Protein AF-A0A081DF32-F1 (afdb_monomer_lite)

Structure (mmCIF, N/CA/C/O backbone):
data_AF-A0A081DF32-F1
#
_entry.id   AF-A0A081DF32-F1
#
loop_
_atom_site.group_PDB
_atom_site.id
_atom_site.type_symbol
_atom_site.label_atom_id
_atom_site.label_alt_id
_atom_site.label_comp_id
_atom_site.label_asym_id
_atom_site.label_entity_id
_atom_site.label_seq_id
_atom_site.pdbx_PDB_ins_code
_atom_site.Cartn_x
_atom_site.Cartn_y
_atom_site.Cartn_z
_atom_site.occupancy
_atom_site.B_iso_or_equiv
_atom_site.auth_seq_id
_atom_site.auth_comp_id
_atom_site.auth_asym_id
_atom_site.auth_atom_id
_atom_site.pdbx_PDB_model_num
ATOM 1 N N . MET A 1 1 ? 14.724 8.567 7.187 1.00 88.12 1 MET A N 1
ATOM 2 C CA . MET A 1 1 ? 15.306 9.077 5.921 1.00 88.12 1 MET A CA 1
ATOM 3 C C . MET A 1 1 ? 16.278 10.196 6.246 1.00 88.12 1 MET A C 1
ATOM 5 O O . MET A 1 1 ? 15.955 11.034 7.079 1.00 88.12 1 MET A O 1
ATOM 9 N N . THR A 1 2 ? 17.441 10.206 5.599 1.00 90.50 2 THR A N 1
ATOM 10 C CA . THR A 1 2 ? 18.495 11.202 5.825 1.00 90.50 2 THR A CA 1
ATOM 11 C C . THR A 1 2 ? 19.099 11.619 4.492 1.00 90.50 2 THR A C 1
ATOM 13 O O . THR A 1 2 ? 19.339 10.791 3.618 1.00 90.50 2 THR A O 1
ATOM 16 N N . LYS A 1 3 ? 19.380 12.907 4.322 1.00 90.81 3 LYS A N 1
ATOM 17 C CA . LYS A 1 3 ? 20.109 13.410 3.157 1.00 90.81 3 LYS A CA 1
ATOM 18 C C . LYS A 1 3 ? 21.615 13.217 3.360 1.00 90.81 3 LYS A C 1
ATOM 20 O O . LYS A 1 3 ? 22.128 13.566 4.418 1.00 90.81 3 LYS A O 1
ATOM 25 N N . LEU A 1 4 ? 22.327 12.685 2.362 1.00 88.81 4 LEU A N 1
ATOM 26 C CA . LEU A 1 4 ? 23.750 12.331 2.506 1.00 88.81 4 LEU A CA 1
ATOM 27 C C . LEU A 1 4 ? 24.691 13.531 2.660 1.00 88.81 4 LEU A C 1
ATOM 29 O O . LEU A 1 4 ? 25.753 13.402 3.261 1.00 88.81 4 LEU A O 1
ATOM 33 N N . ALA A 1 5 ? 24.316 14.690 2.122 1.00 81.88 5 ALA A N 1
ATOM 34 C CA . ALA A 1 5 ? 25.069 15.927 2.266 1.00 81.88 5 ALA A CA 1
ATOM 35 C C . ALA A 1 5 ? 24.151 17.060 2.729 1.00 81.88 5 ALA A C 1
ATOM 37 O O . ALA A 1 5 ? 22.994 17.164 2.315 1.00 81.88 5 ALA A O 1
ATOM 38 N N . ASN A 1 6 ? 24.695 17.955 3.554 1.00 66.56 6 ASN A N 1
ATOM 39 C CA . ASN A 1 6 ? 23.966 19.128 4.042 1.00 66.56 6 ASN A CA 1
ATOM 40 C C . ASN A 1 6 ? 23.677 20.152 2.926 1.00 66.56 6 ASN A C 1
ATOM 42 O O . ASN A 1 6 ? 22.837 21.031 3.111 1.00 66.56 6 ASN A O 1
ATOM 46 N N . THR A 1 7 ? 24.330 20.046 1.762 1.00 62.56 7 THR A N 1
ATOM 47 C CA . THR A 1 7 ? 24.103 20.924 0.606 1.00 62.56 7 THR A CA 1
ATOM 48 C C . THR A 1 7 ? 23.015 20.364 -0.307 1.00 62.56 7 THR A C 1
ATOM 50 O O . THR A 1 7 ? 22.907 19.161 -0.546 1.00 62.56 7 THR A O 1
ATOM 53 N N . ASN A 1 8 ? 22.099 21.225 -0.762 1.00 67.38 8 ASN A N 1
ATOM 54 C CA . ASN A 1 8 ? 21.317 20.941 -1.971 1.00 67.38 8 ASN A CA 1
ATOM 55 C C . ASN A 1 8 ? 22.288 20.932 -3.159 1.00 67.38 8 ASN A C 1
ATOM 57 O O . ASN A 1 8 ? 23.280 21.649 -3.109 1.00 67.38 8 ASN A O 1
ATOM 61 N N . GLN A 1 9 ? 21.977 20.171 -4.210 1.00 80.56 9 GLN A N 1
ATOM 62 C CA . GLN A 1 9 ? 22.798 20.044 -5.416 1.00 80.56 9 GLN A CA 1
ATOM 63 C C . GLN A 1 9 ? 24.104 19.253 -5.215 1.00 80.56 9 GLN A C 1
ATOM 65 O O . GLN A 1 9 ? 25.149 19.613 -5.739 1.00 80.56 9 GLN A O 1
ATOM 70 N N . LEU A 1 10 ? 24.045 18.120 -4.509 1.00 86.88 10 LEU A N 1
ATOM 71 C CA . LEU A 1 10 ? 25.198 17.217 -4.422 1.00 86.88 10 LEU A CA 1
ATOM 72 C C . LEU A 1 10 ? 25.590 16.671 -5.810 1.00 86.88 10 LEU A C 1
ATOM 74 O O . LEU A 1 10 ? 26.771 16.580 -6.135 1.00 86.88 10 LEU A O 1
ATOM 78 N N . VAL A 1 11 ? 24.598 16.334 -6.641 1.00 89.94 11 VAL A N 1
ATOM 79 C CA . VAL A 1 11 ? 24.780 15.847 -8.020 1.00 89.94 11 VAL A CA 1
ATOM 80 C C . VAL A 1 11 ? 24.005 16.693 -9.038 1.00 89.94 11 VAL A C 1
ATOM 82 O O . VAL A 1 11 ? 22.967 17.288 -8.725 1.00 89.94 11 VAL A O 1
ATOM 85 N N . SER A 1 12 ? 24.521 16.752 -10.266 1.00 88.00 12 SER A N 1
ATOM 86 C CA . SER A 1 12 ? 23.987 17.552 -11.379 1.00 88.00 12 SER A CA 1
ATOM 87 C C . SER A 1 12 ? 23.223 16.688 -12.380 1.00 88.00 12 SER A C 1
ATOM 89 O O . SER A 1 12 ? 23.805 15.838 -13.040 1.00 88.00 12 SER A O 1
ATOM 91 N N . TYR A 1 13 ? 21.916 16.922 -12.523 1.00 89.69 13 TYR A N 1
ATOM 92 C CA . TYR A 1 13 ? 20.996 16.203 -13.412 1.00 89.69 13 TYR A CA 1
ATOM 93 C C . TYR A 1 13 ? 21.259 14.689 -13.430 1.00 89.69 13 TYR A C 1
ATOM 95 O O . TYR A 1 13 ? 21.595 14.153 -14.492 1.00 89.69 13 TYR A O 1
ATOM 103 N N . PRO A 1 14 ? 21.158 14.004 -12.272 1.00 93.12 14 PRO A N 1
ATOM 104 C CA . PRO A 1 14 ? 21.433 12.576 -12.212 1.00 93.12 14 PRO A CA 1
ATOM 105 C C . PRO A 1 14 ? 20.517 11.816 -13.181 1.00 93.12 14 PRO A C 1
ATOM 107 O O . PRO A 1 14 ? 19.393 12.249 -13.439 1.00 93.12 14 PRO A O 1
ATOM 110 N N . ASN A 1 15 ? 20.987 10.698 -13.729 1.00 93.50 15 ASN A N 1
ATOM 111 C CA . ASN A 1 15 ? 20.172 9.815 -14.568 1.00 93.50 15 ASN A CA 1
ATOM 112 C C . ASN A 1 15 ? 20.135 8.388 -14.031 1.00 93.50 15 ASN A C 1
ATOM 114 O O . ASN A 1 15 ? 19.050 7.826 -13.878 1.00 93.50 15 ASN A O 1
ATOM 118 N N . GLU A 1 16 ? 21.303 7.827 -13.729 1.00 95.38 16 GLU A N 1
ATOM 119 C CA . GLU A 1 16 ? 21.449 6.507 -13.125 1.00 95.38 16 GLU A CA 1
ATOM 120 C C . GLU A 1 16 ? 22.224 6.574 -11.812 1.00 95.38 16 GLU A C 1
ATOM 122 O O . GLU A 1 16 ? 23.199 7.318 -11.720 1.00 95.38 16 GLU A O 1
ATOM 127 N N . ILE A 1 17 ? 21.797 5.794 -10.818 1.00 97.56 17 ILE A N 1
ATOM 128 C CA . ILE A 1 17 ? 22.552 5.475 -9.604 1.00 97.56 17 ILE A CA 1
ATOM 129 C C . ILE A 1 17 ? 22.759 3.961 -9.522 1.00 97.56 17 ILE A C 1
ATOM 131 O O . ILE A 1 17 ? 21.898 3.162 -9.875 1.00 97.56 17 ILE A O 1
ATOM 135 N N . SER A 1 18 ? 23.931 3.535 -9.068 1.00 96.44 18 SER A N 1
ATOM 136 C CA . SER A 1 18 ? 24.211 2.137 -8.746 1.00 96.44 18 SER 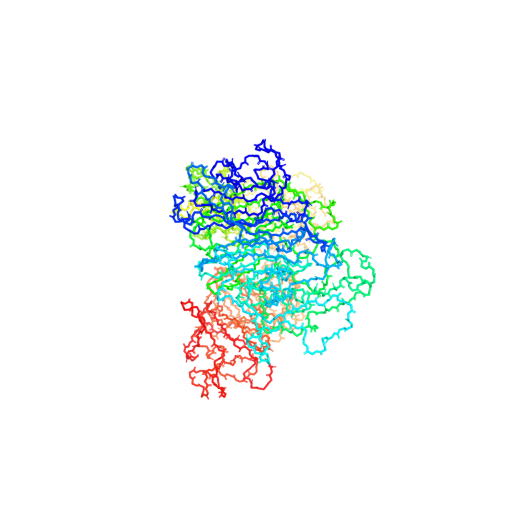A CA 1
ATOM 137 C C . SER A 1 18 ? 25.042 2.061 -7.479 1.00 96.44 18 SER A C 1
ATOM 139 O O . SER A 1 18 ? 25.965 2.855 -7.287 1.00 96.44 18 SER A O 1
ATOM 141 N N . TYR A 1 19 ? 24.741 1.092 -6.616 1.00 96.44 19 TYR A N 1
ATOM 142 C CA . TYR A 1 19 ? 25.640 0.755 -5.521 1.00 96.44 19 TYR A CA 1
ATOM 143 C C . TYR A 1 19 ? 26.876 0.082 -6.121 1.00 96.44 19 TYR A C 1
ATOM 145 O O . TYR A 1 19 ? 26.778 -0.997 -6.696 1.00 96.44 19 TYR A O 1
ATOM 153 N N . GLY A 1 20 ? 28.017 0.761 -6.078 1.00 96.38 20 GLY A N 1
ATOM 154 C CA . GLY A 1 20 ? 29.241 0.359 -6.755 1.00 96.38 20 GLY A CA 1
ATOM 155 C C . GLY A 1 20 ? 30.025 -0.734 -6.017 1.00 96.38 20 GLY A C 1
ATOM 156 O O . GLY A 1 20 ? 29.841 -0.949 -4.816 1.00 96.38 20 GLY A O 1
ATOM 157 N N . PRO A 1 21 ? 30.956 -1.404 -6.718 1.00 95.44 21 PRO A N 1
ATOM 158 C CA . PRO A 1 21 ? 31.789 -2.481 -6.171 1.00 95.44 21 PRO A CA 1
ATOM 159 C C . PRO A 1 21 ? 32.771 -2.024 -5.078 1.00 95.44 21 PRO A C 1
ATOM 161 O O . PRO A 1 21 ? 33.294 -2.842 -4.329 1.00 95.44 21 PRO A O 1
ATOM 164 N N . ASP A 1 22 ? 33.027 -0.719 -4.970 1.00 95.06 22 ASP A N 1
ATOM 165 C CA . ASP A 1 22 ? 33.870 -0.095 -3.945 1.00 95.06 22 ASP A CA 1
ATOM 166 C C . ASP A 1 22 ? 33.072 0.398 -2.722 1.00 95.06 22 ASP A C 1
ATOM 168 O O . ASP A 1 22 ? 33.619 1.123 -1.890 1.00 95.06 22 ASP A O 1
ATOM 172 N N . ALA A 1 23 ? 31.793 0.014 -2.609 1.00 94.94 23 ALA A N 1
ATOM 173 C CA . ALA A 1 23 ? 30.836 0.484 -1.603 1.00 94.94 23 ALA A CA 1
ATOM 174 C C . ALA A 1 23 ? 30.518 1.992 -1.674 1.00 94.94 23 ALA A C 1
ATOM 176 O O . ALA A 1 23 ? 30.106 2.599 -0.682 1.00 94.94 23 ALA A O 1
ATOM 177 N N . TRP A 1 24 ? 30.712 2.619 -2.840 1.00 97.12 24 TRP A N 1
ATOM 178 C CA . TRP A 1 24 ? 30.269 3.987 -3.122 1.00 97.12 24 TRP A CA 1
ATOM 179 C C . TRP A 1 24 ? 29.090 3.987 -4.090 1.00 97.12 24 TRP A C 1
ATOM 181 O O . TRP A 1 24 ? 28.914 3.063 -4.873 1.00 97.12 24 TRP A O 1
ATOM 191 N N . LEU A 1 25 ? 28.291 5.050 -4.083 1.00 98.19 25 LEU A N 1
ATOM 192 C CA . LEU A 1 25 ? 27.197 5.224 -5.038 1.00 98.19 25 LEU A CA 1
ATOM 193 C C . LEU A 1 25 ? 27.757 5.816 -6.325 1.00 98.19 25 LEU A C 1
ATOM 195 O O . LEU A 1 25 ? 28.242 6.944 -6.298 1.00 98.19 25 LEU A O 1
ATOM 199 N N . TRP A 1 26 ? 27.720 5.081 -7.431 1.00 98.19 26 TRP A N 1
ATOM 200 C CA . TRP A 1 26 ? 28.175 5.560 -8.736 1.00 98.19 26 TRP A CA 1
ATOM 201 C C . TRP A 1 26 ? 26.984 6.158 -9.476 1.00 98.19 26 TRP A C 1
ATOM 203 O O . TRP A 1 26 ? 25.931 5.529 -9.553 1.00 98.19 26 TRP A O 1
ATOM 213 N N . ILE A 1 27 ? 27.132 7.381 -9.981 1.00 97.69 27 ILE A N 1
ATOM 214 C CA . ILE A 1 27 ? 26.035 8.186 -10.519 1.00 97.69 27 ILE A CA 1
ATOM 215 C C . ILE A 1 27 ? 26.441 8.783 -11.867 1.00 97.69 27 ILE A C 1
ATOM 217 O O . ILE A 1 27 ? 27.538 9.329 -12.001 1.00 97.69 27 ILE A O 1
ATOM 221 N N . THR A 1 28 ? 25.551 8.718 -12.858 1.00 97.19 28 THR A N 1
ATOM 222 C CA . THR A 1 28 ? 25.702 9.458 -14.119 1.00 97.19 28 THR A CA 1
ATOM 223 C C . THR A 1 28 ? 25.018 10.817 -14.034 1.00 97.19 28 THR A C 1
ATOM 225 O O . THR A 1 28 ? 23.855 10.921 -13.653 1.00 97.19 28 THR A O 1
ATOM 228 N N . GLU A 1 29 ? 25.739 11.869 -14.407 1.00 94.06 29 GLU A N 1
ATOM 229 C CA . GLU A 1 29 ? 25.242 13.241 -14.507 1.00 94.06 29 GLU A CA 1
ATOM 230 C C . GLU A 1 29 ? 24.985 13.569 -15.977 1.00 94.06 29 GLU A C 1
ATOM 232 O O . GLU A 1 29 ? 25.919 13.634 -16.776 1.00 94.06 29 GLU A O 1
ATOM 237 N N . ARG A 1 30 ? 23.717 13.735 -16.357 1.00 91.69 30 ARG A N 1
ATOM 238 C CA . ARG A 1 30 ? 23.289 13.669 -17.760 1.00 91.69 30 ARG A CA 1
ATOM 239 C C . ARG A 1 30 ? 23.641 14.888 -18.596 1.00 91.69 30 ARG A C 1
ATOM 241 O O . ARG A 1 30 ? 23.972 14.724 -19.765 1.00 91.69 30 ARG A O 1
ATOM 248 N N . ALA A 1 31 ? 23.477 16.085 -18.043 1.00 86.44 31 ALA A N 1
ATOM 249 C CA . ALA A 1 31 ? 23.405 17.322 -18.818 1.00 86.44 31 ALA A CA 1
ATOM 250 C C . ALA A 1 31 ? 24.648 18.202 -18.649 1.00 86.44 31 ALA A C 1
ATOM 252 O O . ALA A 1 31 ? 25.260 18.206 -17.583 1.00 86.44 31 ALA A O 1
ATOM 253 N N . THR A 1 32 ? 24.961 19.007 -19.670 1.00 81.88 32 THR A N 1
ATOM 254 C CA . THR A 1 32 ? 26.087 19.956 -19.662 1.00 81.88 32 THR A CA 1
ATOM 255 C C . THR A 1 32 ? 26.019 20.951 -18.501 1.00 81.88 32 THR A C 1
ATOM 257 O O . THR A 1 32 ? 27.052 21.357 -17.978 1.00 81.88 32 THR A O 1
ATOM 260 N N . ASN A 1 33 ? 24.816 21.366 -18.092 1.00 76.44 33 ASN A N 1
ATOM 261 C CA . ASN A 1 33 ? 24.644 22.328 -17.006 1.00 76.44 33 ASN A CA 1
ATOM 262 C C . ASN A 1 33 ? 25.093 21.722 -15.670 1.00 76.44 33 ASN A C 1
ATOM 264 O O . ASN A 1 33 ? 24.433 20.824 -15.148 1.00 76.44 33 ASN A O 1
ATOM 268 N N . ASP A 1 34 ? 26.165 22.268 -15.099 1.00 69.69 34 ASP A N 1
ATOM 269 C CA . ASP A 1 34 ? 26.601 21.937 -13.746 1.00 69.69 34 ASP A CA 1
ATOM 270 C C . ASP A 1 34 ? 25.929 22.839 -12.704 1.00 69.69 34 ASP A C 1
ATOM 272 O O . ASP A 1 34 ? 25.577 23.993 -12.965 1.00 69.69 34 ASP A O 1
ATOM 276 N N . ASN A 1 35 ? 25.771 22.317 -11.495 1.00 66.81 35 ASN A N 1
ATOM 277 C CA . ASN A 1 35 ? 25.323 23.074 -10.335 1.00 66.81 35 ASN A CA 1
ATOM 278 C C . ASN A 1 35 ? 26.461 23.888 -9.672 1.00 66.81 35 ASN A C 1
ATOM 280 O O . ASN A 1 35 ? 26.181 24.729 -8.819 1.00 66.81 35 ASN A O 1
ATOM 284 N N . ASN A 1 36 ? 27.710 23.704 -10.127 1.00 59.75 36 ASN A N 1
ATOM 285 C CA . ASN A 1 36 ? 28.947 24.353 -9.673 1.00 59.75 36 ASN A CA 1
ATOM 286 C C . ASN A 1 36 ? 29.358 24.061 -8.207 1.00 59.75 36 ASN A C 1
ATOM 288 O O . ASN A 1 36 ? 30.208 24.783 -7.680 1.00 59.75 36 ASN A O 1
ATOM 292 N N . ASP A 1 37 ? 28.814 23.030 -7.541 1.00 61.44 37 ASP A N 1
ATOM 293 C CA . ASP A 1 37 ? 29.162 22.703 -6.136 1.00 61.44 37 ASP A CA 1
ATOM 294 C C . ASP A 1 37 ? 30.562 22.056 -6.004 1.00 61.44 37 ASP A C 1
ATOM 296 O O . ASP A 1 37 ? 31.182 22.079 -4.942 1.00 61.44 37 ASP A O 1
ATOM 300 N N . ASP A 1 38 ? 31.122 21.531 -7.102 1.00 61.84 38 ASP A N 1
ATOM 301 C CA . ASP A 1 38 ? 32.449 20.893 -7.146 1.00 61.84 38 ASP A CA 1
ATOM 302 C C . ASP A 1 38 ? 33.538 21.724 -7.856 1.00 61.84 38 ASP A C 1
ATOM 304 O O . ASP A 1 38 ? 34.668 21.263 -8.041 1.00 61.84 38 ASP A O 1
ATOM 308 N N . GLY A 1 39 ? 33.234 22.979 -8.205 1.00 58.69 39 GLY A N 1
ATOM 309 C CA . GLY A 1 39 ? 34.185 23.913 -8.813 1.00 58.69 39 GLY A CA 1
ATOM 310 C C . GLY A 1 39 ? 34.496 23.656 -10.292 1.00 58.69 39 GLY A C 1
ATOM 311 O O . GLY A 1 39 ? 35.388 24.317 -10.835 1.00 58.69 39 GLY A O 1
ATOM 312 N N . THR A 1 40 ? 33.788 22.735 -10.952 1.00 62.62 40 THR A N 1
ATOM 313 C CA . THR A 1 40 ? 33.834 22.598 -12.413 1.00 62.62 40 THR A CA 1
ATOM 314 C C . THR A 1 40 ? 32.750 23.440 -13.095 1.00 62.62 40 THR A C 1
ATOM 316 O O . THR A 1 40 ? 31.900 24.023 -12.431 1.00 62.62 40 THR A O 1
ATOM 319 N N . LEU A 1 41 ? 32.834 23.573 -14.423 1.00 62.00 41 LEU A N 1
ATOM 320 C CA . LEU A 1 41 ? 31.895 24.375 -15.217 1.00 62.00 41 LEU A CA 1
ATOM 321 C C . LEU A 1 41 ? 30.782 23.537 -15.867 1.00 62.00 41 LEU A C 1
ATOM 323 O O . LEU A 1 41 ? 29.816 24.124 -16.355 1.00 62.00 41 LEU A O 1
ATOM 327 N N . TYR A 1 42 ? 30.931 22.206 -15.928 1.00 74.44 42 TYR A N 1
ATOM 328 C CA . TYR A 1 42 ? 30.102 21.337 -16.771 1.00 74.44 42 TYR A CA 1
ATOM 329 C C . TYR A 1 42 ? 29.798 19.975 -16.120 1.00 74.44 42 TYR A C 1
ATOM 331 O O . TYR A 1 42 ? 30.635 19.418 -15.410 1.00 74.44 42 TYR A O 1
ATOM 339 N N . GLY A 1 43 ? 28.588 19.459 -16.374 1.00 85.00 43 GLY A N 1
ATOM 340 C CA . GLY A 1 43 ? 28.167 18.089 -16.052 1.00 85.00 43 GLY A CA 1
ATOM 341 C C . GLY A 1 43 ? 28.661 17.071 -17.091 1.00 85.00 43 GLY A C 1
ATOM 342 O O . GLY A 1 43 ? 29.786 17.188 -17.562 1.00 85.00 43 GLY A O 1
ATOM 343 N N . GLU A 1 44 ? 27.840 16.075 -17.459 1.00 92.38 44 GLU A N 1
ATOM 344 C CA . GLU A 1 44 ? 28.199 14.998 -18.418 1.00 92.38 44 GLU A CA 1
ATOM 345 C C . GLU A 1 44 ? 29.327 14.084 -17.908 1.00 92.38 44 GLU A C 1
ATOM 347 O O . GLU A 1 44 ? 30.304 13.776 -18.598 1.00 92.38 44 GLU A O 1
ATOM 352 N N . ARG A 1 45 ? 29.179 13.647 -16.652 1.00 94.00 45 ARG A N 1
ATOM 353 C CA . ARG A 1 45 ? 30.209 12.947 -15.875 1.00 94.00 45 ARG A CA 1
ATOM 354 C C . ARG A 1 45 ? 29.685 11.656 -15.267 1.00 94.00 45 ARG A C 1
ATOM 356 O O . ARG A 1 45 ? 28.506 11.535 -14.941 1.00 94.00 45 ARG A O 1
ATOM 363 N N . VAL A 1 46 ? 30.597 10.722 -15.023 1.00 97.44 46 VAL A N 1
ATOM 364 C CA . VAL A 1 46 ? 30.388 9.666 -14.026 1.00 97.44 46 VAL A CA 1
ATOM 365 C C . VAL A 1 46 ? 31.038 10.134 -12.736 1.00 97.44 46 VAL A C 1
ATOM 367 O O . VAL A 1 46 ? 32.222 10.481 -12.718 1.00 97.44 46 VAL A O 1
ATOM 370 N N . VAL A 1 47 ? 30.273 10.151 -11.654 1.00 95.56 47 VAL A N 1
ATOM 371 C CA . VAL A 1 47 ? 30.735 10.544 -10.322 1.00 95.56 47 VAL A CA 1
ATOM 372 C C . VAL A 1 47 ? 30.477 9.409 -9.347 1.00 95.56 47 VAL A C 1
ATOM 374 O O . VAL A 1 47 ? 29.649 8.539 -9.598 1.00 95.56 47 VAL A O 1
ATOM 377 N N . ARG A 1 48 ? 31.166 9.422 -8.211 1.00 96.31 48 ARG A N 1
ATOM 378 C CA . ARG A 1 48 ? 30.825 8.560 -7.081 1.00 96.31 48 ARG A CA 1
ATOM 379 C C . ARG A 1 48 ? 30.649 9.364 -5.807 1.00 96.31 48 ARG A C 1
ATOM 381 O O . ARG A 1 48 ? 31.361 10.346 -5.596 1.00 96.31 48 ARG A O 1
ATOM 388 N N . VAL A 1 49 ? 29.723 8.928 -4.963 1.00 96.06 49 VAL A N 1
ATOM 389 C CA . VAL A 1 49 ? 29.372 9.555 -3.688 1.00 96.06 49 VAL A CA 1
ATOM 390 C C . VAL A 1 49 ? 29.561 8.549 -2.561 1.00 96.06 49 VAL A C 1
ATOM 392 O O . VAL A 1 49 ? 29.062 7.427 -2.624 1.00 96.06 49 VAL A O 1
ATOM 395 N N . ASN A 1 50 ? 30.279 8.951 -1.516 1.00 95.00 50 ASN A N 1
ATOM 396 C CA . ASN A 1 50 ? 30.460 8.131 -0.331 1.00 95.00 50 ASN A CA 1
ATOM 397 C C . ASN A 1 50 ? 29.149 8.088 0.480 1.00 95.00 50 ASN A C 1
ATOM 399 O O . ASN A 1 50 ? 28.700 9.142 0.940 1.00 95.00 50 ASN A O 1
ATOM 403 N N . PRO A 1 51 ? 28.553 6.907 0.714 1.00 93.81 51 PRO A N 1
ATOM 404 C CA . PRO A 1 51 ? 27.260 6.799 1.388 1.00 93.81 51 PRO A CA 1
ATOM 405 C C . PRO A 1 51 ? 27.290 7.164 2.879 1.00 93.81 51 PRO A C 1
ATOM 407 O O . PRO A 1 51 ? 26.233 7.380 3.464 1.00 93.81 51 PRO A O 1
ATOM 410 N N . SER A 1 52 ? 28.468 7.228 3.505 1.00 90.69 52 SER A N 1
ATOM 411 C CA . SER A 1 52 ? 28.617 7.554 4.929 1.00 90.69 52 SER A CA 1
ATOM 412 C C . SER A 1 52 ? 28.949 9.024 5.170 1.00 90.69 52 SER A C 1
ATOM 414 O O . SER A 1 52 ? 28.585 9.571 6.206 1.00 90.69 52 SER A O 1
ATOM 416 N N . THR A 1 53 ? 29.671 9.665 4.246 1.00 90.50 53 THR A N 1
ATOM 417 C CA . THR A 1 53 ? 30.167 11.043 4.425 1.00 90.50 53 THR A CA 1
ATOM 418 C C . THR A 1 53 ? 29.555 12.058 3.465 1.00 90.50 53 THR A C 1
ATOM 420 O O . THR A 1 53 ? 29.760 13.254 3.655 1.00 90.50 53 THR A O 1
ATOM 423 N N . GLY A 1 54 ? 28.869 11.607 2.411 1.00 90.75 54 GLY A N 1
ATOM 424 C CA . GLY A 1 54 ? 28.353 12.471 1.348 1.00 90.75 54 GLY A CA 1
ATOM 425 C C . GLY A 1 54 ? 29.431 13.054 0.428 1.00 90.75 54 GLY A C 1
ATOM 426 O O . GLY A 1 54 ? 29.118 13.882 -0.420 1.00 90.75 54 GLY A O 1
ATOM 427 N N . VAL A 1 55 ? 30.700 12.648 0.565 1.00 91.50 55 VAL A N 1
ATOM 428 C CA . VAL A 1 55 ? 31.798 13.144 -0.282 1.00 91.50 55 VAL A CA 1
ATOM 429 C C . VAL A 1 55 ? 31.621 12.660 -1.722 1.00 91.50 55 VAL A C 1
ATOM 431 O O . VAL A 1 55 ? 31.544 11.457 -1.960 1.00 91.50 55 VAL A O 1
ATOM 434 N N . LYS A 1 56 ? 31.626 13.594 -2.679 1.00 91.81 56 LYS A N 1
ATOM 435 C CA . LYS A 1 56 ? 31.572 13.339 -4.127 1.00 91.81 56 LYS A CA 1
ATOM 436 C C . LYS A 1 56 ? 32.967 13.400 -4.763 1.00 91.81 56 LYS A C 1
ATOM 438 O O . LYS A 1 56 ? 33.761 14.278 -4.436 1.00 91.81 56 LYS A O 1
ATOM 443 N N . THR A 1 57 ? 33.250 12.506 -5.714 1.00 93.19 57 THR A N 1
ATOM 444 C CA . THR A 1 57 ? 34.449 12.551 -6.577 1.00 93.19 57 THR A CA 1
ATOM 445 C C . THR A 1 57 ? 34.099 12.226 -8.028 1.00 93.19 57 THR A C 1
ATOM 447 O O . THR A 1 57 ? 33.247 11.373 -8.270 1.00 93.19 57 THR A O 1
ATOM 450 N N . ILE A 1 58 ? 34.790 12.841 -8.988 1.00 94.12 58 ILE A N 1
ATOM 451 C CA . ILE A 1 58 ? 34.615 12.563 -10.422 1.00 94.12 58 ILE A CA 1
ATOM 452 C C . ILE A 1 58 ? 35.385 11.293 -10.802 1.00 94.12 58 ILE A C 1
ATOM 454 O O . ILE A 1 58 ? 36.574 11.176 -10.509 1.00 94.12 58 ILE A O 1
ATOM 458 N N . MET A 1 59 ? 34.711 10.359 -11.472 1.00 97.12 59 MET A N 1
ATOM 459 C CA . MET A 1 59 ? 35.308 9.136 -12.018 1.00 97.12 59 MET A CA 1
ATOM 460 C C . MET A 1 59 ? 35.661 9.272 -13.498 1.00 97.12 59 MET A C 1
ATOM 462 O O . MET A 1 59 ? 36.654 8.697 -13.939 1.00 97.12 59 MET A O 1
ATOM 466 N N . LEU A 1 60 ? 34.839 9.993 -14.263 1.00 96.94 60 LEU A N 1
ATOM 467 C CA . LEU A 1 60 ? 35.017 10.215 -15.694 1.00 96.94 60 LEU A CA 1
ATOM 468 C C . LEU A 1 60 ? 34.335 11.519 -16.110 1.00 96.94 60 LEU A C 1
ATOM 470 O O . LEU A 1 60 ? 33.196 11.759 -15.722 1.00 96.94 60 LEU A O 1
ATOM 474 N N . ASP A 1 61 ? 35.011 12.314 -16.933 1.00 94.06 61 ASP A N 1
ATOM 475 C CA . ASP A 1 61 ? 34.463 13.518 -17.563 1.00 94.06 61 ASP A CA 1
ATOM 476 C C . ASP A 1 61 ? 34.337 13.285 -19.075 1.00 94.06 61 ASP A C 1
ATOM 478 O O . ASP A 1 61 ? 35.329 12.974 -19.743 1.00 94.06 61 ASP A O 1
ATOM 482 N N . LEU A 1 62 ? 33.109 13.393 -19.596 1.00 94.44 62 LEU A N 1
ATOM 483 C CA . LEU A 1 62 ? 32.776 13.224 -21.009 1.00 94.44 62 LEU A CA 1
ATOM 484 C C . LEU A 1 62 ? 32.149 14.483 -21.622 1.00 94.44 62 LEU A C 1
ATOM 486 O O . LEU A 1 62 ? 31.562 14.391 -22.699 1.00 94.44 62 LEU A O 1
ATOM 490 N N . HIS A 1 63 ? 32.303 15.660 -21.011 1.00 90.56 63 HIS A N 1
ATOM 491 C CA . HIS A 1 63 ? 31.672 16.899 -21.483 1.00 90.56 63 HIS A CA 1
ATOM 492 C C . HIS A 1 63 ? 31.961 17.231 -22.964 1.00 90.56 63 HIS A C 1
ATOM 494 O O . HIS A 1 63 ? 31.122 17.769 -23.677 1.00 90.56 63 HIS A O 1
ATOM 500 N N . ASN A 1 64 ? 33.141 16.866 -23.478 1.00 89.69 64 ASN A N 1
ATOM 501 C CA . ASN A 1 64 ? 33.493 17.094 -24.888 1.00 89.69 64 ASN A CA 1
ATOM 502 C C . ASN A 1 64 ? 33.030 15.977 -25.846 1.00 89.69 64 ASN A C 1
ATOM 504 O O . ASN A 1 64 ? 33.265 16.068 -27.052 1.00 89.69 64 ASN A O 1
ATOM 508 N N . GLU A 1 65 ? 32.441 14.899 -25.327 1.00 91.25 65 GLU A N 1
ATOM 509 C CA . GLU A 1 65 ? 31.957 13.757 -26.111 1.00 91.25 65 GLU A CA 1
ATOM 510 C C . GLU A 1 65 ? 30.436 13.633 -26.113 1.00 91.25 65 GLU A C 1
ATOM 512 O O . GLU A 1 65 ? 29.854 13.183 -27.104 1.00 91.25 65 GLU A O 1
ATOM 517 N N . VAL A 1 66 ? 29.815 13.985 -24.991 1.00 94.25 66 VAL A N 1
ATOM 518 C CA . VAL A 1 66 ? 28.373 13.946 -24.807 1.00 94.25 66 VAL A CA 1
ATOM 519 C C . VAL A 1 66 ? 27.769 15.196 -25.425 1.00 94.25 66 VAL A C 1
ATOM 521 O O . VAL A 1 66 ? 28.327 16.287 -25.367 1.00 94.25 66 VAL A O 1
ATOM 524 N N . TYR A 1 67 ? 26.621 15.019 -26.059 1.00 91.69 67 TYR A N 1
ATOM 525 C CA . TYR A 1 67 ? 25.795 16.118 -26.516 1.00 91.69 67 TYR A CA 1
ATOM 526 C C . TYR A 1 67 ? 24.501 16.134 -25.711 1.00 91.69 67 TYR A C 1
ATOM 528 O O . TYR A 1 67 ? 23.773 15.140 -25.719 1.00 91.69 67 TYR A O 1
ATOM 536 N N . SER A 1 68 ? 24.186 17.269 -25.094 1.00 88.31 68 SER A N 1
ATOM 537 C CA . SER A 1 68 ? 22.881 17.546 -24.500 1.00 88.31 68 SER A CA 1
ATOM 538 C C . SER A 1 68 ? 22.423 18.971 -24.838 1.00 88.31 68 SER A C 1
ATOM 540 O O . SER A 1 68 ? 23.219 19.907 -24.840 1.00 88.31 68 SER A O 1
ATOM 542 N N . ASP A 1 69 ? 21.138 19.153 -25.158 1.00 81.25 69 ASP A N 1
ATOM 543 C CA . ASP A 1 69 ? 20.555 20.461 -25.517 1.00 81.25 69 ASP A CA 1
ATOM 544 C C . ASP A 1 69 ? 19.254 20.711 -24.740 1.00 81.25 69 ASP A C 1
ATOM 546 O O . ASP A 1 69 ? 18.162 20.837 -25.297 1.00 81.25 69 ASP A O 1
ATOM 550 N N . ALA A 1 70 ? 19.389 20.704 -23.407 1.00 64.81 70 ALA A N 1
ATOM 551 C CA . ALA A 1 70 ? 18.337 20.960 -22.415 1.00 64.81 70 ALA A CA 1
ATOM 552 C C . ALA A 1 70 ? 17.060 20.088 -22.537 1.00 64.81 70 ALA A C 1
ATOM 554 O O . ALA A 1 70 ? 16.007 20.462 -22.013 1.00 64.81 70 ALA A O 1
ATOM 555 N N . GLY A 1 71 ? 17.150 18.917 -23.184 1.00 79.94 71 GLY A N 1
ATOM 556 C CA . GLY A 1 71 ? 16.083 17.921 -23.299 1.00 79.94 71 GLY A CA 1
ATOM 557 C C . GLY A 1 71 ? 16.252 16.748 -22.329 1.00 79.94 71 GLY A C 1
ATOM 558 O O . GLY A 1 71 ? 16.706 16.914 -21.193 1.00 79.94 71 GLY A O 1
ATOM 559 N N . GLN A 1 72 ? 15.882 15.550 -22.785 1.00 89.38 72 GLN A N 1
ATOM 560 C CA . GLN A 1 72 ? 16.122 14.256 -22.127 1.00 89.38 72 GLN A CA 1
ATOM 561 C C . GLN A 1 72 ? 17.371 13.526 -22.674 1.00 89.38 72 GLN A C 1
ATOM 563 O O . GLN A 1 72 ? 17.562 12.343 -22.419 1.00 89.38 72 GLN A O 1
ATOM 568 N N . ASP A 1 73 ? 18.193 14.199 -23.477 1.00 91.12 73 ASP A N 1
ATOM 569 C CA . ASP A 1 73 ? 19.455 13.720 -24.052 1.00 91.12 73 ASP A CA 1
ATOM 570 C C . ASP A 1 73 ? 20.646 13.916 -23.098 1.00 91.12 73 ASP A C 1
ATOM 572 O O . ASP A 1 73 ? 20.571 14.678 -22.140 1.00 91.12 73 ASP A O 1
ATOM 576 N N . GLY A 1 74 ? 21.756 13.227 -23.332 1.00 94.50 74 GLY A N 1
ATOM 577 C CA . GLY A 1 74 ? 23.004 13.390 -22.589 1.00 94.50 74 GLY A CA 1
ATOM 578 C C . GLY A 1 74 ? 23.643 12.058 -22.204 1.00 94.50 74 GLY A C 1
ATOM 579 O O . GLY A 1 74 ? 23.516 11.066 -22.927 1.00 94.50 74 GLY A O 1
ATOM 580 N N . LEU A 1 75 ? 24.333 12.036 -21.061 1.00 96.62 75 LEU A N 1
ATOM 581 C CA . LEU A 1 75 ? 24.869 10.813 -20.460 1.00 96.62 75 LEU A CA 1
ATOM 582 C C . LEU A 1 75 ? 23.753 10.050 -19.736 1.00 96.62 75 LEU A C 1
ATOM 584 O O . LEU A 1 75 ? 23.085 10.598 -18.863 1.00 96.62 75 LEU A O 1
ATOM 588 N N . MET A 1 76 ? 23.535 8.793 -20.112 1.00 94.88 76 MET A N 1
ATOM 589 C CA . MET A 1 76 ? 22.369 8.022 -19.686 1.00 94.88 76 MET A CA 1
ATOM 590 C C . MET A 1 76 ? 22.776 6.806 -18.850 1.00 94.88 76 MET A C 1
ATOM 592 O O . MET A 1 76 ? 23.139 6.957 -17.680 1.00 94.88 76 MET A O 1
ATOM 596 N N . GLY A 1 77 ? 22.671 5.615 -19.440 1.00 95.25 77 GLY A N 1
ATOM 597 C CA . GLY A 1 77 ? 22.780 4.350 -18.737 1.00 95.25 77 GLY A CA 1
ATOM 598 C C . GLY A 1 77 ? 24.217 3.960 -18.434 1.00 95.25 77 GLY A C 1
ATOM 599 O O . GLY A 1 77 ? 25.117 4.210 -19.241 1.00 95.25 77 GLY A O 1
ATOM 600 N N . MET A 1 78 ? 24.405 3.304 -17.296 1.00 98.38 78 MET A N 1
ATOM 601 C CA . MET A 1 78 ? 25.670 2.762 -16.828 1.00 98.38 78 MET A CA 1
ATOM 602 C C . MET A 1 78 ? 25.485 1.318 -16.368 1.00 98.38 78 MET A C 1
ATOM 604 O O . MET A 1 78 ? 24.638 1.032 -15.535 1.00 98.38 78 MET A O 1
ATOM 608 N N . ALA A 1 79 ? 26.335 0.410 -16.841 1.00 97.94 79 ALA A N 1
ATOM 609 C CA . ALA A 1 79 ? 26.410 -0.942 -16.298 1.00 97.94 79 ALA A CA 1
ATOM 610 C C . ALA A 1 79 ? 27.843 -1.292 -15.895 1.00 97.94 79 ALA A C 1
ATOM 612 O O . ALA A 1 79 ? 28.801 -0.989 -16.606 1.00 97.94 79 ALA A O 1
ATOM 613 N N . ILE A 1 80 ? 27.991 -1.948 -14.749 1.00 98.19 80 ILE A N 1
ATOM 614 C CA . ILE A 1 80 ? 29.282 -2.329 -14.171 1.00 98.19 80 ILE A CA 1
ATOM 615 C C . ILE A 1 80 ? 29.460 -3.832 -14.378 1.00 98.19 80 ILE A C 1
ATOM 617 O O . ILE A 1 80 ? 28.547 -4.608 -14.093 1.00 98.19 80 ILE A O 1
ATOM 621 N N . HIS A 1 81 ? 30.612 -4.258 -14.899 1.00 98.00 81 HIS A N 1
ATOM 622 C CA . HIS A 1 81 ? 30.860 -5.678 -15.132 1.00 98.00 81 HIS A CA 1
ATOM 623 C C . HIS A 1 81 ? 30.819 -6.487 -13.812 1.00 98.00 81 HIS A C 1
ATOM 625 O O . HIS A 1 81 ? 31.455 -6.065 -12.844 1.00 98.00 81 HIS A O 1
ATOM 631 N N . PRO A 1 82 ? 30.154 -7.662 -13.759 1.00 96.56 82 PRO A N 1
ATOM 632 C CA . PRO A 1 82 ? 30.022 -8.472 -12.538 1.00 96.56 82 PRO A CA 1
ATOM 633 C C . PRO A 1 82 ? 31.342 -8.830 -11.837 1.00 96.56 82 PRO A C 1
ATOM 635 O O . PRO A 1 82 ? 31.400 -8.869 -10.609 1.00 96.56 82 PRO A O 1
ATOM 638 N N . ASP A 1 83 ? 32.422 -9.037 -12.598 1.00 96.88 83 ASP A N 1
ATOM 639 C CA . ASP A 1 83 ? 33.750 -9.334 -12.033 1.00 96.88 83 ASP A CA 1
ATOM 640 C C . ASP A 1 83 ? 34.263 -8.220 -11.102 1.00 96.88 83 ASP A C 1
ATOM 642 O O . ASP A 1 83 ? 34.956 -8.525 -10.135 1.00 96.88 83 ASP A O 1
ATOM 646 N N . LEU A 1 84 ? 33.879 -6.953 -11.322 1.00 97.00 84 LEU A N 1
ATOM 647 C CA . LEU A 1 84 ? 34.238 -5.854 -10.417 1.00 97.00 84 LEU A CA 1
ATOM 648 C C . LEU A 1 84 ? 33.532 -5.963 -9.061 1.00 97.00 84 LEU A C 1
ATOM 650 O O . LEU A 1 84 ? 34.125 -5.614 -8.048 1.00 97.00 84 LEU A O 1
ATOM 654 N N . PHE A 1 85 ? 32.295 -6.467 -9.015 1.00 94.81 85 PHE A N 1
ATOM 655 C CA . PHE A 1 85 ? 31.588 -6.715 -7.750 1.00 94.81 85 PHE A CA 1
ATOM 656 C C . PHE A 1 85 ? 32.180 -7.889 -6.972 1.00 94.81 85 PHE A C 1
ATOM 658 O O . PHE A 1 85 ? 32.104 -7.918 -5.747 1.00 94.81 85 PHE A O 1
ATOM 665 N N . SER A 1 86 ? 32.777 -8.850 -7.679 1.00 94.06 86 SER A N 1
ATOM 666 C CA . SER A 1 86 ? 33.466 -9.984 -7.057 1.00 94.06 86 SER A CA 1
ATOM 667 C C . SER A 1 86 ? 34.835 -9.580 -6.502 1.00 94.06 86 SER A C 1
ATOM 669 O O . SER A 1 86 ? 35.219 -10.019 -5.420 1.00 94.06 86 SER A O 1
ATOM 671 N N . ASP A 1 87 ? 35.570 -8.748 -7.243 1.00 95.31 87 ASP A N 1
ATOM 672 C CA . ASP A 1 87 ? 36.862 -8.195 -6.846 1.00 95.31 87 ASP A CA 1
ATOM 673 C C . ASP A 1 87 ? 37.097 -6.852 -7.548 1.00 95.31 87 ASP A C 1
ATOM 675 O O . ASP A 1 87 ? 37.486 -6.798 -8.716 1.00 95.31 87 ASP A O 1
ATOM 679 N N . VAL A 1 88 ? 36.926 -5.749 -6.816 1.00 95.12 88 VAL A N 1
ATOM 680 C CA . VAL A 1 88 ? 37.124 -4.387 -7.342 1.00 95.12 88 VAL A CA 1
ATOM 681 C C . VAL A 1 88 ? 38.563 -4.123 -7.809 1.00 95.12 88 VAL A C 1
ATOM 683 O O . VAL A 1 88 ? 38.817 -3.187 -8.566 1.00 95.12 88 VAL A O 1
ATOM 686 N N . THR A 1 89 ? 39.521 -4.958 -7.392 1.00 95.00 89 THR A N 1
ATOM 687 C CA . THR A 1 89 ? 40.933 -4.863 -7.783 1.00 95.00 89 THR A CA 1
ATOM 688 C C . THR A 1 89 ? 41.276 -5.666 -9.039 1.00 95.00 89 THR A C 1
ATOM 690 O O . THR A 1 89 ? 42.425 -5.616 -9.495 1.00 95.00 89 THR A O 1
ATOM 693 N N . THR A 1 90 ? 40.303 -6.381 -9.622 1.00 95.62 90 THR A N 1
ATOM 694 C CA . THR A 1 90 ? 40.509 -7.168 -10.840 1.00 95.62 90 THR A CA 1
ATOM 695 C C . THR A 1 90 ? 41.034 -6.303 -11.985 1.00 95.62 90 THR A C 1
ATOM 697 O O . THR A 1 90 ? 40.634 -5.157 -12.178 1.00 95.62 90 THR A O 1
ATOM 700 N N . THR A 1 91 ? 41.935 -6.874 -12.781 1.00 92.94 91 THR A N 1
ATOM 701 C CA . THR A 1 91 ? 42.387 -6.316 -14.069 1.00 92.94 91 THR A CA 1
ATOM 702 C C . THR A 1 91 ? 41.830 -7.101 -15.256 1.00 92.94 91 THR A C 1
ATOM 704 O O . THR A 1 91 ? 42.135 -6.805 -16.409 1.00 92.94 91 THR A O 1
ATOM 707 N N . VAL A 1 92 ? 41.019 -8.124 -14.978 1.00 92.88 92 VAL A N 1
ATOM 708 C CA . VAL A 1 92 ? 40.316 -8.942 -15.963 1.00 92.88 92 VAL A CA 1
ATOM 709 C C . VAL A 1 92 ? 38.849 -8.544 -15.923 1.00 92.88 92 VAL A C 1
ATOM 711 O O . VAL A 1 92 ? 38.236 -8.555 -14.859 1.00 92.88 92 VAL A O 1
ATOM 714 N N . ASN A 1 93 ? 38.301 -8.173 -17.081 1.00 94.38 93 ASN A N 1
ATOM 715 C CA . ASN A 1 93 ? 36.933 -7.672 -17.224 1.00 94.38 93 ASN A CA 1
ATOM 716 C C . ASN A 1 93 ? 36.581 -6.514 -16.269 1.00 94.38 93 ASN A C 1
ATOM 718 O O . ASN A 1 93 ? 35.440 -6.382 -15.829 1.00 94.38 93 ASN A O 1
ATOM 722 N N . ASN A 1 94 ? 37.550 -5.648 -15.970 1.00 96.81 94 ASN A N 1
ATOM 723 C CA . ASN A 1 94 ? 37.396 -4.446 -15.151 1.00 96.81 94 ASN A CA 1
ATOM 724 C C . ASN A 1 94 ? 36.687 -3.325 -15.924 1.00 96.81 94 ASN A C 1
ATOM 726 O O . ASN A 1 94 ? 37.198 -2.216 -16.054 1.00 96.81 94 ASN A O 1
ATOM 730 N N . TYR A 1 95 ? 35.529 -3.632 -16.499 1.00 98.19 95 TYR A N 1
ATOM 731 C CA . TYR A 1 95 ? 34.865 -2.777 -17.468 1.00 98.19 95 TYR A CA 1
ATOM 732 C C . TYR A 1 95 ? 33.608 -2.108 -16.915 1.00 98.19 95 TYR A C 1
ATOM 734 O O . TYR A 1 95 ? 32.811 -2.722 -16.207 1.00 98.19 95 TYR A O 1
ATOM 742 N N . VAL A 1 96 ? 33.400 -0.862 -17.332 1.00 98.56 96 VAL A N 1
ATOM 743 C CA . VAL A 1 96 ? 32.163 -0.102 -17.131 1.00 98.56 96 VAL A CA 1
ATOM 744 C C . VAL A 1 96 ? 31.627 0.310 -18.491 1.00 98.56 96 VAL A C 1
ATOM 746 O O . VAL A 1 96 ? 32.373 0.787 -19.347 1.00 98.56 96 VAL A O 1
ATOM 749 N N . TYR A 1 97 ? 30.338 0.098 -18.699 1.00 98.75 97 TYR A N 1
ATOM 750 C CA . TYR A 1 97 ? 29.631 0.363 -19.943 1.00 98.75 97 TYR A CA 1
ATOM 751 C C . TYR A 1 97 ? 28.792 1.617 -19.774 1.00 98.75 97 TYR A C 1
ATOM 753 O O . TYR A 1 97 ? 28.126 1.760 -18.753 1.00 98.75 97 TYR A O 1
ATOM 761 N N . LEU A 1 98 ? 28.830 2.515 -20.755 1.00 98.62 98 LEU A N 1
ATOM 762 C CA . LEU A 1 98 ? 28.110 3.784 -20.729 1.00 98.62 98 LEU A CA 1
ATOM 763 C C . LEU A 1 98 ? 27.346 3.984 -22.034 1.00 98.62 98 LEU A C 1
ATOM 765 O O . LEU A 1 98 ? 27.831 3.626 -23.108 1.00 98.62 98 LEU A O 1
ATOM 769 N N . ALA A 1 99 ? 26.171 4.597 -21.950 1.00 98.31 99 ALA A N 1
ATOM 770 C CA . ALA A 1 99 ? 25.419 5.058 -23.108 1.00 98.31 99 ALA A CA 1
ATOM 771 C C . ALA A 1 99 ? 25.216 6.567 -23.055 1.00 98.31 99 ALA A C 1
ATOM 773 O O . ALA A 1 99 ? 24.852 7.115 -22.016 1.00 98.31 99 ALA A O 1
ATOM 774 N N . TYR A 1 100 ? 25.427 7.238 -24.183 1.00 97.50 100 TYR A N 1
ATOM 775 C CA . TYR A 1 100 ? 25.247 8.681 -24.270 1.00 97.50 100 TYR A CA 1
ATOM 776 C C . TYR A 1 100 ? 24.933 9.156 -25.681 1.00 97.50 100 TYR A C 1
ATOM 778 O O . TYR A 1 100 ? 25.293 8.524 -26.683 1.00 97.50 100 TYR A O 1
ATOM 786 N N . THR A 1 101 ? 24.257 10.296 -25.753 1.00 96.69 101 THR A N 1
ATOM 787 C CA . THR A 1 101 ? 23.984 10.977 -27.014 1.00 96.69 101 THR A CA 1
ATOM 788 C C . THR A 1 101 ? 25.194 11.767 -27.499 1.00 96.69 101 THR A C 1
ATOM 790 O O . THR A 1 101 ? 25.961 12.317 -26.712 1.00 96.69 101 THR A O 1
ATOM 793 N N . TYR A 1 102 ? 25.355 11.840 -28.816 1.00 95.06 102 TYR A N 1
ATOM 794 C CA . TYR A 1 102 ? 26.349 12.646 -29.514 1.00 95.06 102 TYR A CA 1
ATOM 795 C C . TYR A 1 102 ? 25.715 13.293 -30.750 1.00 95.06 102 TYR A C 1
ATOM 797 O O . TYR A 1 102 ? 24.649 12.879 -31.213 1.00 95.06 102 TYR A O 1
ATOM 805 N N . TYR A 1 103 ? 26.382 14.306 -31.296 1.00 92.12 103 TYR A N 1
ATOM 806 C CA . TYR A 1 103 ? 25.924 15.006 -32.491 1.00 92.12 103 TYR A CA 1
ATOM 807 C C . TYR A 1 103 ? 26.751 14.595 -33.714 1.00 92.12 103 TYR A C 1
ATOM 809 O O . TYR A 1 103 ? 27.950 14.873 -33.794 1.00 92.12 103 TYR A O 1
ATOM 817 N N . ASP A 1 104 ? 26.116 13.933 -34.676 1.00 91.81 104 ASP A N 1
ATOM 818 C CA . ASP A 1 104 ? 26.713 13.579 -35.957 1.00 91.81 104 ASP A CA 1
ATOM 819 C C . ASP A 1 104 ? 26.600 14.746 -36.945 1.00 91.81 104 ASP A C 1
ATOM 821 O O . ASP A 1 104 ? 25.595 14.943 -37.627 1.00 91.81 104 ASP A O 1
ATOM 825 N N . ASN A 1 105 ? 27.680 15.521 -37.046 1.00 88.44 105 ASN A N 1
ATOM 826 C CA . ASN A 1 105 ? 27.783 16.649 -37.976 1.00 88.44 105 ASN A CA 1
ATOM 827 C C . ASN A 1 105 ? 27.799 16.234 -39.459 1.00 88.44 105 ASN A C 1
ATOM 829 O O . ASN A 1 105 ? 27.765 17.104 -40.330 1.00 88.44 105 ASN A O 1
ATOM 833 N N . THR A 1 106 ? 27.906 14.937 -39.761 1.00 88.06 106 THR A N 1
ATOM 834 C CA . THR A 1 106 ? 27.898 14.417 -41.135 1.00 88.06 106 THR A CA 1
ATOM 835 C C . THR A 1 106 ? 26.514 13.964 -41.590 1.00 88.06 106 THR A C 1
ATOM 837 O O . THR A 1 106 ? 26.308 13.738 -42.785 1.00 88.06 106 THR A O 1
ATOM 840 N N . ASP A 1 107 ? 25.552 13.886 -40.667 1.00 82.06 107 ASP A N 1
ATOM 841 C CA . ASP A 1 107 ? 24.197 13.464 -40.970 1.00 82.06 107 ASP A CA 1
ATOM 842 C C . ASP A 1 107 ? 23.447 14.519 -41.801 1.00 82.06 107 ASP A C 1
ATOM 844 O O . ASP A 1 107 ? 23.235 15.662 -41.394 1.00 82.06 107 ASP A O 1
ATOM 848 N N . THR A 1 108 ? 23.007 14.105 -42.989 1.00 76.31 108 THR A N 1
ATOM 849 C CA . THR A 1 108 ? 22.227 14.923 -43.931 1.00 76.31 108 THR A CA 1
ATOM 850 C C . THR A 1 108 ? 20.735 14.576 -43.935 1.00 76.31 108 THR A C 1
ATOM 852 O O . THR A 1 108 ? 19.957 15.218 -44.637 1.00 76.31 108 THR A O 1
ATOM 855 N N . THR A 1 109 ? 20.317 13.590 -43.135 1.00 70.62 109 THR A N 1
ATOM 856 C CA . THR A 1 109 ? 18.939 13.078 -43.037 1.00 70.62 109 THR A CA 1
ATOM 857 C C . THR A 1 109 ? 18.045 13.907 -42.110 1.00 70.62 109 THR A C 1
ATOM 859 O O . THR A 1 109 ? 16.838 13.681 -42.050 1.00 70.62 109 THR A O 1
ATOM 862 N N . GLY A 1 110 ? 18.612 14.896 -41.407 1.00 72.25 110 GLY A N 1
ATOM 863 C CA . GLY A 1 110 ? 17.874 15.780 -40.501 1.00 72.25 110 GLY A CA 1
ATOM 864 C C . GLY A 1 110 ? 17.648 15.215 -39.094 1.00 72.25 110 GLY A C 1
ATOM 865 O O . GLY A 1 110 ? 16.850 15.782 -38.350 1.00 72.25 110 GLY A O 1
ATOM 866 N N . GLN A 1 111 ? 18.347 14.137 -38.713 1.00 78.50 111 GLN A N 1
ATOM 867 C CA . GLN A 1 111 ? 18.331 13.540 -37.366 1.00 78.50 111 GLN A CA 1
ATOM 868 C C . GLN A 1 111 ? 19.760 13.397 -36.791 1.00 78.50 111 GLN A C 1
ATOM 870 O O . GLN A 1 111 ? 20.184 12.299 -36.431 1.00 78.50 111 GLN A O 1
ATOM 875 N N . PRO A 1 112 ? 20.522 14.503 -36.679 1.00 88.38 112 PRO A N 1
ATOM 876 C CA . PRO A 1 112 ? 21.944 14.461 -36.330 1.00 88.38 112 PRO A CA 1
ATOM 877 C C . PRO A 1 112 ? 22.218 14.022 -34.887 1.00 88.38 112 PRO A C 1
ATOM 879 O O . PRO A 1 112 ? 23.356 13.713 -34.549 1.00 88.38 112 PRO A O 1
ATOM 882 N N . ARG A 1 113 ? 21.206 13.988 -34.014 1.00 91.44 113 ARG A N 1
ATOM 883 C CA . ARG A 1 113 ? 21.353 13.460 -32.654 1.00 91.44 113 ARG A CA 1
ATOM 884 C C . ARG A 1 113 ? 21.343 11.938 -32.706 1.00 91.44 113 ARG A C 1
ATOM 886 O O . ARG A 1 113 ? 20.399 11.319 -33.194 1.00 91.44 113 ARG A O 1
ATOM 893 N N . ARG A 1 114 ? 22.410 11.336 -32.196 1.00 94.88 114 ARG A N 1
ATOM 894 C CA . ARG A 1 114 ? 22.647 9.894 -32.234 1.00 94.88 114 ARG A CA 1
ATOM 895 C C . ARG A 1 114 ? 23.019 9.386 -30.853 1.00 94.88 114 ARG A C 1
ATOM 897 O O . ARG A 1 114 ? 23.500 10.143 -30.021 1.00 94.88 114 ARG A O 1
ATOM 904 N N . LEU A 1 115 ? 22.827 8.099 -30.624 1.00 96.12 115 LEU A N 1
ATOM 905 C CA . LEU A 1 115 ? 23.209 7.391 -29.414 1.00 96.12 115 LEU A CA 1
ATOM 906 C C . LEU A 1 115 ? 24.377 6.448 -29.715 1.00 96.12 115 LEU A C 1
ATOM 908 O O . LEU A 1 115 ? 24.425 5.801 -30.767 1.00 96.12 115 LEU A O 1
ATOM 912 N N . ARG A 1 116 ? 25.306 6.347 -28.763 1.00 96.00 116 ARG A N 1
ATOM 913 C CA . ARG A 1 116 ? 26.347 5.317 -28.740 1.00 96.00 116 ARG A CA 1
ATOM 914 C C . ARG A 1 116 ? 26.417 4.621 -27.387 1.00 96.00 116 ARG A C 1
ATOM 916 O O . ARG A 1 116 ? 26.158 5.235 -26.356 1.00 96.00 116 ARG A O 1
ATOM 923 N N . ILE A 1 117 ? 26.810 3.354 -27.420 1.00 98.50 117 ILE A N 1
ATOM 924 C CA . ILE A 1 117 ? 27.122 2.517 -26.264 1.00 98.50 117 ILE A CA 1
ATOM 925 C C . ILE A 1 117 ? 28.617 2.222 -26.317 1.00 98.50 117 ILE A C 1
ATOM 927 O O . ILE A 1 117 ? 29.135 1.740 -27.329 1.00 98.50 117 ILE A O 1
ATOM 931 N N . THR A 1 118 ? 29.320 2.520 -25.235 1.00 98.50 118 THR A N 1
ATOM 932 C CA . THR A 1 118 ? 30.767 2.366 -25.132 1.00 98.50 118 THR A CA 1
ATOM 933 C C . THR A 1 118 ? 31.153 1.640 -23.851 1.00 98.50 118 THR A C 1
ATOM 935 O O . THR A 1 118 ? 30.338 1.435 -22.953 1.00 98.50 118 THR A O 1
ATOM 938 N N . ARG A 1 119 ? 32.414 1.222 -23.781 1.00 98.25 119 ARG A N 1
ATOM 939 C CA . ARG A 1 119 ? 33.023 0.575 -22.623 1.00 98.25 119 ARG A CA 1
ATOM 940 C C . ARG A 1 119 ? 34.327 1.273 -22.255 1.00 98.25 119 ARG A C 1
ATOM 942 O O . ARG A 1 119 ? 35.085 1.650 -23.147 1.00 98.25 119 ARG A O 1
ATOM 949 N N . PHE A 1 120 ? 34.601 1.374 -20.961 1.00 98.56 120 PHE A N 1
ATOM 950 C CA . PHE A 1 120 ? 35.823 1.921 -20.375 1.00 98.56 120 PHE A CA 1
ATOM 951 C C . PHE A 1 120 ? 36.414 0.936 -19.361 1.00 98.56 120 PHE A C 1
ATOM 953 O O . PHE A 1 120 ? 35.687 0.152 -18.756 1.00 98.56 120 PHE A O 1
ATOM 960 N N . GLU A 1 121 ? 37.728 0.980 -19.171 1.00 98.38 121 GL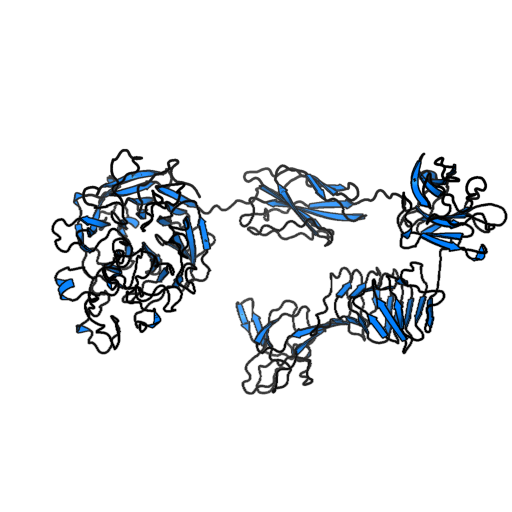U A N 1
ATOM 961 C CA . GLU A 1 121 ? 38.446 0.279 -18.104 1.00 98.38 121 GLU A CA 1
ATOM 962 C C . GLU A 1 121 ? 38.399 1.080 -16.795 1.00 98.38 121 GLU A C 1
ATOM 964 O O . GLU A 1 121 ? 38.595 2.299 -16.793 1.00 98.38 121 GLU A O 1
ATOM 969 N N . TYR A 1 122 ? 38.156 0.379 -15.688 1.00 98.19 122 TYR A N 1
ATOM 970 C CA . TYR A 1 122 ? 38.220 0.891 -14.322 1.00 98.19 122 TYR A CA 1
ATOM 971 C C . TYR A 1 122 ? 39.647 0.778 -13.769 1.00 98.19 122 TYR A C 1
ATOM 973 O O . TYR A 1 122 ? 40.245 -0.301 -13.783 1.00 98.19 122 TYR A O 1
ATOM 981 N N . ASP A 1 123 ? 40.180 1.891 -13.264 1.00 96.31 123 ASP A N 1
ATOM 982 C CA . ASP A 1 123 ? 41.498 1.992 -12.634 1.00 96.31 123 ASP A CA 1
ATOM 983 C C . ASP A 1 123 ? 41.348 2.023 -11.109 1.00 96.31 123 ASP A C 1
ATOM 985 O O . ASP A 1 123 ? 41.051 3.060 -10.518 1.00 96.31 123 ASP A O 1
ATOM 989 N N . ASN A 1 124 ? 41.538 0.877 -10.453 1.00 92.00 124 ASN A N 1
ATOM 990 C CA . ASN A 1 124 ? 41.357 0.743 -9.005 1.00 92.00 124 ASN A CA 1
ATOM 991 C C . ASN A 1 124 ? 42.257 1.688 -8.160 1.00 92.00 124 ASN A C 1
ATOM 993 O O . ASN A 1 124 ? 41.726 2.338 -7.257 1.00 92.00 124 ASN A O 1
ATOM 997 N N . PRO A 1 125 ? 43.575 1.839 -8.434 1.00 93.75 125 PRO A N 1
ATOM 998 C CA . PRO A 1 125 ? 44.454 2.773 -7.718 1.00 93.75 125 PRO A CA 1
ATOM 999 C C . PRO A 1 125 ? 43.956 4.219 -7.605 1.00 93.75 125 PRO A C 1
ATOM 1001 O O . PRO A 1 125 ? 44.180 4.857 -6.577 1.00 93.75 125 PRO A O 1
ATOM 1004 N N . THR A 1 126 ? 43.316 4.750 -8.646 1.00 95.00 126 THR A N 1
ATOM 1005 C CA . THR A 1 126 ? 42.752 6.111 -8.661 1.00 95.00 126 THR A CA 1
ATOM 1006 C C . THR A 1 126 ? 41.243 6.120 -8.429 1.00 95.00 126 THR A C 1
ATOM 1008 O O . THR A 1 126 ? 40.673 7.170 -8.134 1.00 95.00 126 THR A O 1
ATOM 1011 N N . SER A 1 127 ? 40.605 4.955 -8.554 1.00 96.25 127 SER A N 1
ATOM 1012 C CA . SER A 1 127 ? 39.161 4.748 -8.589 1.00 96.25 127 SER A CA 1
ATOM 1013 C C . SER A 1 127 ? 38.439 5.585 -9.652 1.00 96.25 127 SER A C 1
ATOM 1015 O O . SER A 1 127 ? 37.371 6.152 -9.408 1.00 96.25 127 SER A O 1
ATOM 1017 N N . THR A 1 128 ? 39.040 5.683 -10.836 1.00 97.25 128 THR A N 1
ATOM 1018 C CA . THR A 1 128 ? 38.509 6.429 -11.988 1.00 97.25 128 THR A CA 1
ATOM 1019 C C . THR A 1 128 ? 38.301 5.507 -13.185 1.00 97.25 128 THR A C 1
ATOM 1021 O O . THR A 1 128 ? 38.827 4.397 -13.216 1.00 97.25 128 THR A O 1
ATOM 1024 N N . LEU A 1 129 ? 37.583 5.969 -14.208 1.00 98.00 129 LEU A N 1
ATOM 1025 C CA . LEU A 1 129 ? 37.551 5.302 -15.513 1.00 98.00 129 LEU A CA 1
ATOM 1026 C C . LEU A 1 129 ? 38.607 5.923 -16.426 1.00 98.00 129 LEU A C 1
ATOM 1028 O O . LEU A 1 129 ? 38.792 7.138 -16.420 1.00 98.00 129 LEU A O 1
ATOM 1032 N N . ILE A 1 130 ? 39.299 5.107 -17.220 1.00 97.12 130 ILE A N 1
ATOM 1033 C CA . ILE A 1 130 ? 40.386 5.567 -18.094 1.00 97.12 130 ILE A CA 1
ATOM 1034 C C . ILE A 1 130 ? 39.788 6.082 -19.415 1.00 97.12 130 ILE A C 1
ATOM 1036 O O . ILE A 1 130 ? 39.402 5.255 -20.245 1.00 97.12 130 ILE A O 1
ATOM 1040 N N . PRO A 1 131 ? 39.768 7.399 -19.715 1.00 94.81 131 PRO A N 1
ATOM 1041 C CA . PRO A 1 131 ? 39.112 7.908 -20.928 1.00 94.81 131 PRO A CA 1
ATOM 1042 C C . PRO A 1 131 ? 39.724 7.341 -22.218 1.00 94.81 131 PRO A C 1
ATOM 1044 O O . PRO A 1 131 ? 39.022 7.012 -23.171 1.00 94.81 131 PRO A O 1
ATOM 1047 N N . ALA A 1 132 ? 41.048 7.149 -22.231 1.00 95.06 132 ALA A N 1
ATOM 1048 C CA . ALA A 1 132 ? 41.781 6.604 -23.374 1.00 95.06 132 ALA A CA 1
ATOM 1049 C C . ALA A 1 132 ? 41.466 5.124 -23.678 1.00 95.06 132 ALA A C 1
ATOM 1051 O O . ALA A 1 132 ? 41.799 4.653 -24.763 1.00 95.06 132 ALA A O 1
ATOM 1052 N N . SER A 1 133 ? 40.832 4.397 -22.749 1.00 96.81 133 SER A N 1
ATOM 1053 C CA . SER A 1 133 ? 40.430 2.993 -22.931 1.00 96.81 133 SER A CA 1
ATOM 1054 C C . SER A 1 133 ? 39.094 2.827 -23.667 1.00 96.81 133 SER A C 1
ATOM 1056 O O . SER A 1 133 ? 38.665 1.698 -23.907 1.00 96.81 133 SER A O 1
ATOM 1058 N N . ARG A 1 134 ? 38.431 3.938 -24.025 1.00 97.06 134 ARG A N 1
ATOM 1059 C CA . ARG A 1 134 ? 37.107 3.942 -24.654 1.00 97.06 134 ARG A CA 1
ATOM 1060 C C . ARG A 1 134 ? 37.046 3.004 -25.858 1.00 97.06 134 ARG A C 1
ATOM 1062 O O . ARG A 1 134 ? 37.734 3.209 -26.859 1.00 97.06 134 ARG A O 1
ATOM 1069 N N . PHE A 1 135 ? 36.119 2.058 -25.800 1.00 97.94 135 PHE A N 1
ATOM 1070 C CA . PHE A 1 135 ? 35.767 1.172 -26.901 1.00 97.94 135 PHE A CA 1
ATOM 1071 C C . PHE A 1 135 ? 34.299 1.374 -27.286 1.00 97.94 135 PHE A C 1
ATOM 1073 O O . PHE A 1 135 ? 33.424 1.291 -26.428 1.00 97.94 135 PHE A O 1
ATOM 1080 N N . VAL A 1 136 ? 34.018 1.656 -28.561 1.00 98.00 136 VAL A N 1
ATOM 1081 C CA . VAL A 1 136 ? 32.642 1.808 -29.065 1.00 98.00 136 VAL A CA 1
ATOM 1082 C C . VAL A 1 136 ? 32.079 0.427 -29.383 1.00 98.00 136 VAL A C 1
ATOM 1084 O O . VAL A 1 136 ? 32.641 -0.285 -30.210 1.00 98.00 136 VAL A O 1
ATOM 1087 N N . LEU A 1 137 ? 30.982 0.058 -28.721 1.00 98.19 137 LEU A N 1
ATOM 1088 C CA . LEU A 1 137 ? 30.293 -1.217 -28.930 1.00 98.19 137 LEU A CA 1
ATOM 1089 C C . LEU A 1 137 ? 29.257 -1.097 -30.046 1.00 98.19 137 LEU A C 1
ATOM 1091 O O . LEU A 1 137 ? 29.229 -1.912 -30.961 1.00 98.19 137 LEU A O 1
ATOM 1095 N N . ILE A 1 138 ? 28.417 -0.065 -29.965 1.00 97.19 138 ILE A N 1
ATOM 1096 C CA . ILE A 1 138 ? 27.402 0.273 -30.966 1.00 97.19 138 ILE A CA 1
ATOM 1097 C C . ILE A 1 138 ? 27.328 1.800 -31.060 1.00 97.19 138 ILE A C 1
ATOM 1099 O O . ILE A 1 138 ? 27.343 2.482 -30.037 1.00 97.19 138 ILE A O 1
ATOM 1103 N N . GLU A 1 139 ? 27.213 2.352 -32.265 1.00 95.50 139 GLU A N 1
ATOM 1104 C CA . GLU A 1 139 ? 26.917 3.772 -32.494 1.00 95.50 139 GLU A CA 1
ATOM 1105 C C . GLU A 1 139 ? 25.950 3.954 -33.672 1.00 95.50 139 GLU A C 1
ATOM 1107 O O . GLU A 1 139 ? 25.644 2.997 -34.382 1.00 95.50 139 GLU A O 1
ATOM 1112 N N . GLY A 1 140 ? 25.443 5.175 -33.865 1.00 94.06 140 GLY A N 1
ATOM 1113 C CA . GLY A 1 140 ? 24.538 5.518 -34.968 1.00 94.06 140 GLY A CA 1
ATOM 1114 C C . GLY A 1 140 ? 23.050 5.267 -34.701 1.00 94.06 140 GLY A C 1
ATOM 1115 O O . GLY A 1 140 ? 22.227 5.552 -35.573 1.00 94.06 140 GLY A O 1
ATOM 1116 N N . ILE A 1 141 ? 22.677 4.794 -33.506 1.00 95.50 141 ILE A N 1
ATOM 1117 C CA . ILE A 1 141 ? 21.267 4.653 -33.105 1.00 95.50 141 ILE A CA 1
ATOM 1118 C C . ILE A 1 141 ? 20.620 6.048 -33.087 1.00 95.50 141 ILE A C 1
ATOM 1120 O O . ILE A 1 141 ? 21.239 7.004 -32.623 1.00 95.50 141 ILE A O 1
ATOM 1124 N N . ASN A 1 142 ? 19.399 6.190 -33.610 1.00 92.88 142 ASN A N 1
ATOM 1125 C CA . ASN A 1 142 ? 18.669 7.463 -33.569 1.00 92.88 142 ASN A CA 1
ATOM 1126 C C . ASN A 1 142 ? 18.451 7.907 -32.112 1.00 92.88 142 ASN A C 1
ATOM 1128 O O . ASN A 1 142 ? 17.955 7.117 -31.310 1.00 92.88 142 ASN A O 1
ATOM 1132 N N . ALA A 1 143 ? 18.783 9.161 -31.799 1.00 93.38 143 ALA A N 1
ATOM 1133 C CA . ALA A 1 143 ? 18.472 9.805 -30.523 1.00 93.38 143 ALA A CA 1
ATOM 1134 C C . ALA A 1 143 ? 17.655 11.088 -30.748 1.00 93.38 143 ALA A C 1
ATOM 1136 O O . ALA A 1 143 ? 17.573 11.606 -31.866 1.00 93.38 143 ALA A O 1
ATOM 1137 N N . SER A 1 144 ? 17.066 11.636 -29.689 1.00 91.75 144 SER A N 1
ATOM 1138 C CA . SER A 1 144 ? 16.187 12.807 -29.767 1.00 91.75 144 SER A CA 1
ATOM 1139 C C . SER A 1 144 ? 16.316 13.704 -28.536 1.00 91.75 144 SER A C 1
ATOM 1141 O O . SER A 1 144 ? 17.050 13.406 -27.603 1.00 91.75 144 SER A O 1
ATOM 1143 N N . ASN A 1 145 ? 15.620 14.841 -28.524 1.00 89.12 145 ASN A N 1
ATOM 1144 C CA . ASN A 1 145 ? 15.462 15.656 -27.312 1.00 89.12 145 ASN A CA 1
ATOM 1145 C C . ASN A 1 145 ? 14.486 15.047 -26.296 1.00 89.12 145 ASN A C 1
ATOM 1147 O O . ASN A 1 145 ? 14.352 15.586 -25.200 1.00 89.12 145 ASN A O 1
ATOM 1151 N N . ASP A 1 146 ? 13.758 13.999 -26.670 1.00 90.56 146 ASP A N 1
ATOM 1152 C CA . ASP A 1 146 ? 12.649 13.456 -25.898 1.00 90.56 146 ASP A CA 1
ATOM 1153 C C . ASP A 1 146 ? 12.597 11.935 -26.038 1.00 90.56 146 ASP A C 1
ATOM 1155 O O . ASP A 1 146 ? 12.953 11.401 -27.087 1.00 90.56 146 ASP A O 1
ATOM 1159 N N . HIS A 1 147 ? 12.172 11.257 -24.977 1.00 94.44 147 HIS A N 1
ATOM 1160 C CA . HIS A 1 147 ? 12.056 9.802 -24.863 1.00 94.44 147 HIS A CA 1
ATOM 1161 C C . HIS A 1 147 ? 13.277 9.031 -25.377 1.00 94.44 147 HIS A C 1
ATOM 1163 O O . HIS A 1 147 ? 13.168 8.162 -26.244 1.00 94.44 147 HIS A O 1
ATOM 1169 N N . ASN A 1 148 ? 14.453 9.328 -24.825 1.00 94.31 148 ASN A N 1
ATOM 1170 C CA . ASN A 1 148 ? 15.633 8.496 -25.070 1.00 94.31 148 ASN A CA 1
ATOM 1171 C C . ASN A 1 148 ? 15.640 7.223 -24.206 1.00 94.31 148 ASN A C 1
ATOM 1173 O O . ASN A 1 148 ? 16.303 6.257 -24.576 1.00 94.31 148 ASN A O 1
ATOM 1177 N N . SER A 1 149 ? 14.875 7.196 -23.105 1.00 96.25 149 SER A N 1
ATOM 1178 C CA . SER A 1 149 ? 14.885 6.132 -22.091 1.00 96.25 149 SER A CA 1
ATOM 1179 C C . SER A 1 149 ? 16.263 5.963 -21.451 1.00 96.25 149 SER A C 1
ATOM 1181 O O . SER A 1 149 ? 16.625 6.743 -20.574 1.00 96.25 149 SER A O 1
ATOM 1183 N N . GLY A 1 150 ? 17.050 4.998 -21.923 1.00 95.75 150 GLY A N 1
ATOM 1184 C CA . GLY A 1 150 ? 18.480 4.951 -21.689 1.00 95.75 150 GLY A CA 1
ATOM 1185 C C . GLY A 1 150 ? 18.932 4.250 -20.417 1.00 95.75 150 GLY A C 1
ATOM 1186 O O . GLY A 1 150 ? 19.986 4.610 -19.902 1.00 95.75 150 GLY A O 1
ATOM 1187 N N . ARG A 1 151 ? 18.199 3.247 -19.922 1.00 97.75 151 ARG A N 1
ATOM 1188 C CA . ARG A 1 151 ? 18.641 2.416 -18.790 1.00 97.75 151 ARG A CA 1
ATOM 1189 C C . ARG A 1 151 ? 19.499 1.251 -19.275 1.00 97.75 151 ARG A C 1
ATOM 1191 O O . ARG A 1 151 ? 19.202 0.673 -20.321 1.00 97.75 151 ARG A O 1
ATOM 1198 N N . MET A 1 152 ? 20.545 0.895 -18.527 1.00 98.00 152 MET A N 1
ATOM 1199 C CA . MET A 1 152 ? 21.456 -0.196 -18.882 1.00 98.00 152 MET A CA 1
ATOM 1200 C C . MET A 1 152 ? 21.692 -1.140 -17.706 1.00 98.00 152 MET A C 1
ATOM 1202 O O . MET A 1 152 ? 22.031 -0.685 -16.625 1.00 98.00 152 MET A O 1
ATOM 1206 N N . LYS A 1 153 ? 21.591 -2.455 -17.917 1.00 98.00 153 LYS A N 1
ATOM 1207 C CA . LYS A 1 153 ? 22.005 -3.473 -16.933 1.00 98.00 153 LYS A CA 1
ATOM 1208 C C . LYS A 1 153 ? 22.747 -4.616 -17.621 1.00 98.00 153 LYS A C 1
ATOM 1210 O O . LYS A 1 153 ? 22.547 -4.861 -18.811 1.00 98.00 153 LYS A O 1
ATOM 1215 N N . ILE A 1 154 ? 23.600 -5.322 -16.879 1.00 98.38 154 ILE A N 1
ATOM 1216 C CA . ILE A 1 154 ? 24.151 -6.609 -17.323 1.00 98.38 154 ILE A CA 1
ATOM 1217 C C . ILE A 1 154 ? 23.293 -7.716 -16.724 1.00 98.38 154 ILE A C 1
ATOM 1219 O O . ILE A 1 154 ? 23.147 -7.790 -15.507 1.00 98.38 154 ILE A O 1
ATOM 1223 N N . GLY A 1 155 ? 22.716 -8.551 -17.585 1.00 97.62 155 GLY A N 1
ATOM 1224 C CA . GLY A 1 155 ? 21.921 -9.695 -17.155 1.00 97.62 155 GLY A CA 1
ATOM 1225 C C . GLY A 1 155 ? 22.779 -10.855 -16.639 1.00 97.62 155 GLY A C 1
ATOM 1226 O O . GLY A 1 155 ? 23.992 -10.899 -16.886 1.00 97.62 155 GLY A O 1
ATOM 1227 N N . PRO A 1 156 ? 22.157 -11.850 -15.981 1.00 97.25 156 PRO A N 1
ATOM 1228 C CA . PRO A 1 156 ? 22.847 -13.041 -15.469 1.00 97.25 156 PRO A CA 1
ATOM 1229 C C . PRO A 1 156 ? 23.487 -13.898 -16.577 1.00 97.25 156 PRO A C 1
ATOM 1231 O O . PRO A 1 156 ? 24.356 -14.727 -16.322 1.00 97.25 156 PRO A O 1
ATOM 1234 N N . ASP A 1 157 ? 23.091 -13.680 -17.829 1.00 97.81 157 ASP A N 1
ATOM 1235 C CA . ASP A 1 157 ? 23.645 -14.299 -19.032 1.00 97.81 157 ASP A CA 1
ATOM 1236 C C . ASP A 1 157 ? 24.874 -13.562 -19.605 1.00 97.81 157 ASP A C 1
ATOM 1238 O O . ASP A 1 157 ? 25.343 -13.895 -20.703 1.00 97.81 157 ASP A O 1
ATOM 1242 N N . LEU A 1 158 ? 25.406 -12.567 -18.883 1.00 97.56 158 LEU A N 1
ATOM 1243 C CA . LEU A 1 158 ? 26.530 -11.717 -19.288 1.00 97.56 158 LEU A CA 1
ATOM 1244 C C . LEU A 1 158 ? 26.282 -11.035 -20.640 1.00 97.56 158 LEU A C 1
ATOM 1246 O O . LEU A 1 158 ? 27.090 -11.133 -21.575 1.00 97.56 158 LEU A O 1
ATOM 1250 N N . LYS A 1 159 ? 25.123 -10.387 -20.761 1.00 98.75 159 LYS A N 1
ATOM 1251 C CA . LYS A 1 159 ? 24.739 -9.529 -21.889 1.00 98.75 159 LYS A CA 1
ATOM 1252 C C . LYS A 1 159 ? 24.302 -8.167 -21.380 1.00 98.75 159 LYS A C 1
ATOM 1254 O O . LYS A 1 159 ? 23.794 -8.052 -20.270 1.00 98.75 159 LYS A O 1
ATOM 1259 N N . ILE A 1 160 ? 24.493 -7.143 -22.202 1.00 98.81 160 ILE A N 1
ATOM 1260 C CA . ILE A 1 160 ? 23.999 -5.793 -21.934 1.00 98.81 160 ILE A CA 1
ATOM 1261 C C . ILE A 1 160 ? 22.538 -5.738 -22.363 1.00 98.81 160 ILE A C 1
ATOM 1263 O O . ILE A 1 160 ? 22.232 -6.053 -23.512 1.00 98.81 160 ILE A O 1
ATOM 1267 N N . TYR A 1 161 ? 21.671 -5.303 -21.458 1.00 98.88 161 TYR A N 1
ATOM 1268 C CA . TYR A 1 161 ? 20.279 -4.963 -21.717 1.00 98.88 161 TYR A CA 1
ATOM 1269 C C . TYR A 1 161 ? 20.158 -3.442 -21.695 1.00 98.88 161 TYR A C 1
ATOM 1271 O O . TYR A 1 161 ? 20.585 -2.818 -20.724 1.00 98.88 161 TYR A O 1
ATOM 1279 N N . TYR A 1 162 ? 19.638 -2.845 -22.767 1.00 98.75 162 TYR A N 1
ATOM 1280 C CA . TYR A 1 162 ? 19.572 -1.391 -22.918 1.00 98.75 162 TYR A CA 1
ATOM 1281 C C . TYR A 1 162 ? 18.229 -0.926 -23.483 1.00 98.75 162 TYR A C 1
ATOM 1283 O O . TYR A 1 162 ? 17.798 -1.428 -24.522 1.00 98.75 162 TYR A O 1
ATOM 1291 N N . THR A 1 163 ? 17.584 0.046 -22.835 1.00 98.69 163 THR A N 1
ATOM 1292 C CA . THR A 1 163 ? 16.305 0.602 -23.301 1.00 98.69 163 THR A CA 1
ATOM 1293 C C . THR A 1 163 ? 16.503 1.800 -24.227 1.00 98.69 163 THR A C 1
ATOM 1295 O O . THR A 1 163 ? 17.193 2.762 -23.893 1.00 98.69 163 THR A O 1
ATOM 1298 N N . VAL A 1 164 ? 15.857 1.760 -25.393 1.00 98.44 164 VAL A N 1
ATOM 1299 C CA . VAL A 1 164 ? 15.812 2.858 -26.367 1.00 98.44 164 VAL A CA 1
ATOM 1300 C C . VAL A 1 164 ? 14.363 3.307 -26.514 1.00 98.44 164 VAL A C 1
ATOM 1302 O O . VAL A 1 164 ? 13.524 2.540 -26.988 1.00 98.44 164 VAL A O 1
ATOM 1305 N N . GLY A 1 165 ? 14.055 4.548 -26.144 1.00 97.69 165 GLY A N 1
ATOM 1306 C CA . GLY A 1 165 ? 12.686 5.060 -26.249 1.00 97.69 165 GLY A CA 1
ATOM 1307 C C . GLY A 1 165 ? 12.238 5.333 -27.687 1.00 97.69 165 GLY A C 1
ATOM 1308 O O . GLY A 1 165 ? 12.976 5.133 -28.658 1.00 97.69 165 GLY A O 1
ATOM 1309 N N . ASP A 1 166 ? 11.003 5.785 -27.858 1.00 96.31 166 ASP A N 1
ATOM 1310 C CA . ASP A 1 166 ? 10.388 6.042 -29.163 1.00 96.31 166 ASP A CA 1
ATOM 1311 C C . ASP A 1 166 ? 10.796 7.382 -29.797 1.00 96.31 166 ASP A C 1
ATOM 1313 O O . ASP A 1 166 ? 10.401 7.677 -30.930 1.00 96.31 166 ASP A O 1
ATOM 1317 N N . GLN A 1 167 ? 11.641 8.149 -29.096 1.00 93.62 167 GLN A N 1
ATOM 1318 C CA . GLN A 1 167 ? 12.209 9.431 -29.518 1.00 93.62 167 GLN A CA 1
ATOM 1319 C C . GLN A 1 167 ? 11.223 10.616 -29.484 1.00 93.62 167 GLN A C 1
ATOM 1321 O O . GLN A 1 167 ? 11.476 11.669 -30.087 1.00 93.62 167 GLN A O 1
ATOM 1326 N N . GLY A 1 168 ? 10.085 10.451 -28.801 1.00 91.44 168 GLY A N 1
ATOM 1327 C CA . GLY A 1 168 ? 9.037 11.459 -28.655 1.00 91.44 168 GLY A CA 1
ATOM 1328 C C . GLY A 1 168 ? 8.253 11.675 -29.946 1.00 91.44 168 GLY A C 1
ATOM 1329 O O . GLY A 1 168 ? 7.607 12.706 -30.125 1.00 91.44 168 GLY A O 1
ATOM 1330 N N . HIS A 1 169 ? 8.339 10.743 -30.894 1.00 90.38 169 HIS A N 1
ATOM 1331 C CA . HIS A 1 169 ? 7.572 10.814 -32.131 1.00 90.38 169 HIS A CA 1
ATOM 1332 C C . HIS A 1 169 ? 6.068 10.906 -31.815 1.00 90.38 169 HIS A C 1
ATOM 1334 O O . HIS A 1 169 ? 5.593 10.354 -30.830 1.00 90.38 169 HIS A O 1
ATOM 1340 N N . ASN A 1 170 ? 5.313 11.637 -32.639 1.00 87.62 170 ASN A N 1
ATOM 1341 C CA . ASN A 1 170 ? 3.879 11.896 -32.445 1.00 87.62 170 ASN A CA 1
ATOM 1342 C C . ASN A 1 170 ? 3.507 12.766 -31.211 1.00 87.62 170 ASN A C 1
ATOM 1344 O O . ASN A 1 170 ? 2.325 12.986 -30.924 1.00 87.62 170 ASN A O 1
ATOM 1348 N N . GLN A 1 171 ? 4.488 13.387 -30.541 1.00 85.62 171 GLN A N 1
ATOM 1349 C CA . GLN A 1 171 ? 4.253 14.380 -29.484 1.00 85.62 171 GLN A CA 1
ATOM 1350 C C . GLN A 1 171 ? 5.164 15.613 -29.577 1.00 85.62 171 GLN A C 1
ATOM 1352 O O . GLN A 1 171 ? 6.256 15.581 -30.140 1.00 85.62 171 GLN A O 1
ATOM 1357 N N . PHE A 1 172 ? 4.687 16.729 -29.021 1.00 83.50 172 PHE A N 1
ATOM 1358 C CA . PHE A 1 172 ? 5.447 17.970 -28.840 1.00 83.50 172 PHE A CA 1
ATOM 1359 C C . PHE A 1 172 ? 6.204 18.436 -30.099 1.00 83.50 172 PHE A C 1
ATOM 1361 O O . PHE A 1 172 ? 5.643 18.495 -31.197 1.00 83.50 172 PHE A O 1
ATOM 1368 N N . ALA A 1 173 ? 7.493 18.760 -29.956 1.00 83.75 173 ALA A N 1
ATOM 1369 C CA . ALA A 1 173 ? 8.371 19.172 -31.052 1.00 83.75 173 ALA A CA 1
ATOM 1370 C C . ALA A 1 173 ? 8.538 18.094 -32.143 1.00 83.75 173 ALA A C 1
ATOM 1372 O O . ALA A 1 173 ? 8.911 18.409 -33.270 1.00 83.75 173 ALA A O 1
ATOM 1373 N N . ASN A 1 174 ? 8.230 16.835 -31.827 1.00 86.69 174 ASN A N 1
ATOM 1374 C CA . ASN A 1 174 ? 8.385 15.672 -32.696 1.00 86.69 174 ASN A CA 1
ATOM 1375 C C . ASN A 1 174 ? 7.030 15.137 -33.217 1.00 86.69 174 ASN A C 1
ATOM 1377 O O . ASN A 1 174 ? 6.977 14.061 -33.814 1.00 86.69 174 ASN A O 1
ATOM 1381 N N . LYS A 1 175 ? 5.933 15.899 -33.071 1.00 85.38 175 LYS A N 1
ATOM 1382 C CA . LYS A 1 175 ? 4.562 15.480 -33.434 1.00 85.38 175 LYS A CA 1
ATOM 1383 C C . LYS A 1 175 ? 4.345 15.104 -34.898 1.00 85.38 175 LYS A C 1
ATOM 1385 O O . LYS A 1 175 ? 3.440 14.336 -35.196 1.00 85.38 175 LYS A O 1
ATOM 1390 N N . CYS A 1 176 ? 5.175 15.618 -35.802 1.00 83.88 176 CYS A N 1
ATOM 1391 C CA . CYS A 1 176 ? 5.091 15.311 -37.233 1.00 83.88 176 CYS A CA 1
ATOM 1392 C C . CYS A 1 176 ? 5.913 14.085 -37.644 1.00 83.88 176 CYS A C 1
ATOM 1394 O O . CYS A 1 176 ? 5.981 13.769 -38.828 1.00 83.88 176 CYS A O 1
ATOM 1396 N N . LYS A 1 177 ? 6.562 13.410 -36.691 1.00 85.31 177 LYS A N 1
ATOM 1397 C CA . LYS A 1 177 ? 7.306 12.174 -36.929 1.00 85.31 177 LYS A CA 1
ATOM 1398 C C . LYS A 1 177 ? 6.440 10.983 -36.522 1.00 85.31 177 LYS A C 1
ATOM 1400 O O . LYS A 1 177 ? 5.808 11.014 -35.470 1.00 85.31 177 LYS A O 1
ATOM 1405 N N . LEU A 1 178 ? 6.423 9.938 -37.346 1.00 86.50 178 LEU A N 1
ATOM 1406 C CA . LEU A 1 178 ? 5.695 8.698 -37.061 1.00 86.50 178 LEU A CA 1
ATOM 1407 C C . LEU A 1 178 ? 6.452 7.841 -36.049 1.00 86.50 178 LEU A C 1
ATOM 1409 O O . LEU A 1 178 ? 7.658 7.640 -36.201 1.00 86.50 178 LEU A O 1
ATOM 1413 N N . VAL A 1 179 ? 5.747 7.300 -35.057 1.00 90.56 179 VAL A N 1
ATOM 1414 C CA . VAL A 1 179 ? 6.319 6.390 -34.053 1.00 90.56 179 VAL A CA 1
ATOM 1415 C C . VAL A 1 179 ? 6.858 5.123 -34.723 1.00 90.56 179 VAL A C 1
ATOM 1417 O O . VAL A 1 179 ? 6.185 4.509 -35.544 1.00 90.56 179 VAL A O 1
ATOM 1420 N N . GLN A 1 180 ? 8.081 4.730 -34.359 1.00 91.56 180 GLN A N 1
ATOM 1421 C CA . GLN A 1 180 ? 8.809 3.599 -34.957 1.00 91.56 180 GLN A CA 1
ATOM 1422 C C . GLN A 1 180 ? 8.903 2.373 -34.025 1.00 91.56 180 GLN A C 1
ATOM 1424 O O . GLN A 1 180 ? 9.618 1.416 -34.322 1.00 91.56 180 GLN A O 1
ATOM 1429 N N . ALA A 1 181 ? 8.172 2.365 -32.906 1.00 94.06 181 ALA A N 1
ATOM 1430 C CA . ALA A 1 181 ? 8.227 1.300 -31.898 1.00 94.06 181 ALA A CA 1
ATOM 1431 C C . ALA A 1 181 ? 7.868 -0.096 -32.445 1.00 94.06 181 ALA A C 1
ATOM 1433 O O . ALA A 1 181 ? 8.442 -1.087 -31.993 1.00 94.06 181 ALA A O 1
ATOM 1434 N N . GLN A 1 182 ? 7.040 -0.166 -33.493 1.00 91.06 182 GLN A N 1
ATOM 1435 C CA . GLN A 1 182 ? 6.678 -1.407 -34.194 1.00 91.06 182 GLN A CA 1
ATOM 1436 C C . GLN A 1 182 ? 7.612 -1.761 -35.372 1.00 91.06 182 GLN A C 1
ATOM 1438 O O . GLN A 1 182 ? 7.527 -2.857 -35.912 1.00 91.06 182 GLN A O 1
ATOM 1443 N N . ALA A 1 183 ? 8.517 -0.866 -35.789 1.00 91.00 183 ALA A N 1
ATOM 1444 C CA . ALA A 1 183 ? 9.445 -1.137 -36.890 1.00 91.00 183 ALA A CA 1
ATOM 1445 C C . ALA A 1 183 ? 10.499 -2.184 -36.494 1.00 91.00 183 ALA A C 1
ATOM 1447 O O . ALA A 1 183 ? 11.058 -2.120 -35.394 1.00 91.00 183 ALA A O 1
ATOM 1448 N N . LEU A 1 184 ? 10.814 -3.107 -37.408 1.00 93.44 184 LEU A N 1
ATOM 1449 C CA . LEU A 1 184 ? 11.773 -4.200 -37.218 1.00 93.44 184 LEU A CA 1
ATOM 1450 C C . LEU A 1 184 ? 12.717 -4.284 -38.431 1.00 93.44 184 LEU A C 1
ATOM 1452 O O . LEU A 1 184 ? 12.249 -4.255 -39.571 1.00 93.44 184 LEU A O 1
ATOM 1456 N N . PRO A 1 185 ? 14.041 -4.393 -38.218 1.00 94.94 185 PRO A N 1
ATOM 1457 C CA . PRO A 1 185 ? 15.027 -4.178 -39.269 1.00 94.94 185 PRO A CA 1
ATOM 1458 C C . PRO A 1 185 ? 15.084 -5.326 -40.278 1.00 94.94 185 PRO A C 1
ATOM 1460 O O . PRO A 1 185 ? 14.926 -6.504 -39.951 1.00 94.94 185 PRO A O 1
ATOM 1463 N N . THR A 1 186 ? 15.427 -4.986 -41.514 1.00 93.94 186 THR A N 1
ATOM 1464 C CA . THR A 1 186 ? 15.799 -5.947 -42.554 1.00 93.94 186 THR A CA 1
ATOM 1465 C C . THR A 1 186 ? 17.216 -6.487 -42.340 1.00 93.94 186 THR A C 1
ATOM 1467 O O . THR A 1 186 ? 18.063 -5.863 -41.697 1.00 93.94 186 THR A O 1
ATOM 1470 N N . GLN A 1 187 ? 17.536 -7.630 -42.958 1.00 94.88 187 GLN A N 1
ATOM 1471 C CA . GLN A 1 187 ? 18.892 -8.186 -42.896 1.00 94.88 187 GLN A CA 1
ATOM 1472 C C . GLN A 1 187 ? 19.921 -7.236 -43.525 1.00 94.88 187 GLN A C 1
ATOM 1474 O O . GLN A 1 187 ? 21.067 -7.197 -43.086 1.00 94.88 187 GLN A O 1
ATOM 1479 N N . SER A 1 188 ? 19.519 -6.464 -44.543 1.00 96.50 188 SER A N 1
ATOM 1480 C CA . SER A 1 188 ? 20.388 -5.465 -45.170 1.00 96.50 188 SER A CA 1
ATOM 1481 C C . SER A 1 188 ? 20.766 -4.370 -44.181 1.00 96.50 188 SER A C 1
ATOM 1483 O O . SER A 1 188 ? 21.947 -4.058 -44.079 1.00 96.50 188 SER A O 1
ATOM 1485 N N . GLN A 1 189 ? 19.791 -3.846 -43.431 1.00 95.75 189 GLN A N 1
ATOM 1486 C CA . GLN A 1 189 ? 20.029 -2.828 -42.407 1.00 95.75 189 GLN A CA 1
ATOM 1487 C C . GLN A 1 189 ? 20.957 -3.350 -41.309 1.00 95.75 189 GLN A C 1
ATOM 1489 O O . GLN A 1 189 ? 21.951 -2.706 -40.989 1.00 95.75 189 GLN A O 1
ATOM 1494 N N . VAL A 1 190 ? 20.718 -4.569 -40.812 1.00 97.00 190 VAL A N 1
ATOM 1495 C CA . VAL A 1 190 ? 21.607 -5.200 -39.822 1.00 97.00 190 VAL A CA 1
ATOM 1496 C C . VAL A 1 190 ? 23.034 -5.354 -40.364 1.00 97.00 190 VAL A C 1
ATOM 1498 O O . VAL A 1 190 ? 23.996 -5.024 -39.675 1.00 97.00 190 VAL A O 1
ATOM 1501 N N . ASN A 1 191 ? 23.189 -5.813 -41.610 1.00 96.50 191 ASN A N 1
ATOM 1502 C CA . ASN A 1 191 ? 24.503 -5.996 -42.234 1.00 96.50 191 ASN A CA 1
ATOM 1503 C C . ASN A 1 191 ? 25.247 -4.670 -42.453 1.00 96.50 191 ASN A C 1
ATOM 1505 O O . ASN A 1 191 ? 26.474 -4.644 -42.372 1.00 96.50 191 ASN A O 1
ATOM 1509 N N . SER A 1 192 ? 24.524 -3.587 -42.753 1.00 96.38 192 SER A N 1
ATOM 1510 C CA . SER A 1 192 ? 25.092 -2.248 -42.936 1.00 96.38 192 SER A CA 1
ATOM 1511 C C . SER A 1 192 ? 25.199 -1.445 -41.642 1.00 96.38 192 SER A C 1
ATOM 1513 O O . SER A 1 192 ? 25.608 -0.290 -41.706 1.00 96.38 192 SER A O 1
ATOM 1515 N N . GLN A 1 193 ? 24.840 -2.033 -40.494 1.00 95.00 193 GLN A N 1
ATOM 1516 C CA . GLN A 1 193 ? 24.766 -1.351 -39.198 1.00 95.00 193 GLN A CA 1
ATOM 1517 C C . GLN A 1 193 ? 23.864 -0.103 -39.227 1.00 95.00 193 GLN A C 1
ATOM 1519 O O . GLN A 1 193 ? 24.147 0.909 -38.592 1.00 95.00 193 GLN A O 1
ATOM 1524 N N . ASP A 1 194 ? 22.773 -0.176 -39.989 1.00 93.88 194 ASP A N 1
ATOM 1525 C CA . ASP A 1 194 ? 21.705 0.819 -39.978 1.00 93.88 194 ASP A CA 1
ATOM 1526 C C . ASP A 1 194 ? 20.709 0.468 -38.866 1.00 93.88 194 ASP A C 1
ATOM 1528 O O . ASP A 1 194 ? 19.971 -0.516 -38.945 1.00 93.88 194 ASP A O 1
ATOM 1532 N N . TRP A 1 195 ? 20.702 1.289 -37.817 1.00 94.81 195 TRP A N 1
ATOM 1533 C CA . TRP A 1 195 ? 19.879 1.101 -36.621 1.00 94.81 195 TRP A CA 1
ATOM 1534 C C . TRP A 1 195 ? 18.642 2.005 -36.590 1.00 94.81 195 TRP A C 1
ATOM 1536 O O . TRP A 1 195 ? 18.103 2.286 -35.520 1.00 94.81 195 TRP A O 1
ATOM 1546 N N . SER A 1 196 ? 18.171 2.472 -37.747 1.00 89.88 196 SER A N 1
ATOM 1547 C CA . SER A 1 196 ? 16.990 3.341 -37.854 1.00 89.88 196 SER A CA 1
ATOM 1548 C C . SER A 1 196 ? 15.725 2.767 -37.194 1.00 89.88 196 SER A C 1
ATOM 1550 O O . SER A 1 196 ? 14.929 3.529 -36.650 1.00 89.88 196 SER A O 1
ATOM 1552 N N . SER A 1 197 ? 15.559 1.439 -37.151 1.00 92.75 197 SER A N 1
ATOM 1553 C CA . SER A 1 197 ? 14.413 0.768 -36.507 1.00 92.75 197 SER A CA 1
ATOM 1554 C C . SER A 1 197 ? 14.553 0.554 -34.989 1.00 92.75 197 SER A C 1
ATOM 1556 O O . SER A 1 197 ? 13.678 -0.059 -34.382 1.00 92.75 197 SER A O 1
ATOM 1558 N N . TYR A 1 198 ? 15.635 1.010 -34.344 1.00 96.81 198 TYR A N 1
ATOM 1559 C CA . TYR A 1 198 ? 15.902 0.727 -32.920 1.00 96.81 198 TYR A CA 1
ATOM 1560 C C . TYR A 1 198 ? 15.165 1.648 -31.936 1.00 96.81 198 TYR A C 1
ATOM 1562 O O . TYR A 1 198 ? 15.459 1.641 -30.750 1.00 96.81 198 TYR A O 1
ATOM 1570 N N . GLN A 1 199 ? 14.185 2.416 -32.402 1.00 96.19 199 GLN A N 1
ATOM 1571 C CA . GLN A 1 199 ? 13.355 3.277 -31.560 1.00 96.19 199 GLN A CA 1
ATOM 1572 C C . GLN A 1 199 ? 12.239 2.460 -30.895 1.00 96.19 199 GLN A C 1
ATOM 1574 O O . GLN A 1 199 ? 11.591 1.662 -31.574 1.00 96.19 199 GLN A O 1
ATOM 1579 N N . GLY A 1 200 ? 11.994 2.661 -29.603 1.00 97.88 200 GLY A N 1
ATOM 1580 C CA . GLY A 1 200 ? 10.951 1.969 -28.842 1.00 97.88 200 GLY A CA 1
ATOM 1581 C C . GLY A 1 200 ? 11.244 0.483 -28.641 1.00 97.88 200 GLY A C 1
ATOM 1582 O O . GLY A 1 200 ? 10.400 -0.365 -28.942 1.00 97.88 200 GLY A O 1
ATOM 1583 N N . LYS A 1 201 ? 12.478 0.169 -28.228 1.00 98.38 201 LYS A N 1
ATOM 1584 C CA . LYS A 1 201 ? 13.035 -1.188 -28.131 1.00 98.38 201 LYS A CA 1
ATOM 1585 C C . LYS A 1 201 ? 13.735 -1.411 -26.797 1.00 98.38 201 LYS A C 1
ATOM 1587 O O . LYS A 1 201 ? 14.327 -0.492 -26.233 1.00 98.38 201 LYS A O 1
ATOM 1592 N N . LEU A 1 202 ? 13.800 -2.673 -26.386 1.00 98.75 202 LEU A N 1
ATOM 1593 C CA . LEU A 1 202 ? 14.839 -3.149 -25.483 1.00 98.75 202 LEU A CA 1
ATOM 1594 C C . LEU A 1 202 ? 15.857 -3.948 -26.297 1.00 98.75 202 LEU A C 1
ATOM 1596 O O . LEU A 1 202 ? 15.494 -4.866 -27.035 1.00 98.75 202 LEU A O 1
ATOM 1600 N N . LEU A 1 203 ? 17.136 -3.599 -26.182 1.00 98.88 203 LEU A N 1
ATOM 1601 C CA . LEU A 1 203 ? 18.240 -4.268 -26.865 1.00 98.88 203 LEU A CA 1
ATOM 1602 C C . LEU A 1 203 ? 18.953 -5.240 -25.921 1.00 98.88 203 LEU A C 1
ATOM 1604 O O . LEU A 1 203 ? 19.194 -4.892 -24.772 1.00 98.88 203 LEU A O 1
ATOM 1608 N N . ARG A 1 204 ? 19.356 -6.411 -26.426 1.00 98.88 204 ARG A N 1
ATOM 1609 C CA . ARG A 1 204 ? 20.257 -7.369 -25.769 1.00 98.88 204 ARG A CA 1
ATOM 1610 C C . ARG A 1 204 ? 21.514 -7.552 -26.619 1.00 98.88 204 ARG A C 1
ATOM 1612 O O . ARG A 1 204 ? 21.422 -7.928 -27.790 1.00 98.88 204 ARG A O 1
ATOM 1619 N N . ILE A 1 205 ? 22.682 -7.268 -26.045 1.00 98.81 205 ILE A N 1
ATOM 1620 C CA . ILE A 1 205 ? 23.952 -7.090 -26.767 1.00 98.81 205 ILE A CA 1
ATOM 1621 C C . ILE A 1 205 ? 25.059 -7.908 -26.082 1.00 98.81 205 ILE A C 1
ATOM 1623 O O . ILE A 1 205 ? 25.114 -7.983 -24.853 1.00 98.81 205 ILE A O 1
ATOM 1627 N N . ASN A 1 206 ? 25.963 -8.526 -26.848 1.00 98.75 206 ASN A N 1
ATOM 1628 C CA . ASN A 1 206 ? 27.168 -9.130 -26.270 1.00 98.75 206 ASN A CA 1
ATOM 1629 C C . ASN A 1 206 ? 28.081 -8.053 -25.656 1.00 98.75 206 ASN A C 1
ATOM 1631 O O . ASN A 1 206 ? 28.076 -6.900 -26.078 1.00 98.75 206 ASN A O 1
ATOM 1635 N N . LEU A 1 207 ? 28.931 -8.427 -24.695 1.00 98.25 207 LEU A N 1
ATOM 1636 C CA . LEU A 1 207 ? 29.871 -7.491 -24.051 1.00 98.25 207 LEU A CA 1
ATOM 1637 C C . LEU A 1 207 ? 30.909 -6.876 -25.017 1.00 98.25 207 LEU A C 1
ATOM 1639 O O . LEU A 1 207 ? 31.586 -5.911 -24.667 1.00 98.25 207 LEU A O 1
ATOM 1643 N N . ASP A 1 208 ? 31.043 -7.434 -26.223 1.00 97.00 208 ASP A N 1
ATOM 1644 C CA . ASP A 1 208 ? 31.881 -6.929 -27.316 1.00 97.00 208 ASP A CA 1
ATOM 1645 C C . ASP A 1 208 ? 31.109 -6.101 -28.363 1.00 97.00 208 ASP A C 1
ATOM 1647 O O . ASP A 1 208 ? 31.701 -5.643 -29.337 1.00 97.00 208 ASP A O 1
ATOM 1651 N N . GLY A 1 209 ? 29.802 -5.895 -28.165 1.00 97.81 209 GLY A N 1
ATOM 1652 C CA . GLY A 1 209 ? 28.934 -5.128 -29.059 1.00 97.81 209 GLY A CA 1
ATOM 1653 C C . GLY A 1 209 ? 28.283 -5.949 -30.170 1.00 97.81 209 GLY A C 1
ATOM 1654 O O . GLY A 1 209 ? 27.458 -5.420 -30.907 1.00 97.81 209 GLY A O 1
ATOM 1655 N N . SER A 1 210 ? 28.618 -7.235 -30.306 1.00 98.31 210 SER A N 1
ATOM 1656 C CA . SER A 1 210 ? 28.023 -8.090 -31.332 1.00 98.31 210 SER A CA 1
ATOM 1657 C C . SER A 1 210 ? 26.607 -8.560 -30.970 1.00 98.31 210 SER A C 1
ATOM 1659 O O . SER A 1 210 ? 26.206 -8.608 -29.803 1.00 98.31 210 SER A O 1
ATOM 1661 N N . ILE A 1 211 ? 25.845 -8.959 -31.993 1.00 98.69 211 ILE A N 1
ATOM 1662 C CA . ILE A 1 211 ? 24.495 -9.511 -31.836 1.00 98.69 211 ILE A CA 1
ATOM 1663 C C . ILE A 1 211 ? 24.585 -10.901 -31.182 1.00 98.69 211 ILE A C 1
ATOM 1665 O O . ILE A 1 211 ? 25.198 -11.801 -31.770 1.00 98.69 211 ILE A O 1
ATOM 1669 N N . PRO A 1 212 ? 23.949 -11.136 -30.018 1.00 98.69 212 PRO A N 1
ATOM 1670 C CA . PRO A 1 212 ? 23.905 -12.458 -29.404 1.00 98.69 212 PRO A CA 1
ATOM 1671 C C . PRO A 1 212 ? 23.282 -13.501 -30.335 1.00 98.69 212 PRO A C 1
ATOM 1673 O O . PRO A 1 212 ? 22.242 -13.276 -30.953 1.00 98.69 212 PRO A O 1
ATOM 1676 N N . SER A 1 213 ? 23.907 -14.675 -30.445 1.00 97.69 213 SER A N 1
ATOM 1677 C CA . SER A 1 213 ? 23.471 -15.725 -31.380 1.00 97.69 213 SER A CA 1
ATOM 1678 C C . SER A 1 213 ? 22.124 -16.368 -31.029 1.00 97.69 213 SER A C 1
ATOM 1680 O O . SER A 1 213 ? 21.531 -17.057 -31.857 1.00 97.69 213 SER A O 1
ATOM 1682 N N . ASP A 1 214 ? 21.659 -16.145 -29.809 1.00 97.44 214 ASP A N 1
ATOM 1683 C CA . ASP A 1 214 ? 20.418 -16.618 -29.205 1.00 97.44 214 ASP A CA 1
ATOM 1684 C C . ASP A 1 214 ? 19.358 -15.510 -29.095 1.00 97.44 214 ASP A C 1
ATOM 1686 O O . ASP A 1 214 ? 18.263 -15.779 -28.611 1.00 97.44 214 ASP A O 1
ATOM 1690 N N . ASN A 1 215 ? 19.632 -14.291 -29.585 1.00 98.19 215 ASN A N 1
ATOM 1691 C CA . ASN A 1 215 ? 18.599 -13.259 -29.657 1.00 98.19 215 ASN A CA 1
ATOM 1692 C C . ASN A 1 215 ? 17.413 -13.716 -30.525 1.00 98.19 215 ASN A C 1
ATOM 1694 O O . ASN A 1 215 ? 17.615 -14.436 -31.527 1.00 98.19 215 ASN A O 1
ATOM 1698 N N . PRO A 1 216 ? 16.193 -13.257 -30.176 1.00 95.94 216 PRO A N 1
ATOM 1699 C CA . PRO A 1 216 ? 15.004 -13.524 -30.965 1.00 95.94 216 PRO A CA 1
ATOM 1700 C C . PRO A 1 216 ? 15.188 -13.018 -32.396 1.00 95.94 216 PRO A C 1
ATOM 1702 O O . PRO A 1 216 ? 15.949 -12.088 -32.684 1.00 95.94 216 PRO A O 1
ATOM 1705 N N . LYS A 1 217 ? 14.502 -13.687 -33.319 1.00 93.06 217 LYS A N 1
ATOM 1706 C CA . LYS A 1 217 ? 14.406 -13.242 -34.704 1.00 93.06 217 LYS A CA 1
ATOM 1707 C C . LYS A 1 217 ? 13.011 -12.700 -34.942 1.00 93.06 217 LYS A C 1
ATOM 1709 O O . LYS A 1 217 ? 12.066 -13.232 -34.369 1.00 93.06 217 LYS A O 1
ATOM 1714 N N . PHE A 1 218 ? 12.907 -11.713 -35.818 1.00 91.06 218 PHE A N 1
ATOM 1715 C CA . PHE A 1 218 ? 11.645 -11.066 -36.152 1.00 91.06 218 PHE A CA 1
ATOM 1716 C C . PHE A 1 218 ? 11.469 -10.972 -37.659 1.00 91.06 218 PHE A C 1
ATOM 1718 O O . PHE A 1 218 ? 12.456 -10.853 -38.388 1.00 91.06 218 PHE A O 1
ATOM 1725 N N . TYR A 1 219 ? 10.228 -10.981 -38.137 1.00 88.38 219 TYR A N 1
ATOM 1726 C CA . TYR A 1 219 ? 9.973 -10.590 -39.517 1.00 88.38 219 TYR A CA 1
ATOM 1727 C C . TYR A 1 219 ? 10.218 -9.088 -39.680 1.00 88.38 219 TYR A C 1
ATOM 1729 O O . TYR A 1 219 ? 9.681 -8.305 -38.896 1.00 88.38 219 TYR A O 1
ATOM 1737 N N . PRO A 1 220 ? 11.006 -8.668 -40.684 1.00 89.25 220 PRO A N 1
ATOM 1738 C CA . PRO A 1 220 ? 11.195 -7.253 -40.962 1.00 89.25 220 PRO A CA 1
ATOM 1739 C C . PRO A 1 220 ? 9.863 -6.555 -41.217 1.00 89.25 220 PRO A C 1
ATOM 1741 O O . PRO A 1 220 ? 8.998 -7.095 -41.918 1.00 89.25 220 PRO A O 1
ATOM 1744 N N . PHE A 1 221 ? 9.733 -5.350 -40.676 1.00 86.25 221 PHE A N 1
ATOM 1745 C CA . PHE A 1 221 ? 8.542 -4.525 -40.802 1.00 86.25 221 PHE A CA 1
ATOM 1746 C C . PHE A 1 221 ? 8.929 -3.049 -40.839 1.00 86.25 221 PHE A C 1
ATOM 1748 O O . PHE A 1 221 ? 9.643 -2.557 -39.965 1.00 86.25 221 PHE A O 1
ATOM 1755 N N . GLU A 1 222 ? 8.434 -2.341 -41.847 1.00 82.94 222 GLU A N 1
ATOM 1756 C CA . GLU A 1 222 ? 8.614 -0.900 -41.998 1.00 82.94 222 GLU A CA 1
ATOM 1757 C C . GLU A 1 222 ? 7.291 -0.196 -41.700 1.00 82.94 222 GLU A C 1
ATOM 1759 O O . GLU A 1 222 ? 6.243 -0.607 -42.199 1.00 82.94 222 GLU A O 1
ATOM 1764 N N . VAL A 1 223 ? 7.337 0.880 -40.912 1.00 77.38 223 VAL A N 1
ATOM 1765 C CA . VAL A 1 223 ? 6.173 1.739 -40.657 1.00 77.38 223 VAL A CA 1
ATOM 1766 C C . VAL A 1 223 ? 6.042 2.728 -41.827 1.00 77.38 223 VAL A C 1
ATOM 1768 O O . VAL A 1 223 ? 6.933 3.567 -41.990 1.00 77.38 223 VAL A O 1
ATOM 1771 N N . PRO A 1 224 ? 4.981 2.669 -42.658 1.00 64.12 224 PRO A N 1
ATOM 1772 C CA . PRO A 1 224 ? 4.873 3.520 -43.847 1.00 64.12 224 PRO A CA 1
ATOM 1773 C C . PRO A 1 224 ? 4.669 4.999 -43.506 1.00 64.12 224 PRO A C 1
ATOM 1775 O O . PRO A 1 224 ? 3.993 5.328 -42.537 1.00 64.12 224 PRO A O 1
ATOM 1778 N N . ASP A 1 225 ? 5.173 5.896 -44.357 1.00 52.97 225 ASP A N 1
ATOM 1779 C CA . ASP A 1 225 ? 5.250 7.352 -44.138 1.00 52.97 225 ASP A CA 1
ATOM 1780 C C . ASP A 1 225 ? 3.917 8.138 -44.198 1.00 52.97 225 ASP A C 1
ATOM 1782 O O . ASP A 1 225 ? 3.917 9.369 -44.209 1.00 52.97 225 ASP A O 1
ATOM 1786 N N . GLY A 1 226 ? 2.771 7.451 -44.228 1.00 50.56 226 GLY A N 1
ATOM 1787 C CA . GLY A 1 226 ? 1.442 8.073 -44.263 1.00 50.56 226 GLY A CA 1
ATOM 1788 C C . GLY A 1 226 ? 1.011 8.658 -45.619 1.00 50.56 226 GLY A C 1
ATOM 1789 O O . GLY A 1 226 ? -0.092 9.192 -45.710 1.00 50.56 226 GLY A O 1
ATOM 1790 N N . SER A 1 227 ? 1.808 8.539 -46.691 1.00 41.97 227 SER A N 1
ATOM 1791 C CA . SER A 1 227 ? 1.455 9.043 -48.037 1.00 41.97 227 SER A CA 1
ATOM 1792 C C . SER A 1 227 ? 0.576 8.099 -48.878 1.00 41.97 227 SER A C 1
ATOM 1794 O O . SER A 1 227 ? 0.178 8.436 -49.998 1.00 41.97 227 SER A O 1
ATOM 1796 N N . VAL A 1 228 ? 0.231 6.924 -48.346 1.00 37.38 228 VAL A N 1
ATOM 1797 C CA . VAL A 1 228 ? -0.510 5.871 -49.051 1.00 37.38 228 VAL A CA 1
ATOM 1798 C C . VAL A 1 228 ? -1.836 5.606 -48.340 1.00 37.38 228 VAL A C 1
ATOM 1800 O O . VAL A 1 228 ? -1.855 5.353 -47.137 1.00 37.38 228 VAL A O 1
ATOM 1803 N N . ALA A 1 229 ? -2.950 5.635 -49.080 1.00 39.03 229 ALA A N 1
ATOM 1804 C CA . ALA A 1 229 ? -4.226 5.119 -48.588 1.00 39.03 229 ALA A CA 1
ATOM 1805 C C . ALA A 1 229 ? -4.016 3.684 -48.076 1.00 39.03 229 ALA A C 1
ATOM 1807 O O . ALA A 1 229 ? -3.449 2.869 -48.804 1.00 39.03 229 ALA A O 1
ATOM 1808 N N . ASN A 1 230 ? -4.438 3.430 -46.833 1.00 42.34 230 ASN A N 1
ATOM 1809 C CA . ASN A 1 230 ? -4.266 2.191 -46.068 1.00 42.34 230 ASN A CA 1
ATOM 1810 C C . ASN A 1 230 ? -4.066 0.927 -46.945 1.00 42.34 230 ASN A C 1
ATOM 1812 O O . ASN A 1 230 ? -5.046 0.410 -47.491 1.00 42.34 230 ASN A O 1
ATOM 1816 N N . PRO A 1 231 ? -2.831 0.401 -47.082 1.00 39.69 231 PRO A N 1
ATOM 1817 C CA . PRO A 1 231 ? -2.595 -0.851 -47.795 1.00 39.69 231 PRO A CA 1
ATOM 1818 C C . PRO A 1 231 ? -2.909 -2.107 -46.952 1.00 39.69 231 PRO A C 1
ATOM 1820 O O . PRO A 1 231 ? -2.827 -3.219 -47.472 1.00 39.69 231 PRO A O 1
ATOM 1823 N N . PHE A 1 232 ? -3.305 -1.975 -45.682 1.00 48.12 232 PHE A N 1
ATOM 1824 C CA . PHE A 1 232 ? -3.417 -3.077 -44.721 1.00 48.12 232 PHE A CA 1
ATOM 1825 C C . PHE A 1 232 ? -4.873 -3.414 -44.395 1.00 48.12 232 PHE A C 1
ATOM 1827 O O . PHE A 1 232 ? -5.386 -3.134 -43.317 1.00 48.12 232 PHE A O 1
ATOM 1834 N N . SER A 1 233 ? -5.554 -4.052 -45.346 1.00 38.19 233 SER A N 1
ATOM 1835 C CA . SER A 1 233 ? -6.936 -4.517 -45.163 1.00 38.19 233 SER A CA 1
ATOM 1836 C C . SER A 1 233 ? -7.072 -5.887 -44.478 1.00 38.19 233 SER A C 1
ATOM 1838 O O . SER A 1 233 ? -8.204 -6.279 -44.235 1.00 38.19 233 SER A O 1
ATOM 1840 N N . ASN A 1 234 ? -5.982 -6.611 -44.150 1.00 39.88 234 ASN A N 1
ATOM 1841 C CA . ASN A 1 234 ? -6.074 -8.009 -43.667 1.00 39.88 234 ASN A CA 1
ATOM 1842 C C . ASN A 1 234 ? -5.093 -8.468 -42.550 1.00 39.88 234 ASN A C 1
ATOM 1844 O O . ASN A 1 234 ? -5.061 -9.662 -42.280 1.00 39.88 234 ASN A O 1
ATOM 1848 N N . SER A 1 235 ? -4.317 -7.576 -41.918 1.00 44.91 235 SER A N 1
ATOM 1849 C CA . SER A 1 235 ? -3.657 -7.709 -40.587 1.00 44.91 235 SER A CA 1
ATOM 1850 C C . SER A 1 235 ? -2.423 -6.781 -40.558 1.00 44.91 235 SER A C 1
ATOM 1852 O O . SER A 1 235 ? -1.475 -7.029 -41.305 1.00 44.91 235 SER A O 1
ATOM 1854 N N . PRO A 1 236 ? -2.439 -5.670 -39.798 1.00 49.44 236 PRO A N 1
ATOM 1855 C CA . PRO A 1 236 ? -1.419 -4.614 -39.860 1.00 49.44 236 PRO A CA 1
ATOM 1856 C C . PRO A 1 236 ? -0.151 -4.832 -38.998 1.00 49.44 236 PRO A C 1
ATOM 1858 O O . PRO A 1 236 ? 0.619 -3.885 -38.845 1.00 49.44 236 PRO A O 1
ATOM 1861 N N . PHE A 1 237 ? 0.101 -6.025 -38.440 1.00 57.72 237 PHE A N 1
ATOM 1862 C CA . PHE A 1 237 ? 1.168 -6.232 -37.438 1.00 57.72 237 PHE A CA 1
ATOM 1863 C C . PHE A 1 237 ? 2.437 -6.889 -37.990 1.00 57.72 237 PHE A C 1
ATOM 1865 O O . PHE A 1 237 ? 2.352 -7.774 -38.849 1.00 57.72 237 PHE A O 1
ATOM 1872 N N . PRO A 1 238 ? 3.616 -6.573 -37.424 1.00 61.28 238 PRO A N 1
ATOM 1873 C CA . PRO A 1 238 ? 4.693 -7.548 -37.360 1.00 61.28 238 PRO A CA 1
ATOM 1874 C C . PRO A 1 238 ? 4.246 -8.699 -36.445 1.00 61.28 238 PRO A C 1
ATOM 1876 O O . PRO A 1 238 ? 4.384 -8.615 -35.233 1.00 61.28 238 PRO A O 1
ATOM 1879 N N . ASP A 1 239 ? 3.669 -9.756 -37.012 1.00 57.69 239 ASP A N 1
ATOM 1880 C CA . ASP A 1 239 ? 3.366 -10.981 -36.268 1.00 57.69 239 ASP A CA 1
ATOM 1881 C C . ASP A 1 239 ? 4.595 -11.898 -36.296 1.00 57.69 239 ASP A C 1
ATOM 1883 O O . ASP A 1 239 ? 4.879 -12.539 -37.312 1.00 57.69 239 ASP A O 1
ATOM 1887 N N . ASN A 1 240 ? 5.357 -11.979 -35.198 1.00 59.53 240 ASN A N 1
ATOM 1888 C CA . ASN A 1 240 ? 6.494 -12.902 -35.122 1.00 59.53 240 ASN A CA 1
ATOM 1889 C C . ASN A 1 240 ? 6.061 -14.387 -35.126 1.00 59.53 240 ASN A C 1
ATOM 1891 O O . ASN A 1 240 ? 6.871 -15.291 -35.384 1.00 59.53 240 ASN A O 1
ATOM 1895 N N . ALA A 1 241 ? 4.775 -14.637 -34.876 1.00 54.62 241 ALA A N 1
ATOM 1896 C CA . ALA A 1 241 ? 4.115 -15.925 -34.965 1.00 54.62 241 ALA A CA 1
ATOM 1897 C C . ALA A 1 241 ? 3.365 -16.131 -36.293 1.00 54.62 241 ALA A C 1
ATOM 1899 O O . ALA A 1 241 ? 2.662 -17.138 -36.389 1.00 54.62 241 ALA A O 1
ATOM 1900 N N . ASP A 1 242 ? 3.549 -15.281 -37.323 1.00 64.25 242 ASP A N 1
ATOM 1901 C CA . ASP A 1 242 ? 2.969 -15.522 -38.652 1.00 64.25 242 ASP A CA 1
ATOM 1902 C C . ASP A 1 242 ? 3.534 -16.833 -39.209 1.00 64.25 242 ASP A C 1
ATOM 1904 O O . ASP A 1 242 ? 4.616 -16.901 -39.806 1.00 64.25 242 ASP A O 1
ATOM 1908 N N . THR A 1 243 ? 2.785 -17.905 -38.957 1.00 58.53 243 THR A N 1
ATOM 1909 C CA . THR A 1 243 ? 3.143 -19.281 -39.306 1.00 58.53 243 THR A CA 1
ATOM 1910 C C . THR A 1 243 ? 3.120 -19.520 -40.813 1.00 58.53 243 THR A C 1
ATOM 1912 O O . THR A 1 243 ? 3.585 -20.565 -41.269 1.00 58.53 243 THR A O 1
ATOM 1915 N N . ASN A 1 244 ? 2.607 -18.567 -41.602 1.00 66.62 244 ASN A N 1
ATOM 1916 C CA . ASN A 1 244 ? 2.557 -18.678 -43.056 1.00 66.62 244 ASN A CA 1
ATOM 1917 C C . ASN A 1 244 ? 3.849 -18.205 -43.732 1.00 66.62 244 ASN A C 1
ATOM 1919 O O . ASN A 1 244 ? 4.051 -18.488 -44.917 1.00 66.62 244 ASN A O 1
ATOM 1923 N N . ARG A 1 245 ? 4.731 -17.508 -43.007 1.00 71.50 245 ARG A N 1
ATOM 1924 C CA . ARG A 1 245 ? 6.055 -17.106 -43.494 1.00 71.50 245 ARG A CA 1
ATOM 1925 C C . ARG A 1 245 ? 7.119 -18.094 -42.992 1.00 71.50 245 ARG A C 1
ATOM 1927 O O . ARG A 1 245 ? 6.985 -18.647 -41.902 1.00 71.50 245 ARG A O 1
ATOM 1934 N N . PRO A 1 246 ? 8.161 -18.391 -43.786 1.00 76.94 246 PRO A N 1
ATOM 1935 C CA . PRO A 1 246 ? 9.220 -19.288 -43.349 1.00 76.94 246 PRO A CA 1
ATOM 1936 C C . PRO A 1 246 ? 10.162 -18.581 -42.364 1.00 76.94 246 PRO A C 1
ATOM 1938 O O . PRO A 1 246 ? 10.552 -17.434 -42.576 1.00 76.94 246 PRO A O 1
ATOM 1941 N N . ASP A 1 247 ? 10.643 -19.303 -41.347 1.00 78.75 247 ASP A N 1
ATOM 1942 C CA . ASP A 1 247 ? 11.617 -18.784 -40.366 1.00 78.75 247 ASP A CA 1
ATOM 1943 C C . ASP A 1 247 ? 12.924 -18.254 -40.997 1.00 78.75 247 ASP A C 1
ATOM 1945 O O . ASP A 1 247 ? 13.665 -17.506 -40.355 1.00 78.75 247 ASP A O 1
ATOM 1949 N N . SER A 1 248 ? 13.230 -18.629 -42.248 1.00 82.44 248 SER A N 1
ATOM 1950 C CA . SER A 1 248 ? 14.363 -18.090 -43.016 1.00 82.44 248 SER A CA 1
ATOM 1951 C C . SER A 1 248 ? 14.259 -16.591 -43.290 1.00 82.44 248 SER A C 1
ATOM 1953 O O . SER A 1 248 ? 15.286 -15.957 -43.521 1.00 82.44 248 SER A O 1
ATOM 1955 N N . ASP A 1 249 ? 13.047 -16.037 -43.254 1.00 84.62 249 ASP A N 1
ATOM 1956 C CA . ASP A 1 249 ? 12.785 -14.625 -43.531 1.00 84.62 249 ASP A CA 1
ATOM 1957 C C . ASP A 1 249 ? 12.913 -13.760 -42.269 1.00 84.62 249 ASP A C 1
ATOM 1959 O O . ASP A 1 249 ? 12.893 -12.530 -42.355 1.00 84.62 249 ASP A O 1
ATOM 1963 N N . LYS A 1 250 ? 13.062 -14.383 -41.090 1.00 90.31 250 LYS A N 1
ATOM 1964 C CA . LYS A 1 250 ? 13.264 -13.667 -39.833 1.00 90.31 250 LYS A CA 1
ATOM 1965 C C . LYS A 1 250 ? 14.709 -13.197 -39.692 1.00 90.31 250 LYS A C 1
ATOM 1967 O O . LYS A 1 250 ? 15.665 -13.958 -39.866 1.00 90.31 250 LYS A O 1
ATOM 1972 N N . VAL A 1 251 ? 14.863 -11.951 -39.271 1.00 94.75 251 VAL A N 1
ATOM 1973 C CA . VAL A 1 251 ? 16.145 -11.277 -39.078 1.00 94.75 251 VAL A CA 1
ATOM 1974 C C . VAL A 1 251 ? 16.505 -11.284 -37.603 1.00 94.75 251 VAL A C 1
ATOM 1976 O O . VAL A 1 251 ? 15.679 -10.978 -36.744 1.00 94.75 251 VAL A O 1
ATOM 1979 N N . ARG A 1 252 ? 17.757 -11.639 -37.307 1.00 96.62 252 ARG A N 1
ATOM 1980 C CA . ARG A 1 252 ? 18.320 -11.502 -35.963 1.00 96.62 252 ARG A CA 1
ATOM 1981 C C . ARG A 1 252 ? 19.022 -10.158 -35.849 1.00 96.62 252 ARG A C 1
ATOM 1983 O O . ARG A 1 252 ? 19.850 -9.827 -36.695 1.00 96.62 252 ARG A O 1
ATOM 1990 N N . SER A 1 253 ? 18.721 -9.425 -34.788 1.00 98.19 253 SER A N 1
ATOM 1991 C CA . SER A 1 253 ? 19.314 -8.123 -34.490 1.00 98.19 253 SER A CA 1
ATOM 1992 C C . SER A 1 253 ? 19.605 -8.002 -32.988 1.00 98.19 253 SER A C 1
ATOM 1994 O O . SER A 1 253 ? 19.469 -8.979 -32.247 1.00 98.19 253 SER A O 1
ATOM 1996 N N . HIS A 1 254 ? 20.002 -6.816 -32.526 1.00 98.75 254 HIS A N 1
ATOM 1997 C CA . HIS A 1 254 ? 20.147 -6.539 -31.094 1.00 98.75 254 HIS A CA 1
ATOM 1998 C C . HIS A 1 254 ? 18.797 -6.453 -30.370 1.00 98.75 254 HIS A C 1
ATOM 2000 O O . HIS A 1 254 ? 18.782 -6.509 -29.148 1.00 98.75 254 HIS A O 1
ATOM 2006 N N . ILE A 1 255 ? 17.677 -6.322 -31.087 1.00 98.62 255 ILE A N 1
ATOM 2007 C CA . ILE A 1 255 ? 16.346 -6.205 -30.480 1.00 98.62 255 ILE A CA 1
ATOM 2008 C C . ILE A 1 255 ? 16.020 -7.474 -29.684 1.00 98.62 255 ILE A C 1
ATOM 2010 O O . ILE A 1 255 ? 16.105 -8.587 -30.206 1.00 98.62 255 ILE A O 1
ATOM 2014 N N . TYR A 1 256 ? 15.644 -7.282 -28.423 1.00 98.62 256 TYR A N 1
ATOM 2015 C CA . TYR A 1 256 ? 15.147 -8.310 -27.516 1.00 98.62 256 TYR A CA 1
ATOM 2016 C C . TYR A 1 256 ? 13.621 -8.253 -27.426 1.00 98.62 256 TYR A C 1
ATOM 2018 O O . TYR A 1 256 ? 12.963 -9.275 -27.611 1.00 98.62 256 TYR A O 1
ATOM 2026 N N . THR A 1 257 ? 13.071 -7.052 -27.234 1.00 98.50 257 THR A N 1
ATOM 2027 C CA . THR A 1 257 ? 11.630 -6.749 -27.252 1.00 98.50 257 THR A CA 1
ATOM 2028 C C . THR A 1 257 ? 11.373 -5.416 -27.950 1.00 98.50 257 THR A C 1
ATOM 2030 O O . THR A 1 257 ? 12.290 -4.607 -28.152 1.00 98.50 257 THR A O 1
ATOM 2033 N N . TYR A 1 258 ? 10.132 -5.198 -28.375 1.00 97.44 258 TYR A N 1
ATOM 2034 C CA . TYR A 1 258 ? 9.716 -4.009 -29.117 1.00 97.44 258 TYR A CA 1
ATOM 2035 C C . TYR A 1 258 ? 8.320 -3.552 -28.695 1.00 97.44 258 TYR A C 1
ATOM 2037 O O . TYR A 1 258 ? 7.668 -4.223 -27.904 1.00 97.44 258 TYR A O 1
ATOM 2045 N N . GLY A 1 259 ? 7.872 -2.412 -29.221 1.00 95.94 259 GLY A N 1
ATOM 2046 C CA . GLY A 1 259 ? 6.594 -1.828 -28.825 1.00 95.94 259 GLY A CA 1
ATOM 2047 C C . GLY A 1 259 ? 6.671 -1.073 -27.502 1.00 95.94 259 GLY A C 1
ATOM 2048 O O . GLY A 1 259 ? 5.716 -1.110 -26.748 1.00 95.94 259 GLY A O 1
ATOM 2049 N N . HIS A 1 260 ? 7.796 -0.406 -27.230 1.00 98.44 260 HIS A N 1
ATOM 2050 C CA . HIS A 1 260 ? 7.977 0.441 -26.046 1.00 98.44 260 HIS A CA 1
ATOM 2051 C C . HIS A 1 260 ? 7.900 1.932 -26.405 1.00 98.44 260 HIS A C 1
ATOM 2053 O O . HIS A 1 260 ? 8.355 2.350 -27.475 1.00 98.44 260 HIS A O 1
ATOM 2059 N N . ARG A 1 261 ? 7.385 2.750 -25.490 1.00 98.00 261 ARG A N 1
ATOM 2060 C CA . ARG A 1 261 ? 7.331 4.213 -25.524 1.00 98.00 261 ARG A CA 1
ATOM 2061 C C . ARG A 1 261 ? 8.562 4.841 -24.888 1.00 98.00 261 ARG A C 1
ATOM 2063 O O . ARG A 1 261 ? 9.417 5.369 -25.597 1.00 98.00 261 ARG A O 1
ATOM 2070 N N . ASN A 1 262 ? 8.663 4.819 -23.559 1.00 97.62 262 ASN A N 1
ATOM 2071 C CA . ASN A 1 262 ? 9.773 5.440 -22.832 1.00 97.62 262 ASN A CA 1
ATOM 2072 C C . ASN A 1 262 ? 10.114 4.668 -21.546 1.00 97.62 262 ASN A C 1
ATOM 2074 O O . ASN A 1 262 ? 9.807 5.102 -20.435 1.00 97.62 262 ASN A O 1
ATOM 2078 N N . ALA A 1 263 ? 10.745 3.509 -21.730 1.00 98.00 263 ALA A N 1
ATOM 2079 C CA . ALA A 1 263 ? 11.132 2.554 -20.696 1.00 98.00 263 ALA A CA 1
ATOM 2080 C C . ALA A 1 263 ? 12.327 3.037 -19.848 1.00 98.00 263 ALA A C 1
ATOM 2082 O O . ALA A 1 263 ? 13.484 2.728 -20.154 1.00 98.00 263 ALA A O 1
ATOM 2083 N N . GLN A 1 264 ? 12.081 3.814 -18.788 1.00 97.25 264 GLN A N 1
ATOM 2084 C CA . GLN A 1 264 ? 13.158 4.436 -18.004 1.00 97.25 264 GLN A CA 1
ATOM 2085 C C . GLN A 1 264 ? 13.776 3.541 -16.927 1.00 97.25 264 GLN A C 1
ATOM 2087 O O . GLN A 1 264 ? 14.859 3.875 -16.455 1.00 97.25 264 GLN A O 1
ATOM 2092 N N . GLY A 1 265 ? 13.165 2.420 -16.546 1.00 97.38 265 GLY A N 1
ATOM 2093 C CA . GLY A 1 265 ? 13.725 1.504 -15.548 1.00 97.38 265 GLY A CA 1
ATOM 2094 C C . GLY A 1 265 ? 13.809 0.074 -16.056 1.00 97.38 265 GLY A C 1
ATOM 2095 O O . GLY A 1 265 ? 12.859 -0.391 -16.667 1.00 97.38 265 GLY A O 1
ATOM 2096 N N . ILE A 1 266 ? 14.904 -0.634 -15.766 1.00 98.44 266 ILE A N 1
ATOM 2097 C CA . ILE A 1 266 ? 15.001 -2.096 -15.876 1.00 98.44 266 ILE A CA 1
ATOM 2098 C C . ILE A 1 266 ? 15.803 -2.657 -14.698 1.00 98.44 266 ILE A C 1
ATOM 2100 O O . ILE A 1 266 ? 16.815 -2.067 -14.310 1.00 98.44 266 ILE A O 1
ATOM 2104 N N . ILE A 1 267 ? 15.389 -3.807 -14.169 1.00 97.81 267 ILE A N 1
ATOM 2105 C CA . ILE A 1 267 ? 16.106 -4.515 -13.103 1.00 97.81 267 ILE A CA 1
ATOM 2106 C C . ILE A 1 267 ? 15.905 -6.027 -13.217 1.00 97.81 267 ILE A C 1
ATOM 2108 O O . ILE A 1 267 ? 14.820 -6.490 -13.562 1.00 97.81 267 ILE A O 1
ATOM 2112 N N . PHE A 1 268 ? 16.956 -6.797 -12.944 1.00 97.69 268 PHE A N 1
ATOM 2113 C CA . PHE A 1 268 ? 16.856 -8.248 -12.815 1.00 97.69 268 PHE A CA 1
ATOM 2114 C C . PHE A 1 268 ? 16.600 -8.623 -11.359 1.00 97.69 268 PHE A C 1
ATOM 2116 O O . PHE A 1 268 ? 17.269 -8.096 -10.476 1.00 97.69 268 PHE A O 1
ATOM 2123 N N . ASP A 1 269 ? 15.691 -9.565 -11.129 1.00 95.50 269 ASP A N 1
ATOM 2124 C CA . ASP A 1 269 ? 15.635 -10.277 -9.853 1.00 95.50 269 ASP A CA 1
ATOM 2125 C C . ASP A 1 269 ? 16.724 -11.360 -9.765 1.00 95.50 269 ASP A C 1
ATOM 2127 O O . ASP A 1 269 ? 17.381 -11.710 -10.754 1.00 95.50 269 ASP A O 1
ATOM 2131 N N . ASN A 1 270 ? 16.897 -11.933 -8.577 1.00 92.44 270 ASN A N 1
ATOM 2132 C CA . ASN A 1 270 ? 17.870 -12.985 -8.289 1.00 92.44 270 ASN A CA 1
ATOM 2133 C C . ASN A 1 270 ? 17.647 -14.266 -9.111 1.00 92.44 270 ASN A C 1
ATOM 2135 O O . ASN A 1 270 ? 18.577 -15.054 -9.292 1.00 92.44 270 ASN A O 1
ATOM 2139 N N . ASN A 1 271 ? 16.435 -14.480 -9.631 1.00 93.62 271 ASN A N 1
ATOM 2140 C CA . ASN A 1 271 ? 16.102 -15.609 -10.500 1.00 93.62 271 ASN A CA 1
ATOM 2141 C C . ASN A 1 271 ? 16.346 -15.305 -11.990 1.00 93.62 271 ASN A C 1
ATOM 2143 O O . ASN A 1 271 ? 16.184 -16.190 -12.833 1.00 93.62 271 ASN A O 1
ATOM 2147 N N . GLY A 1 272 ? 16.751 -14.078 -12.327 1.00 95.69 272 GLY A N 1
ATOM 2148 C CA . GLY A 1 272 ? 17.006 -13.630 -13.691 1.00 95.69 272 GLY A CA 1
ATOM 2149 C C . GLY A 1 272 ? 15.767 -13.156 -14.453 1.00 95.69 272 GLY A C 1
ATOM 2150 O O . GLY A 1 272 ? 15.842 -12.984 -15.671 1.00 95.69 272 GLY A O 1
ATOM 2151 N N . THR A 1 273 ? 14.643 -12.922 -13.774 1.00 97.50 273 THR A N 1
ATOM 2152 C CA . THR A 1 273 ? 13.473 -12.254 -14.357 1.00 97.50 273 THR A CA 1
ATOM 2153 C C . THR A 1 273 ? 13.768 -10.772 -14.510 1.00 97.50 273 THR A C 1
ATOM 2155 O O . THR A 1 273 ? 14.201 -10.121 -13.563 1.00 97.50 273 THR A O 1
ATOM 2158 N N . LEU A 1 274 ? 13.526 -10.234 -15.703 1.00 98.56 274 LEU A N 1
ATOM 2159 C CA . LEU A 1 274 ? 13.749 -8.827 -16.005 1.00 98.56 274 LEU A CA 1
ATOM 2160 C C . LEU A 1 274 ? 12.447 -8.043 -15.838 1.00 98.56 274 LEU A C 1
ATOM 2162 O O . LEU A 1 274 ? 11.503 -8.250 -16.596 1.00 98.56 274 LEU A O 1
ATOM 2166 N N . PHE A 1 275 ? 12.416 -7.133 -14.874 1.00 98.50 275 PHE A N 1
ATOM 2167 C CA . PHE A 1 275 ? 11.336 -6.172 -14.678 1.00 98.50 275 PHE A CA 1
ATOM 2168 C C . PHE A 1 275 ? 11.666 -4.847 -15.355 1.00 98.50 275 PHE A C 1
ATOM 2170 O O . PHE A 1 275 ? 12.836 -4.492 -15.517 1.00 98.50 275 PHE A O 1
ATOM 2177 N N . GLN A 1 276 ? 10.631 -4.105 -15.735 1.00 98.62 276 GLN A N 1
ATOM 2178 C CA . GLN A 1 276 ? 10.754 -2.829 -16.425 1.00 98.62 276 GLN A CA 1
ATOM 2179 C C . GLN A 1 276 ? 9.644 -1.867 -15.998 1.00 98.62 276 GLN A C 1
ATOM 2181 O O . GLN A 1 276 ? 8.527 -2.301 -15.737 1.00 98.62 276 GLN A O 1
ATOM 2186 N N . SER A 1 277 ? 9.952 -0.571 -15.930 1.00 98.12 277 SER A N 1
ATOM 2187 C CA . SER A 1 277 ? 8.961 0.495 -15.735 1.00 98.12 277 SER A CA 1
ATOM 2188 C C . SER A 1 277 ? 8.923 1.444 -16.931 1.00 98.12 277 SER A C 1
ATOM 2190 O O . SER A 1 277 ? 9.968 1.769 -17.517 1.00 98.12 277 SER A O 1
ATOM 2192 N N . GLU A 1 278 ? 7.720 1.869 -17.321 1.00 98.12 278 GLU A N 1
ATOM 2193 C CA . GLU A 1 278 ? 7.480 2.654 -18.533 1.00 98.12 278 GLU A CA 1
ATOM 2194 C C . GLU A 1 278 ? 6.588 3.871 -18.305 1.00 98.12 278 GLU A C 1
ATOM 2196 O O . GLU A 1 278 ? 5.586 3.795 -17.599 1.00 98.12 278 GLU A O 1
ATOM 2201 N N . HIS A 1 279 ? 6.918 4.986 -18.966 1.00 95.88 279 HIS A N 1
ATOM 2202 C CA . HIS A 1 279 ? 5.962 6.083 -19.106 1.00 95.88 279 HIS A CA 1
ATOM 2203 C C . HIS A 1 279 ? 4.918 5.768 -20.188 1.00 95.88 279 HIS A C 1
ATOM 2205 O O . HIS A 1 279 ? 5.272 5.707 -21.373 1.00 95.88 279 HIS A O 1
ATOM 2211 N N . GLY A 1 280 ? 3.645 5.755 -19.807 1.00 92.56 280 GLY A N 1
ATOM 2212 C CA . GLY A 1 280 ? 2.492 5.771 -20.705 1.00 92.56 280 GLY A CA 1
ATOM 2213 C C . GLY A 1 280 ? 2.244 7.154 -21.312 1.00 92.56 280 GLY A C 1
ATOM 2214 O O . GLY A 1 280 ? 2.993 8.105 -21.062 1.00 92.56 280 GLY A O 1
ATOM 2215 N N . ASP A 1 281 ? 1.215 7.290 -22.153 1.00 89.56 281 ASP A N 1
ATOM 2216 C CA . ASP A 1 281 ? 0.872 8.574 -22.788 1.00 89.56 281 ASP A CA 1
ATOM 2217 C C . ASP A 1 281 ? 0.250 9.563 -21.782 1.00 89.56 281 ASP A C 1
ATOM 2219 O O . ASP A 1 281 ? 0.950 10.308 -21.090 1.00 89.56 281 ASP A O 1
ATOM 2223 N N . ARG A 1 282 ? -1.082 9.574 -21.682 1.00 88.81 282 ARG A N 1
ATOM 2224 C CA . ARG A 1 282 ? -1.839 10.337 -20.668 1.00 88.81 282 ARG A CA 1
ATOM 2225 C C . ARG A 1 282 ? -2.356 9.452 -19.547 1.00 88.81 282 ARG A C 1
ATOM 2227 O O . ARG A 1 282 ? -2.874 9.959 -18.559 1.00 88.81 282 ARG A O 1
ATOM 2234 N N . VAL A 1 283 ? -2.262 8.155 -19.758 1.00 92.62 283 VAL A N 1
ATOM 2235 C CA . VAL A 1 283 ? -2.793 7.053 -18.971 1.00 92.62 283 VAL A CA 1
ATOM 2236 C C . VAL A 1 283 ? -1.756 5.936 -19.036 1.00 92.62 283 VAL A C 1
ATOM 2238 O O . VAL A 1 283 ? -0.806 6.041 -19.819 1.00 92.62 283 VAL A O 1
ATOM 2241 N N . ASP A 1 284 ? -1.950 4.911 -18.216 1.00 94.44 284 ASP A N 1
ATOM 2242 C CA . ASP A 1 284 ? -1.245 3.630 -18.342 1.00 94.44 284 ASP A CA 1
ATOM 2243 C C . ASP A 1 284 ? 0.282 3.760 -18.389 1.00 94.44 284 ASP A C 1
ATOM 2245 O O . ASP A 1 284 ? 0.948 3.297 -19.305 1.00 94.44 284 ASP A O 1
ATOM 2249 N N . ASP A 1 285 ? 0.848 4.402 -17.359 1.00 96.62 285 ASP A N 1
ATOM 2250 C CA . ASP A 1 285 ? 2.228 4.083 -16.985 1.00 96.62 285 ASP A CA 1
ATOM 2251 C C . ASP A 1 285 ? 2.274 2.587 -16.599 1.00 96.62 285 ASP A C 1
ATOM 2253 O O . ASP A 1 285 ? 1.332 2.074 -15.981 1.00 96.62 285 ASP A O 1
ATOM 2257 N N . GLU A 1 286 ? 3.362 1.887 -16.921 1.00 97.38 286 GLU A N 1
ATOM 2258 C CA . GLU A 1 286 ? 3.403 0.417 -16.857 1.00 97.38 286 GLU A CA 1
ATOM 2259 C C . GLU A 1 286 ? 4.528 -0.128 -15.972 1.00 97.38 286 GLU A C 1
ATOM 2261 O O . GLU A 1 286 ? 5.643 0.402 -15.955 1.00 97.38 286 GLU A O 1
ATOM 2266 N N . VAL A 1 287 ? 4.247 -1.250 -15.302 1.00 97.19 287 VAL A N 1
ATOM 2267 C CA . VAL A 1 287 ? 5.254 -2.207 -14.831 1.00 97.19 287 VAL A CA 1
ATOM 2268 C C . VAL A 1 287 ? 5.142 -3.473 -15.673 1.00 97.19 287 VAL A C 1
ATOM 2270 O O . VAL A 1 287 ? 4.084 -4.095 -15.738 1.00 97.19 287 VAL A O 1
ATOM 2273 N N . ASN A 1 288 ? 6.253 -3.889 -16.269 1.00 98.19 288 ASN A N 1
ATOM 2274 C CA . ASN A 1 288 ? 6.328 -4.997 -17.213 1.00 98.19 288 ASN A CA 1
ATOM 2275 C C . ASN A 1 288 ? 7.294 -6.088 -16.731 1.00 98.19 288 ASN A C 1
ATOM 2277 O O . ASN A 1 288 ? 8.335 -5.796 -16.139 1.00 98.19 288 ASN A O 1
ATOM 2281 N N . ILE A 1 289 ? 6.993 -7.348 -17.068 1.00 98.00 289 ILE A N 1
ATOM 2282 C CA . ILE A 1 289 ? 7.988 -8.431 -17.113 1.00 98.00 289 ILE A CA 1
ATOM 2283 C C . ILE A 1 289 ? 8.461 -8.568 -18.555 1.00 98.00 289 ILE A C 1
ATOM 2285 O O . ILE A 1 289 ? 7.657 -8.790 -19.463 1.00 98.00 289 ILE A O 1
ATOM 2289 N N . ILE A 1 290 ? 9.770 -8.456 -18.767 1.00 98.50 290 ILE A N 1
ATOM 2290 C CA . ILE A 1 290 ? 10.398 -8.514 -20.083 1.00 98.50 290 ILE A CA 1
ATOM 2291 C C . ILE A 1 290 ? 10.641 -9.961 -20.508 1.00 98.50 290 ILE A C 1
ATOM 2293 O O . ILE A 1 290 ? 11.442 -10.681 -19.909 1.00 98.50 290 ILE A O 1
ATOM 2297 N N . VAL A 1 291 ? 9.999 -10.366 -21.604 1.00 97.75 291 VAL A N 1
ATOM 2298 C CA . VAL A 1 291 ? 10.100 -11.715 -22.174 1.00 97.75 291 VAL A CA 1
ATOM 2299 C C . VAL A 1 291 ? 10.662 -11.639 -23.602 1.00 97.75 291 VAL A C 1
ATOM 2301 O O . VAL A 1 291 ? 10.150 -10.869 -24.414 1.00 97.75 291 VAL A O 1
ATOM 2304 N N . PRO A 1 292 ? 11.691 -12.436 -23.957 1.00 97.44 292 PRO A N 1
ATOM 2305 C CA . PRO A 1 292 ? 12.325 -12.372 -25.272 1.00 97.44 292 PRO A CA 1
ATOM 2306 C C . PRO A 1 292 ? 11.332 -12.537 -26.425 1.00 97.44 292 PRO A C 1
ATOM 2308 O O . PRO A 1 292 ? 10.564 -13.496 -26.471 1.00 97.44 292 PRO A O 1
ATOM 2311 N N . GLY A 1 293 ? 11.414 -11.643 -27.410 1.00 94.94 293 GLY A N 1
ATOM 2312 C CA . GLY A 1 293 ? 10.640 -11.715 -28.646 1.00 94.94 293 GLY A CA 1
ATOM 2313 C C . GLY A 1 293 ? 9.225 -11.143 -28.565 1.00 94.94 293 GLY A C 1
ATOM 2314 O O . GLY A 1 293 ? 8.520 -11.224 -29.567 1.00 94.94 293 GLY A O 1
ATOM 2315 N N . LYS A 1 294 ? 8.819 -10.589 -27.415 1.00 95.75 294 LYS A N 1
ATOM 2316 C CA . LYS A 1 294 ? 7.482 -10.024 -27.199 1.00 95.75 294 LYS A CA 1
ATOM 2317 C C . LYS A 1 294 ? 7.340 -8.568 -27.654 1.00 95.75 294 LYS A C 1
ATOM 2319 O O . LYS A 1 294 ? 8.326 -7.825 -27.735 1.00 95.75 294 LYS A O 1
ATOM 2324 N N . ASN A 1 295 ? 6.090 -8.209 -27.936 1.00 94.69 295 ASN A N 1
ATOM 2325 C CA . ASN A 1 295 ? 5.602 -6.890 -28.318 1.00 94.69 295 ASN A CA 1
ATOM 2326 C C . ASN A 1 295 ? 4.830 -6.260 -27.149 1.00 94.69 295 ASN A C 1
ATOM 2328 O O . ASN A 1 295 ? 3.844 -6.833 -26.699 1.00 94.69 295 ASN A O 1
ATOM 2332 N N . TYR A 1 296 ? 5.235 -5.077 -26.697 1.00 96.62 296 TYR A N 1
ATOM 2333 C CA . TYR A 1 296 ? 4.606 -4.352 -25.581 1.00 96.62 296 TYR A CA 1
ATOM 2334 C C . TYR A 1 296 ? 3.562 -3.327 -26.050 1.00 96.62 296 TYR A C 1
ATOM 2336 O O . TYR A 1 296 ? 3.115 -2.476 -25.300 1.00 96.62 296 TYR A O 1
ATOM 2344 N N . GLY A 1 297 ? 3.134 -3.412 -27.313 1.00 93.50 297 GLY A N 1
ATOM 2345 C CA . GLY A 1 297 ? 1.925 -2.743 -27.791 1.00 93.50 297 GLY A CA 1
ATOM 2346 C C . GLY A 1 297 ? 2.119 -1.324 -28.319 1.00 93.50 297 GLY A C 1
ATOM 2347 O O . GLY A 1 297 ? 1.503 -0.990 -29.335 1.00 93.50 297 GLY A O 1
ATOM 2348 N N . TRP A 1 298 ? 2.999 -0.497 -27.741 1.00 95.00 298 TRP A N 1
ATOM 2349 C CA . TRP A 1 298 ? 3.123 0.912 -28.144 1.00 95.00 298 TRP A CA 1
ATOM 2350 C C . TRP A 1 298 ? 3.466 1.065 -29.639 1.00 95.00 298 TRP A C 1
ATOM 2352 O O . TRP A 1 298 ? 4.350 0.364 -30.155 1.00 95.00 298 TRP A O 1
ATOM 2362 N N . PRO A 1 299 ? 2.836 2.000 -30.379 1.00 91.81 299 PRO A N 1
ATOM 2363 C CA . PRO A 1 299 ? 1.788 2.957 -29.984 1.00 91.81 299 PRO A CA 1
ATOM 2364 C C . PRO A 1 299 ? 0.361 2.489 -30.304 1.00 91.81 299 PRO A C 1
ATOM 2366 O O . PRO A 1 299 ? -0.507 3.316 -30.567 1.00 91.81 299 PRO A O 1
ATOM 2369 N N . LEU A 1 300 ? 0.152 1.189 -30.476 1.00 88.31 300 LEU A N 1
ATOM 2370 C CA . LEU A 1 300 ? -1.136 0.632 -30.889 1.00 88.31 300 LEU A CA 1
ATOM 2371 C C . LEU A 1 300 ? -2.016 0.323 -29.676 1.00 88.31 300 LEU A C 1
ATOM 2373 O O . LEU A 1 300 ? -3.228 0.479 -29.757 1.00 88.31 300 LEU A O 1
ATOM 2377 N N . ILE A 1 301 ? -1.380 -0.104 -28.586 1.00 91.56 301 ILE A N 1
ATOM 2378 C CA . ILE A 1 301 ? -1.973 -0.443 -27.291 1.00 91.56 301 ILE A CA 1
ATOM 2379 C C . ILE A 1 301 ? -1.133 0.264 -26.216 1.00 91.56 301 ILE A C 1
ATOM 2381 O O . ILE A 1 301 ? 0.092 0.344 -26.377 1.00 91.56 301 ILE A O 1
ATOM 2385 N N . VAL A 1 302 ? -1.771 0.790 -25.169 1.00 93.06 302 VAL A N 1
ATOM 2386 C CA . VAL A 1 302 ? -1.112 1.308 -23.958 1.00 93.06 302 VAL A CA 1
ATOM 2387 C C . VAL A 1 302 ? -1.720 0.604 -22.754 1.00 93.06 302 VAL A C 1
ATOM 2389 O O . VAL A 1 302 ? -2.927 0.642 -22.567 1.00 93.06 302 VAL A O 1
ATOM 2392 N N . GLY A 1 303 ? -0.902 -0.038 -21.928 1.00 94.50 303 GLY A N 1
ATOM 2393 C CA . GLY A 1 303 ? -1.404 -0.925 -20.892 1.00 94.50 303 GLY A CA 1
ATOM 2394 C C . GLY A 1 303 ? -1.992 -2.205 -21.491 1.00 94.50 303 GLY A C 1
ATOM 2395 O O . GLY A 1 303 ? -1.296 -2.974 -22.154 1.00 94.50 303 GLY A O 1
ATOM 2396 N N . GLU A 1 304 ? -3.275 -2.452 -21.238 1.00 93.31 304 GLU A N 1
ATOM 2397 C CA . GLU A 1 304 ? -4.013 -3.591 -21.795 1.00 93.31 304 GLU A CA 1
ATOM 2398 C C . GLU A 1 304 ? -4.804 -3.169 -23.038 1.00 93.31 304 GLU A C 1
ATOM 2400 O O . GLU A 1 304 ? -5.151 -2.008 -23.185 1.00 93.31 304 GLU A O 1
ATOM 2405 N N . GLN A 1 305 ? -5.140 -4.105 -23.934 1.00 92.88 305 GLN A N 1
ATOM 2406 C CA . GLN A 1 305 ? -6.053 -3.794 -25.044 1.00 92.88 305 GLN A CA 1
ATOM 2407 C C . GLN A 1 305 ? -7.494 -3.704 -24.522 1.00 92.88 305 GLN A C 1
ATOM 2409 O O . GLN A 1 305 ? -8.211 -4.711 -24.498 1.00 92.88 305 GLN A O 1
ATOM 2414 N N . ASP A 1 306 ? -7.925 -2.516 -24.109 1.00 93.56 306 ASP A N 1
ATOM 2415 C CA . ASP A 1 306 ? -9.195 -2.345 -23.402 1.00 93.56 306 ASP A CA 1
ATOM 2416 C C . ASP A 1 306 ? -10.031 -1.128 -23.838 1.00 93.56 306 ASP A C 1
ATOM 2418 O O . ASP A 1 306 ? -11.185 -0.996 -23.414 1.00 93.56 306 ASP A O 1
ATOM 2422 N N . ASP A 1 307 ? -9.506 -0.292 -24.742 1.00 93.12 307 ASP A N 1
ATOM 2423 C CA . ASP A 1 307 ? -10.113 0.960 -25.208 1.00 93.12 307 ASP A CA 1
ATOM 2424 C C . ASP A 1 307 ? -10.431 1.952 -24.061 1.00 93.12 307 ASP A C 1
ATOM 2426 O O . ASP A 1 307 ? -11.324 2.807 -24.190 1.00 93.12 307 ASP A O 1
ATOM 2430 N N . GLN A 1 308 ? -9.726 1.869 -22.927 1.00 93.06 308 GLN A N 1
ATOM 2431 C CA . GLN A 1 308 ? -9.944 2.731 -21.767 1.00 93.06 308 GLN A CA 1
ATOM 2432 C C . GLN A 1 308 ? -9.002 3.931 -21.767 1.00 93.06 308 GLN A C 1
ATOM 2434 O O . GLN A 1 308 ? -7.873 3.908 -21.297 1.00 93.06 308 GLN A O 1
ATOM 2439 N N . GLY A 1 309 ? -9.514 5.064 -22.248 1.00 88.44 309 GLY A N 1
ATOM 2440 C CA . GLY A 1 309 ? -8.844 6.352 -22.050 1.00 88.44 309 GLY A CA 1
ATOM 2441 C C . GLY A 1 309 ? -7.656 6.615 -22.973 1.00 88.44 309 GLY A C 1
ATOM 2442 O O . GLY A 1 309 ? -7.096 7.716 -22.929 1.00 88.44 309 GLY A O 1
ATOM 2443 N N . TYR A 1 310 ? -7.355 5.679 -23.873 1.00 91.56 310 TYR A N 1
ATOM 2444 C CA . TYR A 1 310 ? -6.417 5.844 -24.971 1.00 91.56 310 TYR A CA 1
ATOM 2445 C C . TYR A 1 310 ? -7.104 5.697 -26.339 1.00 91.56 310 TYR A C 1
ATOM 2447 O O . TYR A 1 310 ? -7.969 4.854 -26.557 1.00 91.56 310 TYR A O 1
ATOM 2455 N N . GLU A 1 311 ? -6.712 6.557 -27.276 1.00 87.56 311 GLU A N 1
ATOM 2456 C CA . GLU A 1 311 ? -6.986 6.401 -28.703 1.00 87.56 311 GLU A CA 1
ATOM 2457 C C . GLU A 1 311 ? -5.731 6.853 -29.449 1.00 87.56 311 GLU A C 1
ATOM 2459 O O . GLU A 1 311 ? -5.215 7.958 -29.225 1.00 87.56 311 GLU A O 1
ATOM 2464 N N . GLN A 1 312 ? -5.232 6.016 -30.354 1.00 86.94 312 GLN A N 1
ATOM 2465 C CA . GLN A 1 312 ? -4.067 6.357 -31.144 1.00 86.94 312 GLN A CA 1
ATOM 2466 C C . GLN A 1 312 ? -4.431 7.463 -32.136 1.00 86.94 312 GLN A C 1
ATOM 2468 O O . GLN A 1 312 ? -5.133 7.237 -33.117 1.00 86.94 312 GLN A O 1
ATOM 2473 N N . CYS A 1 313 ? -3.878 8.656 -31.938 1.00 85.88 313 CYS A N 1
ATOM 2474 C CA . CYS A 1 313 ? -3.994 9.759 -32.886 1.00 85.88 313 CYS A CA 1
ATOM 2475 C C . CYS A 1 313 ? -2.714 9.918 -33.710 1.00 85.88 313 CYS A C 1
ATOM 2477 O O . CYS A 1 313 ? -1.684 10.315 -33.167 1.00 85.88 313 CYS A O 1
ATOM 2479 N N . ILE A 1 314 ? -2.764 9.697 -35.026 1.00 86.19 314 ILE A N 1
ATOM 2480 C CA . ILE A 1 314 ? -1.601 9.855 -35.914 1.00 86.19 314 ILE A CA 1
ATOM 2481 C C . ILE A 1 314 ? -1.494 11.319 -36.358 1.00 86.19 314 ILE A C 1
ATOM 2483 O O . ILE A 1 314 ? -1.991 11.704 -37.418 1.00 86.19 314 ILE A O 1
ATOM 2487 N N . LYS A 1 315 ? -0.820 12.168 -35.576 1.00 83.69 315 LYS A N 1
ATOM 2488 C CA . LYS A 1 315 ? -0.773 13.626 -35.814 1.00 83.69 315 LYS A CA 1
ATOM 2489 C C . LYS A 1 315 ? -0.105 14.012 -37.133 1.00 83.69 315 LYS A C 1
ATOM 2491 O O . LYS A 1 315 ? -0.488 15.008 -37.741 1.00 83.69 315 LYS A O 1
ATOM 2496 N N . ALA A 1 316 ? 0.843 13.209 -37.615 1.00 81.50 316 ALA A N 1
ATOM 2497 C CA . ALA A 1 316 ? 1.495 13.423 -38.908 1.00 81.50 316 ALA A CA 1
ATOM 2498 C C . ALA A 1 316 ? 0.530 13.321 -40.110 1.00 81.50 316 ALA A C 1
ATOM 2500 O O . ALA A 1 316 ? 0.829 13.859 -41.173 1.00 81.50 316 ALA A O 1
ATOM 2501 N N . SER A 1 317 ? -0.629 12.671 -39.945 1.00 81.31 317 SER A N 1
ATOM 2502 C CA . SER A 1 317 ? -1.656 12.574 -40.995 1.00 81.31 317 SER A CA 1
ATOM 2503 C C . SER A 1 317 ? -2.526 13.833 -41.121 1.00 81.31 317 SER A C 1
ATOM 2505 O O . SER A 1 317 ? -3.238 13.998 -42.112 1.00 81.31 317 SER A O 1
ATOM 2507 N N . ALA A 1 318 ? -2.449 14.750 -40.151 1.00 81.75 318 ALA A N 1
ATOM 2508 C CA . ALA A 1 318 ? -3.210 15.989 -40.168 1.00 81.75 318 ALA A CA 1
ATOM 2509 C C . ALA A 1 318 ? -2.707 16.955 -41.261 1.00 81.75 318 ALA A C 1
ATOM 2511 O O . ALA A 1 318 ? -1.493 17.164 -41.390 1.00 81.75 318 ALA A O 1
ATOM 2512 N N . PRO A 1 319 ? -3.603 17.647 -41.992 1.00 78.56 319 PRO A N 1
ATOM 2513 C CA . PRO A 1 319 ? -3.205 18.654 -42.973 1.00 78.56 319 PRO A CA 1
ATOM 2514 C C . PRO A 1 319 ? -2.296 19.738 -42.367 1.00 78.56 319 PRO A C 1
ATOM 2516 O O . PRO A 1 319 ? -2.707 20.512 -41.504 1.00 78.56 319 PRO A O 1
ATOM 2519 N N . GLY A 1 320 ? -1.045 19.807 -42.832 1.00 75.19 320 GLY A N 1
ATOM 2520 C CA . GLY A 1 320 ? -0.066 20.817 -42.411 1.00 75.19 320 GLY A CA 1
ATOM 2521 C C . GLY A 1 320 ? 0.572 20.601 -41.033 1.00 75.19 320 GLY A C 1
ATOM 2522 O O . GLY A 1 320 ? 1.407 21.416 -40.653 1.00 75.19 320 GLY A O 1
ATOM 2523 N N . CYS A 1 321 ? 0.211 19.535 -40.306 1.00 77.06 321 CYS A N 1
ATOM 2524 C CA . CYS A 1 321 ? 0.804 19.145 -39.020 1.00 77.06 321 CYS A CA 1
ATOM 2525 C C . CYS A 1 321 ? 1.017 20.315 -38.022 1.00 77.06 321 CYS A C 1
ATOM 2527 O O . CYS A 1 321 ? 2.065 20.446 -37.387 1.00 77.06 321 CYS A O 1
ATOM 2529 N N . ASN A 1 322 ? 0.034 21.215 -37.903 1.00 65.56 322 ASN A N 1
ATOM 2530 C CA . ASN A 1 322 ? 0.153 22.443 -37.113 1.00 65.56 322 ASN A CA 1
ATOM 2531 C C . ASN A 1 322 ? -0.954 22.539 -36.056 1.00 65.56 322 ASN A C 1
ATOM 2533 O O . ASN A 1 322 ? -2.017 23.098 -36.323 1.00 65.56 322 ASN A O 1
ATOM 2537 N N . THR A 1 323 ? -0.716 21.984 -34.867 1.00 62.53 323 THR A N 1
ATOM 2538 C CA . THR A 1 323 ? -1.702 21.963 -33.772 1.00 62.53 323 THR A CA 1
ATOM 2539 C C . THR A 1 323 ? -1.086 22.013 -32.379 1.00 62.53 323 THR A C 1
ATOM 2541 O O . THR A 1 323 ? 0.117 21.797 -32.193 1.00 62.53 323 THR A O 1
ATOM 2544 N N . ASN A 1 324 ? -1.967 22.249 -31.401 1.00 67.06 324 ASN A N 1
ATOM 2545 C CA . ASN A 1 324 ? -1.726 22.073 -29.973 1.00 67.06 324 ASN A CA 1
ATOM 2546 C C . ASN A 1 324 ? -1.340 20.618 -29.653 1.00 67.06 324 ASN A C 1
ATOM 2548 O O . ASN A 1 324 ? -1.844 19.680 -30.269 1.00 67.06 324 ASN A O 1
ATOM 2552 N N . ASP A 1 325 ? -0.449 20.430 -28.679 1.00 66.75 325 ASP A N 1
ATOM 2553 C CA . ASP A 1 325 ? 0.173 19.126 -28.412 1.00 66.75 325 ASP A CA 1
ATOM 2554 C C . ASP A 1 325 ? -0.745 18.127 -27.688 1.00 66.75 325 ASP A C 1
ATOM 2556 O O . ASP A 1 325 ? -0.560 16.916 -27.837 1.00 66.75 325 ASP A O 1
ATOM 2560 N N . ASN A 1 326 ? -1.751 18.629 -26.966 1.00 70.19 326 ASN A N 1
ATOM 2561 C CA . ASN A 1 326 ? -2.639 17.848 -26.094 1.00 70.19 326 ASN A CA 1
ATOM 2562 C C . ASN A 1 326 ? -3.951 17.425 -26.773 1.00 70.19 326 ASN A C 1
ATOM 2564 O O . ASN A 1 326 ? -4.809 16.817 -26.140 1.00 70.19 326 ASN A O 1
ATOM 2568 N N . GLU A 1 327 ? -4.135 17.716 -28.055 1.00 75.44 327 GLU A N 1
ATOM 2569 C CA . GLU A 1 327 ? -5.361 17.385 -28.784 1.00 75.44 327 GLU A CA 1
ATOM 2570 C C . GLU A 1 327 ? -5.031 16.557 -30.019 1.00 75.44 327 GLU A C 1
ATOM 2572 O O . GLU A 1 327 ? -3.934 16.661 -30.578 1.00 75.44 327 GLU A O 1
ATOM 2577 N N . CYS A 1 328 ? -5.986 15.726 -30.438 1.00 81.56 328 CYS A N 1
ATOM 2578 C CA . CYS A 1 328 ? -5.907 15.101 -31.744 1.00 81.56 328 CYS A CA 1
ATOM 2579 C C . CYS A 1 328 ? -6.370 16.110 -32.810 1.00 81.56 328 CYS A C 1
ATOM 2581 O O . CYS A 1 328 ? -7.510 16.575 -32.744 1.00 81.56 328 CYS A O 1
ATOM 2583 N N . PRO A 1 329 ? -5.513 16.491 -33.774 1.00 82.38 329 PRO A N 1
ATOM 2584 C CA . PRO A 1 329 ? -5.867 17.454 -34.813 1.00 82.38 329 PRO A CA 1
ATOM 2585 C C . PRO A 1 329 ? -7.096 17.044 -35.618 1.00 82.38 329 PRO A C 1
ATOM 2587 O O . PRO A 1 329 ? -7.248 15.880 -35.987 1.00 82.38 329 PRO A O 1
ATOM 2590 N N . ALA A 1 330 ? -7.922 18.020 -35.997 1.00 82.75 330 ALA A N 1
ATOM 2591 C CA . ALA A 1 330 ? -8.991 17.776 -36.956 1.00 82.75 330 ALA A CA 1
ATOM 2592 C C . ALA A 1 330 ? -8.412 17.263 -38.289 1.00 82.75 330 ALA A C 1
ATOM 2594 O O . ALA A 1 330 ? -7.542 17.899 -38.886 1.00 82.75 330 ALA A O 1
ATOM 2595 N N . GLY A 1 331 ? -8.918 16.122 -38.760 1.00 78.75 331 GLY A N 1
ATOM 2596 C CA . GLY A 1 331 ? -8.442 15.464 -39.979 1.00 78.75 331 GLY A CA 1
ATOM 2597 C C . GLY A 1 331 ? -7.284 14.485 -39.772 1.00 78.75 331 GLY A C 1
ATOM 2598 O O . GLY A 1 331 ? -6.856 13.886 -40.755 1.00 78.75 331 GLY A O 1
ATOM 2599 N N . SER A 1 332 ? -6.800 14.295 -38.539 1.00 82.25 332 SER A N 1
ATOM 2600 C CA . SER A 1 332 ? -5.942 13.153 -38.214 1.00 82.25 332 SER A CA 1
ATOM 2601 C C . SER A 1 332 ? -6.697 11.837 -38.360 1.00 82.25 332 SER A C 1
ATOM 2603 O O . SER A 1 332 ? -7.888 11.750 -38.063 1.00 82.25 332 SER A O 1
ATOM 260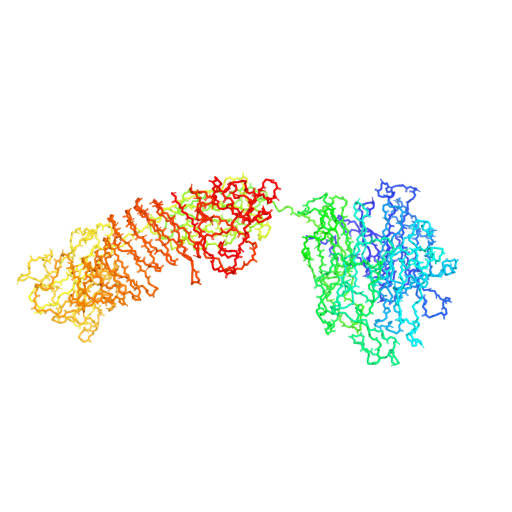5 N N . VAL A 1 333 ? -5.971 10.799 -38.754 1.00 83.06 333 VAL A N 1
ATOM 2606 C CA . VAL A 1 333 ? -6.389 9.408 -38.605 1.00 83.06 333 VAL A CA 1
ATOM 2607 C C . VAL A 1 333 ? -6.298 9.027 -37.127 1.00 83.06 333 VAL A C 1
ATOM 2609 O O . VAL A 1 333 ? -5.262 9.262 -36.493 1.00 83.06 333 VAL A O 1
ATOM 2612 N N . THR A 1 334 ? -7.376 8.450 -36.598 1.00 83.69 334 THR A N 1
ATOM 2613 C CA . THR A 1 334 ? -7.432 7.881 -35.250 1.00 83.69 334 THR A CA 1
ATOM 2614 C C . THR A 1 334 ? -7.780 6.403 -35.296 1.00 83.69 334 THR A C 1
ATOM 2616 O O . THR A 1 334 ? -8.491 5.961 -36.203 1.00 83.69 334 THR A O 1
ATOM 2619 N N . HIS A 1 335 ? -7.262 5.658 -34.324 1.00 84.88 335 HIS A N 1
ATOM 2620 C CA . HIS A 1 335 ? -7.543 4.243 -34.139 1.00 84.88 335 HIS A CA 1
ATOM 2621 C C . HIS A 1 335 ? -7.753 3.927 -32.664 1.00 84.88 335 HIS A C 1
ATOM 2623 O O . HIS A 1 335 ? -6.982 4.370 -31.811 1.00 84.88 335 HIS A O 1
ATOM 2629 N N . LYS A 1 336 ? -8.774 3.128 -32.381 1.00 88.25 336 LYS A N 1
ATOM 2630 C CA . LYS A 1 336 ? -8.930 2.463 -31.089 1.00 88.25 336 LYS A CA 1
ATOM 2631 C C . LYS A 1 336 ? -7.927 1.329 -30.952 1.00 88.25 336 LYS A C 1
ATOM 2633 O O . LYS A 1 336 ? -7.447 0.801 -31.954 1.00 88.25 336 LYS A O 1
ATOM 2638 N N . GLU A 1 337 ? -7.665 0.899 -29.729 1.00 88.44 337 GLU A N 1
ATOM 2639 C CA . GLU A 1 337 ? -6.790 -0.248 -29.491 1.00 88.44 337 GLU A CA 1
ATOM 2640 C C . GLU A 1 337 ? -7.397 -1.513 -30.097 1.00 88.44 337 GLU A C 1
ATOM 2642 O O . GLU A 1 337 ? -6.689 -2.319 -30.695 1.00 88.44 337 GLU A O 1
ATOM 2647 N N . THR A 1 338 ? -8.723 -1.660 -30.032 1.00 89.00 338 THR A N 1
ATOM 2648 C CA . THR A 1 338 ? -9.452 -2.792 -30.626 1.00 89.00 338 THR A CA 1
ATOM 2649 C C . THR A 1 338 ? -9.649 -2.709 -32.144 1.00 89.00 338 THR A C 1
ATOM 2651 O O . THR A 1 338 ? -10.065 -3.700 -32.752 1.00 89.00 338 THR A O 1
ATOM 2654 N N . ASP A 1 339 ? -9.294 -1.591 -32.800 1.00 82.50 339 ASP A N 1
ATOM 2655 C CA . ASP A 1 339 ? -9.206 -1.548 -34.274 1.00 82.50 339 ASP A CA 1
ATOM 2656 C C . ASP A 1 339 ? -8.075 -2.457 -34.786 1.00 82.50 339 ASP A C 1
ATOM 2658 O O . ASP A 1 339 ? -8.041 -2.860 -35.954 1.00 82.50 339 ASP A O 1
ATOM 2662 N N . PHE A 1 340 ? -7.149 -2.795 -33.891 1.00 77.19 340 PHE A N 1
ATOM 2663 C CA . PHE A 1 340 ? -6.013 -3.653 -34.124 1.00 77.19 340 PHE A CA 1
ATOM 2664 C C . PHE A 1 340 ? -6.307 -5.082 -33.633 1.00 77.19 340 PHE A C 1
ATOM 2666 O O . PHE A 1 340 ? -6.748 -5.301 -32.510 1.00 77.19 340 PHE A O 1
ATOM 2673 N N . THR A 1 341 ? -6.050 -6.103 -34.461 1.00 78.00 341 THR A N 1
ATOM 2674 C CA . THR A 1 341 ? -6.036 -7.492 -33.963 1.00 78.00 341 THR A CA 1
ATOM 2675 C C . THR A 1 341 ? -4.907 -7.648 -32.951 1.00 78.00 341 THR A C 1
ATOM 2677 O O . THR A 1 341 ? -3.774 -7.300 -33.262 1.00 78.00 341 THR A O 1
ATOM 2680 N N . LEU A 1 342 ? -5.199 -8.188 -31.767 1.00 81.88 342 LEU A N 1
ATOM 2681 C CA . LEU A 1 342 ? -4.182 -8.398 -30.740 1.00 81.88 342 LEU A CA 1
ATOM 2682 C C . LEU A 1 342 ? -3.001 -9.212 -31.309 1.00 81.88 342 LEU A C 1
ATOM 2684 O O . LEU A 1 342 ? -3.225 -10.344 -31.759 1.00 81.88 342 LEU A O 1
ATOM 2688 N N . PRO A 1 343 ? -1.767 -8.670 -31.322 1.00 79.38 343 PRO A N 1
ATOM 2689 C CA . PRO A 1 343 ? -0.603 -9.421 -31.778 1.00 79.38 343 PRO A CA 1
ATOM 2690 C C . PRO A 1 343 ? -0.432 -10.703 -30.958 1.00 79.38 343 PRO A C 1
ATOM 2692 O O . PRO A 1 343 ? -0.571 -10.694 -29.738 1.00 79.38 343 PRO A O 1
ATOM 2695 N N . VAL A 1 344 ? -0.103 -11.824 -31.603 1.00 81.94 344 VAL A N 1
ATOM 2696 C CA . VAL A 1 344 ? 0.088 -13.119 -30.909 1.00 81.94 344 VAL A CA 1
ATOM 2697 C C . VAL A 1 344 ? 1.259 -13.064 -29.920 1.00 81.94 344 VAL A C 1
ATOM 2699 O O . VAL A 1 344 ? 1.307 -13.786 -28.922 1.00 81.94 344 VAL A O 1
ATOM 2702 N N . ASP A 1 345 ? 2.227 -12.203 -30.205 1.00 88.44 345 ASP A N 1
ATOM 2703 C CA . ASP A 1 345 ? 3.381 -11.908 -29.373 1.00 88.44 345 ASP A CA 1
ATOM 2704 C C . ASP A 1 345 ? 3.176 -10.698 -28.452 1.00 88.44 345 ASP A C 1
ATOM 2706 O O . ASP A 1 345 ? 4.143 -10.287 -27.809 1.00 88.44 345 ASP A O 1
ATOM 2710 N N . PHE A 1 346 ? 1.951 -10.175 -28.325 1.00 93.00 346 PHE A N 1
ATOM 2711 C CA . PHE A 1 346 ? 1.634 -9.153 -27.332 1.00 93.00 346 PHE A CA 1
ATOM 2712 C C . PHE A 1 346 ? 1.904 -9.662 -25.910 1.00 93.00 346 PHE A C 1
ATOM 2714 O O . PHE A 1 346 ? 1.663 -10.832 -25.585 1.00 93.00 346 PHE A O 1
ATOM 2721 N N . GLN A 1 347 ? 2.427 -8.773 -25.075 1.00 95.38 347 GLN A N 1
ATOM 2722 C CA . GLN A 1 347 ? 2.637 -8.976 -23.653 1.00 95.38 347 GLN A CA 1
ATOM 2723 C C . GLN A 1 347 ? 2.169 -7.716 -22.925 1.00 95.38 347 GLN A C 1
ATOM 2725 O O . GLN A 1 347 ? 2.833 -6.689 -23.013 1.00 95.38 347 GLN A O 1
ATOM 2730 N N . GLY A 1 348 ? 1.039 -7.821 -22.224 1.00 95.06 348 GLY A N 1
ATOM 2731 C CA . GLY A 1 348 ? 0.526 -6.749 -21.372 1.00 95.06 348 GLY A CA 1
ATOM 2732 C C . GLY A 1 348 ? 1.340 -6.583 -20.081 1.00 95.06 348 GLY A C 1
ATOM 2733 O O . GLY A 1 348 ? 2.132 -7.481 -19.728 1.00 95.06 348 GLY A O 1
ATOM 2734 N N . PRO A 1 349 ? 1.153 -5.449 -19.384 1.00 96.06 349 PRO A N 1
ATOM 2735 C CA . PRO A 1 349 ? 1.821 -5.155 -18.127 1.00 96.06 349 PRO A CA 1
ATOM 2736 C C . PRO A 1 349 ? 1.344 -6.054 -16.989 1.00 96.06 349 PRO A C 1
ATOM 2738 O O . PRO A 1 349 ? 0.239 -6.584 -16.985 1.00 96.06 349 PRO A O 1
ATOM 2741 N N . ILE A 1 350 ? 2.186 -6.202 -15.968 1.00 95.00 350 ILE A N 1
ATOM 2742 C CA . ILE A 1 350 ? 1.799 -6.885 -14.724 1.00 95.00 350 ILE A CA 1
ATOM 2743 C C . ILE A 1 350 ? 1.093 -5.947 -13.739 1.00 95.00 350 ILE A C 1
ATOM 2745 O O . ILE A 1 350 ? 0.443 -6.422 -12.811 1.00 95.00 350 ILE A O 1
ATOM 2749 N N . ALA A 1 351 ? 1.229 -4.631 -13.926 1.00 93.31 351 ALA A N 1
ATOM 2750 C CA . ALA A 1 351 ? 0.483 -3.612 -13.199 1.00 93.31 351 ALA A CA 1
ATOM 2751 C C . ALA A 1 351 ? 0.489 -2.276 -13.956 1.00 93.31 351 ALA A C 1
ATOM 2753 O O . ALA A 1 351 ? 1.479 -1.914 -14.595 1.00 93.31 351 ALA A O 1
ATOM 2754 N N . THR A 1 352 ? -0.590 -1.512 -13.791 1.00 89.19 352 THR A N 1
ATOM 2755 C CA . THR A 1 352 ? -0.659 -0.083 -14.125 1.00 89.19 352 THR A CA 1
ATOM 2756 C C . THR A 1 352 ? -0.708 0.720 -12.823 1.00 89.19 352 THR A C 1
ATOM 2758 O O . THR A 1 352 ? -1.200 0.236 -11.804 1.00 89.19 352 THR A O 1
ATOM 2761 N N . TYR A 1 353 ? -0.178 1.946 -12.796 1.00 87.56 353 TYR A N 1
ATOM 2762 C CA . TYR A 1 353 ? -0.052 2.748 -11.560 1.00 87.56 353 TYR A CA 1
ATOM 2763 C C . TYR A 1 353 ? -1.374 3.408 -11.125 1.00 87.56 353 TYR A C 1
ATOM 2765 O O . TYR A 1 353 ? -1.408 4.598 -10.806 1.00 87.56 353 TYR A O 1
ATOM 2773 N N . GLY A 1 354 ? -2.484 2.662 -11.168 1.00 78.50 354 GLY A N 1
ATOM 2774 C CA . GLY A 1 354 ? -3.834 3.200 -10.974 1.00 78.50 354 GLY A CA 1
ATOM 2775 C C . GLY A 1 354 ? -4.201 4.249 -12.029 1.00 78.50 354 GLY A C 1
ATOM 2776 O O . GLY A 1 354 ? -4.937 5.193 -11.745 1.00 78.50 354 GLY A O 1
ATOM 2777 N N . SER A 1 355 ? -3.612 4.122 -13.220 1.00 80.56 355 SER A N 1
ATOM 2778 C CA . SER A 1 355 ? -3.597 5.142 -14.269 1.00 80.56 355 SER A CA 1
ATOM 2779 C C . SER A 1 355 ? -4.646 4.950 -15.365 1.00 80.56 355 SER A C 1
ATOM 2781 O O . SER A 1 355 ? -4.841 5.850 -16.184 1.00 80.56 355 SER A O 1
ATOM 2783 N N . THR A 1 356 ? -5.323 3.804 -15.370 1.00 86.06 356 THR A N 1
ATOM 2784 C CA . THR A 1 356 ? -6.344 3.433 -16.355 1.00 86.06 356 THR A CA 1
ATOM 2785 C C . THR A 1 356 ? -7.644 4.190 -16.083 1.00 86.06 356 THR A C 1
ATOM 2787 O O . THR A 1 356 ? -8.128 4.238 -14.948 1.00 86.06 356 THR A O 1
ATOM 2790 N N . VAL A 1 357 ? -8.234 4.802 -17.112 1.00 89.44 357 VAL A N 1
ATOM 2791 C CA . VAL A 1 357 ? -9.478 5.580 -16.982 1.00 89.44 357 VAL A CA 1
ATOM 2792 C C . VAL A 1 357 ? -10.415 5.352 -18.160 1.00 89.44 357 VAL A C 1
ATOM 2794 O O . VAL A 1 357 ? -9.986 5.169 -19.285 1.00 89.44 357 VAL A O 1
ATOM 2797 N N . SER A 1 358 ? -11.724 5.469 -17.946 1.00 87.69 358 SER A N 1
ATOM 2798 C CA . SER A 1 358 ? -12.733 5.147 -18.970 1.00 87.69 358 SER A CA 1
ATOM 2799 C C . SER A 1 358 ? -12.827 6.124 -20.153 1.00 87.69 358 SER A C 1
ATOM 2801 O O . SER A 1 358 ? -13.586 5.886 -21.092 1.00 87.69 358 SER A O 1
ATOM 2803 N N . SER A 1 359 ? -12.124 7.258 -20.117 1.00 85.50 359 SER A N 1
ATOM 2804 C CA . SER A 1 359 ? -12.166 8.266 -21.182 1.00 85.50 359 SER A CA 1
ATOM 2805 C C . SER A 1 359 ? -10.879 9.077 -21.231 1.00 85.50 359 SER A C 1
ATOM 2807 O O . SER A 1 359 ? -10.231 9.262 -20.203 1.00 85.50 359 SER A O 1
ATOM 2809 N N . VAL A 1 360 ? -10.523 9.573 -22.422 1.00 83.31 360 VAL A N 1
ATOM 2810 C CA . VAL A 1 360 ? -9.266 10.300 -22.649 1.00 83.31 360 VAL A CA 1
ATOM 2811 C C . VAL A 1 360 ? -9.167 11.501 -21.697 1.00 83.31 360 VAL A C 1
ATOM 2813 O O . VAL A 1 360 ? -9.975 12.437 -21.823 1.00 83.31 360 VAL A O 1
ATOM 2816 N N . PRO A 1 361 ? -8.179 11.525 -20.777 1.00 83.94 361 PRO A N 1
ATOM 2817 C CA . PRO A 1 361 ? -8.015 12.611 -19.822 1.00 83.94 361 PRO A CA 1
ATOM 2818 C C . PRO A 1 361 ? -7.913 13.976 -20.505 1.00 83.94 361 PRO A C 1
ATOM 2820 O O . PRO A 1 361 ? -7.095 14.195 -21.406 1.00 83.94 361 PRO A O 1
ATOM 2823 N N . GLN A 1 362 ? -8.732 14.916 -20.035 1.00 78.31 362 GLN A N 1
ATOM 2824 C CA . GLN A 1 362 ? -8.678 16.318 -20.442 1.00 78.31 362 GLN A CA 1
ATOM 2825 C C . GLN A 1 362 ? -7.689 17.101 -19.562 1.00 78.31 362 GLN A C 1
ATOM 2827 O O . GLN A 1 362 ? -7.324 16.673 -18.467 1.00 78.31 362 GLN A O 1
ATOM 2832 N N . GLY A 1 363 ? -7.261 18.275 -20.026 1.00 73.88 363 GLY A N 1
ATOM 2833 C CA . GLY A 1 363 ? -6.358 19.150 -19.273 1.00 73.88 363 GLY A CA 1
ATOM 2834 C C . GLY A 1 363 ? -4.875 18.918 -19.572 1.00 73.88 363 GLY A C 1
ATOM 2835 O O . GLY A 1 363 ? -4.502 18.502 -20.669 1.00 73.88 363 GLY A O 1
ATOM 2836 N N . GLY A 1 364 ? -4.021 19.279 -18.613 1.00 72.19 364 GLY A N 1
ATOM 2837 C CA . GLY A 1 364 ? -2.567 19.269 -18.769 1.00 72.19 364 GLY A CA 1
ATOM 2838 C C . GLY A 1 364 ? -1.897 18.050 -18.140 1.00 72.19 364 GLY A C 1
ATOM 2839 O O . GLY A 1 364 ? -2.470 17.361 -17.302 1.00 72.19 364 GLY A O 1
ATOM 2840 N N . PHE A 1 365 ? -0.632 17.831 -18.489 1.00 74.19 365 PHE A N 1
ATOM 2841 C CA . PHE A 1 365 ? 0.144 16.673 -18.042 1.00 74.19 365 PHE A CA 1
ATOM 2842 C C . PHE A 1 365 ? 0.214 16.495 -16.513 1.00 74.19 365 PHE A C 1
ATOM 2844 O O . PHE A 1 365 ? 0.325 15.363 -16.056 1.00 74.19 365 PHE A O 1
ATOM 2851 N N . LEU A 1 366 ? 0.115 17.563 -15.704 1.00 76.44 366 LEU A N 1
ATOM 2852 C CA . LEU A 1 366 ? 0.081 17.457 -14.235 1.00 76.44 366 LEU A CA 1
ATOM 2853 C C . LEU A 1 366 ? -1.228 16.858 -13.700 1.00 76.44 366 LEU A C 1
ATOM 2855 O O . LEU A 1 366 ? -1.202 16.195 -12.667 1.00 76.44 366 LEU A O 1
ATOM 2859 N N . SER A 1 367 ? -2.352 17.054 -14.394 1.00 80.31 367 SER A N 1
ATOM 2860 C CA . SER A 1 367 ? -3.665 16.538 -13.980 1.00 80.31 367 SER A CA 1
ATOM 2861 C C . SER A 1 367 ? -3.975 15.143 -14.518 1.00 80.31 367 SER A C 1
ATOM 2863 O O . SER A 1 367 ? -4.915 14.514 -14.048 1.00 80.31 367 SER A O 1
ATOM 2865 N N . TRP A 1 368 ? -3.216 14.656 -15.501 1.00 87.69 368 TRP A N 1
ATOM 2866 C CA . TRP A 1 368 ? -3.405 13.310 -16.044 1.00 87.69 368 TRP A CA 1
ATOM 2867 C C . TRP A 1 368 ? -3.182 12.221 -14.975 1.00 87.69 368 TRP A C 1
ATOM 2869 O O . TRP A 1 368 ? -2.395 12.441 -14.048 1.00 87.69 368 TRP A O 1
ATOM 2879 N N . PRO A 1 369 ? -3.844 11.060 -15.065 1.00 90.38 369 PRO A N 1
ATOM 2880 C CA . PRO A 1 369 ? -3.714 9.965 -14.103 1.00 90.38 369 PRO A CA 1
ATOM 2881 C C . PRO A 1 369 ? -2.403 9.181 -14.296 1.00 90.38 369 PRO A C 1
ATOM 2883 O O . PRO A 1 369 ? -2.412 7.979 -14.453 1.00 90.38 369 PRO A O 1
ATOM 2886 N N . THR A 1 370 ? -1.253 9.851 -14.300 1.00 92.06 370 THR A N 1
ATOM 2887 C CA . THR A 1 370 ? 0.080 9.238 -14.471 1.00 92.06 370 THR A CA 1
ATOM 2888 C C . THR A 1 370 ? 1.027 9.673 -13.365 1.00 92.06 370 THR A C 1
ATOM 2890 O O . THR A 1 370 ? 0.867 10.757 -12.780 1.00 92.06 370 THR A O 1
ATOM 2893 N N . VAL A 1 371 ? 2.036 8.848 -13.098 1.00 92.75 371 VAL A N 1
ATOM 2894 C CA . VAL A 1 371 ? 3.063 9.077 -12.076 1.00 92.75 371 VAL A CA 1
ATOM 2895 C C . VAL A 1 371 ? 4.426 9.436 -12.676 1.00 92.75 371 VAL A C 1
ATOM 2897 O O . VAL A 1 371 ? 5.220 10.099 -12.005 1.00 92.75 371 VAL A O 1
ATOM 2900 N N . ALA A 1 372 ? 4.656 9.114 -13.954 1.00 94.12 372 ALA A N 1
ATOM 2901 C CA . ALA A 1 372 ? 5.927 9.273 -14.661 1.00 94.12 372 ALA A CA 1
ATOM 2902 C C . ALA A 1 372 ? 7.076 8.512 -13.958 1.00 94.12 372 ALA A C 1
ATOM 2904 O O . ALA A 1 372 ? 7.913 9.151 -13.300 1.00 94.12 372 ALA A O 1
ATOM 2905 N N . PRO A 1 373 ? 7.088 7.163 -14.035 1.00 96.75 373 PRO A N 1
ATOM 2906 C CA . PRO A 1 373 ? 8.100 6.327 -13.393 1.00 96.75 373 PRO A CA 1
ATOM 2907 C C . PRO A 1 373 ? 9.481 6.501 -14.042 1.00 96.75 373 PRO A C 1
ATOM 2909 O O . PRO A 1 373 ? 9.672 6.256 -15.229 1.00 96.75 373 PRO A O 1
ATOM 2912 N N . SER A 1 374 ? 10.472 6.912 -13.259 1.00 96.81 374 SER A N 1
ATOM 2913 C CA . SER A 1 374 ? 11.815 7.257 -13.756 1.00 96.81 374 SER A CA 1
ATOM 2914 C C . SER A 1 374 ? 12.826 6.121 -13.700 1.00 96.81 374 SER A C 1
ATOM 2916 O O . SER A 1 374 ? 13.870 6.193 -14.352 1.00 96.81 374 SER A O 1
ATOM 2918 N N . SER A 1 375 ? 12.540 5.091 -12.911 1.00 97.94 375 SER A N 1
ATOM 2919 C CA . SER A 1 375 ? 13.369 3.899 -12.789 1.00 97.94 375 SER A CA 1
ATOM 2920 C C . SER A 1 375 ? 12.582 2.759 -12.142 1.00 97.94 375 SER A C 1
ATOM 2922 O O . SER A 1 375 ? 11.366 2.853 -11.959 1.00 97.94 375 SER A O 1
ATOM 2924 N N . ILE A 1 376 ? 13.272 1.670 -11.830 1.00 97.75 376 ILE A N 1
ATOM 2925 C CA . ILE A 1 376 ? 12.766 0.510 -11.104 1.00 97.75 376 ILE A CA 1
ATOM 2926 C C . ILE A 1 376 ? 13.948 -0.183 -10.422 1.00 97.75 376 ILE A C 1
ATOM 2928 O O . ILE A 1 376 ? 15.017 -0.302 -11.020 1.00 97.75 376 ILE A O 1
ATOM 2932 N N . ASP A 1 377 ? 13.751 -0.647 -9.196 1.00 96.81 377 ASP A N 1
ATOM 2933 C CA . ASP A 1 377 ? 14.684 -1.544 -8.510 1.00 96.81 377 ASP A CA 1
ATOM 2934 C C . ASP A 1 377 ? 13.883 -2.595 -7.739 1.00 96.81 377 ASP A C 1
ATOM 2936 O O . ASP A 1 377 ? 12.678 -2.427 -7.521 1.00 96.81 377 ASP A O 1
ATOM 2940 N N . ILE A 1 378 ? 14.517 -3.702 -7.369 1.00 94.88 378 ILE A N 1
ATOM 2941 C CA . ILE A 1 378 ? 13.843 -4.813 -6.703 1.00 94.88 378 ILE A CA 1
ATOM 2942 C C . ILE A 1 378 ? 14.536 -5.164 -5.394 1.00 94.88 378 ILE A C 1
ATOM 2944 O O . ILE A 1 378 ? 15.737 -5.405 -5.333 1.00 94.88 378 ILE A O 1
ATOM 2948 N N . TYR A 1 379 ? 13.742 -5.189 -4.333 1.00 94.25 379 TYR A N 1
ATOM 2949 C CA . TYR A 1 379 ? 14.144 -5.673 -3.027 1.00 94.25 379 TYR A CA 1
ATOM 2950 C C . TYR A 1 379 ? 13.767 -7.144 -2.898 1.00 94.25 379 TYR A C 1
ATOM 2952 O O . TYR A 1 379 ? 12.609 -7.499 -3.128 1.00 94.25 379 TYR A O 1
ATOM 2960 N N . GLU A 1 380 ? 14.724 -7.980 -2.508 1.00 91.88 380 GLU A N 1
ATOM 2961 C CA . GLU A 1 380 ? 14.524 -9.399 -2.221 1.00 91.88 380 GLU A CA 1
ATOM 2962 C C . GLU A 1 380 ? 15.160 -9.726 -0.865 1.00 91.88 380 GLU A C 1
ATOM 2964 O O . GLU A 1 380 ? 16.370 -9.580 -0.712 1.00 91.88 380 GLU A O 1
ATOM 2969 N N . ASP A 1 381 ? 14.313 -10.139 0.084 1.00 80.50 381 ASP A N 1
ATOM 2970 C CA . ASP A 1 381 ? 14.558 -10.314 1.523 1.00 80.50 381 ASP A CA 1
ATOM 2971 C C . ASP A 1 381 ? 15.995 -10.698 1.889 1.00 80.50 381 ASP A C 1
ATOM 2973 O O . ASP A 1 381 ? 16.433 -11.845 1.744 1.00 80.50 381 ASP A O 1
ATOM 2977 N N . ASN A 1 382 ? 16.731 -9.701 2.365 1.00 72.81 382 ASN A N 1
ATOM 2978 C CA . ASN A 1 382 ? 18.109 -9.828 2.816 1.00 72.81 382 ASN A CA 1
ATOM 2979 C C . ASN A 1 382 ? 18.492 -8.789 3.887 1.00 72.81 382 ASN A C 1
ATOM 2981 O O . ASN A 1 382 ? 19.664 -8.731 4.257 1.00 72.81 382 ASN A O 1
ATOM 2985 N N . GLY A 1 383 ? 17.534 -7.996 4.383 1.00 73.94 383 GLY A N 1
ATOM 2986 C CA . GLY A 1 383 ? 17.767 -6.877 5.300 1.00 73.94 383 GLY A CA 1
ATOM 2987 C C . GLY A 1 383 ? 16.609 -6.647 6.276 1.00 73.94 383 GLY A C 1
ATOM 2988 O O . GLY A 1 383 ? 15.756 -7.504 6.461 1.00 73.94 383 GLY A O 1
ATOM 2989 N N . ASN A 1 384 ? 16.589 -5.485 6.929 1.00 78.50 384 ASN A N 1
ATOM 2990 C CA . ASN A 1 384 ? 15.685 -5.234 8.062 1.00 78.50 384 ASN A CA 1
ATOM 2991 C C . ASN A 1 384 ? 14.261 -4.768 7.695 1.00 78.50 384 ASN A C 1
ATOM 2993 O O . ASN A 1 384 ? 13.457 -4.547 8.597 1.00 78.50 384 ASN A O 1
ATOM 2997 N N . PHE A 1 385 ? 13.938 -4.552 6.416 1.00 82.06 385 PHE A N 1
ATOM 2998 C CA . PHE A 1 385 ? 12.607 -4.063 6.040 1.00 82.06 385 PHE A CA 1
ATOM 2999 C C . PHE A 1 385 ? 11.519 -5.132 6.289 1.00 82.06 385 PHE A C 1
ATOM 3001 O O . PHE A 1 385 ? 11.762 -6.313 6.062 1.00 82.06 385 PHE A O 1
ATOM 3008 N N . PRO A 1 386 ? 10.291 -4.752 6.700 1.00 83.38 386 PRO A N 1
ATOM 3009 C CA . PRO A 1 386 ? 9.244 -5.686 7.135 1.00 83.38 386 PRO A CA 1
ATOM 3010 C C . PRO A 1 386 ? 8.472 -6.324 5.962 1.00 83.38 386 PRO A C 1
ATOM 3012 O O . PRO A 1 386 ? 7.274 -6.590 6.050 1.00 83.38 386 PRO A O 1
ATOM 3015 N N . PHE A 1 387 ? 9.127 -6.525 4.820 1.00 85.62 387 PHE A N 1
ATOM 3016 C CA . PHE A 1 387 ? 8.533 -7.104 3.619 1.00 85.62 387 PHE A CA 1
ATOM 3017 C C . PHE A 1 387 ? 9.576 -7.898 2.832 1.00 85.62 387 PHE A C 1
ATOM 3019 O O . PHE A 1 387 ? 10.744 -7.541 2.828 1.00 85.62 387 PHE A O 1
ATOM 3026 N N . SER A 1 388 ? 9.154 -8.961 2.141 1.00 85.56 388 SER A N 1
ATOM 3027 C CA . SER A 1 388 ? 10.089 -9.917 1.535 1.00 85.56 388 SER A CA 1
ATOM 3028 C C . SER A 1 388 ? 10.536 -9.536 0.121 1.00 85.56 388 SER A C 1
ATOM 3030 O O . SER A 1 388 ? 11.698 -9.217 -0.091 1.00 85.56 388 SER A O 1
ATOM 3032 N N . LYS A 1 389 ? 9.632 -9.544 -0.868 1.00 93.19 389 LYS A N 1
ATOM 3033 C CA . LYS A 1 389 ? 9.945 -9.197 -2.264 1.00 93.19 389 LYS A CA 1
ATOM 3034 C C . LYS A 1 389 ? 9.086 -8.042 -2.751 1.00 93.19 389 LYS A C 1
ATOM 3036 O O . LYS A 1 389 ? 7.862 -8.148 -2.791 1.00 93.19 389 LYS A O 1
ATOM 3041 N N . ASN A 1 390 ? 9.723 -6.918 -3.064 1.00 94.25 390 ASN A N 1
ATOM 3042 C CA . ASN A 1 390 ? 9.036 -5.700 -3.486 1.00 94.25 390 ASN A CA 1
ATOM 3043 C C . ASN A 1 390 ? 9.741 -5.047 -4.668 1.00 94.25 390 ASN A C 1
ATOM 3045 O O . ASN A 1 390 ? 10.959 -4.895 -4.672 1.00 94.25 390 ASN A O 1
ATOM 3049 N N . ILE A 1 391 ? 8.954 -4.593 -5.634 1.00 95.88 391 ILE A N 1
ATOM 3050 C CA . ILE A 1 391 ? 9.423 -3.708 -6.697 1.00 95.88 391 ILE A CA 1
ATOM 3051 C C . ILE A 1 391 ? 9.281 -2.279 -6.199 1.00 95.88 391 ILE A C 1
ATOM 3053 O O . ILE A 1 391 ? 8.191 -1.897 -5.788 1.00 95.88 391 ILE A O 1
ATOM 3057 N N . PHE A 1 392 ? 10.344 -1.487 -6.285 1.00 96.94 392 PHE A N 1
ATOM 3058 C CA . PHE A 1 392 ? 10.341 -0.062 -5.982 1.00 96.94 392 PHE A CA 1
ATOM 3059 C C . PHE A 1 392 ? 10.382 0.763 -7.261 1.00 96.94 392 PHE A C 1
ATOM 3061 O O . PHE A 1 392 ? 11.167 0.492 -8.168 1.00 96.94 392 PHE A O 1
ATOM 3068 N N . VAL A 1 393 ? 9.559 1.807 -7.316 1.00 97.12 393 VAL A N 1
ATOM 3069 C CA . VAL A 1 393 ? 9.439 2.681 -8.480 1.00 97.12 393 VAL A CA 1
ATOM 3070 C C . VAL A 1 393 ? 9.503 4.147 -8.051 1.00 97.12 393 VAL A C 1
ATOM 3072 O O . VAL A 1 393 ? 8.520 4.672 -7.518 1.00 97.12 393 VAL A O 1
ATOM 3075 N N . PRO A 1 394 ? 10.630 4.844 -8.284 1.00 97.62 394 PRO A N 1
ATOM 3076 C CA . PRO A 1 394 ? 10.683 6.291 -8.141 1.00 97.62 394 PRO A CA 1
ATOM 3077 C C . PRO A 1 394 ? 9.856 6.974 -9.233 1.00 97.62 394 PRO A C 1
ATOM 3079 O O . PRO A 1 394 ? 9.799 6.526 -10.381 1.00 97.62 394 PRO A O 1
ATOM 3082 N N . THR A 1 395 ? 9.224 8.088 -8.875 1.00 95.69 395 THR A N 1
ATOM 3083 C CA . THR A 1 395 ? 8.343 8.831 -9.775 1.00 95.69 395 THR A CA 1
ATOM 3084 C C . THR A 1 395 ? 8.693 10.308 -9.827 1.00 95.69 395 THR A C 1
ATOM 3086 O O . THR A 1 395 ? 9.026 10.957 -8.830 1.00 95.69 395 THR A O 1
ATOM 3089 N N . LEU A 1 396 ? 8.587 10.864 -11.029 1.00 93.25 396 LEU A N 1
ATOM 3090 C CA . LEU A 1 396 ? 8.958 12.244 -11.300 1.00 93.25 396 LEU A CA 1
ATOM 3091 C C . LEU A 1 396 ? 7.832 13.218 -10.997 1.00 93.25 396 LEU A C 1
ATOM 3093 O O . LEU A 1 396 ? 8.081 14.334 -10.556 1.00 93.25 396 LEU A O 1
ATOM 3097 N N . LYS A 1 397 ? 6.594 12.853 -11.329 1.00 89.00 397 LYS A N 1
ATOM 3098 C CA . LYS A 1 397 ? 5.464 13.784 -11.269 1.00 89.00 397 LYS A CA 1
ATOM 3099 C C . LYS A 1 397 ? 4.830 13.827 -9.886 1.00 89.00 397 LYS A C 1
ATOM 3101 O O . LYS A 1 397 ? 4.387 14.892 -9.469 1.00 89.00 397 LYS A O 1
ATOM 3106 N N . LYS A 1 398 ? 4.772 12.683 -9.201 1.00 90.00 398 LYS A N 1
ATOM 3107 C CA . LYS A 1 398 ? 4.190 12.575 -7.858 1.00 90.00 398 LYS A CA 1
ATOM 3108 C C . LYS A 1 398 ? 5.180 12.894 -6.744 1.00 90.00 398 LYS A C 1
ATOM 3110 O O . LYS A 1 398 ? 4.739 13.148 -5.634 1.00 90.00 398 LYS A O 1
ATOM 3115 N N . GLY A 1 399 ? 6.482 12.899 -7.039 1.00 93.00 399 GLY A N 1
ATOM 3116 C CA . GLY A 1 399 ? 7.505 13.079 -6.012 1.00 93.00 399 GLY A CA 1
ATOM 3117 C C . GLY A 1 399 ? 7.482 11.965 -4.977 1.00 93.00 399 GLY A C 1
ATOM 3118 O O . GLY A 1 399 ? 7.758 12.196 -3.807 1.00 93.00 399 GLY A O 1
ATOM 3119 N N . ALA A 1 400 ? 7.128 10.759 -5.417 1.00 95.12 400 ALA A N 1
ATOM 3120 C CA . ALA A 1 400 ? 6.984 9.593 -4.567 1.00 95.12 400 ALA A CA 1
ATOM 3121 C C . ALA A 1 400 ? 7.864 8.444 -5.058 1.00 95.12 400 ALA A C 1
ATOM 3123 O O . ALA A 1 400 ? 8.157 8.321 -6.251 1.00 95.12 400 ALA A O 1
ATOM 3124 N N . ILE A 1 401 ? 8.262 7.589 -4.130 1.00 97.50 401 ILE A N 1
ATOM 3125 C CA . ILE A 1 401 ? 8.739 6.242 -4.400 1.00 97.50 401 ILE A CA 1
ATOM 3126 C C . ILE A 1 401 ? 7.573 5.330 -4.038 1.00 97.50 401 ILE A C 1
ATOM 3128 O O . ILE A 1 401 ? 7.139 5.310 -2.886 1.00 97.50 401 ILE A O 1
ATOM 3132 N N . TYR A 1 402 ? 7.049 4.606 -5.018 1.00 96.44 402 TYR A N 1
ATOM 3133 C CA . TYR A 1 402 ? 6.030 3.591 -4.783 1.00 96.44 402 TYR A CA 1
ATOM 3134 C C . TYR A 1 402 ? 6.660 2.209 -4.673 1.00 96.44 402 TYR A C 1
ATOM 3136 O O . TYR A 1 402 ? 7.778 1.992 -5.147 1.00 96.44 402 TYR A O 1
ATOM 3144 N N . ARG A 1 403 ? 5.923 1.265 -4.091 1.00 94.69 403 ARG A N 1
ATOM 3145 C CA . ARG A 1 403 ? 6.259 -0.152 -4.114 1.00 94.69 403 ARG A CA 1
ATOM 3146 C C . ARG A 1 403 ? 5.059 -1.033 -4.447 1.00 94.69 403 ARG A C 1
ATOM 3148 O O . ARG A 1 403 ? 3.930 -0.712 -4.082 1.00 94.69 403 ARG A O 1
ATOM 3155 N N . TYR A 1 404 ? 5.345 -2.161 -5.084 1.00 94.62 404 TYR A N 1
ATOM 3156 C CA . TYR A 1 404 ? 4.430 -3.290 -5.232 1.00 94.62 404 TYR A CA 1
ATOM 3157 C C . TYR A 1 404 ? 5.003 -4.495 -4.497 1.00 94.62 404 TYR A C 1
ATOM 3159 O O . TYR A 1 404 ? 6.170 -4.838 -4.702 1.00 94.62 404 TYR A O 1
ATOM 3167 N N . GLY A 1 405 ? 4.184 -5.153 -3.679 1.00 93.88 405 GLY A N 1
ATOM 3168 C CA . GLY A 1 405 ? 4.479 -6.497 -3.205 1.00 93.88 405 GLY A CA 1
ATOM 3169 C C . GLY A 1 405 ? 4.369 -7.484 -4.361 1.00 93.88 405 GLY A C 1
ATOM 3170 O O . GLY A 1 405 ? 3.457 -7.398 -5.189 1.00 93.88 405 GLY A O 1
ATOM 3171 N N . VAL A 1 406 ? 5.331 -8.397 -4.437 1.00 92.81 406 VAL A N 1
ATOM 3172 C CA . VAL A 1 406 ? 5.399 -9.405 -5.492 1.00 92.81 406 VAL A CA 1
ATOM 3173 C C . VAL A 1 406 ? 5.596 -10.772 -4.856 1.00 92.81 406 VAL A C 1
ATOM 3175 O O . VAL A 1 406 ? 6.424 -10.940 -3.961 1.00 92.81 406 VAL A O 1
ATOM 3178 N N . ASP A 1 407 ? 4.827 -11.758 -5.305 1.00 89.19 407 ASP A N 1
ATOM 3179 C CA . ASP A 1 407 ? 4.947 -13.123 -4.806 1.00 89.19 407 ASP A CA 1
ATOM 3180 C C . ASP A 1 407 ? 6.107 -13.902 -5.457 1.00 89.19 407 ASP A C 1
ATOM 3182 O O . ASP A 1 407 ? 6.821 -13.424 -6.341 1.00 89.19 407 ASP A O 1
ATOM 3186 N N . ALA A 1 408 ? 6.303 -15.151 -5.028 1.00 86.69 408 ALA A N 1
ATOM 3187 C CA . ALA A 1 408 ? 7.361 -16.017 -5.553 1.00 86.69 408 ALA A CA 1
ATOM 3188 C C . ALA A 1 408 ? 7.203 -16.372 -7.048 1.00 86.69 408 ALA A C 1
ATOM 3190 O O . ALA A 1 408 ? 8.145 -16.877 -7.657 1.00 86.69 408 ALA A O 1
ATOM 3191 N N . THR A 1 409 ? 6.027 -16.136 -7.638 1.00 88.62 409 THR A N 1
ATOM 3192 C CA . THR A 1 409 ? 5.744 -16.346 -9.067 1.00 88.62 409 THR A CA 1
ATOM 3193 C C . THR A 1 409 ? 5.921 -15.079 -9.899 1.00 88.62 409 THR A C 1
ATOM 3195 O O . THR A 1 409 ? 5.659 -15.105 -11.099 1.00 88.62 409 THR A O 1
ATOM 3198 N N . ASN A 1 410 ? 6.404 -13.996 -9.282 1.00 90.50 410 ASN A N 1
ATOM 3199 C CA . ASN A 1 410 ? 6.531 -12.676 -9.885 1.00 90.50 410 ASN A CA 1
ATOM 3200 C C . ASN A 1 410 ? 5.180 -12.023 -10.240 1.00 90.50 410 ASN A C 1
ATOM 3202 O O . ASN A 1 410 ? 5.118 -11.160 -11.114 1.00 90.50 410 ASN A O 1
ATOM 3206 N N . THR A 1 411 ? 4.112 -12.394 -9.523 1.00 90.88 411 THR A N 1
ATOM 3207 C CA . THR A 1 411 ? 2.790 -11.760 -9.628 1.00 90.88 411 THR A CA 1
ATOM 3208 C C . THR A 1 411 ? 2.653 -10.651 -8.585 1.00 90.88 411 THR A C 1
ATOM 3210 O O . THR A 1 411 ? 2.996 -10.848 -7.417 1.00 90.88 411 THR A O 1
ATOM 3213 N N . VAL A 1 412 ? 2.141 -9.486 -8.993 1.00 91.50 412 VAL A N 1
ATOM 3214 C CA . VAL A 1 412 ? 1.824 -8.381 -8.075 1.00 91.50 412 VAL A CA 1
ATOM 3215 C C . VAL A 1 412 ? 0.671 -8.800 -7.163 1.00 91.50 412 VAL A C 1
ATOM 3217 O O . VAL A 1 412 ? -0.388 -9.198 -7.645 1.00 91.50 412 VAL A O 1
ATOM 3220 N N . ASN A 1 413 ? 0.877 -8.735 -5.846 1.00 87.31 413 ASN A N 1
ATOM 3221 C CA . ASN A 1 413 ? -0.084 -9.208 -4.842 1.00 87.31 413 ASN A CA 1
ATOM 3222 C C . ASN A 1 413 ? -0.556 -8.117 -3.867 1.00 87.31 413 ASN A C 1
ATOM 3224 O O . ASN A 1 413 ? -1.249 -8.417 -2.895 1.00 87.31 413 ASN A O 1
ATOM 3228 N N . THR A 1 414 ? -0.197 -6.861 -4.128 1.00 85.00 414 THR A N 1
ATOM 3229 C CA . THR A 1 414 ? -0.675 -5.688 -3.392 1.00 85.00 414 THR A CA 1
ATOM 3230 C C . THR A 1 414 ? -1.184 -4.630 -4.359 1.00 85.00 414 THR A C 1
ATOM 3232 O O . THR A 1 414 ? -0.783 -4.599 -5.522 1.00 85.00 414 THR A O 1
ATOM 3235 N N . ASP A 1 415 ? -1.973 -3.691 -3.846 1.00 87.50 415 ASP A N 1
ATOM 3236 C CA . ASP A 1 415 ? -2.183 -2.412 -4.522 1.00 87.50 415 ASP A CA 1
ATOM 3237 C C . ASP A 1 415 ? -0.872 -1.599 -4.584 1.00 87.50 415 ASP A C 1
ATOM 3239 O O . ASP A 1 415 ? 0.150 -1.972 -3.990 1.00 87.50 415 ASP A O 1
ATOM 3243 N N . LEU A 1 416 ? -0.894 -0.475 -5.306 1.00 88.81 416 LEU A N 1
ATOM 3244 C CA . LEU A 1 416 ? 0.213 0.482 -5.351 1.00 88.81 416 LEU A CA 1
ATOM 3245 C C . LEU A 1 416 ? 0.394 1.136 -3.970 1.00 88.81 416 LEU A C 1
ATOM 3247 O O . LEU A 1 416 ? -0.462 1.903 -3.530 1.00 88.81 416 LEU A O 1
ATOM 3251 N N . ILE A 1 417 ? 1.519 0.873 -3.302 1.00 91.69 417 ILE A N 1
ATOM 3252 C CA . ILE A 1 417 ? 1.805 1.397 -1.959 1.00 91.69 417 ILE A CA 1
ATOM 3253 C C . ILE A 1 417 ? 2.791 2.557 -2.063 1.00 91.69 417 ILE A C 1
ATOM 3255 O O . ILE A 1 417 ? 3.873 2.413 -2.630 1.00 91.69 417 ILE A O 1
ATOM 3259 N N . GLU A 1 418 ? 2.462 3.711 -1.489 1.00 94.31 418 GLU A N 1
ATOM 3260 C CA . GLU A 1 418 ? 3.428 4.802 -1.338 1.00 94.31 418 GLU A CA 1
ATOM 3261 C C . GLU A 1 418 ? 4.447 4.437 -0.251 1.00 94.31 418 GLU A C 1
ATOM 3263 O O . GLU A 1 418 ? 4.089 4.254 0.909 1.00 94.31 418 GLU A O 1
ATOM 3268 N N . PHE A 1 419 ? 5.720 4.291 -0.624 1.00 92.75 419 PHE A N 1
ATOM 3269 C CA . PHE A 1 419 ? 6.800 4.022 0.328 1.00 92.75 419 PHE A CA 1
ATOM 3270 C C . PHE A 1 419 ? 7.305 5.315 0.969 1.00 92.75 419 PHE A C 1
ATOM 3272 O O . PHE A 1 419 ? 7.586 5.362 2.164 1.00 92.75 419 PHE A O 1
ATOM 3279 N N . HIS A 1 420 ? 7.438 6.367 0.165 1.00 94.06 420 HIS A N 1
ATOM 3280 C CA . HIS A 1 420 ? 7.838 7.686 0.631 1.00 94.06 420 HIS A CA 1
ATOM 3281 C C . HIS A 1 420 ? 7.463 8.752 -0.395 1.00 94.06 420 HIS A C 1
ATOM 3283 O O . HIS A 1 420 ? 7.534 8.492 -1.595 1.00 94.06 420 HIS A O 1
ATOM 3289 N N . SER A 1 421 ? 7.164 9.967 0.060 1.00 93.75 421 SER A N 1
ATOM 3290 C CA . SER A 1 421 ? 6.981 11.129 -0.806 1.00 93.75 421 SER A CA 1
ATOM 3291 C C . SER A 1 421 ? 7.614 12.394 -0.230 1.00 93.75 421 SER A C 1
ATOM 3293 O O . SER A 1 421 ? 7.786 12.554 0.981 1.00 93.75 421 SER A O 1
ATOM 3295 N N . SER A 1 422 ? 7.983 13.305 -1.127 1.00 92.50 422 SER A N 1
ATOM 3296 C CA . SER A 1 422 ? 8.477 14.642 -0.810 1.00 92.50 422 SER A CA 1
ATOM 3297 C C . SER A 1 422 ? 8.134 15.617 -1.941 1.00 92.50 422 SER A C 1
ATOM 3299 O O . SER A 1 422 ? 7.644 15.235 -3.005 1.00 92.50 422 SER A O 1
ATOM 3301 N N . ILE A 1 423 ? 8.409 16.910 -1.740 1.00 92.25 423 ILE A N 1
ATOM 3302 C CA . ILE A 1 423 ? 8.285 17.932 -2.792 1.00 92.25 423 ILE A CA 1
ATOM 3303 C C . ILE A 1 423 ? 9.541 17.885 -3.677 1.00 92.25 423 ILE A C 1
ATOM 3305 O O . ILE A 1 423 ? 10.307 18.843 -3.769 1.00 92.25 423 ILE A O 1
ATOM 3309 N N . ASP A 1 424 ? 9.790 16.731 -4.289 1.00 92.81 424 ASP A N 1
ATOM 3310 C CA . ASP A 1 424 ? 10.923 16.482 -5.174 1.00 92.81 424 ASP A CA 1
ATOM 3311 C C . ASP A 1 424 ? 10.502 15.655 -6.392 1.00 92.81 424 ASP A C 1
ATOM 3313 O O . ASP A 1 424 ? 9.342 15.298 -6.563 1.00 92.81 424 ASP A O 1
ATOM 3317 N N . ARG A 1 425 ? 11.449 15.365 -7.284 1.00 94.00 425 ARG A N 1
ATOM 3318 C CA . ARG A 1 425 ? 11.252 14.444 -8.407 1.00 94.00 425 ARG A CA 1
ATOM 3319 C C . ARG A 1 425 ? 12.259 13.317 -8.257 1.00 94.00 425 ARG A C 1
ATOM 3321 O O . ARG A 1 425 ? 13.442 13.539 -8.519 1.00 94.00 425 ARG A O 1
ATOM 3328 N N . TYR A 1 426 ? 11.821 12.145 -7.810 1.00 96.94 426 TYR A N 1
ATOM 3329 C CA . TYR A 1 426 ? 12.719 11.003 -7.651 1.00 96.94 426 TYR A CA 1
ATOM 3330 C C . TYR A 1 426 ? 13.090 10.449 -9.022 1.00 96.94 426 TYR A C 1
ATOM 3332 O O . TYR A 1 426 ? 12.222 10.173 -9.848 1.00 96.94 426 TYR A O 1
ATOM 3340 N N . ARG A 1 427 ? 14.390 10.332 -9.280 1.00 96.44 427 ARG A N 1
ATOM 3341 C CA . ARG A 1 427 ? 14.954 9.987 -10.586 1.00 96.44 427 ARG A CA 1
ATOM 3342 C C . ARG A 1 427 ? 15.405 8.538 -10.660 1.00 96.44 427 ARG A C 1
ATOM 3344 O O . ARG A 1 427 ? 15.185 7.887 -11.672 1.00 96.44 427 ARG A O 1
ATOM 3351 N N . ASP A 1 428 ? 16.079 8.060 -9.629 1.00 97.94 428 ASP A N 1
ATOM 3352 C CA . ASP A 1 428 ? 16.565 6.688 -9.593 1.00 97.94 428 ASP A CA 1
ATOM 3353 C C . ASP A 1 428 ? 16.817 6.258 -8.149 1.00 97.94 428 ASP A C 1
ATOM 3355 O O . ASP A 1 428 ? 16.919 7.105 -7.252 1.00 97.94 428 ASP A O 1
ATOM 3359 N N . ILE A 1 429 ? 16.901 4.951 -7.937 1.00 97.62 429 ILE A N 1
ATOM 3360 C CA . ILE A 1 429 ? 17.164 4.332 -6.645 1.00 97.62 429 ILE A CA 1
ATOM 3361 C C . ILE A 1 429 ? 18.241 3.253 -6.773 1.00 97.62 429 ILE A C 1
ATOM 3363 O O . ILE A 1 429 ? 18.463 2.708 -7.848 1.00 97.62 429 ILE A O 1
ATOM 3367 N N . ALA A 1 430 ? 18.923 2.971 -5.669 1.00 96.25 430 ALA A N 1
ATOM 3368 C CA . ALA A 1 430 ? 19.825 1.834 -5.548 1.00 96.25 430 ALA A CA 1
ATOM 3369 C C . ALA A 1 430 ? 19.684 1.221 -4.158 1.00 96.25 430 ALA A C 1
ATOM 3371 O O . ALA A 1 430 ? 19.656 1.944 -3.162 1.00 96.25 430 ALA A O 1
ATOM 3372 N N . ILE A 1 431 ? 19.647 -0.101 -4.083 1.00 94.75 431 ILE A N 1
ATOM 3373 C CA . ILE A 1 431 ? 19.570 -0.839 -2.819 1.00 94.75 431 ILE A CA 1
ATOM 3374 C C . ILE A 1 431 ? 20.974 -1.326 -2.427 1.00 94.75 431 ILE A C 1
ATOM 3376 O O . ILE A 1 431 ? 21.752 -1.773 -3.273 1.00 94.75 431 ILE A O 1
ATOM 3380 N N . SER A 1 432 ? 21.343 -1.200 -1.149 1.00 92.19 432 SER A N 1
ATOM 3381 C CA . SER A 1 432 ? 22.608 -1.743 -0.647 1.00 92.19 432 SER A CA 1
ATOM 3382 C C . SER A 1 432 ? 22.614 -3.279 -0.702 1.00 92.19 432 SER A C 1
ATOM 3384 O O . SER A 1 432 ? 21.571 -3.901 -0.507 1.00 92.19 432 SER A O 1
ATOM 3386 N N . PRO A 1 433 ? 23.774 -3.935 -0.904 1.00 90.12 433 PRO A N 1
ATOM 3387 C CA . PRO A 1 433 ? 23.840 -5.398 -1.002 1.00 90.12 433 PRO A CA 1
ATOM 3388 C C . PRO A 1 433 ? 23.337 -6.155 0.236 1.00 90.12 433 PRO A C 1
ATOM 3390 O O . PRO A 1 433 ? 22.944 -7.311 0.127 1.00 90.12 433 PRO A O 1
ATOM 3393 N N . ASP A 1 434 ? 23.369 -5.516 1.408 1.00 88.25 434 ASP A N 1
ATOM 3394 C CA . ASP A 1 434 ? 22.842 -6.051 2.667 1.00 88.25 434 ASP A CA 1
ATOM 3395 C C . ASP A 1 434 ? 21.338 -5.791 2.862 1.00 88.25 434 ASP A C 1
ATOM 3397 O O . ASP A 1 434 ? 20.811 -6.077 3.929 1.00 88.25 434 ASP A O 1
ATOM 3401 N N . GLY A 1 435 ? 20.665 -5.165 1.892 1.00 88.62 435 GLY A N 1
ATOM 3402 C CA . GLY A 1 435 ? 19.236 -4.863 1.953 1.00 88.62 435 GLY A CA 1
ATOM 3403 C C . GLY A 1 435 ? 18.815 -3.832 2.996 1.00 88.62 435 GLY A C 1
ATOM 3404 O O . GLY A 1 435 ? 17.627 -3.561 3.143 1.00 88.62 435 GLY A O 1
ATOM 3405 N N . ASN A 1 436 ? 19.741 -3.260 3.761 1.00 88.25 436 ASN A N 1
ATOM 3406 C CA . ASN A 1 436 ? 19.378 -2.427 4.908 1.00 88.25 436 ASN A CA 1
ATOM 3407 C C . ASN A 1 436 ? 19.141 -0.968 4.535 1.00 88.25 436 ASN A C 1
ATOM 3409 O O . ASN A 1 436 ? 18.557 -0.212 5.314 1.00 88.25 436 ASN A O 1
ATOM 3413 N N . THR A 1 437 ? 19.631 -0.552 3.370 1.00 92.25 437 THR A N 1
ATOM 3414 C CA . THR A 1 437 ? 19.578 0.831 2.929 1.00 92.25 437 THR A CA 1
ATOM 3415 C C . THR A 1 437 ? 19.090 0.937 1.493 1.00 92.25 437 THR A C 1
ATOM 3417 O O . THR A 1 437 ? 19.658 0.340 0.582 1.00 92.25 437 THR A O 1
ATOM 3420 N N . ILE A 1 438 ? 18.093 1.789 1.276 1.00 95.75 438 ILE A N 1
ATOM 3421 C CA . ILE A 1 438 ? 17.693 2.244 -0.056 1.00 95.75 438 ILE A CA 1
ATOM 3422 C C . ILE A 1 438 ? 18.250 3.654 -0.243 1.00 95.75 438 ILE A C 1
ATOM 3424 O O . ILE A 1 438 ? 18.086 4.518 0.617 1.00 95.75 438 ILE A O 1
ATOM 3428 N N . TYR A 1 439 ? 18.919 3.910 -1.357 1.00 97.25 439 TYR A N 1
ATOM 3429 C CA . TYR A 1 439 ? 19.371 5.237 -1.756 1.00 97.25 439 TYR A CA 1
ATOM 3430 C C . TYR A 1 439 ? 18.479 5.755 -2.873 1.00 97.25 439 TYR A C 1
ATOM 3432 O O . TYR A 1 439 ? 18.120 4.992 -3.761 1.00 97.25 439 TYR A O 1
ATOM 3440 N N . ALA A 1 440 ? 18.149 7.045 -2.862 1.00 97.31 440 ALA A N 1
ATOM 3441 C CA . ALA A 1 440 ? 17.405 7.675 -3.950 1.00 97.31 440 ALA A CA 1
ATOM 3442 C C . ALA A 1 440 ? 18.054 8.988 -4.370 1.00 97.31 440 ALA A C 1
ATOM 3444 O O . ALA A 1 440 ? 18.543 9.740 -3.526 1.00 97.31 440 ALA A O 1
ATOM 3445 N N . VAL A 1 441 ? 18.013 9.287 -5.665 1.00 95.94 441 VAL A N 1
ATOM 3446 C CA . VAL A 1 441 ? 18.493 10.557 -6.222 1.00 95.94 441 VAL A CA 1
ATOM 3447 C C . VAL A 1 441 ? 17.336 11.373 -6.780 1.00 95.94 441 VAL A C 1
ATOM 3449 O O . VAL A 1 441 ? 16.386 10.816 -7.334 1.00 95.94 441 VAL A O 1
ATOM 3452 N N . THR A 1 442 ? 17.402 12.695 -6.640 1.00 95.00 442 THR A N 1
ATOM 3453 C CA . THR A 1 442 ? 16.379 13.618 -7.155 1.00 95.00 442 THR A CA 1
ATOM 3454 C C . THR A 1 442 ? 16.874 14.424 -8.351 1.00 95.00 442 THR A C 1
ATOM 3456 O O . THR A 1 442 ? 18.065 14.719 -8.469 1.00 95.00 442 THR A O 1
ATOM 3459 N N . ASP A 1 443 ? 15.959 14.825 -9.239 1.00 92.00 443 ASP A N 1
ATOM 3460 C CA . ASP A 1 443 ? 16.290 15.758 -10.324 1.00 92.00 443 ASP A CA 1
ATOM 3461 C C . ASP A 1 443 ? 16.861 17.076 -9.767 1.00 92.00 443 ASP A C 1
ATOM 3463 O O . ASP A 1 443 ? 16.446 17.579 -8.722 1.00 92.00 443 ASP A O 1
ATOM 3467 N N . SER A 1 444 ? 17.777 17.699 -10.511 1.00 87.94 444 SER A N 1
ATOM 3468 C CA . SER A 1 444 ? 18.330 19.021 -10.168 1.00 87.94 444 SER A CA 1
ATOM 3469 C C . SER A 1 444 ? 17.417 20.195 -10.528 1.00 87.94 444 SER A C 1
ATOM 3471 O O . SER A 1 444 ? 17.696 21.324 -10.130 1.00 87.94 444 SER A O 1
ATOM 3473 N N . GLY A 1 445 ? 16.335 19.959 -11.273 1.00 82.62 445 GLY A N 1
ATOM 3474 C CA . GLY A 1 445 ? 15.410 21.004 -11.699 1.00 82.62 445 GLY A CA 1
ATOM 3475 C C . GLY A 1 445 ? 13.995 20.482 -11.920 1.00 82.62 445 GLY A C 1
ATOM 3476 O O . GLY A 1 445 ? 13.793 19.349 -12.344 1.00 82.62 445 GLY A O 1
ATOM 3477 N N . GLY A 1 446 ? 13.008 21.337 -11.647 1.00 74.94 446 GLY A N 1
ATOM 3478 C CA . GLY A 1 446 ? 11.572 21.040 -11.753 1.00 74.94 446 GLY A CA 1
ATOM 3479 C C . GLY A 1 446 ? 11.007 21.019 -13.167 1.00 74.94 446 GLY A C 1
ATOM 3480 O O . GLY A 1 446 ? 9.787 21.001 -13.334 1.00 74.94 446 GLY A O 1
ATOM 3481 N N . SER A 1 447 ? 11.881 21.104 -14.172 1.00 68.81 447 SER A N 1
ATOM 3482 C CA . SER A 1 447 ? 11.487 21.159 -15.574 1.00 68.81 447 SER A CA 1
ATOM 3483 C C . SER A 1 447 ? 10.937 19.811 -16.028 1.00 68.81 447 SER A C 1
ATOM 3485 O O . SER A 1 447 ? 11.415 18.748 -15.631 1.00 68.81 447 SER A O 1
ATOM 3487 N N . THR A 1 448 ? 9.931 19.865 -16.892 1.00 64.62 448 THR A N 1
ATOM 3488 C CA . THR A 1 448 ? 9.306 18.694 -17.504 1.00 64.62 448 THR A CA 1
ATOM 3489 C C . THR A 1 448 ? 9.333 18.847 -19.023 1.00 64.62 448 THR A C 1
ATOM 3491 O O . THR A 1 448 ? 9.326 19.962 -19.544 1.00 64.62 448 THR A O 1
ATOM 3494 N N . SER A 1 449 ? 9.410 17.735 -19.755 1.00 56.59 449 SER A N 1
ATOM 3495 C CA . SER A 1 449 ? 9.382 17.728 -21.221 1.00 56.59 449 SER A CA 1
ATOM 3496 C C . SER A 1 449 ? 7.929 17.828 -21.712 1.00 56.59 449 SER A C 1
ATOM 3498 O O . SER A 1 449 ? 7.204 16.838 -21.717 1.00 56.59 449 SER A O 1
ATOM 3500 N N . GLY A 1 450 ? 7.489 19.035 -22.083 1.00 52.38 450 GLY A N 1
ATOM 3501 C CA . GLY A 1 450 ? 6.157 19.326 -22.637 1.00 52.38 450 GLY A CA 1
ATOM 3502 C C . GLY A 1 450 ? 5.999 20.809 -23.038 1.00 52.38 450 GLY A C 1
ATOM 3503 O O . GLY A 1 450 ? 6.898 21.605 -22.763 1.00 52.38 450 GLY A O 1
ATOM 3504 N N . PRO A 1 451 ? 4.875 21.237 -23.659 1.00 37.03 451 PRO A N 1
ATOM 3505 C CA . PRO A 1 451 ? 4.625 22.602 -24.167 1.00 37.03 451 PRO A CA 1
ATOM 3506 C C . PRO A 1 451 ? 4.586 23.685 -23.081 1.00 37.03 451 PRO A C 1
ATOM 3508 O O . PRO A 1 451 ? 4.415 24.866 -23.373 1.00 37.03 451 PRO A O 1
ATOM 3511 N N . SER A 1 452 ? 4.762 23.292 -21.825 1.00 43.38 452 SER A N 1
ATOM 3512 C CA . SER A 1 452 ? 4.918 24.156 -20.672 1.00 43.38 452 SER A CA 1
ATOM 3513 C C . SER A 1 452 ? 6.310 23.998 -20.064 1.00 43.38 452 SER A C 1
ATOM 3515 O O . SER A 1 452 ? 6.438 23.783 -18.861 1.00 43.38 452 SER A O 1
ATOM 3517 N N . GLY A 1 453 ? 7.363 24.263 -20.838 1.00 44.00 453 GLY A N 1
ATOM 3518 C CA . GLY A 1 453 ? 8.646 24.708 -20.267 1.00 44.00 453 GLY A CA 1
ATOM 3519 C C . GLY A 1 453 ? 8.527 25.973 -19.383 1.00 44.00 453 GLY A C 1
ATOM 3520 O O . GLY A 1 453 ? 9.532 26.544 -18.981 1.00 44.00 453 GLY A O 1
ATOM 3521 N N . SER A 1 454 ? 7.301 26.439 -19.112 1.00 46.19 454 SER A N 1
ATOM 3522 C CA . SER A 1 454 ? 6.888 27.488 -18.185 1.00 46.19 454 SER A CA 1
ATOM 3523 C C . SER A 1 454 ? 6.189 26.978 -16.907 1.00 46.19 454 SER A C 1
ATOM 3525 O O . SER A 1 454 ? 6.001 27.773 -15.988 1.00 46.19 454 SER A O 1
ATOM 3527 N N . SER A 1 455 ? 5.798 25.697 -16.815 1.00 53.97 455 SER A N 1
ATOM 3528 C CA . SER A 1 455 ? 5.189 25.089 -15.619 1.00 53.97 455 SER A CA 1
ATOM 3529 C C . SER A 1 455 ? 6.214 24.201 -14.923 1.00 53.97 455 SER A C 1
ATOM 3531 O O . SER A 1 455 ? 6.501 23.092 -15.368 1.00 53.97 455 SER A O 1
ATOM 3533 N N . PHE A 1 456 ? 6.772 24.709 -13.831 1.00 64.75 456 PHE A N 1
ATOM 3534 C CA . PHE A 1 456 ? 7.786 24.020 -13.045 1.00 64.75 456 PHE A CA 1
ATOM 3535 C C . PHE A 1 456 ? 7.146 23.394 -11.815 1.00 64.75 456 PHE A C 1
ATOM 3537 O O . PHE A 1 456 ? 6.340 24.037 -11.139 1.00 64.75 456 PHE A O 1
ATOM 3544 N N . LEU A 1 457 ? 7.534 22.159 -11.501 1.00 74.38 457 LEU A N 1
ATOM 3545 C CA . LEU A 1 457 ? 7.359 21.665 -10.143 1.00 74.38 457 LEU A CA 1
ATOM 3546 C C . LEU A 1 457 ? 8.383 22.373 -9.257 1.00 74.38 457 LEU A C 1
ATOM 3548 O O . LEU A 1 457 ? 9.565 22.445 -9.594 1.00 74.38 457 LEU A O 1
ATOM 3552 N N . THR A 1 458 ? 7.942 22.914 -8.130 1.00 83.62 458 THR A N 1
ATOM 3553 C CA . THR A 1 458 ? 8.884 23.331 -7.091 1.00 83.62 458 THR A CA 1
ATOM 3554 C C . THR A 1 458 ? 9.607 22.080 -6.598 1.00 83.62 458 THR A C 1
ATOM 3556 O O . THR A 1 458 ? 8.954 21.076 -6.335 1.00 83.62 458 THR A O 1
ATOM 3559 N N . ILE A 1 459 ? 10.936 22.131 -6.502 1.00 87.19 459 ILE A N 1
ATOM 3560 C CA . ILE A 1 459 ? 11.751 21.064 -5.911 1.00 87.19 459 ILE A CA 1
ATOM 3561 C C . ILE A 1 459 ? 12.407 21.621 -4.655 1.00 87.19 459 ILE A C 1
ATOM 3563 O O . ILE A 1 459 ? 13.016 22.693 -4.701 1.00 87.19 459 ILE A O 1
ATOM 3567 N N . GLN A 1 460 ? 12.293 20.900 -3.548 1.00 91.75 460 GLN A N 1
ATOM 3568 C CA . GLN A 1 460 ? 12.858 21.290 -2.261 1.00 91.75 460 GLN A CA 1
ATOM 3569 C C . GLN A 1 460 ? 14.347 20.927 -2.149 1.00 91.75 460 GLN A C 1
ATOM 3571 O O . GLN A 1 460 ? 15.147 21.689 -1.599 1.00 91.75 460 GLN A O 1
ATOM 3576 N N . ASN A 1 461 ? 14.724 19.779 -2.702 1.00 91.31 461 ASN A N 1
ATOM 3577 C CA . ASN A 1 461 ? 16.036 19.160 -2.603 1.00 91.31 461 ASN A CA 1
ATOM 3578 C C . ASN A 1 461 ? 16.578 18.837 -4.009 1.00 91.31 461 ASN A C 1
ATOM 3580 O O . ASN A 1 461 ? 16.678 17.666 -4.377 1.00 91.31 461 ASN A O 1
ATOM 3584 N N . PRO A 1 462 ? 16.930 19.847 -4.828 1.00 90.44 462 PRO A N 1
ATOM 3585 C CA . PRO A 1 462 ? 17.431 19.614 -6.180 1.00 90.44 462 PRO A CA 1
ATOM 3586 C C . PRO A 1 462 ? 18.759 18.853 -6.153 1.00 90.44 462 PRO A C 1
ATOM 3588 O O . PRO A 1 462 ? 19.673 19.256 -5.435 1.00 90.44 462 PRO A O 1
ATOM 3591 N N . GLY A 1 463 ? 18.887 17.785 -6.946 1.00 90.56 463 GLY A N 1
ATOM 3592 C CA . GLY A 1 463 ? 20.143 17.039 -7.094 1.00 90.56 463 GLY A CA 1
ATOM 3593 C C . GLY A 1 463 ? 20.647 16.430 -5.785 1.00 90.56 463 GLY A C 1
ATOM 3594 O O . GLY A 1 463 ? 21.851 16.422 -5.523 1.00 90.56 463 GLY A O 1
ATOM 3595 N N . ALA A 1 464 ? 19.733 16.021 -4.909 1.00 92.75 464 ALA A N 1
ATOM 3596 C CA . ALA A 1 464 ? 20.054 15.431 -3.622 1.00 92.75 464 ALA A CA 1
ATOM 3597 C C . ALA A 1 464 ? 20.200 13.912 -3.738 1.00 92.75 464 ALA A C 1
ATOM 3599 O O . ALA A 1 464 ? 19.613 13.278 -4.614 1.00 92.75 464 ALA A O 1
ATOM 3600 N N . VAL A 1 465 ? 20.963 13.338 -2.807 1.00 94.94 465 VAL A N 1
ATOM 3601 C CA . VAL A 1 465 ? 21.017 11.893 -2.582 1.00 94.94 465 VAL A CA 1
ATOM 3602 C C . VAL A 1 465 ? 20.491 11.624 -1.178 1.00 94.94 465 VAL A C 1
ATOM 3604 O O . VAL A 1 465 ? 21.022 12.144 -0.191 1.00 94.94 465 VAL A O 1
ATOM 3607 N N . PHE A 1 466 ? 19.426 10.838 -1.101 1.00 95.06 466 PHE A N 1
ATOM 3608 C CA . PHE A 1 466 ? 18.784 10.412 0.131 1.00 95.06 466 PHE A CA 1
ATOM 3609 C C . PHE A 1 466 ? 19.171 8.985 0.474 1.00 95.06 466 PHE A C 1
ATOM 3611 O O . PHE A 1 466 ? 19.399 8.160 -0.407 1.00 95.06 466 PHE A O 1
ATOM 3618 N N . LYS A 1 467 ? 19.204 8.716 1.772 1.00 94.00 467 LYS A N 1
ATOM 3619 C CA . LYS A 1 467 ? 19.389 7.410 2.379 1.00 94.00 467 LYS A CA 1
ATOM 3620 C C . LYS A 1 467 ? 18.140 7.072 3.192 1.00 94.00 467 LYS A C 1
ATOM 3622 O O . LYS A 1 467 ? 17.725 7.844 4.062 1.00 94.00 467 LYS A O 1
ATOM 3627 N N . PHE A 1 468 ? 17.545 5.926 2.910 1.00 93.62 468 PHE A N 1
ATOM 3628 C CA . PHE A 1 468 ? 16.412 5.353 3.620 1.00 93.62 468 PHE A CA 1
ATOM 3629 C C . PHE A 1 468 ? 16.902 4.110 4.339 1.00 93.62 468 PHE A C 1
ATOM 3631 O O . PHE A 1 468 ? 17.331 3.152 3.706 1.00 93.62 468 PHE A O 1
ATOM 3638 N N . GLU A 1 469 ? 16.851 4.148 5.660 1.00 89.00 469 GLU A N 1
ATOM 3639 C CA . GLU A 1 469 ? 17.195 3.023 6.517 1.00 89.00 469 GLU A CA 1
ATOM 3640 C C . GLU A 1 469 ? 15.955 2.652 7.301 1.00 89.00 469 GLU A C 1
ATOM 3642 O O . GLU A 1 469 ? 15.247 3.541 7.789 1.00 89.00 469 GLU A O 1
ATOM 3647 N N . TYR A 1 470 ? 15.717 1.351 7.422 1.00 79.38 470 TYR A N 1
ATOM 3648 C CA . TYR A 1 470 ? 14.749 0.860 8.382 1.00 79.38 470 TYR A CA 1
ATOM 3649 C C . TYR A 1 470 ? 15.276 1.146 9.789 1.00 79.38 470 TYR A C 1
ATOM 3651 O O . TYR A 1 470 ? 16.373 0.710 10.149 1.00 79.38 470 TYR A O 1
ATOM 3659 N N . GLN A 1 471 ? 14.518 1.908 10.570 1.00 70.06 471 GLN A N 1
ATOM 3660 C CA . GLN A 1 471 ? 14.779 2.056 11.992 1.00 70.06 471 GLN A CA 1
ATOM 3661 C C . GLN A 1 471 ? 13.843 1.113 12.730 1.00 70.06 471 GLN A C 1
ATOM 3663 O O . GLN A 1 471 ? 12.629 1.236 12.624 1.00 70.06 471 GLN A O 1
ATOM 3668 N N . VAL A 1 472 ? 14.428 0.169 13.467 1.00 62.22 472 VAL A N 1
ATOM 3669 C CA . VAL A 1 472 ? 13.699 -0.527 14.525 1.00 62.22 472 VAL A CA 1
ATOM 3670 C C . VAL A 1 472 ? 13.471 0.526 15.593 1.00 62.22 472 VAL A C 1
ATOM 3672 O O . VAL A 1 472 ? 14.438 0.999 16.200 1.00 62.22 472 VAL A O 1
ATOM 3675 N N . PHE A 1 473 ? 12.232 0.962 15.760 1.00 66.94 473 PHE A N 1
ATOM 3676 C CA . PHE A 1 473 ? 11.922 1.846 16.863 1.00 66.94 473 PHE A CA 1
ATOM 3677 C C . PHE A 1 473 ? 12.056 1.044 18.159 1.00 66.94 473 PHE A C 1
ATOM 3679 O O . PHE A 1 473 ? 11.522 -0.056 18.222 1.00 66.94 473 PHE A O 1
ATOM 3686 N N . PRO A 1 474 ? 12.863 1.496 19.131 1.00 72.81 474 PRO A N 1
ATOM 3687 C CA . PRO A 1 474 ? 13.184 0.656 20.267 1.00 72.81 474 PRO A CA 1
ATOM 3688 C C . PRO A 1 474 ? 12.162 0.810 21.402 1.00 72.81 474 PRO A C 1
ATOM 3690 O O . PRO A 1 474 ? 11.896 1.927 21.848 1.00 72.81 474 PRO A O 1
ATOM 3693 N N . GLU A 1 475 ? 11.707 -0.327 21.925 1.00 83.25 475 GLU A N 1
ATOM 3694 C CA . GLU A 1 475 ? 10.879 -0.461 23.128 1.00 83.25 475 GLU A CA 1
ATOM 3695 C C . GLU A 1 475 ? 11.427 0.401 24.298 1.00 83.25 475 GLU A C 1
ATOM 3697 O O . GLU A 1 475 ? 12.659 0.488 24.499 1.00 83.25 475 GLU A O 1
ATOM 3702 N N . PRO A 1 476 ? 10.551 1.046 25.101 1.00 90.62 476 PRO A N 1
ATOM 3703 C CA . PRO A 1 476 ? 10.960 1.746 26.317 1.00 90.62 476 PRO A CA 1
ATOM 3704 C C . PRO A 1 476 ? 11.771 0.843 27.250 1.00 90.62 476 PRO A C 1
ATOM 3706 O O . PRO A 1 476 ? 11.486 -0.337 27.411 1.00 90.62 476 PRO A O 1
ATOM 3709 N N . SER A 1 477 ? 12.796 1.389 27.912 1.00 89.94 477 SER A N 1
ATOM 3710 C CA . SER A 1 477 ? 13.722 0.553 28.696 1.00 89.94 477 SER A CA 1
ATOM 3711 C C . SER A 1 477 ? 13.130 -0.035 29.980 1.00 89.94 477 SER A C 1
ATOM 3713 O O . SER A 1 477 ? 13.652 -1.034 30.468 1.00 89.94 477 SER A O 1
ATOM 3715 N N . ASN A 1 478 ? 12.124 0.612 30.572 1.00 92.31 478 ASN A N 1
ATOM 3716 C CA . ASN A 1 478 ? 11.472 0.184 31.811 1.00 92.31 478 ASN A CA 1
ATOM 3717 C C . ASN A 1 478 ? 10.016 0.668 31.829 1.00 92.31 478 ASN A C 1
ATOM 3719 O O . ASN A 1 478 ? 9.673 1.625 31.140 1.00 92.31 478 ASN A O 1
ATOM 3723 N N . GLN A 1 479 ? 9.181 0.037 32.652 1.00 94.31 479 GLN A N 1
ATOM 3724 C CA . GLN A 1 479 ? 7.867 0.558 33.022 1.00 94.31 479 GLN A CA 1
ATOM 3725 C C . GLN A 1 479 ? 8.003 1.707 34.035 1.00 94.31 479 GLN A C 1
ATOM 3727 O O . GLN A 1 479 ? 9.054 1.873 34.665 1.00 94.31 479 GLN A O 1
ATOM 3732 N N . VAL A 1 480 ? 6.932 2.484 34.224 1.00 94.75 480 VAL A N 1
ATOM 3733 C CA . VAL A 1 480 ? 6.871 3.515 35.278 1.00 94.75 480 VAL A CA 1
ATOM 3734 C C . VAL A 1 480 ? 7.056 2.902 36.671 1.00 94.75 480 VAL A C 1
ATOM 3736 O O . VAL A 1 480 ? 6.840 1.707 36.892 1.00 94.75 480 VAL A O 1
ATOM 3739 N N . THR A 1 481 ? 7.423 3.728 37.649 1.00 94.38 481 THR A N 1
ATOM 3740 C CA . THR A 1 481 ? 7.516 3.306 39.059 1.00 94.38 481 THR A CA 1
ATOM 3741 C C . THR A 1 481 ? 6.592 4.135 39.941 1.00 94.38 481 THR A C 1
ATOM 3743 O O . THR A 1 481 ? 6.130 5.191 39.532 1.00 94.38 481 THR A O 1
ATOM 3746 N N . GLY A 1 482 ? 6.275 3.652 41.147 1.00 94.12 482 GLY A N 1
ATOM 3747 C CA . GLY A 1 482 ? 5.439 4.409 42.086 1.00 94.12 482 GLY A CA 1
ATOM 3748 C C . GLY A 1 482 ? 3.991 4.625 41.633 1.00 94.12 482 GLY A C 1
ATOM 3749 O O . GLY A 1 482 ? 3.382 5.582 42.089 1.00 94.12 482 GLY A O 1
ATOM 3750 N N . PHE A 1 483 ? 3.456 3.770 40.752 1.00 97.56 483 PHE A N 1
ATOM 3751 C CA . PHE A 1 483 ? 2.079 3.885 40.267 1.00 97.56 483 PHE A CA 1
ATOM 3752 C C . PHE A 1 483 ? 1.066 3.663 41.400 1.00 97.56 483 PHE A C 1
ATOM 3754 O O . PHE A 1 483 ? 1.024 2.581 41.992 1.00 97.56 483 PHE A O 1
ATOM 3761 N N . THR A 1 484 ? 0.267 4.682 41.706 1.00 97.75 484 THR A N 1
ATOM 3762 C CA . THR A 1 484 ? -0.772 4.658 42.743 1.00 97.75 484 THR A CA 1
ATOM 3763 C C . THR A 1 484 ? -2.092 5.210 42.217 1.00 97.75 484 THR A C 1
ATOM 3765 O O . THR A 1 484 ? -2.104 6.055 41.325 1.00 97.75 484 THR A O 1
ATOM 3768 N N . ALA A 1 485 ? -3.198 4.753 42.809 1.00 97.50 485 ALA A N 1
ATOM 3769 C CA . ALA A 1 485 ? -4.546 5.274 42.603 1.00 97.50 485 ALA A CA 1
ATOM 3770 C C . ALA A 1 485 ? -5.090 5.758 43.952 1.00 97.50 485 ALA A C 1
ATOM 3772 O O . ALA A 1 485 ? -4.932 5.067 44.960 1.00 97.50 485 ALA A O 1
ATOM 3773 N N . THR A 1 486 ? -5.658 6.962 43.985 1.00 96.12 486 THR A N 1
ATOM 3774 C CA . THR A 1 486 ? -6.200 7.584 45.200 1.00 96.12 486 THR A CA 1
ATOM 3775 C C . THR A 1 486 ? -7.625 8.038 44.933 1.00 96.12 486 THR A C 1
ATOM 3777 O O . THR A 1 486 ? -7.857 8.779 43.984 1.00 96.12 486 THR A O 1
ATOM 3780 N N . ASP A 1 487 ? -8.547 7.592 45.776 1.00 92.50 487 ASP A N 1
ATOM 3781 C CA . ASP A 1 487 ? -9.942 8.026 45.780 1.00 92.50 487 ASP A CA 1
ATOM 3782 C C . ASP A 1 487 ? -10.065 9.521 46.126 1.00 92.50 487 ASP A C 1
ATOM 3784 O O . ASP A 1 487 ? -9.393 10.018 47.040 1.00 92.50 487 ASP A O 1
ATOM 3788 N N . ALA A 1 488 ? -10.908 10.224 45.374 1.00 87.06 488 ALA A N 1
ATOM 3789 C CA . ALA A 1 488 ? -11.252 11.627 45.545 1.00 87.06 488 ALA A CA 1
ATOM 3790 C C . ALA A 1 488 ? -12.767 11.879 45.370 1.00 87.06 488 ALA A C 1
ATOM 3792 O O . ALA A 1 488 ? -13.161 12.979 44.987 1.00 87.06 488 ALA A O 1
ATOM 3793 N N . GLY A 1 489 ? -13.618 10.896 45.686 1.00 83.50 489 GLY A N 1
ATOM 3794 C CA . GLY A 1 489 ? -15.071 10.989 45.538 1.00 83.50 489 GLY A CA 1
ATOM 3795 C C . GLY A 1 489 ? -15.561 10.117 44.386 1.00 83.50 489 GLY A C 1
ATOM 3796 O O . GLY A 1 489 ? -15.363 8.904 44.401 1.00 83.50 489 GLY A O 1
ATOM 3797 N N . LEU A 1 490 ? -16.167 10.750 43.378 1.00 87.06 490 LEU A N 1
ATOM 3798 C CA . LEU A 1 490 ? -16.442 10.127 42.074 1.00 87.06 490 LEU A CA 1
ATOM 3799 C C . LEU A 1 490 ? -15.236 10.217 41.121 1.00 87.06 490 LEU A C 1
ATOM 3801 O O . LEU A 1 490 ? -15.302 9.761 39.987 1.00 87.06 490 LEU A O 1
ATOM 3805 N N . ASP A 1 491 ? -14.115 10.762 41.596 1.00 92.38 491 ASP A N 1
ATOM 3806 C CA . ASP A 1 491 ? -12.876 10.861 40.835 1.00 92.38 491 ASP A CA 1
ATOM 3807 C C . ASP A 1 491 ? -11.822 9.918 41.428 1.00 92.38 491 ASP A C 1
ATOM 3809 O O . ASP A 1 491 ? -11.694 9.783 42.651 1.00 92.38 491 ASP A O 1
ATOM 3813 N N . ILE A 1 492 ? -10.982 9.328 40.577 1.00 95.38 492 ILE A N 1
ATOM 3814 C CA . ILE A 1 492 ? -9.768 8.624 41.003 1.00 95.38 492 ILE A CA 1
ATOM 3815 C C . ILE A 1 492 ? -8.537 9.305 40.406 1.00 95.38 492 ILE A C 1
ATOM 3817 O O . ILE A 1 492 ? -8.340 9.361 39.190 1.00 95.38 492 ILE A O 1
ATOM 3821 N N . VAL A 1 493 ? -7.648 9.764 41.290 1.00 97.00 493 VAL A N 1
ATOM 3822 C CA . VAL A 1 493 ? -6.386 10.414 40.922 1.00 97.00 493 VAL A CA 1
ATOM 3823 C C . VAL A 1 493 ? -5.256 9.389 40.873 1.00 97.00 493 VAL A C 1
ATOM 3825 O O . VAL A 1 493 ? -4.873 8.788 41.886 1.00 97.00 493 VAL A O 1
ATOM 3828 N N . LEU A 1 494 ? -4.665 9.234 39.693 1.00 98.12 494 LEU A N 1
ATOM 3829 C CA . LEU A 1 494 ? -3.491 8.410 39.438 1.00 98.12 494 LEU A CA 1
ATOM 3830 C C . LEU A 1 494 ? -2.207 9.234 39.548 1.00 98.12 494 LEU A C 1
ATOM 3832 O O . LEU A 1 494 ? -2.151 10.383 39.108 1.00 98.12 494 LEU A O 1
ATOM 3836 N N . ASN A 1 495 ? -1.158 8.635 40.111 1.00 97.69 495 ASN A N 1
ATOM 3837 C CA . ASN A 1 495 ? 0.181 9.227 40.187 1.00 97.69 495 ASN A CA 1
ATOM 3838 C C . ASN A 1 495 ? 1.249 8.180 39.854 1.00 97.69 495 ASN A C 1
ATOM 3840 O O . ASN A 1 495 ? 1.088 7.010 40.200 1.00 97.69 495 ASN A O 1
ATOM 3844 N N . TRP A 1 496 ? 2.345 8.584 39.211 1.00 97.81 496 TRP A N 1
ATOM 3845 C CA . TRP A 1 496 ? 3.505 7.727 38.936 1.00 97.81 496 TRP A CA 1
ATOM 3846 C C . TRP A 1 496 ? 4.799 8.544 38.825 1.00 97.81 496 TRP A C 1
ATOM 3848 O O . TRP A 1 496 ? 4.785 9.767 38.800 1.00 97.81 496 TRP A O 1
ATOM 3858 N N . THR A 1 497 ? 5.939 7.860 38.764 1.00 96.12 497 THR A N 1
ATOM 3859 C CA . THR A 1 497 ? 7.234 8.431 38.373 1.00 96.12 497 THR A CA 1
ATOM 3860 C C . THR A 1 497 ? 7.624 7.908 37.001 1.00 96.12 497 THR A C 1
ATOM 3862 O O . THR A 1 497 ? 7.600 6.692 36.768 1.00 96.12 497 THR A O 1
ATOM 3865 N N . ASP A 1 498 ? 8.002 8.831 36.118 1.00 93.19 498 ASP A N 1
ATOM 3866 C CA . ASP A 1 498 ? 8.340 8.543 34.727 1.00 93.19 498 ASP A CA 1
ATOM 3867 C C . ASP A 1 498 ? 9.506 7.554 34.552 1.00 93.19 498 ASP A C 1
ATOM 3869 O O . ASP A 1 498 ? 10.356 7.345 35.427 1.00 93.19 498 ASP A O 1
ATOM 3873 N N . VAL A 1 499 ? 9.545 6.935 33.371 1.00 87.38 499 VAL A N 1
ATOM 3874 C CA . VAL A 1 499 ? 10.560 5.947 32.990 1.00 87.38 499 VAL A CA 1
ATOM 3875 C C . VAL A 1 499 ? 11.955 6.572 32.936 1.00 87.38 499 VAL A C 1
ATOM 3877 O O . VAL A 1 499 ? 12.187 7.577 32.266 1.00 87.38 499 VAL A O 1
ATOM 3880 N N . ILE A 1 500 ? 12.922 5.907 33.574 1.00 82.12 500 ILE A N 1
ATOM 3881 C CA . ILE A 1 500 ? 14.357 6.215 33.475 1.00 82.12 500 ILE A CA 1
ATOM 3882 C C . ILE A 1 500 ? 15.084 5.113 32.686 1.00 82.12 500 ILE A C 1
ATOM 3884 O O . ILE A 1 500 ? 14.805 3.929 32.871 1.00 82.12 500 ILE A O 1
ATOM 3888 N N . GLY A 1 501 ? 16.034 5.463 31.809 1.00 79.06 501 GLY A N 1
ATOM 3889 C CA . GLY A 1 501 ? 16.763 4.468 31.008 1.00 79.06 501 GLY A CA 1
ATOM 3890 C C . GLY A 1 501 ? 17.448 5.024 29.759 1.00 79.06 501 GLY A C 1
ATOM 3891 O O . GLY A 1 501 ? 17.587 6.235 29.607 1.00 79.06 501 GLY A O 1
ATOM 3892 N N . THR A 1 502 ? 17.909 4.123 28.882 1.00 81.06 502 THR A N 1
ATOM 3893 C CA . THR A 1 502 ? 18.544 4.468 27.596 1.00 81.06 502 THR A CA 1
ATOM 3894 C C . THR A 1 502 ? 17.528 4.798 26.504 1.00 81.06 502 THR A C 1
ATOM 3896 O O . THR A 1 502 ? 17.802 5.683 25.700 1.00 81.06 502 THR A O 1
ATOM 3899 N N . ASN A 1 503 ? 16.365 4.140 26.518 1.00 84.94 503 ASN A N 1
ATOM 3900 C CA . ASN A 1 503 ? 15.203 4.465 25.690 1.00 84.94 503 ASN A CA 1
ATOM 3901 C C . ASN A 1 503 ? 14.100 4.971 26.623 1.00 84.94 503 ASN A C 1
ATOM 3903 O O . ASN A 1 503 ? 13.599 4.215 27.461 1.00 84.94 503 ASN A O 1
ATOM 3907 N N . LEU A 1 504 ? 13.787 6.261 26.525 1.00 87.62 504 LEU A N 1
ATOM 3908 C CA . LEU A 1 504 ? 12.689 6.873 27.269 1.00 87.62 504 LEU A CA 1
ATOM 3909 C C . LEU A 1 504 ? 11.360 6.528 26.587 1.00 87.62 504 LEU A C 1
ATOM 3911 O O . LEU A 1 504 ? 11.331 6.316 25.379 1.00 87.62 504 LEU A O 1
ATOM 3915 N N . ALA A 1 505 ? 10.279 6.479 27.362 1.00 91.50 505 ALA A N 1
ATOM 3916 C CA . ALA A 1 505 ? 8.933 6.395 26.805 1.00 91.50 505 ALA A CA 1
ATOM 3917 C C . ALA A 1 505 ? 8.554 7.730 26.140 1.00 91.50 505 ALA A C 1
ATOM 3919 O O . ALA A 1 505 ? 8.934 8.787 26.647 1.00 91.50 505 ALA A O 1
ATOM 3920 N N . ASP A 1 506 ? 7.775 7.700 25.062 1.00 92.31 506 ASP A N 1
ATOM 3921 C CA . ASP A 1 506 ? 7.124 8.908 24.530 1.00 92.31 506 ASP A CA 1
ATOM 3922 C C . ASP A 1 506 ? 5.801 9.178 25.263 1.00 92.31 506 ASP A C 1
ATOM 3924 O O . ASP A 1 506 ? 5.391 10.330 25.436 1.00 92.31 506 ASP A O 1
ATOM 3928 N N . GLY A 1 507 ? 5.170 8.119 25.776 1.00 94.62 507 GLY A N 1
ATOM 3929 C CA . GLY A 1 507 ? 3.952 8.208 26.565 1.00 94.62 507 GLY A CA 1
ATOM 3930 C C . GLY A 1 507 ? 3.587 6.914 27.281 1.00 94.62 507 GLY A C 1
ATOM 3931 O O . GLY A 1 507 ? 4.353 5.945 27.316 1.00 94.62 507 GLY A O 1
ATOM 3932 N N . TYR A 1 508 ? 2.398 6.924 27.874 1.00 97.12 508 TYR A N 1
ATOM 3933 C CA . TYR A 1 508 ? 1.843 5.814 28.632 1.00 97.12 508 TYR A CA 1
ATOM 3934 C C . TYR A 1 508 ? 0.403 5.545 28.218 1.00 97.12 508 TYR A C 1
ATOM 3936 O O . TYR A 1 508 ? -0.401 6.469 28.103 1.00 97.12 508 TYR A O 1
ATOM 3944 N N . ALA A 1 509 ? 0.083 4.271 28.020 1.00 96.88 509 ALA A N 1
ATOM 3945 C CA . ALA A 1 509 ? -1.279 3.792 27.877 1.00 96.88 509 ALA A CA 1
ATOM 3946 C C . ALA A 1 509 ? -1.806 3.392 29.255 1.00 96.88 509 ALA A C 1
ATOM 3948 O O . ALA A 1 509 ? -1.257 2.483 29.884 1.00 96.88 509 ALA A O 1
ATOM 3949 N N . ILE A 1 510 ? -2.828 4.096 29.734 1.00 97.75 510 ILE A N 1
ATOM 3950 C CA . ILE A 1 510 ? -3.457 3.863 31.032 1.00 97.75 510 ILE A CA 1
ATOM 3951 C C . ILE A 1 510 ? -4.833 3.265 30.777 1.00 97.75 510 ILE A C 1
ATOM 3953 O O . ILE A 1 510 ? -5.728 3.956 30.297 1.00 97.75 510 ILE A O 1
ATOM 3957 N N . ALA A 1 511 ? -4.978 1.982 31.085 1.00 97.19 511 ALA A N 1
ATOM 3958 C CA . ALA A 1 511 ? -6.250 1.283 31.030 1.00 97.19 511 ALA A CA 1
ATOM 3959 C C . ALA A 1 511 ? -6.931 1.315 32.403 1.00 97.19 511 ALA A C 1
ATOM 3961 O O . ALA A 1 511 ? -6.263 1.079 33.416 1.00 97.19 511 ALA A O 1
ATOM 3962 N N . ILE A 1 512 ? -8.235 1.568 32.421 1.00 97.25 512 ILE A N 1
ATOM 3963 C CA . ILE A 1 512 ? -9.122 1.428 33.578 1.00 97.25 512 ILE A CA 1
ATOM 3964 C C . ILE A 1 512 ? -10.042 0.219 33.351 1.00 97.25 512 ILE A C 1
ATOM 3966 O O . ILE A 1 512 ? -10.377 -0.099 32.214 1.00 97.25 512 ILE A O 1
ATOM 3970 N N . SER A 1 513 ? -10.404 -0.500 34.414 1.00 95.69 513 SER A N 1
ATOM 3971 C CA . SER A 1 513 ? -11.450 -1.523 34.375 1.00 95.69 513 SER A CA 1
ATOM 3972 C C . SER A 1 513 ? -12.134 -1.693 35.725 1.00 95.69 513 SER A C 1
ATOM 3974 O O . SER A 1 513 ? -11.475 -1.644 36.759 1.00 95.69 513 SER A O 1
ATOM 3976 N N . THR A 1 514 ? -13.429 -1.988 35.730 1.00 94.56 514 THR A N 1
ATOM 3977 C CA . THR A 1 514 ? -14.177 -2.427 36.921 1.00 94.56 514 THR A CA 1
ATOM 3978 C C . THR A 1 514 ? -13.857 -3.878 37.312 1.00 94.56 514 THR A C 1
ATOM 3980 O O . THR A 1 514 ? -14.110 -4.303 38.439 1.00 94.56 514 THR A O 1
ATOM 3983 N N . THR A 1 515 ? -13.215 -4.654 36.425 1.00 93.38 515 THR A N 1
ATOM 3984 C CA . THR A 1 515 ? -12.864 -6.062 36.662 1.00 93.38 515 THR A CA 1
ATOM 3985 C C . THR A 1 515 ? -11.366 -6.257 36.881 1.00 93.38 515 THR A C 1
ATOM 3987 O O . THR A 1 515 ? -10.517 -5.880 36.071 1.00 93.38 515 THR A O 1
ATOM 3990 N N . SER A 1 516 ? -11.008 -6.938 37.974 1.00 92.31 516 SER A N 1
ATOM 3991 C CA . SER A 1 516 ? -9.604 -7.148 38.329 1.00 92.31 516 SER A CA 1
ATOM 3992 C C . SER A 1 516 ? -8.840 -7.931 37.262 1.00 92.31 516 SER A C 1
ATOM 3994 O O . SER A 1 516 ? -9.072 -9.119 37.041 1.00 92.31 516 SER A O 1
ATOM 3996 N N . GLY A 1 517 ? -7.860 -7.275 36.640 1.00 85.06 517 GLY A N 1
ATOM 3997 C CA . GLY A 1 517 ? -6.980 -7.903 35.658 1.00 85.06 517 GLY A CA 1
ATOM 3998 C C . GLY A 1 517 ? -7.542 -7.972 34.240 1.00 85.06 517 GLY A C 1
ATOM 3999 O O . GLY A 1 517 ? -6.838 -8.505 33.382 1.00 85.06 517 GLY A O 1
ATOM 4000 N N . ASN A 1 518 ? -8.732 -7.417 33.992 1.00 90.19 518 ASN A N 1
ATOM 4001 C CA . ASN A 1 518 ? -9.261 -7.221 32.651 1.00 90.19 518 ASN A CA 1
ATOM 4002 C C . ASN A 1 518 ? -8.635 -5.959 32.040 1.00 90.19 518 ASN A C 1
ATOM 4004 O O . ASN A 1 518 ? -9.016 -4.845 32.372 1.00 90.19 518 ASN A O 1
ATOM 4008 N N . PHE A 1 519 ? -7.615 -6.132 31.204 1.00 93.25 519 PHE A N 1
ATOM 4009 C CA . PHE A 1 519 ? -6.931 -5.029 30.533 1.00 93.25 519 PHE A CA 1
ATOM 4010 C C . PHE A 1 519 ? -6.666 -5.398 29.070 1.00 93.25 519 PHE A C 1
ATOM 4012 O O . PHE A 1 519 ? -6.428 -6.578 28.781 1.00 93.25 519 PHE A O 1
ATOM 4019 N N . PRO A 1 520 ? -6.655 -4.417 28.151 1.00 89.50 520 PRO A N 1
ATOM 4020 C CA . PRO A 1 520 ? -6.365 -4.666 26.748 1.00 89.50 520 PRO A CA 1
ATOM 4021 C C . PRO A 1 520 ? -4.958 -5.244 26.562 1.00 89.50 520 PRO A C 1
ATOM 4023 O O . PRO A 1 520 ? -4.002 -4.887 27.256 1.00 89.50 520 PRO A O 1
ATOM 4026 N N . VAL A 1 521 ? -4.825 -6.138 25.581 1.00 89.56 521 VAL A N 1
ATOM 4027 C CA . VAL A 1 521 ? -3.519 -6.610 25.119 1.00 89.56 521 VAL A CA 1
ATOM 4028 C C . VAL A 1 521 ? -2.980 -5.585 24.132 1.00 89.56 521 VAL A C 1
ATOM 4030 O O . VAL A 1 521 ? -3.508 -5.444 23.032 1.00 89.56 521 VAL A O 1
ATOM 4033 N N . PHE A 1 522 ? -1.930 -4.870 24.525 1.00 92.44 522 PHE A N 1
ATOM 4034 C CA . PHE A 1 522 ? -1.250 -3.938 23.632 1.00 92.44 522 PHE A CA 1
ATOM 4035 C C . PHE A 1 522 ? -0.392 -4.695 22.612 1.00 92.44 522 PHE A C 1
ATOM 4037 O O . PHE A 1 522 ? 0.301 -5.652 22.963 1.00 92.44 522 PHE A O 1
ATOM 4044 N N . ILE A 1 523 ? -0.481 -4.280 21.347 1.00 88.12 523 ILE A N 1
ATOM 4045 C CA . ILE A 1 523 ? 0.183 -4.912 20.202 1.00 88.12 523 ILE A CA 1
ATOM 4046 C C . ILE A 1 523 ? 1.008 -3.846 19.485 1.00 88.12 523 ILE A C 1
ATOM 4048 O O . ILE A 1 523 ? 0.480 -2.795 19.114 1.00 88.12 523 ILE A O 1
ATOM 4052 N N . ASP A 1 524 ? 2.285 -4.136 19.253 1.00 85.62 524 ASP A N 1
ATOM 4053 C CA . ASP A 1 524 ? 3.186 -3.222 18.554 1.00 85.62 524 ASP A CA 1
ATOM 4054 C C . ASP A 1 524 ? 2.698 -2.933 17.127 1.00 85.62 524 ASP A C 1
ATOM 4056 O O . ASP A 1 524 ? 2.075 -3.761 16.454 1.00 85.62 524 ASP A O 1
ATOM 4060 N N . GLY A 1 525 ? 2.941 -1.706 16.678 1.00 81.62 525 GLY A N 1
ATOM 4061 C CA . GLY A 1 525 ? 2.497 -1.171 15.396 1.00 81.62 525 GLY A CA 1
ATOM 4062 C C . GLY A 1 525 ? 0.989 -0.934 15.274 1.00 81.62 525 GLY A C 1
ATOM 4063 O O . GLY A 1 525 ? 0.513 -0.552 14.205 1.00 81.62 525 GLY A O 1
ATOM 4064 N N . THR A 1 526 ? 0.220 -1.139 16.349 1.00 88.00 526 THR A N 1
ATOM 4065 C CA . THR A 1 526 ? -1.227 -0.899 16.379 1.00 88.00 526 THR A CA 1
ATOM 4066 C C . THR A 1 526 ? -1.574 0.067 17.504 1.00 88.00 526 THR A C 1
ATOM 4068 O O . THR A 1 526 ? -1.796 -0.343 18.642 1.00 88.00 526 THR A O 1
ATOM 4071 N N . GLN A 1 527 ? -1.639 1.367 17.201 1.00 90.88 527 GLN A N 1
ATOM 4072 C CA . GLN A 1 527 ? -2.054 2.349 18.203 1.00 90.88 527 GLN A CA 1
ATOM 4073 C C . GLN A 1 527 ? -3.534 2.147 18.568 1.00 90.88 527 GLN A C 1
ATOM 4075 O O . GLN A 1 527 ? -4.392 2.271 17.688 1.00 90.88 527 GLN A O 1
ATOM 4080 N N . PRO A 1 528 ? -3.852 1.871 19.846 1.00 90.81 528 PRO A N 1
ATOM 4081 C CA . PRO A 1 528 ? -5.229 1.742 20.279 1.00 90.81 528 PRO A CA 1
ATOM 4082 C C . PRO A 1 528 ? -5.923 3.106 20.237 1.00 90.81 528 PRO A C 1
ATOM 4084 O O . PRO A 1 528 ? -5.298 4.158 20.421 1.00 90.81 528 PRO A O 1
ATOM 4087 N N . SER A 1 529 ? -7.227 3.083 19.978 1.00 90.19 529 SER A N 1
ATOM 4088 C CA . SER A 1 529 ? -8.048 4.288 20.097 1.00 90.19 529 SER A CA 1
ATOM 4089 C C . SER A 1 529 ? -8.208 4.633 21.573 1.00 90.19 529 SER A C 1
ATOM 4091 O O . SER A 1 529 ? -8.281 3.728 22.400 1.00 90.19 529 SER A O 1
ATOM 4093 N N . GLN A 1 530 ? -8.223 5.928 21.899 1.00 91.56 530 GLN A N 1
ATOM 4094 C CA . GLN A 1 530 ? -8.604 6.332 23.248 1.00 91.56 530 GLN A CA 1
ATOM 4095 C C . GLN A 1 530 ? -10.076 6.012 23.459 1.00 91.56 530 GLN A C 1
ATOM 4097 O O . GLN A 1 530 ? -10.894 6.254 22.570 1.00 91.56 530 GLN A O 1
ATOM 4102 N N . ASP A 1 531 ? -10.358 5.502 24.640 1.00 91.50 531 ASP A N 1
ATOM 4103 C CA . ASP A 1 531 ? -11.673 5.179 25.133 1.00 91.50 531 ASP A CA 1
ATOM 4104 C C . ASP A 1 531 ? -11.840 5.885 26.474 1.00 91.50 531 ASP A C 1
ATOM 4106 O O . ASP A 1 531 ? -11.226 5.518 27.475 1.00 91.50 531 ASP A O 1
ATOM 4110 N N . LEU A 1 532 ? -12.533 7.016 26.437 1.00 88.00 532 LEU A N 1
ATOM 4111 C CA . LEU A 1 532 ? -12.781 7.832 27.625 1.00 88.00 532 LEU A CA 1
ATOM 4112 C C . LEU A 1 532 ? -14.160 7.538 28.218 1.00 88.00 532 LEU A C 1
ATOM 4114 O O . LEU A 1 532 ? -14.501 8.127 29.237 1.00 88.00 532 LEU A O 1
ATOM 4118 N N . ASP A 1 533 ? -14.942 6.682 27.560 1.00 83.38 533 ASP A N 1
ATOM 4119 C CA . ASP A 1 533 ? -16.198 6.178 28.087 1.00 83.38 533 ASP A CA 1
ATOM 4120 C C . ASP A 1 533 ? -15.883 4.948 28.937 1.00 83.38 533 ASP A C 1
ATOM 4122 O O . ASP A 1 533 ? -15.108 4.096 28.522 1.00 83.38 533 ASP A O 1
ATOM 4126 N N . ILE A 1 534 ? -16.405 4.908 30.159 1.00 85.25 534 ILE A N 1
ATOM 4127 C CA . ILE A 1 534 ? -16.122 3.843 31.134 1.00 85.25 534 ILE A CA 1
ATOM 4128 C C . ILE A 1 534 ? -17.401 3.058 31.443 1.00 85.25 534 ILE A C 1
ATOM 4130 O O . ILE A 1 534 ? -17.384 2.118 32.237 1.00 85.25 534 ILE A O 1
ATOM 4134 N N . ALA A 1 535 ? -18.511 3.405 30.778 1.00 80.88 535 ALA A N 1
ATOM 4135 C CA . ALA A 1 535 ? -19.799 2.751 30.957 1.00 80.88 535 ALA A CA 1
ATOM 4136 C C . ALA A 1 535 ? -19.748 1.246 30.636 1.00 80.88 535 ALA A C 1
ATOM 4138 O O . ALA A 1 535 ? -20.491 0.477 31.236 1.00 80.88 535 ALA A O 1
ATOM 4139 N N . ASP A 1 536 ? -18.837 0.809 29.757 1.00 85.31 536 ASP A N 1
ATOM 4140 C CA . ASP A 1 536 ? -18.624 -0.611 29.431 1.00 85.31 536 ASP A CA 1
ATOM 4141 C C . ASP A 1 536 ? -17.710 -1.356 30.433 1.00 85.31 536 ASP A C 1
ATOM 4143 O O . ASP A 1 536 ? -17.277 -2.490 30.213 1.00 85.31 536 ASP A O 1
ATOM 4147 N N . GLY A 1 537 ? -17.377 -0.713 31.558 1.00 85.56 537 GLY A N 1
ATOM 4148 C CA . GLY A 1 537 ? -16.522 -1.277 32.599 1.00 85.56 537 GLY A CA 1
ATOM 4149 C C . GLY A 1 537 ? -15.043 -1.358 32.213 1.00 85.56 537 GLY A C 1
ATOM 4150 O O . GLY A 1 537 ? -14.241 -1.972 32.937 1.00 85.56 537 GLY A O 1
ATOM 4151 N N . SER A 1 538 ? -14.649 -0.745 31.100 1.00 92.12 538 SER A N 1
ATOM 4152 C CA . SER A 1 538 ? -13.271 -0.593 30.663 1.00 92.12 538 SER A CA 1
ATOM 4153 C C . SER A 1 538 ? -13.028 0.800 30.091 1.00 92.12 538 SER A C 1
ATOM 4155 O O . SER A 1 538 ? -13.940 1.573 29.884 1.00 92.12 538 SER A O 1
ATOM 4157 N N . GLY A 1 539 ? -11.770 1.184 29.932 1.00 94.25 539 GLY A N 1
ATOM 4158 C CA . GLY A 1 539 ? -11.429 2.460 29.318 1.00 94.25 539 GLY A CA 1
ATOM 4159 C C . GLY A 1 539 ? -9.932 2.560 29.101 1.00 94.25 539 GLY A C 1
ATOM 4160 O O . GLY A 1 539 ? -9.142 1.788 29.662 1.00 94.25 539 GLY A O 1
ATOM 4161 N N . LEU A 1 540 ? -9.511 3.503 28.269 1.00 96.56 540 LEU A N 1
ATOM 4162 C CA . LEU A 1 540 ? -8.128 3.655 27.850 1.00 96.56 540 LEU A CA 1
ATOM 4163 C C . LEU A 1 540 ? -7.787 5.098 27.479 1.00 96.56 540 LEU A C 1
ATOM 4165 O O . LEU A 1 540 ? -8.290 5.651 26.506 1.00 96.56 540 LEU A O 1
ATOM 4169 N N . VAL A 1 541 ? -6.779 5.660 28.140 1.00 97.06 541 VAL A N 1
ATOM 4170 C CA . VAL A 1 541 ? -6.191 6.947 27.750 1.00 97.06 541 VAL A CA 1
ATOM 4171 C C . VAL A 1 541 ? -4.720 6.795 27.369 1.00 97.06 541 VAL A C 1
ATOM 4173 O O . VAL A 1 541 ? -3.984 5.995 27.950 1.00 97.06 541 VAL A O 1
ATOM 4176 N N . LEU A 1 542 ? -4.270 7.590 26.394 1.00 96.12 542 LEU A N 1
ATOM 4177 C CA . LEU A 1 542 ? -2.851 7.754 26.074 1.00 96.12 542 LEU A CA 1
ATOM 4178 C C . LEU A 1 542 ? -2.385 9.120 26.581 1.00 96.12 542 LEU A C 1
ATOM 4180 O O . LEU A 1 542 ? -2.915 10.151 26.162 1.00 96.12 542 LEU A O 1
ATOM 4184 N N . VAL A 1 543 ? -1.388 9.132 27.462 1.00 95.88 543 VAL A N 1
ATOM 4185 C CA . VAL A 1 543 ? -0.810 10.354 28.036 1.00 95.88 543 VAL A CA 1
ATOM 4186 C C . VAL A 1 543 ? 0.655 10.500 27.644 1.00 95.88 543 VAL A C 1
ATOM 4188 O O . VAL A 1 543 ? 1.368 9.513 27.483 1.00 95.88 543 VAL A O 1
ATOM 4191 N N . ASN A 1 544 ? 1.130 11.737 27.513 1.00 93.38 544 ASN A N 1
ATOM 4192 C CA . ASN A 1 544 ? 2.535 11.997 27.200 1.00 93.38 544 ASN A CA 1
ATOM 4193 C C . ASN A 1 544 ? 3.433 11.753 28.420 1.00 93.38 544 ASN A C 1
ATOM 4195 O O . ASN A 1 544 ? 3.027 11.975 29.565 1.00 93.38 544 ASN A O 1
ATOM 4199 N N . ASN A 1 545 ? 4.686 11.377 28.166 1.00 91.62 545 ASN A N 1
ATOM 4200 C CA . ASN A 1 545 ? 5.731 11.384 29.187 1.00 91.62 545 ASN A CA 1
ATOM 4201 C C . ASN A 1 545 ? 5.900 12.804 29.778 1.00 91.62 545 ASN A C 1
ATOM 4203 O O . ASN A 1 545 ? 5.771 13.801 29.060 1.00 91.62 545 ASN A O 1
ATOM 4207 N N . GLY A 1 546 ? 6.166 12.912 31.082 1.00 91.12 546 GLY A N 1
ATOM 4208 C CA . GLY A 1 546 ? 6.301 14.175 31.810 1.00 91.12 546 GLY A CA 1
ATOM 4209 C C . GLY A 1 546 ? 5.042 14.627 32.548 1.00 91.12 546 GLY A C 1
ATOM 4210 O O . GLY A 1 546 ? 5.082 15.673 33.196 1.00 91.12 546 GLY A O 1
ATOM 4211 N N . LEU A 1 547 ? 3.922 13.900 32.427 1.00 92.38 547 LEU A N 1
ATOM 4212 C CA . LEU A 1 547 ? 2.665 14.275 33.080 1.00 92.38 547 LEU A CA 1
ATOM 4213 C C . LEU A 1 547 ? 2.618 13.844 34.554 1.00 92.38 547 LEU A C 1
ATOM 4215 O O . LEU A 1 547 ? 2.151 14.616 35.385 1.00 92.38 547 LEU A O 1
ATOM 4219 N N . GLU A 1 548 ? 3.100 12.634 34.867 1.00 95.00 548 GLU A N 1
ATOM 4220 C CA . GLU A 1 548 ? 3.186 12.023 36.214 1.00 95.00 548 GLU A CA 1
ATOM 4221 C C . GLU A 1 548 ? 1.866 11.912 37.016 1.00 95.00 548 GLU A C 1
ATOM 4223 O O . GLU A 1 548 ? 1.850 11.335 38.106 1.00 95.00 548 GLU A O 1
ATOM 4228 N N . THR A 1 549 ? 0.747 12.408 36.479 1.00 96.69 549 THR A N 1
ATOM 4229 C CA . THR A 1 549 ? -0.592 12.312 37.066 1.00 96.69 549 THR A CA 1
ATOM 4230 C C . THR A 1 549 ? -1.688 12.261 35.999 1.00 96.69 549 THR A C 1
ATOM 4232 O O . THR A 1 549 ? -1.541 12.823 34.916 1.00 96.69 549 THR A O 1
ATOM 4235 N N . TYR A 1 550 ? -2.798 11.587 36.289 1.00 97.12 550 TYR A N 1
ATOM 4236 C CA . TYR A 1 550 ? -4.006 11.587 35.460 1.00 97.12 550 TYR A CA 1
ATOM 4237 C C . TYR A 1 550 ? -5.227 11.367 36.358 1.00 97.12 550 TYR A C 1
ATOM 4239 O O . TYR A 1 550 ? -5.119 10.649 37.347 1.00 97.12 550 TYR A O 1
ATOM 4247 N N . THR A 1 551 ? -6.361 11.995 36.052 1.00 96.25 551 THR A N 1
ATOM 4248 C CA . THR A 1 551 ? -7.609 11.829 36.817 1.00 96.25 551 THR A CA 1
ATOM 4249 C C . THR A 1 551 ? -8.666 11.255 35.893 1.00 96.25 551 THR A C 1
ATOM 4251 O O . THR A 1 551 ? -8.855 11.790 34.804 1.00 96.25 551 THR A O 1
ATOM 4254 N N . PHE A 1 552 ? -9.294 10.169 36.331 1.00 94.38 552 PHE A N 1
ATOM 4255 C CA . PHE A 1 552 ? -10.563 9.707 35.783 1.00 94.38 552 PHE A CA 1
ATOM 4256 C C . PHE A 1 552 ? -11.668 10.305 36.655 1.00 94.38 552 PHE A C 1
ATOM 4258 O O . PHE A 1 552 ? -11.615 10.128 37.875 1.00 94.38 552 PHE A O 1
ATOM 4265 N N . ASP A 1 553 ? -12.569 11.062 36.042 1.00 92.00 553 ASP A N 1
ATOM 4266 C CA . ASP A 1 553 ? -13.696 11.766 36.654 1.00 92.00 553 ASP A CA 1
ATOM 4267 C C . ASP A 1 553 ? -15.032 11.083 36.329 1.00 92.00 553 ASP A C 1
ATOM 4269 O O . ASP A 1 553 ? -15.081 10.176 35.498 1.00 92.00 553 ASP A O 1
ATOM 4273 N N . ASP A 1 554 ? -16.096 11.498 37.022 1.00 88.31 554 ASP A N 1
ATOM 4274 C CA . ASP A 1 554 ? -17.475 11.027 36.810 1.00 88.31 554 ASP A CA 1
ATOM 4275 C C . ASP A 1 554 ? -17.631 9.486 36.864 1.00 88.31 554 ASP A C 1
ATOM 4277 O O . ASP A 1 554 ? -18.413 8.895 36.120 1.00 88.31 554 ASP A O 1
ATOM 4281 N N . LEU A 1 555 ? -16.885 8.819 37.752 1.00 90.62 555 LEU A N 1
ATOM 4282 C CA . LEU A 1 555 ? -16.938 7.367 37.943 1.00 90.62 555 LEU A CA 1
ATOM 4283 C C . LEU A 1 555 ? -18.117 6.940 38.829 1.00 90.62 555 LEU A C 1
ATOM 4285 O O . LEU A 1 555 ? -18.561 7.688 39.702 1.00 90.62 555 LEU A O 1
ATOM 4289 N N . ASP A 1 556 ? -18.563 5.693 38.667 1.00 88.38 556 ASP A N 1
ATOM 4290 C CA . ASP A 1 556 ? -19.658 5.114 39.444 1.00 88.38 556 ASP A CA 1
ATOM 4291 C C . ASP A 1 556 ? -19.323 5.057 40.931 1.00 88.38 556 ASP A C 1
ATOM 4293 O O . ASP A 1 556 ? -18.187 4.817 41.355 1.00 88.38 556 ASP A O 1
ATOM 4297 N N . GLU A 1 557 ? -20.347 5.243 41.752 1.00 83.56 557 GLU A N 1
ATOM 4298 C CA . GLU A 1 557 ? -20.235 5.231 43.201 1.00 83.56 557 GLU A CA 1
ATOM 4299 C C . GLU A 1 557 ? -19.891 3.846 43.763 1.00 83.56 557 GLU A C 1
ATOM 4301 O O . GLU A 1 557 ? -20.284 2.815 43.222 1.00 83.56 557 GLU A O 1
ATOM 4306 N N . ASN A 1 558 ? -19.157 3.815 44.884 1.00 83.19 558 ASN A N 1
ATOM 4307 C CA . ASN A 1 558 ? -18.793 2.592 45.616 1.00 83.19 558 ASN A CA 1
ATOM 4308 C C . ASN A 1 558 ? -18.151 1.494 44.750 1.00 83.19 558 ASN A C 1
ATOM 4310 O O . ASN A 1 558 ? -18.142 0.318 45.126 1.00 83.19 558 ASN A O 1
ATOM 4314 N N . THR A 1 559 ? -17.569 1.879 43.618 1.00 90.62 559 THR A N 1
ATOM 4315 C CA . THR A 1 559 ? -17.080 0.959 42.602 1.00 90.62 559 THR A CA 1
ATOM 4316 C C . THR A 1 559 ? -15.565 0.897 42.666 1.00 90.62 559 THR A C 1
ATOM 4318 O O . THR A 1 559 ? -14.858 1.907 42.716 1.00 90.62 559 THR A O 1
ATOM 4321 N N . THR A 1 560 ? -15.034 -0.325 42.739 1.00 94.75 560 THR A N 1
ATOM 4322 C CA . THR A 1 560 ? -13.588 -0.543 42.684 1.00 94.75 560 THR A CA 1
ATOM 4323 C C . THR A 1 560 ? -13.131 -0.542 41.237 1.00 94.75 560 THR A C 1
ATOM 4325 O O . THR A 1 560 ? -13.428 -1.468 40.489 1.00 94.75 560 THR A O 1
ATOM 4328 N N . TYR A 1 561 ? -12.312 0.442 40.884 1.00 96.25 561 TYR A N 1
ATOM 4329 C CA . TYR A 1 561 ? -11.645 0.498 39.593 1.00 96.25 561 TYR A CA 1
ATOM 4330 C C . TYR A 1 561 ? -10.201 0.016 39.713 1.00 96.25 561 TYR A C 1
ATOM 4332 O O . TYR A 1 561 ? -9.457 0.364 40.637 1.00 96.25 561 TYR A O 1
ATOM 4340 N N . TYR A 1 562 ? -9.797 -0.800 38.751 1.00 97.75 562 TYR A N 1
ATOM 4341 C CA . TYR A 1 562 ? -8.459 -1.328 38.561 1.00 97.75 562 TYR A CA 1
ATOM 4342 C C . TYR A 1 562 ? -7.793 -0.596 37.404 1.00 97.75 562 TYR A C 1
ATOM 4344 O O . TYR A 1 562 ? -8.396 -0.377 36.362 1.00 97.75 562 TYR A O 1
ATOM 4352 N N . PHE A 1 563 ? -6.516 -0.273 37.562 1.00 97.88 563 PHE A N 1
ATOM 4353 C CA . PHE A 1 563 ? -5.752 0.471 36.570 1.00 97.88 563 PHE A CA 1
ATOM 4354 C C . PHE A 1 563 ? -4.498 -0.296 36.173 1.00 97.88 563 PHE A C 1
ATOM 4356 O O . PHE A 1 563 ? -3.845 -0.903 37.030 1.00 97.88 563 PHE A O 1
ATOM 4363 N N . GLN A 1 564 ? -4.123 -0.218 34.899 1.00 97.69 564 GLN A N 1
ATOM 4364 C CA . GLN A 1 564 ? -2.843 -0.684 34.372 1.00 97.69 564 GLN A CA 1
ATOM 4365 C C . GLN A 1 564 ? -2.204 0.422 33.538 1.00 97.69 564 GLN A C 1
ATOM 4367 O O . GLN A 1 564 ? -2.845 0.974 32.653 1.00 97.69 564 GLN A O 1
ATOM 4372 N N . ILE A 1 565 ? -0.924 0.702 33.774 1.00 97.69 565 ILE A N 1
ATOM 4373 C CA . ILE A 1 565 ? -0.153 1.673 32.992 1.00 97.69 565 ILE A CA 1
ATOM 4374 C C . ILE A 1 565 ? 0.970 0.961 32.233 1.00 97.69 565 ILE A C 1
ATOM 4376 O O . ILE A 1 565 ? 1.744 0.211 32.825 1.00 97.69 565 ILE A O 1
ATOM 4380 N N . THR A 1 566 ? 1.050 1.175 30.919 1.00 97.00 566 THR A N 1
ATOM 4381 C CA . THR A 1 566 ? 2.054 0.559 30.036 1.00 97.00 566 THR A CA 1
ATOM 4382 C C . THR A 1 566 ? 2.810 1.645 29.281 1.00 97.00 566 THR A C 1
ATOM 4384 O O . THR A 1 566 ? 2.205 2.450 28.576 1.00 97.00 566 THR A O 1
ATOM 4387 N N . ALA A 1 567 ? 4.133 1.681 29.428 1.00 96.56 567 ALA A N 1
ATOM 4388 C CA . ALA A 1 567 ? 4.997 2.582 28.672 1.00 96.56 567 ALA A CA 1
ATOM 4389 C C . ALA A 1 567 ? 5.056 2.198 27.191 1.00 96.56 567 ALA A C 1
ATOM 4391 O O . ALA A 1 567 ? 5.160 1.015 26.865 1.00 96.56 567 ALA A O 1
ATOM 4392 N N . TYR A 1 568 ? 5.047 3.198 26.312 1.00 94.88 568 TYR A N 1
ATOM 4393 C CA . TYR A 1 568 ? 5.273 3.014 24.880 1.00 94.88 568 TYR A CA 1
ATOM 4394 C C . TYR A 1 568 ? 6.242 4.063 24.321 1.00 94.88 568 TYR A C 1
ATOM 4396 O O . TYR A 1 568 ? 6.426 5.145 24.890 1.00 94.88 568 TYR A O 1
ATOM 4404 N N . ALA A 1 569 ? 6.869 3.732 23.198 1.00 91.56 569 ALA A N 1
ATOM 4405 C CA . ALA A 1 569 ? 7.603 4.661 22.349 1.00 91.56 569 ALA A CA 1
ATOM 4406 C C . ALA A 1 569 ? 6.857 4.843 21.020 1.00 91.56 569 ALA A C 1
ATOM 4408 O O . ALA A 1 569 ? 6.146 3.946 20.565 1.00 91.56 569 ALA A O 1
ATOM 4409 N N . ASN A 1 570 ? 7.057 5.994 20.382 1.00 88.25 570 ASN A N 1
ATOM 4410 C CA . ASN A 1 570 ? 6.472 6.395 19.104 1.00 88.25 570 ASN A CA 1
ATOM 4411 C C . ASN A 1 570 ? 4.933 6.436 19.119 1.00 88.25 570 ASN A C 1
ATOM 4413 O O . ASN A 1 570 ? 4.298 6.426 20.171 1.00 88.25 570 ASN A O 1
ATOM 4417 N N . ILE A 1 571 ? 4.327 6.561 17.936 1.00 87.69 571 ILE A N 1
ATOM 4418 C CA . ILE A 1 571 ? 2.880 6.691 17.729 1.00 87.69 571 ILE A CA 1
ATOM 4419 C C . ILE A 1 571 ? 2.468 6.065 16.385 1.00 87.69 571 ILE A C 1
ATOM 4421 O O . ILE A 1 571 ? 3.298 5.770 15.527 1.00 87.69 571 ILE A O 1
ATOM 4425 N N . GLY A 1 572 ? 1.166 5.918 16.169 1.00 82.56 572 GLY A N 1
ATOM 4426 C CA . GLY A 1 572 ? 0.551 5.455 14.932 1.00 82.56 572 GLY A CA 1
ATOM 4427 C C . GLY A 1 572 ? 0.871 3.995 14.641 1.00 82.56 572 GLY A C 1
ATOM 4428 O O . GLY A 1 572 ? 0.775 3.138 15.516 1.00 82.56 572 GLY A O 1
ATOM 4429 N N . SER A 1 573 ? 1.259 3.717 13.399 1.00 77.25 573 SER A N 1
ATOM 4430 C CA . SER A 1 573 ? 1.712 2.390 12.971 1.00 77.25 573 SER A CA 1
ATOM 4431 C C . SER A 1 573 ? 3.102 2.012 13.488 1.00 77.25 573 SER A C 1
ATOM 4433 O O . SER A 1 573 ? 3.535 0.888 13.261 1.00 77.25 573 SER A O 1
ATOM 4435 N N . ASP A 1 574 ? 3.801 2.943 14.144 1.00 78.19 574 ASP A N 1
ATOM 4436 C CA . ASP A 1 574 ? 5.168 2.763 14.641 1.00 78.19 574 ASP A CA 1
ATOM 4437 C C . ASP A 1 574 ? 5.218 2.653 16.176 1.00 78.19 574 ASP A C 1
ATOM 4439 O O . ASP A 1 574 ? 6.301 2.561 16.753 1.00 78.19 574 ASP A O 1
ATOM 4443 N N . ILE A 1 575 ? 4.060 2.696 16.849 1.00 87.25 575 ILE A N 1
ATOM 4444 C CA . ILE A 1 575 ? 3.971 2.580 18.308 1.00 87.25 575 ILE A CA 1
ATOM 4445 C C . ILE A 1 575 ? 4.559 1.243 18.786 1.00 87.25 575 ILE A C 1
ATOM 4447 O O . ILE A 1 575 ? 4.288 0.201 18.193 1.00 87.25 575 ILE A O 1
ATOM 4451 N N . ASP A 1 576 ? 5.350 1.269 19.854 1.00 89.75 576 ASP A N 1
ATOM 4452 C CA . ASP A 1 576 ? 6.037 0.094 20.402 1.00 89.75 576 ASP A CA 1
ATOM 4453 C C . ASP A 1 576 ? 5.858 0.055 21.924 1.00 89.75 576 ASP A C 1
ATOM 4455 O O . ASP A 1 576 ? 6.290 0.973 22.633 1.00 89.75 576 ASP A O 1
ATOM 4459 N N . PHE A 1 577 ? 5.154 -0.961 22.425 1.00 93.19 577 PHE A N 1
ATOM 4460 C CA . PHE A 1 577 ? 4.776 -1.078 23.830 1.00 93.19 577 PHE A CA 1
ATOM 4461 C C . PHE A 1 577 ? 5.793 -1.911 24.601 1.00 93.19 577 PHE A C 1
ATOM 4463 O O . PHE A 1 577 ? 6.232 -2.959 24.142 1.00 93.19 577 PHE A O 1
ATOM 4470 N N . LEU A 1 578 ? 6.089 -1.518 25.845 1.00 94.25 578 LEU A N 1
ATOM 4471 C CA . LEU A 1 578 ? 6.916 -2.341 26.723 1.00 94.25 578 LEU A CA 1
ATOM 4472 C C . LEU A 1 578 ? 6.152 -3.591 27.194 1.00 94.25 578 LEU A C 1
ATOM 4474 O O . LEU A 1 578 ? 5.527 -3.591 28.255 1.00 94.25 578 LEU A O 1
ATOM 4478 N N . THR A 1 579 ? 6.191 -4.665 26.411 1.00 89.25 579 THR A N 1
ATOM 4479 C CA . THR A 1 579 ? 5.480 -5.927 26.677 1.00 89.25 579 THR A CA 1
ATOM 4480 C C . THR A 1 579 ? 6.358 -6.957 27.385 1.00 89.25 579 THR A C 1
ATOM 4482 O O . THR A 1 579 ? 5.854 -7.887 28.021 1.00 89.25 579 THR A O 1
ATOM 4485 N N . THR A 1 580 ? 7.681 -6.782 27.343 1.00 87.38 580 THR A N 1
ATOM 4486 C CA . THR A 1 580 ? 8.636 -7.708 27.973 1.00 87.38 580 THR A CA 1
ATOM 4487 C C . THR A 1 5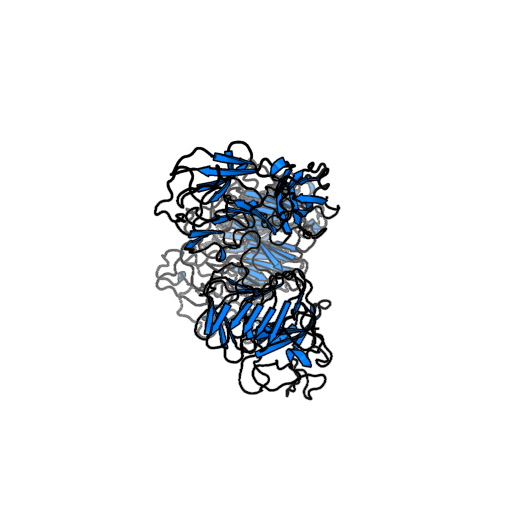80 ? 8.702 -7.586 29.502 1.00 87.38 580 THR A C 1
ATOM 4489 O O . THR A 1 580 ? 9.165 -8.510 30.182 1.00 87.38 580 THR A O 1
ATOM 4492 N N . GLN A 1 581 ? 8.197 -6.484 30.070 1.00 90.56 581 GLN A N 1
ATOM 4493 C CA . GLN A 1 581 ? 8.078 -6.253 31.511 1.00 90.56 581 GLN A CA 1
ATOM 4494 C C . GLN A 1 581 ? 6.606 -6.151 31.927 1.00 90.56 581 GLN A C 1
ATOM 4496 O O . GLN A 1 581 ? 5.821 -5.443 31.304 1.00 90.56 581 GLN A O 1
ATOM 4501 N N . ALA A 1 582 ? 6.247 -6.797 33.043 1.00 91.44 582 ALA A N 1
ATOM 4502 C CA . ALA A 1 582 ? 4.907 -6.686 33.616 1.00 91.44 582 ALA A CA 1
ATOM 4503 C C . ALA A 1 582 ? 4.555 -5.221 33.924 1.00 91.44 582 ALA A C 1
ATOM 4505 O O . ALA A 1 582 ? 5.271 -4.552 34.675 1.00 91.44 582 ALA A O 1
ATOM 4506 N N . ALA A 1 583 ? 3.444 -4.749 33.361 1.00 94.94 583 ALA A N 1
ATOM 4507 C CA . ALA A 1 583 ? 2.991 -3.380 33.549 1.00 94.94 583 ALA A CA 1
ATOM 4508 C C . ALA A 1 583 ? 2.473 -3.150 34.991 1.00 94.94 583 ALA A C 1
ATOM 4510 O O . ALA A 1 583 ? 1.795 -4.027 35.547 1.00 94.94 583 ALA A O 1
ATOM 4511 N N . PRO A 1 584 ? 2.800 -2.006 35.625 1.00 97.00 584 PRO A N 1
ATOM 4512 C CA . PRO A 1 584 ? 2.309 -1.645 36.949 1.00 97.00 584 PRO A CA 1
ATOM 4513 C C . PRO A 1 584 ? 0.785 -1.563 37.008 1.00 97.00 584 PRO A C 1
ATOM 4515 O O . PRO A 1 584 ? 0.132 -1.130 36.059 1.00 97.00 584 PRO A O 1
ATOM 4518 N N . LYS A 1 585 ? 0.233 -1.956 38.159 1.00 97.25 585 LYS A N 1
ATOM 4519 C CA . LYS A 1 585 ? -1.206 -1.955 38.425 1.00 97.25 585 LYS A CA 1
ATOM 4520 C C . LYS A 1 585 ? -1.514 -1.254 39.741 1.00 97.25 585 LYS A C 1
ATOM 4522 O O . LYS A 1 585 ? -0.748 -1.387 40.695 1.00 97.25 585 LYS A O 1
ATOM 4527 N N . ALA A 1 586 ? -2.644 -0.564 39.794 1.00 97.50 586 ALA A N 1
ATOM 4528 C CA . ALA A 1 586 ? -3.190 0.071 40.990 1.00 97.50 586 ALA A CA 1
ATOM 4529 C C . ALA A 1 586 ? -4.711 -0.146 41.037 1.00 97.50 586 ALA A C 1
ATOM 4531 O O . ALA A 1 586 ? -5.296 -0.633 40.074 1.00 97.50 586 ALA A O 1
ATOM 4532 N N . ASN A 1 587 ? -5.348 0.154 42.163 1.00 97.19 587 ASN A N 1
ATOM 4533 C CA . ASN A 1 587 ? -6.804 0.195 42.280 1.00 97.19 587 ASN A CA 1
ATOM 4534 C C . ASN A 1 587 ? -7.206 1.172 43.381 1.00 97.19 587 ASN A C 1
ATOM 4536 O O . ASN A 1 587 ? -6.426 1.407 44.307 1.00 97.19 587 ASN A O 1
ATOM 4540 N N . ALA A 1 588 ? -8.405 1.721 43.255 1.00 95.62 588 ALA A N 1
ATOM 4541 C CA . ALA A 1 588 ? -9.076 2.499 44.283 1.00 95.62 588 ALA A CA 1
ATOM 4542 C C . ALA A 1 588 ? -10.585 2.249 44.175 1.00 95.62 588 ALA A C 1
ATOM 4544 O O . ALA A 1 588 ? -11.075 1.853 43.119 1.00 95.62 588 ALA A O 1
ATOM 4545 N N . THR A 1 589 ? -11.297 2.447 45.278 1.00 93.31 589 THR A N 1
ATOM 4546 C CA . THR A 1 589 ? -12.760 2.401 45.315 1.00 93.31 589 THR A CA 1
ATOM 4547 C C . THR A 1 589 ? -13.244 3.826 45.475 1.00 93.31 589 THR A C 1
ATOM 4549 O O . THR A 1 589 ? -12.809 4.480 46.423 1.00 93.31 589 THR A O 1
ATOM 4552 N N . THR A 1 590 ? -14.096 4.291 44.566 1.00 86.88 590 THR A N 1
ATOM 4553 C CA . THR A 1 590 ? -14.784 5.578 44.707 1.00 86.88 590 THR A CA 1
ATOM 4554 C C . THR A 1 590 ? -15.599 5.566 45.995 1.00 86.88 590 THR A C 1
ATOM 4556 O O . THR A 1 590 ? -16.311 4.599 46.282 1.00 86.88 590 THR A O 1
ATOM 4559 N N . THR A 1 591 ? -15.482 6.606 46.819 1.00 73.00 591 THR A N 1
ATOM 4560 C CA . THR A 1 591 ? -16.339 6.749 48.001 1.00 73.00 591 THR A CA 1
ATOM 4561 C C . THR A 1 591 ? -17.224 7.972 47.866 1.00 73.00 591 THR A C 1
ATOM 4563 O O . THR A 1 591 ? -16.754 9.099 47.741 1.00 73.00 591 THR A O 1
ATOM 4566 N N . ILE A 1 592 ? -18.540 7.774 47.943 1.00 56.16 592 ILE A N 1
ATOM 4567 C CA . ILE A 1 592 ? -19.439 8.898 48.170 1.00 56.16 592 ILE A CA 1
ATOM 4568 C C . ILE A 1 592 ? -19.315 9.313 49.637 1.00 56.16 592 ILE A C 1
ATOM 4570 O O . ILE A 1 592 ? -19.578 8.541 50.564 1.00 56.16 592 ILE A O 1
ATOM 4574 N N . SER A 1 593 ? -18.949 10.577 49.849 1.00 43.12 593 SER A N 1
ATOM 4575 C CA . SER A 1 593 ? -19.398 11.306 51.031 1.00 43.12 593 SER A CA 1
ATOM 4576 C C . SER A 1 593 ? -20.917 11.384 50.930 1.00 43.12 593 SER A C 1
ATOM 4578 O O . SER A 1 593 ? -21.422 12.205 50.173 1.00 43.12 593 SER A O 1
ATOM 4580 N N . LEU A 1 594 ? -21.629 10.478 51.609 1.00 42.59 594 LEU A N 1
ATOM 4581 C CA . LEU A 1 594 ? -23.092 10.439 51.615 1.00 42.59 594 LEU A CA 1
ATOM 4582 C C . LEU A 1 594 ? -23.604 11.788 52.120 1.00 42.59 594 LEU A C 1
ATOM 4584 O O . LEU A 1 594 ? -23.585 12.041 53.322 1.00 42.59 594 LEU A O 1
ATOM 4588 N N . GLU A 1 595 ? -24.046 12.651 51.206 1.00 50.72 595 GLU A N 1
ATOM 4589 C CA . GLU A 1 595 ? -25.041 13.650 51.558 1.00 50.72 595 GLU A CA 1
ATOM 4590 C C . GLU A 1 595 ? -26.377 12.893 51.678 1.00 50.72 595 GLU A C 1
ATOM 4592 O O . GLU A 1 595 ? -26.763 12.161 50.762 1.00 50.72 595 GLU A O 1
ATOM 4597 N N . PRO A 1 596 ? -27.064 12.977 52.819 1.00 54.12 596 PRO A N 1
ATOM 4598 C CA . PRO A 1 596 ? -28.318 12.264 53.055 1.00 54.12 596 PRO A CA 1
ATOM 4599 C C . PRO A 1 596 ? -29.415 12.668 52.047 1.00 54.12 596 PRO A C 1
ATOM 4601 O O . PRO A 1 596 ? -29.818 13.828 51.996 1.00 54.12 596 PRO A O 1
ATOM 4604 N N . THR A 1 597 ? -29.983 11.707 51.307 1.00 70.75 597 THR A N 1
ATOM 4605 C CA . THR A 1 597 ? -31.170 11.869 50.431 1.00 70.75 597 THR A CA 1
ATOM 4606 C C . THR A 1 597 ? -32.476 11.906 51.239 1.00 70.75 597 THR A C 1
ATOM 4608 O O . THR A 1 597 ? -33.450 11.197 50.966 1.00 70.75 597 THR A O 1
ATOM 4611 N N . VAL A 1 598 ? -32.487 12.716 52.297 1.00 85.94 598 VAL A N 1
ATOM 4612 C CA . VAL A 1 598 ? -33.694 12.977 53.081 1.00 85.94 598 VAL A CA 1
ATOM 4613 C C . VAL A 1 598 ? -34.494 14.049 52.357 1.00 85.94 598 VAL A C 1
ATOM 4615 O O . VAL A 1 598 ? -34.014 15.168 52.183 1.00 85.94 598 VAL A O 1
ATOM 4618 N N . ILE A 1 599 ? -35.710 13.705 51.944 1.00 90.06 599 ILE A N 1
ATOM 4619 C CA . ILE A 1 599 ? -36.590 14.582 51.163 1.00 90.06 599 ILE A CA 1
ATOM 4620 C C . ILE A 1 599 ? -37.901 14.829 51.900 1.00 90.06 599 ILE A C 1
ATOM 4622 O O . ILE A 1 599 ? -38.276 14.043 52.764 1.00 90.06 599 ILE A O 1
ATOM 4626 N N . ILE A 1 600 ? -38.631 15.873 51.527 1.00 91.50 600 ILE A N 1
ATOM 4627 C CA . ILE A 1 600 ? -40.027 16.100 51.893 1.00 91.50 600 ILE A CA 1
ATOM 4628 C C . ILE A 1 600 ? -40.889 15.196 50.999 1.00 91.50 600 ILE A C 1
ATOM 4630 O O . ILE A 1 600 ? -40.906 15.360 49.780 1.00 91.50 600 ILE A O 1
ATOM 4634 N N . SER A 1 601 ? -41.594 14.227 51.587 1.00 87.06 601 SER A N 1
ATOM 4635 C CA . SER A 1 601 ? -42.434 13.274 50.844 1.00 87.06 601 SER A CA 1
ATOM 4636 C C . SER A 1 601 ? -43.897 13.702 50.768 1.00 87.06 601 SER A C 1
ATOM 4638 O O . SER A 1 601 ? -44.561 13.406 49.776 1.00 87.06 601 SER A O 1
ATOM 4640 N N . GLU A 1 602 ? -44.405 14.427 51.767 1.00 86.94 602 GLU A N 1
ATOM 4641 C CA . GLU A 1 602 ? -45.809 14.844 51.804 1.00 86.94 602 GLU A CA 1
ATOM 4642 C C . GLU A 1 602 ? -46.004 16.143 52.603 1.00 86.94 602 GLU A C 1
ATOM 4644 O O . GLU A 1 602 ? -45.345 16.383 53.617 1.00 86.94 602 GLU A O 1
ATOM 4649 N N . VAL A 1 603 ? -46.928 16.993 52.150 1.00 89.00 603 VAL A N 1
ATOM 4650 C CA . VAL A 1 603 ? -47.326 18.247 52.801 1.00 89.00 603 VAL A CA 1
ATOM 4651 C C . VAL A 1 603 ? -48.848 18.344 52.824 1.00 89.00 603 VAL A C 1
ATOM 4653 O O . VAL A 1 603 ? -49.496 18.240 51.786 1.00 89.00 603 VAL A O 1
ATOM 4656 N N . VAL A 1 604 ? -49.434 18.606 53.994 1.00 84.44 604 VAL A N 1
ATOM 4657 C CA . VAL A 1 604 ? -50.893 18.696 54.168 1.00 84.44 604 VAL A CA 1
ATOM 4658 C C . VAL A 1 604 ? -51.300 20.081 54.685 1.00 84.44 604 VAL A C 1
ATOM 4660 O O . VAL A 1 604 ? -50.708 20.586 55.643 1.00 84.44 604 VAL A O 1
ATOM 4663 N N . SER A 1 605 ? -52.316 20.708 54.071 1.00 81.19 605 SER A N 1
ATOM 4664 C CA . SER A 1 605 ? -52.809 22.035 54.493 1.00 81.19 605 SER A CA 1
ATOM 4665 C C . SER A 1 605 ? -53.439 22.030 55.891 1.00 81.19 605 SER A C 1
ATOM 4667 O O . SER A 1 605 ? -54.053 21.057 56.319 1.00 81.19 605 SER A O 1
ATOM 4669 N N . THR A 1 606 ? -53.350 23.158 56.604 1.00 69.62 606 THR A N 1
ATOM 4670 C CA . THR A 1 606 ? -53.948 23.350 57.940 1.00 69.62 606 THR A CA 1
ATOM 4671 C C . THR A 1 606 ? -55.452 23.605 57.966 1.00 69.62 606 THR A C 1
ATOM 4673 O O . THR A 1 606 ? -56.023 23.677 59.063 1.00 69.62 606 THR A O 1
ATOM 4676 N N . ASP A 1 607 ? -56.088 23.703 56.798 1.00 69.56 607 ASP A N 1
ATOM 4677 C CA . ASP A 1 607 ? -57.546 23.803 56.656 1.00 69.56 607 ASP A CA 1
ATOM 4678 C C . ASP A 1 607 ? -58.262 22.466 56.919 1.00 69.56 607 ASP A C 1
ATOM 4680 O O . ASP A 1 607 ? -59.450 22.447 57.259 1.00 69.56 607 ASP A O 1
ATOM 4684 N N . VAL A 1 608 ? -57.522 21.350 56.895 1.00 64.00 608 VAL A N 1
ATOM 4685 C CA . VAL A 1 608 ? -57.966 20.072 57.462 1.00 64.00 608 VAL A CA 1
ATOM 4686 C C . VAL A 1 608 ? -57.521 19.941 58.924 1.00 64.00 608 VAL A C 1
ATOM 4688 O O . VAL A 1 608 ? -56.439 20.380 59.326 1.00 64.00 608 VAL A O 1
ATOM 4691 N N . ASN A 1 609 ? -58.373 19.337 59.763 1.00 62.22 609 ASN A N 1
ATOM 4692 C CA . ASN A 1 609 ? -57.952 18.933 61.105 1.00 62.22 609 ASN A CA 1
ATOM 4693 C C . ASN A 1 609 ? -56.813 17.917 60.918 1.00 62.22 609 ASN A C 1
ATOM 4695 O O . ASN A 1 609 ? -57.045 16.912 60.255 1.00 62.22 609 ASN A O 1
ATOM 4699 N N . ASP A 1 610 ? -55.630 18.198 61.482 1.00 69.19 610 ASP A N 1
ATOM 4700 C CA . ASP A 1 610 ? -54.465 17.289 61.559 1.00 69.19 610 ASP A CA 1
ATOM 4701 C C . ASP A 1 610 ? -53.373 17.392 60.469 1.00 69.19 610 ASP A C 1
ATOM 4703 O O . ASP A 1 610 ? -52.728 16.404 60.135 1.00 69.19 610 ASP A O 1
ATOM 4707 N N . ALA A 1 611 ? -53.084 18.606 59.984 1.00 77.56 611 ALA A N 1
ATOM 4708 C CA . ALA A 1 611 ? -51.950 18.890 59.091 1.00 77.56 611 ALA A CA 1
ATOM 4709 C C . ALA A 1 611 ? -50.573 18.414 59.595 1.00 77.56 611 ALA A C 1
ATOM 4711 O O . ALA A 1 611 ? -50.229 18.578 60.778 1.00 77.56 611 ALA A O 1
ATOM 4712 N N . TYR A 1 612 ? -49.761 17.927 58.653 1.00 83.56 612 TYR A N 1
ATOM 4713 C CA . TYR A 1 612 ? -48.376 17.513 58.853 1.00 83.56 612 TYR A CA 1
ATOM 4714 C C . TYR A 1 612 ? -47.503 17.786 57.621 1.00 83.56 612 TYR A C 1
ATOM 4716 O O . TYR A 1 612 ? -47.994 18.046 56.522 1.00 83.56 612 TYR A O 1
ATOM 4724 N N . VAL A 1 613 ? -46.194 17.717 57.842 1.00 88.88 613 VAL A N 1
ATOM 4725 C CA . VAL A 1 613 ? -45.167 17.573 56.812 1.00 88.88 613 VAL A CA 1
ATOM 4726 C C . VAL A 1 613 ? -44.427 16.273 57.089 1.00 88.88 613 VAL A C 1
ATOM 4728 O O . VAL A 1 613 ? -44.052 16.002 58.231 1.00 88.88 613 VAL A O 1
ATOM 4731 N N . GLU A 1 614 ? -44.237 15.470 56.057 1.00 88.44 614 GLU A N 1
ATOM 4732 C CA . GLU A 1 614 ? -43.521 14.205 56.113 1.00 88.44 614 GLU A CA 1
ATOM 4733 C C . GLU A 1 614 ? -42.199 14.329 55.367 1.00 88.44 614 GLU A C 1
ATOM 4735 O O . GLU A 1 614 ? -42.131 14.933 54.295 1.00 88.44 614 GLU A O 1
ATOM 4740 N N . ILE A 1 615 ? -41.149 13.761 55.952 1.00 90.56 615 ILE A N 1
ATOM 4741 C CA . ILE A 1 615 ? -39.878 13.544 55.275 1.00 90.56 615 ILE A CA 1
ATOM 4742 C C . ILE A 1 615 ? -39.577 12.051 55.207 1.00 90.56 615 ILE A C 1
ATOM 4744 O O . ILE A 1 615 ? -39.986 11.282 56.079 1.00 90.56 615 ILE A O 1
ATOM 4748 N N . PHE A 1 616 ? -38.818 11.646 54.200 1.00 86.56 616 PHE A N 1
ATOM 4749 C CA . PHE A 1 616 ? -38.468 10.256 53.960 1.00 86.56 616 PHE A CA 1
ATOM 4750 C C . PHE A 1 616 ? -36.989 10.124 53.618 1.00 86.56 616 PHE A C 1
ATOM 4752 O O . PHE A 1 616 ? -36.429 10.956 52.904 1.00 86.56 616 PHE A O 1
ATOM 4759 N N . ASN A 1 617 ? -36.361 9.066 54.128 1.00 86.00 617 ASN A N 1
ATOM 4760 C CA . ASN A 1 617 ? -34.986 8.724 53.792 1.00 86.00 617 ASN A CA 1
ATOM 4761 C C . ASN A 1 617 ? -34.957 7.732 52.619 1.00 86.00 617 ASN A C 1
ATOM 4763 O O . ASN A 1 617 ? -35.128 6.525 52.822 1.00 86.00 617 ASN A O 1
ATOM 4767 N N . TYR A 1 618 ? -34.703 8.246 51.409 1.00 74.31 618 TYR A N 1
ATOM 4768 C CA . TYR A 1 618 ? -34.438 7.424 50.216 1.00 74.31 618 TYR A CA 1
ATOM 4769 C C . TYR A 1 618 ? -33.047 6.781 50.231 1.00 74.31 618 TYR A C 1
ATOM 4771 O O . TYR A 1 618 ? -32.737 5.963 49.370 1.00 74.31 618 TYR A O 1
ATOM 4779 N N . GLY A 1 619 ? -32.189 7.164 51.173 1.00 70.06 619 GLY A N 1
ATOM 4780 C CA . GLY A 1 619 ? -30.809 6.718 51.238 1.00 70.06 619 GLY A CA 1
ATOM 4781 C C . GLY A 1 619 ? -30.695 5.286 51.735 1.00 70.06 619 GLY A C 1
ATOM 4782 O O . GLY A 1 619 ? -31.523 4.789 52.495 1.00 70.06 619 GLY A O 1
ATOM 4783 N N . SER A 1 620 ? -29.606 4.626 51.353 1.00 67.12 620 SER A N 1
ATOM 4784 C CA . SER A 1 620 ? -29.269 3.264 51.784 1.00 67.12 620 SER A CA 1
ATOM 4785 C C . SER A 1 620 ? -28.705 3.190 53.211 1.00 67.12 620 SER A C 1
ATOM 4787 O O . SER A 1 620 ? -28.501 2.096 53.740 1.00 67.12 620 SER A O 1
ATOM 4789 N N . SER A 1 621 ? -28.467 4.337 53.862 1.00 74.38 621 SER A N 1
ATOM 4790 C CA . SER A 1 621 ? -27.880 4.435 55.204 1.00 74.38 621 SER A CA 1
ATOM 4791 C C . SER A 1 621 ? -28.765 5.210 56.194 1.00 74.38 621 SER A C 1
ATOM 4793 O O . SER A 1 621 ? -29.500 6.112 55.789 1.00 74.38 621 SER A O 1
ATOM 4795 N N . PRO A 1 622 ? -28.718 4.889 57.504 1.00 80.06 622 PRO A N 1
ATOM 4796 C CA . PRO A 1 622 ? -29.421 5.668 58.521 1.00 80.06 622 PRO A CA 1
ATOM 4797 C C . PRO A 1 622 ? -28.868 7.092 58.638 1.00 80.06 622 PRO A C 1
ATOM 4799 O O . PRO A 1 622 ? -27.653 7.264 58.683 1.00 80.06 622 PRO A O 1
ATOM 4802 N N . VAL A 1 623 ? -29.752 8.079 58.778 1.00 85.75 623 VAL A N 1
ATOM 4803 C CA . VAL A 1 623 ? -29.402 9.502 58.923 1.00 85.75 623 VAL A CA 1
ATOM 4804 C C . VAL A 1 623 ? -29.690 9.964 60.346 1.00 85.75 623 VAL A C 1
ATOM 4806 O O . VAL A 1 623 ? -30.815 9.827 60.830 1.00 85.75 623 VAL A O 1
ATOM 4809 N N . ASP A 1 624 ? -28.693 10.511 61.044 1.00 89.06 624 ASP A N 1
ATOM 4810 C CA . ASP A 1 624 ? -28.890 11.077 62.384 1.00 89.06 624 ASP A CA 1
ATOM 4811 C C . ASP A 1 624 ? -29.258 12.562 62.267 1.00 89.06 624 ASP A C 1
ATOM 4813 O O . ASP A 1 624 ? -28.397 13.447 62.228 1.00 89.06 624 ASP A O 1
ATOM 4817 N N . LEU A 1 625 ? -30.571 12.818 62.260 1.00 88.50 625 LEU A N 1
ATOM 4818 C CA . LEU A 1 625 ? -31.179 14.135 62.060 1.00 88.50 625 LEU A CA 1
ATOM 4819 C C . LEU A 1 625 ? -30.678 15.178 63.069 1.00 88.50 625 LEU A C 1
ATOM 4821 O O . LEU A 1 625 ? -30.639 16.370 62.768 1.00 88.50 625 LEU A O 1
ATOM 4825 N N . GLN A 1 626 ? -30.293 14.749 64.276 1.00 86.81 626 GLN A N 1
ATOM 4826 C CA . GLN A 1 626 ? -29.783 15.662 65.293 1.00 86.81 626 GLN A CA 1
ATOM 4827 C C . GLN A 1 626 ? -28.301 15.974 65.082 1.00 86.81 626 GLN A C 1
ATOM 4829 O O . GLN A 1 626 ? -27.892 17.128 65.229 1.00 86.81 626 GLN A O 1
ATOM 4834 N N . SER A 1 627 ? -27.486 14.952 64.813 1.00 84.69 627 SER A N 1
ATOM 4835 C CA . SER A 1 627 ? -26.035 15.120 64.684 1.00 84.69 627 SER A CA 1
ATOM 4836 C C . SER A 1 627 ? -25.645 15.893 63.421 1.00 84.69 627 SER A C 1
ATOM 4838 O O . SER A 1 627 ? -24.662 16.634 63.442 1.00 84.69 627 SER A O 1
ATOM 4840 N N . GLU A 1 628 ? -26.470 15.789 62.379 1.00 84.00 628 GLU A N 1
ATOM 4841 C CA . GLU A 1 628 ? -26.300 16.451 61.082 1.00 84.00 628 GLU A CA 1
ATOM 4842 C C . GLU A 1 628 ? -27.035 17.811 61.000 1.00 84.00 628 GLU A C 1
ATOM 4844 O O . GLU A 1 628 ? -27.024 18.477 59.970 1.00 84.00 628 GLU A O 1
ATOM 4849 N N . ASP A 1 629 ? -27.619 18.277 62.116 1.00 88.50 629 ASP A N 1
ATOM 4850 C CA . ASP A 1 629 ? -28.292 19.583 62.269 1.00 88.50 629 ASP A CA 1
ATOM 4851 C C . ASP A 1 629 ? -29.468 19.822 61.300 1.00 88.50 629 ASP A C 1
ATOM 4853 O O . ASP A 1 629 ? -29.695 20.954 60.856 1.00 88.50 629 ASP A O 1
ATOM 4857 N N . PHE A 1 630 ? -30.250 18.777 61.006 1.00 90.81 630 PHE A N 1
ATOM 4858 C CA . PHE A 1 630 ? -31.456 18.888 60.187 1.00 90.81 630 PHE A CA 1
ATOM 4859 C C . PHE A 1 630 ? -32.555 19.701 60.873 1.00 90.81 630 PHE A C 1
ATOM 4861 O O . PHE A 1 630 ? -32.892 19.520 62.051 1.00 90.81 630 PHE A O 1
ATOM 4868 N N . LYS A 1 631 ? -33.171 20.588 60.095 1.00 90.88 631 LYS A N 1
ATOM 4869 C CA . LYS A 1 631 ? -34.277 21.449 60.507 1.00 90.88 631 LYS A CA 1
ATOM 4870 C C . LYS A 1 631 ? -35.327 21.498 59.410 1.00 90.88 631 LYS A C 1
ATOM 4872 O O . LYS A 1 631 ? -34.996 21.642 58.238 1.00 90.88 631 LYS A O 1
ATOM 4877 N N . LEU A 1 632 ? -36.594 21.473 59.805 1.00 91.88 632 LEU A N 1
ATOM 4878 C CA . LEU A 1 632 ? -37.695 21.816 58.910 1.00 91.88 632 LEU A CA 1
ATOM 4879 C C . LEU A 1 632 ? -38.114 23.261 59.177 1.00 91.88 632 LEU A C 1
ATOM 4881 O O . LEU A 1 632 ? -38.324 23.648 60.328 1.00 91.88 632 LEU A O 1
ATOM 4885 N N . ALA A 1 633 ? -38.220 24.068 58.130 1.00 90.56 633 ALA A N 1
ATOM 4886 C CA . ALA A 1 633 ? -38.640 25.457 58.196 1.00 90.56 633 ALA A CA 1
ATOM 4887 C C . ALA A 1 633 ? -39.859 25.732 57.327 1.00 90.56 633 ALA A C 1
ATOM 4889 O O . ALA A 1 633 ? -40.111 25.042 56.346 1.00 90.56 633 ALA A O 1
ATOM 4890 N N . ILE A 1 634 ? -40.571 26.799 57.676 1.00 89.88 634 ILE A N 1
ATOM 4891 C CA . ILE A 1 634 ? -41.621 27.390 56.852 1.00 89.88 634 ILE A CA 1
ATOM 4892 C C . ILE A 1 634 ? -41.311 28.869 56.597 1.00 89.88 634 ILE A C 1
ATOM 4894 O O . ILE A 1 634 ? -40.749 29.560 57.461 1.00 89.88 634 ILE A O 1
ATOM 4898 N N . THR A 1 635 ? -41.693 29.369 55.423 1.00 89.44 635 THR A N 1
ATOM 4899 C CA . THR A 1 635 ? -41.738 30.806 55.124 1.00 89.44 635 THR A CA 1
ATOM 4900 C C . THR A 1 635 ? -43.165 31.243 54.831 1.00 89.44 635 THR A C 1
ATOM 4902 O O . THR A 1 635 ? -43.755 30.767 53.864 1.00 89.44 635 THR A O 1
ATOM 4905 N N . TYR A 1 636 ? -43.684 32.177 55.634 1.00 88.50 636 TYR A N 1
ATOM 4906 C CA . TYR A 1 636 ? -45.078 32.615 55.529 1.00 88.50 636 TYR A CA 1
ATOM 4907 C C . TYR A 1 636 ? -45.301 33.686 54.462 1.00 88.50 636 TYR A C 1
ATOM 4909 O O . TYR A 1 636 ? -44.521 34.645 54.410 1.00 88.50 636 TYR A O 1
ATOM 4917 N N . ASP A 1 637 ? -46.384 33.571 53.690 1.00 83.31 637 ASP A N 1
ATOM 4918 C CA . ASP A 1 637 ? -46.943 34.617 52.813 1.00 83.31 637 ASP A CA 1
ATOM 4919 C C . ASP A 1 637 ? -45.901 35.296 51.889 1.00 83.31 637 ASP A C 1
ATOM 4921 O O . ASP A 1 637 ? -45.899 36.517 51.684 1.00 83.31 637 ASP A O 1
ATOM 4925 N N . GLY A 1 638 ? -44.958 34.523 51.341 1.00 79.88 638 GLY A N 1
ATOM 4926 C CA . GLY A 1 638 ? -43.872 35.044 50.500 1.00 79.88 638 GLY A CA 1
ATOM 4927 C C . GLY A 1 638 ? -42.758 35.780 51.250 1.00 79.88 638 GLY A C 1
ATOM 4928 O O . GLY A 1 638 ? -42.031 36.588 50.670 1.00 79.88 638 GLY A O 1
ATOM 4929 N N . GLY A 1 639 ? -42.599 35.517 52.545 1.00 84.88 639 GLY A N 1
ATOM 4930 C CA . GLY A 1 639 ? -41.429 35.915 53.319 1.00 84.88 639 GLY A CA 1
ATOM 4931 C C . GLY A 1 639 ? -40.169 35.115 52.962 1.00 84.88 639 GLY A C 1
ATOM 4932 O O . GLY A 1 639 ? -40.212 34.095 52.284 1.00 84.88 639 GLY A O 1
ATOM 4933 N N . SER A 1 640 ? -39.019 35.575 53.457 1.00 84.50 640 SER A N 1
ATOM 4934 C CA . SER A 1 640 ? -37.714 34.909 53.286 1.00 84.50 640 SER A CA 1
ATOM 4935 C C . SER A 1 640 ? -37.055 34.522 54.616 1.00 84.50 640 SER A C 1
ATOM 4937 O O . SER A 1 640 ? -35.883 34.163 54.649 1.00 84.50 640 SER A O 1
ATOM 4939 N N . ASN A 1 641 ? -37.772 34.670 55.734 1.00 86.25 641 ASN A N 1
ATOM 4940 C CA . ASN A 1 641 ? -37.265 34.342 57.064 1.00 86.25 641 ASN A CA 1
ATOM 4941 C C . ASN A 1 641 ? -37.673 32.913 57.423 1.00 86.25 641 ASN A C 1
ATOM 4943 O O . ASN A 1 641 ? -38.866 32.628 57.489 1.00 86.25 641 ASN A O 1
ATOM 4947 N N . PHE A 1 642 ? -36.696 32.049 57.699 1.00 87.44 642 PHE A N 1
ATOM 4948 C CA . PHE A 1 642 ? -36.945 30.647 58.033 1.00 87.44 642 PHE A CA 1
ATOM 4949 C C . PHE A 1 642 ? -37.433 30.517 59.477 1.00 87.44 642 PHE A C 1
ATOM 4951 O O . PHE A 1 642 ? -36.667 30.726 60.422 1.00 87.44 642 PHE A O 1
ATOM 4958 N N . ASN A 1 643 ? -38.699 30.140 59.664 1.00 87.81 643 ASN A N 1
ATOM 4959 C CA . ASN A 1 643 ? -39.210 29.741 60.972 1.00 87.81 643 ASN A CA 1
ATOM 4960 C C . ASN A 1 643 ? -38.987 28.232 61.146 1.00 87.81 643 ASN A C 1
ATOM 4962 O O . ASN A 1 643 ? -39.734 27.441 60.585 1.00 87.81 643 ASN A O 1
ATOM 4966 N N . SER A 1 644 ? -37.918 27.845 61.850 1.00 88.19 644 SER A N 1
ATOM 4967 C CA . SER A 1 644 ? -37.400 26.466 61.847 1.00 88.19 644 SER A CA 1
ATOM 4968 C C . SER A 1 644 ? -37.678 25.696 63.138 1.00 88.19 644 SER A C 1
ATOM 4970 O O . SER A 1 644 ? -37.576 26.258 64.230 1.00 88.19 644 SER A O 1
ATOM 4972 N N . VAL A 1 645 ? -37.899 24.387 63.012 1.00 89.44 645 VAL A N 1
ATOM 4973 C CA . VAL A 1 645 ? -37.875 23.401 64.098 1.00 89.44 645 VAL A CA 1
ATOM 4974 C C . VAL A 1 645 ? -36.721 22.417 63.879 1.00 89.44 645 VAL A C 1
ATOM 4976 O O . VAL A 1 645 ? -36.522 21.928 62.770 1.00 89.44 645 VAL A O 1
ATOM 4979 N N . SER A 1 646 ? -35.938 22.143 64.927 1.00 90.19 646 SER A N 1
ATOM 4980 C CA . SER A 1 646 ? -34.881 21.123 64.881 1.00 90.19 646 SER A CA 1
ATOM 4981 C C . SER A 1 646 ? -35.478 19.722 64.886 1.00 90.19 646 SER A C 1
ATOM 4983 O O . SER A 1 646 ? -36.332 19.422 65.722 1.00 90.19 646 SER A O 1
ATOM 4985 N N . LEU A 1 647 ? -34.992 18.878 63.979 1.00 90.25 647 LEU A N 1
ATOM 4986 C CA . LEU A 1 647 ? -35.342 17.467 63.908 1.00 90.25 647 LEU A CA 1
ATOM 4987 C C . LEU A 1 647 ? -34.419 16.651 64.824 1.00 90.25 647 LEU A C 1
ATOM 4989 O O . LEU A 1 647 ? -33.332 17.095 65.200 1.00 90.25 647 LEU A O 1
ATOM 4993 N N . THR A 1 648 ? -34.876 15.477 65.254 1.00 89.31 648 THR A N 1
ATOM 4994 C CA . THR A 1 648 ? -34.133 14.627 66.196 1.00 89.31 648 THR A CA 1
ATOM 4995 C C . THR A 1 648 ? -34.330 13.153 65.885 1.00 89.31 648 THR A C 1
ATOM 4997 O O . THR A 1 648 ? -35.371 12.780 65.362 1.00 89.31 648 THR A O 1
ATOM 5000 N N . GLY A 1 649 ? -33.391 12.305 66.309 1.00 87.75 649 GLY A N 1
ATOM 5001 C CA . GLY A 1 649 ? -33.477 10.856 66.123 1.00 87.75 649 GLY A CA 1
ATOM 5002 C C . GLY A 1 649 ? -32.724 10.369 64.887 1.00 87.75 649 GLY A C 1
ATOM 5003 O O . GLY A 1 649 ? -32.120 11.159 64.168 1.00 87.75 649 GLY A O 1
ATOM 5004 N N . ILE A 1 650 ? -32.738 9.051 64.683 1.00 87.06 650 ILE A N 1
ATOM 5005 C CA . ILE A 1 650 ? -32.071 8.393 63.556 1.00 87.06 650 ILE A CA 1
ATOM 5006 C C . ILE A 1 650 ? -33.147 7.894 62.595 1.00 87.06 650 ILE A C 1
ATOM 5008 O O . ILE A 1 650 ? -33.908 6.995 62.958 1.00 87.06 650 ILE A O 1
ATOM 5012 N N . LEU A 1 651 ? -33.184 8.457 61.391 1.00 86.06 651 LEU A N 1
ATOM 5013 C CA . LEU A 1 651 ? -34.087 8.068 60.317 1.00 86.06 651 LEU A CA 1
ATOM 5014 C C . LEU A 1 651 ? -33.460 6.927 59.510 1.00 86.06 651 LEU A C 1
ATOM 5016 O O . LEU A 1 651 ? -32.468 7.124 58.810 1.00 86.06 651 LEU A O 1
ATOM 5020 N N . GLN A 1 652 ? -33.989 5.711 59.645 1.00 83.69 652 GLN A N 1
ATOM 5021 C CA . GLN A 1 652 ? -33.484 4.539 58.921 1.00 83.69 652 GLN A CA 1
ATOM 5022 C C . GLN A 1 652 ? -33.776 4.640 57.410 1.00 83.69 652 GLN A C 1
ATOM 5024 O O . GLN A 1 652 ? -34.678 5.380 57.019 1.00 83.69 652 GLN A O 1
ATOM 5029 N N . PRO A 1 653 ? -33.055 3.890 56.557 1.00 77.50 653 PRO A N 1
ATOM 5030 C CA . PRO A 1 653 ? -33.425 3.709 55.154 1.00 77.50 653 PRO A CA 1
ATOM 5031 C C . PRO A 1 653 ? -34.886 3.290 55.010 1.00 77.50 653 PRO A C 1
ATOM 5033 O O . PRO A 1 653 ? -35.359 2.435 55.764 1.00 77.50 653 PRO A O 1
ATOM 5036 N N . SER A 1 654 ? -35.592 3.871 54.039 1.00 72.44 654 SER A N 1
ATOM 5037 C CA . SER A 1 654 ? -37.014 3.600 53.785 1.00 72.44 654 SER A CA 1
ATOM 5038 C C . SER A 1 654 ? -37.956 3.917 54.954 1.00 72.44 654 SER A C 1
ATOM 5040 O O . SER A 1 654 ? -39.057 3.370 55.041 1.00 72.44 654 SER A O 1
ATOM 5042 N N . GLN A 1 655 ? -37.531 4.782 55.876 1.00 81.19 655 GLN A N 1
ATOM 5043 C CA . GLN A 1 655 ? -38.348 5.223 56.998 1.00 81.19 655 GLN A CA 1
ATOM 5044 C C . GLN A 1 655 ? -38.863 6.647 56.765 1.00 81.19 655 GLN A C 1
ATOM 5046 O O . GLN A 1 655 ? -38.140 7.524 56.287 1.00 81.19 655 GLN A O 1
ATOM 5051 N N . TYR A 1 656 ? -40.118 6.862 57.154 1.00 84.25 656 TYR A N 1
ATOM 5052 C CA . TYR A 1 656 ? -40.780 8.161 57.185 1.00 84.25 656 TYR A CA 1
ATOM 5053 C C . TYR A 1 656 ? -40.617 8.821 58.558 1.00 84.25 656 TYR A C 1
ATOM 5055 O O . TYR A 1 656 ? -40.532 8.134 59.578 1.00 84.25 656 TYR A O 1
ATOM 5063 N N . TYR A 1 657 ? -40.589 10.151 58.579 1.00 86.44 657 TYR A N 1
ATOM 5064 C CA . TYR A 1 657 ? -40.582 10.966 59.790 1.00 86.44 657 TYR A CA 1
ATOM 5065 C C . TYR A 1 657 ? -41.577 12.112 59.626 1.00 86.44 657 TYR A C 1
ATOM 5067 O O . TYR A 1 657 ? -41.441 12.955 58.738 1.00 86.44 657 TYR A O 1
ATOM 5075 N N . THR A 1 658 ? -42.583 12.158 60.490 1.00 85.56 658 THR A N 1
ATOM 5076 C CA . THR A 1 658 ? -43.712 13.088 60.372 1.00 85.56 658 THR A CA 1
ATOM 5077 C C . THR A 1 658 ? -43.637 14.203 61.416 1.00 85.56 658 THR A C 1
ATOM 5079 O O . THR A 1 658 ? -43.378 13.974 62.601 1.00 85.56 658 THR A O 1
ATOM 5082 N N . ILE A 1 659 ? -43.898 15.445 60.997 1.00 85.81 659 ILE A N 1
ATOM 5083 C CA . ILE A 1 659 ? -43.979 16.608 61.887 1.00 85.81 659 ILE A CA 1
ATOM 5084 C C . ILE A 1 659 ? -45.341 17.287 61.729 1.00 85.81 659 ILE A C 1
ATOM 5086 O O . ILE A 1 659 ? -45.688 17.734 60.640 1.00 85.81 659 ILE A O 1
ATOM 5090 N N . GLY A 1 660 ? -46.114 17.397 62.815 1.00 78.56 660 GLY A N 1
ATOM 5091 C CA . GLY A 1 660 ? -47.526 17.799 62.737 1.00 78.56 660 GLY A CA 1
ATOM 5092 C C . GLY A 1 660 ? -48.042 18.758 63.816 1.00 78.56 660 GLY A C 1
ATOM 5093 O O . GLY A 1 660 ? -47.332 19.175 64.744 1.00 78.56 660 GLY A O 1
ATOM 5094 N N . ARG A 1 661 ? -49.330 19.109 63.681 1.00 70.50 661 ARG A N 1
ATOM 5095 C CA . ARG A 1 661 ? -50.123 19.980 64.575 1.00 70.50 661 ARG A CA 1
ATOM 5096 C C . ARG A 1 661 ? -50.843 19.161 65.669 1.00 70.50 661 ARG A C 1
ATOM 5098 O O . ARG A 1 661 ? -51.372 18.097 65.385 1.00 70.50 661 ARG A O 1
ATOM 5105 N N . ALA A 1 662 ? -50.940 19.657 66.914 1.00 59.72 662 ALA A N 1
ATOM 5106 C CA . ALA A 1 662 ? -51.675 18.969 67.997 1.00 59.72 662 ALA A CA 1
ATOM 5107 C C . ALA A 1 662 ? -53.006 19.637 68.398 1.00 59.72 662 ALA A C 1
ATOM 5109 O O . ALA A 1 662 ? -53.004 20.676 69.056 1.00 59.72 662 ALA A O 1
ATOM 5110 N N . GLU A 1 663 ? -54.124 19.005 68.024 1.00 51.16 663 GLU A N 1
ATOM 5111 C CA . GLU A 1 663 ? -55.147 18.378 68.896 1.00 51.16 663 GLU A CA 1
ATOM 5112 C C . GLU A 1 663 ? -56.087 17.568 67.967 1.00 51.16 663 GLU A C 1
ATOM 5114 O O . GLU A 1 663 ? -57.052 18.115 67.442 1.00 51.16 663 GLU A O 1
ATOM 5119 N N . GLY A 1 664 ? -55.777 16.283 67.732 1.00 54.28 664 GLY A N 1
ATOM 5120 C CA . GLY A 1 664 ? -56.551 15.380 66.855 1.00 54.28 664 GLY A CA 1
ATOM 5121 C C . GLY A 1 664 ? -55.703 14.340 66.106 1.00 54.28 664 GLY A C 1
ATOM 5122 O O . GLY A 1 664 ? -56.110 13.185 66.018 1.00 54.28 664 GLY A O 1
ATOM 5123 N N . SER A 1 665 ? -54.496 14.735 65.684 1.00 54.28 665 SER A N 1
ATOM 5124 C CA . SER A 1 665 ? -53.590 13.930 64.854 1.00 54.28 665 SER A CA 1
ATOM 5125 C C . SER A 1 665 ? -53.150 12.644 65.553 1.00 54.28 665 SER A C 1
ATOM 5127 O O . SER A 1 665 ? -52.682 12.670 66.697 1.00 54.28 665 SER A O 1
ATOM 5129 N N . SER A 1 666 ? -53.329 11.510 64.873 1.00 55.75 666 SER A N 1
ATOM 5130 C CA . SER A 1 666 ? -53.117 10.180 65.442 1.00 55.75 666 SER A CA 1
ATOM 5131 C C . SER A 1 666 ? -51.663 9.710 65.464 1.00 55.75 666 SER A C 1
ATOM 5133 O O . SER A 1 666 ? -51.407 8.762 66.209 1.00 55.75 666 SER A O 1
ATOM 5135 N N . ASN A 1 667 ? -50.730 10.310 64.703 1.00 62.47 667 ASN A N 1
ATOM 5136 C CA . ASN A 1 667 ? -49.378 9.737 64.603 1.00 62.47 667 ASN A CA 1
ATOM 5137 C C . ASN A 1 667 ? -48.209 10.635 64.087 1.00 62.47 667 ASN A C 1
ATOM 5139 O O . ASN A 1 667 ? -47.406 10.159 63.286 1.00 62.47 667 ASN A O 1
ATOM 5143 N N . PRO A 1 668 ? -48.027 11.901 64.523 1.00 68.88 668 PRO A N 1
ATOM 5144 C CA . PRO A 1 668 ? -46.799 12.637 64.217 1.00 68.88 668 PRO A CA 1
ATOM 5145 C C . PRO A 1 668 ? -45.645 12.223 65.150 1.00 68.88 668 PRO A C 1
ATOM 5147 O O . PRO A 1 668 ? -45.814 12.222 66.374 1.00 68.88 668 PRO A O 1
ATOM 5150 N N . ASP A 1 669 ? -44.458 11.955 64.598 1.00 72.38 669 ASP A N 1
ATOM 5151 C CA . ASP A 1 669 ? -43.246 11.669 65.386 1.00 72.38 669 ASP A CA 1
ATOM 5152 C C . ASP A 1 669 ? -42.781 12.895 66.197 1.00 72.38 669 ASP A C 1
ATOM 5154 O O . ASP A 1 669 ? -42.274 12.765 67.318 1.00 72.38 669 ASP A O 1
ATOM 5158 N N . LEU A 1 670 ? -43.005 14.109 65.672 1.00 77.12 670 LEU A N 1
ATOM 5159 C CA . LEU A 1 670 ? -42.724 15.376 66.354 1.00 77.12 670 LEU A CA 1
ATOM 5160 C C . LEU A 1 670 ? -43.913 16.354 66.287 1.00 77.12 670 LEU A C 1
ATOM 5162 O O . LEU A 1 670 ? -44.462 16.644 65.227 1.00 77.12 670 LEU A O 1
ATOM 5166 N N . VAL A 1 671 ? -44.278 16.944 67.431 1.00 76.62 671 VAL A N 1
ATOM 5167 C CA . VAL A 1 671 ? -45.366 17.938 67.539 1.00 76.62 671 VAL A CA 1
ATOM 5168 C C . VAL A 1 671 ? -44.799 19.364 67.569 1.00 76.62 671 VAL A C 1
ATOM 5170 O O . VAL A 1 671 ? -44.108 19.728 68.524 1.00 76.62 671 VAL A O 1
ATOM 5173 N N . ALA A 1 672 ? -45.132 20.202 66.576 1.00 71.19 672 ALA A N 1
ATOM 5174 C CA . ALA A 1 672 ? -44.544 21.543 66.399 1.00 71.19 672 ALA A CA 1
ATOM 5175 C C . ALA A 1 672 ? -45.561 22.641 65.992 1.00 71.19 672 ALA A C 1
ATOM 5177 O O . ALA A 1 672 ? -45.366 23.379 65.027 1.00 71.19 672 ALA A O 1
ATOM 5178 N N . TYR A 1 673 ? -46.635 22.803 66.779 1.00 65.62 673 TYR A N 1
ATOM 5179 C CA . TYR A 1 673 ? -47.784 23.687 66.481 1.00 65.62 673 TYR A CA 1
ATOM 5180 C C . TYR A 1 673 ? -47.432 25.135 66.078 1.00 65.62 673 TYR A C 1
ATOM 5182 O O . TYR A 1 673 ? -48.089 25.716 65.222 1.00 65.62 673 TYR A O 1
ATOM 5190 N N . SER A 1 674 ? -46.422 25.744 66.706 1.00 66.56 674 SER A N 1
ATOM 5191 C CA . SER A 1 674 ? -46.045 27.149 66.461 1.00 66.56 674 SER A CA 1
ATOM 5192 C C . SER A 1 674 ? -45.161 27.356 65.221 1.00 66.56 674 SER A C 1
ATOM 5194 O O . SER A 1 674 ? -44.762 28.491 64.957 1.00 66.56 674 SER A O 1
ATOM 5196 N N . TYR A 1 675 ? -44.801 26.273 64.526 1.00 67.94 675 TYR A N 1
ATOM 5197 C CA . TYR A 1 675 ? -43.790 26.254 63.464 1.00 67.94 675 TYR A CA 1
ATOM 5198 C C . TYR A 1 675 ? -44.292 25.621 62.161 1.00 67.94 675 TYR A C 1
ATOM 5200 O O . TYR A 1 675 ? -43.781 25.968 61.107 1.00 67.94 675 TYR A O 1
ATOM 5208 N N . ILE A 1 676 ? -45.298 24.740 62.210 1.00 71.19 676 ILE A N 1
ATOM 5209 C CA . ILE A 1 676 ? -45.900 24.092 61.032 1.00 71.19 676 ILE A CA 1
ATOM 5210 C C . ILE A 1 676 ? -47.391 24.427 61.010 1.00 71.19 676 ILE A C 1
ATOM 5212 O O . ILE A 1 676 ? -48.232 23.665 61.484 1.00 71.19 676 ILE A O 1
ATOM 5216 N N . ASN A 1 677 ? -47.711 25.639 60.558 1.00 74.06 677 ASN A N 1
ATOM 5217 C CA . ASN A 1 677 ? -49.078 26.161 60.526 1.00 74.06 677 ASN A CA 1
ATOM 5218 C C . ASN A 1 677 ? -49.421 26.830 59.183 1.00 74.06 677 ASN A C 1
ATOM 5220 O O . ASN A 1 677 ? -50.106 27.854 59.186 1.00 74.06 677 ASN A O 1
ATOM 5224 N N . GLY A 1 678 ? -48.911 26.288 58.074 1.00 73.12 678 GLY A N 1
ATOM 5225 C CA . GLY A 1 678 ? -49.101 26.889 56.757 1.00 73.12 678 GLY A CA 1
ATOM 5226 C C . GLY A 1 678 ? -50.541 26.799 56.251 1.00 73.12 678 GLY A C 1
ATOM 5227 O O . GLY A 1 678 ? -51.195 25.767 56.414 1.00 73.12 678 GLY A O 1
ATOM 5228 N N . ASN A 1 679 ? -51.057 27.872 55.660 1.00 75.31 679 ASN A N 1
ATOM 5229 C CA . ASN A 1 679 ? -52.456 27.999 55.220 1.00 75.31 679 ASN A CA 1
ATOM 5230 C C . ASN A 1 679 ? -52.636 27.727 53.716 1.00 75.31 679 ASN A C 1
ATOM 5232 O O . ASN A 1 679 ? -53.373 28.440 53.036 1.00 75.31 679 ASN A O 1
ATOM 5236 N N . GLY A 1 680 ? -51.923 26.721 53.197 1.00 82.44 680 GLY A N 1
ATOM 5237 C CA . GLY A 1 680 ? -52.054 26.248 51.813 1.00 82.44 680 GLY A CA 1
ATOM 5238 C C . GLY A 1 680 ? -51.240 27.018 50.767 1.00 82.44 680 GLY A C 1
ATOM 5239 O O . GLY A 1 680 ? -51.186 26.597 49.617 1.00 82.44 680 GLY A O 1
ATOM 5240 N N . ASN A 1 681 ? -50.574 28.113 51.144 1.00 86.31 681 ASN A N 1
ATOM 5241 C CA . ASN A 1 681 ? -49.824 28.986 50.230 1.00 86.31 681 ASN A CA 1
ATOM 5242 C C . ASN A 1 681 ? -48.384 29.298 50.704 1.00 86.31 681 ASN A C 1
ATOM 5244 O O . ASN A 1 681 ? -47.727 30.198 50.171 1.00 86.31 681 ASN A O 1
ATOM 5248 N N . ASP A 1 682 ? -47.887 28.536 51.683 1.00 89.12 682 ASP A N 1
ATOM 5249 C CA . ASP A 1 682 ? -46.571 28.706 52.311 1.00 89.12 682 ASP A CA 1
ATOM 5250 C C . ASP A 1 682 ? -45.567 27.636 51.870 1.00 89.12 682 ASP A C 1
ATOM 5252 O O . ASP A 1 682 ? -45.941 26.477 51.676 1.00 89.12 682 ASP A O 1
ATOM 5256 N N . ALA A 1 683 ? -44.292 28.017 51.748 1.00 91.62 683 ALA A N 1
ATOM 5257 C CA . ALA A 1 683 ? -43.217 27.104 51.358 1.00 91.62 683 ALA A CA 1
ATOM 5258 C C . ALA A 1 683 ? -42.590 26.407 52.577 1.00 91.62 683 ALA A C 1
ATOM 5260 O O . ALA A 1 683 ? -42.324 27.059 53.595 1.00 91.62 683 ALA A O 1
ATOM 5261 N N . TYR A 1 684 ? -42.305 25.109 52.442 1.00 92.81 684 TYR A N 1
ATOM 5262 C CA . TYR A 1 684 ? -41.601 24.283 53.425 1.00 92.81 684 TYR A CA 1
ATOM 5263 C C . TYR A 1 684 ? -40.193 23.954 52.945 1.00 92.81 684 TYR A C 1
ATOM 5265 O O . TYR A 1 684 ? -40.000 23.575 51.796 1.00 92.81 684 TYR A O 1
ATOM 5273 N N . ILE A 1 685 ? -39.213 24.093 53.835 1.00 92.69 685 ILE A N 1
ATOM 5274 C CA . ILE A 1 685 ? -37.789 23.992 53.528 1.00 92.69 685 ILE A CA 1
ATOM 5275 C C . ILE A 1 685 ? -37.144 23.035 54.524 1.00 92.69 685 ILE A C 1
ATOM 5277 O O . ILE A 1 685 ? -37.091 23.330 55.720 1.00 92.69 685 ILE A O 1
ATOM 5281 N N . LEU A 1 686 ? -36.615 21.918 54.043 1.00 92.69 686 LEU A N 1
ATOM 5282 C CA . LEU A 1 686 ? -35.699 21.081 54.805 1.00 92.69 686 LEU A CA 1
ATOM 5283 C C . LEU A 1 686 ? -34.290 21.659 54.644 1.00 92.69 686 LEU A C 1
ATOM 5285 O O . LEU A 1 686 ? -33.856 21.914 53.525 1.00 92.69 686 LEU A O 1
ATOM 5289 N N . HIS A 1 687 ? -33.580 21.927 55.738 1.00 89.69 687 HIS A N 1
ATOM 5290 C CA . HIS A 1 687 ? -32.256 22.557 55.687 1.00 89.69 687 HIS A CA 1
ATOM 5291 C C . HIS A 1 687 ? -31.326 22.077 56.801 1.00 89.69 687 HIS A C 1
ATOM 5293 O O . HIS A 1 687 ? -31.785 21.629 57.854 1.00 89.69 687 HIS A O 1
ATOM 5299 N N . THR A 1 688 ? -30.020 22.218 56.580 1.00 87.25 688 THR A N 1
ATOM 5300 C CA . THR A 1 688 ? -28.967 21.987 57.578 1.00 87.25 688 THR A CA 1
ATOM 5301 C C . THR A 1 688 ? -28.234 23.291 57.918 1.00 87.25 688 THR A C 1
ATOM 5303 O O . THR A 1 688 ? -28.248 24.292 57.184 1.00 87.25 688 THR A O 1
ATOM 5306 N N . GLY A 1 689 ? -27.601 23.332 59.094 1.00 78.25 689 GLY A N 1
ATOM 5307 C CA . GLY A 1 689 ? -26.835 24.498 59.531 1.00 78.25 689 GLY A CA 1
ATOM 5308 C C . GLY A 1 689 ? -27.705 25.744 59.758 1.00 78.25 689 GLY A C 1
ATOM 5309 O O . GLY A 1 689 ? -28.746 25.697 60.423 1.00 78.25 689 GLY A O 1
ATOM 5310 N N . THR A 1 690 ? -27.251 26.908 59.268 1.00 67.50 690 THR A N 1
ATOM 5311 C CA . THR A 1 690 ? -27.987 28.180 59.424 1.00 67.50 690 THR A CA 1
ATOM 5312 C C . THR A 1 690 ? -28.921 28.514 58.263 1.00 67.50 690 THR A C 1
ATOM 5314 O O . THR A 1 690 ? -29.814 29.336 58.479 1.00 67.50 690 THR A O 1
ATOM 5317 N N . SER A 1 691 ? -28.713 27.974 57.049 1.00 68.19 691 SER A N 1
ATOM 5318 C CA . SER A 1 691 ? -29.520 28.302 55.848 1.00 68.19 691 SER A CA 1
ATOM 5319 C C . SER A 1 691 ? -29.324 27.363 54.633 1.00 68.19 691 SER A C 1
ATOM 5321 O O . SER A 1 691 ? -29.729 27.747 53.537 1.00 68.19 691 SER A O 1
ATOM 5323 N N . GLN A 1 692 ? -28.652 26.209 54.754 1.00 86.00 692 GLN A N 1
ATOM 5324 C CA . GLN A 1 692 ? -28.361 25.351 53.592 1.00 86.00 692 GLN A CA 1
ATOM 5325 C C . GLN A 1 692 ? -29.583 24.492 53.261 1.00 86.00 692 GLN A C 1
ATOM 5327 O O . GLN A 1 692 ? -29.879 23.557 53.996 1.00 86.00 692 GLN A O 1
ATOM 5332 N N . ILE A 1 693 ? -30.299 24.825 52.187 1.00 88.06 693 ILE A N 1
ATOM 5333 C CA . ILE A 1 693 ? -31.475 24.066 51.743 1.00 88.06 693 ILE A CA 1
ATOM 5334 C C . ILE A 1 693 ? -31.027 22.675 51.286 1.00 88.06 693 ILE A C 1
ATOM 5336 O O . ILE A 1 693 ? -30.099 22.561 50.493 1.00 88.06 693 ILE A O 1
ATOM 5340 N N . VAL A 1 694 ? -31.688 21.651 51.819 1.00 88.81 694 VAL A N 1
ATOM 5341 C CA . VAL A 1 694 ? -31.560 20.249 51.413 1.00 88.81 694 VAL A CA 1
ATOM 5342 C C . VAL A 1 694 ? -32.689 19.902 50.450 1.00 88.81 694 VAL A C 1
ATOM 5344 O O . VAL A 1 694 ? -32.417 19.458 49.346 1.00 88.81 694 VAL A O 1
ATOM 5347 N N . ASP A 1 695 ? -33.940 20.170 50.835 1.00 92.88 695 ASP A N 1
ATOM 5348 C CA . ASP A 1 695 ? -35.116 19.943 49.987 1.00 92.88 695 ASP A CA 1
ATOM 5349 C C . ASP A 1 695 ? -36.178 21.028 50.198 1.00 92.88 695 ASP A C 1
ATOM 5351 O O . ASP A 1 695 ? -36.213 21.683 51.250 1.00 92.88 695 ASP A O 1
ATOM 5355 N N . ILE A 1 696 ? -37.060 21.222 49.216 1.00 92.88 696 ILE A N 1
ATOM 5356 C CA . ILE A 1 696 ? -38.080 22.268 49.275 1.00 92.88 696 ILE A CA 1
ATOM 5357 C C . ILE A 1 696 ? -39.420 21.887 48.630 1.00 92.88 696 ILE A C 1
ATOM 5359 O O . ILE A 1 696 ? -39.499 21.319 47.542 1.00 92.88 696 ILE A O 1
ATOM 5363 N N . TYR A 1 697 ? -40.500 22.314 49.285 1.00 93.81 697 TYR A N 1
ATOM 5364 C CA . TYR A 1 697 ? -41.841 22.420 48.721 1.00 93.81 697 TYR A CA 1
ATOM 5365 C C . TYR A 1 697 ? -42.234 23.904 48.633 1.00 93.81 697 TYR A C 1
ATOM 5367 O O . TYR A 1 697 ? -42.336 24.583 49.655 1.00 93.81 697 TYR A O 1
ATOM 5375 N N . GLY A 1 698 ? -42.461 24.421 47.423 1.00 92.50 698 GLY A N 1
ATOM 5376 C CA . GLY A 1 698 ? -42.754 25.837 47.161 1.00 92.50 698 GLY A CA 1
ATOM 5377 C C . GLY A 1 698 ? -41.518 26.731 46.967 1.00 92.50 698 GLY A C 1
ATOM 5378 O O . GLY A 1 698 ? -40.380 26.273 46.940 1.00 92.50 698 GLY A O 1
ATOM 5379 N N . VAL A 1 699 ? -41.732 28.038 46.783 1.00 92.62 699 VAL A N 1
ATOM 5380 C CA . VAL A 1 699 ? -40.668 28.996 46.416 1.00 92.62 699 VAL A CA 1
ATOM 5381 C C . VAL A 1 699 ? -40.441 30.024 47.529 1.00 92.62 699 VAL A C 1
ATOM 5383 O O . VAL A 1 699 ? -41.336 30.803 47.858 1.00 92.62 699 VAL A O 1
ATOM 5386 N N . VAL A 1 700 ? -39.218 30.091 48.072 1.00 90.56 700 VAL A N 1
ATOM 5387 C CA . VAL A 1 700 ? -38.838 31.092 49.091 1.00 90.56 700 VAL A CA 1
ATOM 5388 C C . VAL A 1 700 ? -39.030 32.515 48.556 1.00 90.56 700 VAL A C 1
ATOM 5390 O O . VAL A 1 700 ? -38.540 32.861 47.481 1.00 90.56 700 VAL A O 1
ATOM 5393 N N . GLY A 1 701 ? -39.690 33.380 49.331 1.00 89.81 701 GLY A N 1
ATOM 5394 C CA . GLY A 1 701 ? -39.933 34.774 48.944 1.00 89.81 701 GLY A CA 1
ATOM 5395 C C . GLY A 1 701 ? -41.120 34.988 47.993 1.00 89.81 701 GLY A C 1
ATOM 5396 O O . GLY A 1 701 ? -41.331 36.114 47.538 1.00 89.81 701 GLY A O 1
ATOM 5397 N N . GLN A 1 702 ? -41.895 33.940 47.685 1.00 91.56 702 GLN A N 1
ATOM 5398 C CA . GLN A 1 702 ? -43.100 34.007 46.855 1.00 91.56 702 GLN A CA 1
ATOM 5399 C C . GLN A 1 702 ? -44.327 33.515 47.640 1.00 91.56 702 GLN A C 1
ATOM 5401 O O . GLN A 1 702 ? -44.257 32.504 48.326 1.00 91.56 702 GLN A O 1
ATOM 5406 N N . ASN A 1 703 ? -45.451 34.233 47.547 1.00 89.50 703 ASN A N 1
ATOM 5407 C CA . ASN A 1 703 ? -46.740 33.746 48.054 1.00 89.50 703 ASN A CA 1
ATOM 5408 C C . ASN A 1 703 ? -47.318 32.728 47.047 1.00 89.50 703 ASN A C 1
ATOM 5410 O O . ASN A 1 703 ? -47.363 33.023 45.847 1.00 89.50 703 ASN A O 1
ATOM 5414 N N . GLY A 1 704 ? -47.726 31.554 47.536 1.00 88.44 704 GLY A N 1
ATOM 5415 C CA . GLY A 1 704 ? -48.230 30.431 46.749 1.00 88.44 704 GLY A CA 1
ATOM 5416 C C . GLY A 1 704 ? -49.620 30.608 46.138 1.00 88.44 704 GLY A C 1
ATOM 5417 O O . GLY A 1 704 ? -49.955 29.826 45.255 1.00 88.44 704 GLY A O 1
ATOM 5418 N N . ASP A 1 705 ? -50.399 31.631 46.514 1.00 89.19 705 ASP A N 1
ATOM 5419 C CA . ASP A 1 705 ? -51.768 31.835 46.004 1.00 89.19 705 ASP A CA 1
ATOM 5420 C C . ASP A 1 705 ? -51.837 31.777 44.459 1.00 89.19 705 ASP A C 1
ATOM 5422 O O . ASP A 1 705 ? -51.266 32.617 43.745 1.00 89.19 705 ASP A O 1
ATOM 5426 N N . GLY A 1 706 ? -52.563 30.788 43.923 1.00 85.12 706 GLY A N 1
ATOM 5427 C CA . GLY A 1 706 ? -52.744 30.577 42.483 1.00 85.12 706 GLY A CA 1
ATOM 5428 C C . GLY A 1 706 ? -51.485 30.144 41.718 1.00 85.12 706 GLY A C 1
ATOM 5429 O O . GLY A 1 706 ? -51.477 30.208 40.484 1.00 85.12 706 GLY A O 1
ATOM 5430 N N . GLN A 1 707 ? -50.416 29.748 42.414 1.00 92.31 707 GLN A N 1
ATOM 5431 C CA . GLN A 1 707 ? -49.225 29.142 41.819 1.00 92.31 707 GLN A CA 1
ATOM 5432 C C . GLN A 1 707 ? -49.413 27.633 41.621 1.00 92.31 707 GLN A C 1
ATOM 5434 O O . GLN A 1 707 ? -50.323 27.021 42.166 1.00 92.31 707 GLN A O 1
ATOM 5439 N N . ALA A 1 708 ? -48.508 27.009 40.862 1.00 88.25 708 ALA A N 1
ATOM 5440 C CA . ALA A 1 708 ? -48.514 25.558 40.637 1.00 88.25 708 ALA A CA 1
ATOM 5441 C C . ALA A 1 708 ? -48.248 24.720 41.906 1.00 88.25 708 ALA A C 1
ATOM 5443 O O . ALA A 1 708 ? -48.329 23.501 41.841 1.00 88.25 708 ALA A O 1
ATOM 5444 N N . TRP A 1 709 ? -47.899 25.370 43.019 1.00 88.88 709 TRP A N 1
ATOM 5445 C CA . TRP A 1 709 ? -47.634 24.758 44.321 1.00 88.88 709 TRP A CA 1
ATOM 5446 C C . TRP A 1 709 ? -48.653 25.158 45.398 1.00 88.88 709 TRP A C 1
ATOM 5448 O O . TRP A 1 709 ? -48.435 24.874 46.571 1.00 88.88 709 TRP A O 1
ATOM 5458 N N . ASP A 1 710 ? -49.752 25.816 45.009 1.00 89.44 710 ASP A N 1
ATOM 5459 C CA . ASP A 1 710 ? -50.899 26.102 45.882 1.00 89.44 710 ASP A CA 1
ATOM 5460 C C . ASP A 1 710 ? -51.564 24.785 46.313 1.00 89.44 710 ASP A C 1
ATOM 5462 O O . ASP A 1 710 ? -51.962 23.990 45.462 1.00 89.44 710 ASP A O 1
ATOM 5466 N N . TYR A 1 711 ? -51.664 24.549 47.622 1.00 86.50 711 TYR A N 1
ATOM 5467 C CA . TYR A 1 711 ? -52.198 23.320 48.222 1.00 86.50 711 TYR A CA 1
ATOM 5468 C C . TYR A 1 711 ? -53.318 23.605 49.231 1.00 86.50 711 TYR A C 1
ATOM 5470 O O . TYR A 1 711 ? -53.540 22.837 50.167 1.00 86.50 711 TYR A O 1
ATOM 5478 N N . ASN A 1 712 ? -54.052 24.703 49.055 1.00 85.62 712 ASN A N 1
ATOM 5479 C CA . ASN A 1 712 ? -55.219 25.006 49.880 1.00 85.62 712 ASN A CA 1
ATOM 5480 C C . ASN A 1 712 ? -56.286 23.887 49.812 1.00 85.62 712 ASN A C 1
ATOM 5482 O O . ASN A 1 712 ? -56.545 23.345 48.736 1.00 85.62 712 ASN A O 1
ATOM 5486 N N . ASP A 1 713 ? -56.876 23.516 50.957 1.00 82.38 713 ASP A N 1
ATOM 5487 C CA . ASP A 1 713 ? -57.772 22.349 51.115 1.00 82.38 713 ASP A CA 1
ATOM 5488 C C . ASP A 1 713 ? -57.239 21.050 50.452 1.00 82.38 713 ASP A C 1
ATOM 5490 O O . ASP A 1 713 ? -58.002 20.183 50.022 1.00 82.38 713 ASP A O 1
ATOM 5494 N N . SER A 1 714 ? -55.916 20.926 50.319 1.00 84.38 714 SER A N 1
ATOM 5495 C CA . SER A 1 714 ? -55.256 19.873 49.548 1.00 84.38 714 SER A CA 1
ATOM 5496 C C . SER A 1 714 ? -54.118 19.233 50.339 1.00 84.38 714 SER A C 1
ATOM 5498 O O . SER A 1 714 ? -53.655 19.748 51.365 1.00 84.38 714 SER A O 1
ATOM 5500 N N . ARG A 1 715 ? -53.649 18.099 49.826 1.00 84.31 715 ARG A N 1
ATOM 5501 C CA . ARG A 1 715 ? -52.330 17.552 50.136 1.00 84.31 715 ARG A CA 1
ATOM 5502 C C . ARG A 1 715 ? -51.447 17.609 48.901 1.00 84.31 715 ARG A C 1
ATOM 5504 O O . ARG A 1 715 ? -51.941 17.546 47.775 1.00 84.31 715 ARG A O 1
ATOM 5511 N N . ALA A 1 716 ? -50.150 17.725 49.126 1.00 88.25 716 ALA A N 1
ATOM 5512 C CA . ALA A 1 716 ? -49.132 17.640 48.103 1.00 88.25 716 ALA A CA 1
ATOM 5513 C C . ALA A 1 716 ? -48.205 16.467 48.406 1.00 88.25 716 ALA A C 1
ATOM 5515 O O . ALA A 1 716 ? -47.662 16.369 49.502 1.00 88.25 716 ALA A O 1
ATOM 5516 N N . ILE A 1 717 ? -48.028 15.589 47.429 1.00 83.88 717 ILE A N 1
ATOM 5517 C CA . ILE A 1 717 ? -47.290 14.335 47.562 1.00 83.88 717 ILE A CA 1
ATOM 5518 C C . ILE A 1 717 ? -46.130 14.361 46.575 1.00 83.88 717 ILE A C 1
ATOM 5520 O O . ILE A 1 717 ? -46.310 14.712 45.403 1.00 83.88 717 ILE A O 1
ATOM 5524 N N . ARG A 1 718 ? -44.941 13.984 47.036 1.00 84.56 718 ARG A N 1
ATOM 5525 C CA . ARG A 1 718 ? -43.773 13.799 46.180 1.00 84.56 718 ARG A CA 1
ATOM 5526 C C . ARG A 1 718 ? -43.953 12.521 45.361 1.00 84.56 718 ARG A C 1
ATOM 5528 O O . ARG A 1 718 ? -44.284 11.467 45.899 1.00 84.56 718 ARG A O 1
ATOM 5535 N N . LYS A 1 719 ? -43.718 12.589 44.053 1.00 72.31 719 LYS A N 1
ATOM 5536 C CA . LYS A 1 719 ? -43.690 11.401 43.189 1.00 72.31 719 LYS A CA 1
ATOM 5537 C C . LYS A 1 719 ? -42.561 10.473 43.639 1.00 72.31 719 LYS A C 1
ATOM 5539 O O . LYS A 1 719 ? -41.438 10.934 43.808 1.00 72.31 719 LYS A O 1
ATOM 5544 N N . ILE A 1 720 ? -42.821 9.170 43.766 1.00 64.19 720 ILE A N 1
ATOM 5545 C CA . ILE A 1 720 ? -41.819 8.208 44.273 1.00 64.19 720 ILE A CA 1
ATOM 5546 C C . ILE A 1 720 ? -40.614 8.036 43.321 1.00 64.19 720 ILE A C 1
ATOM 5548 O O . ILE A 1 720 ? -39.562 7.572 43.738 1.00 64.19 720 ILE A O 1
ATOM 5552 N N . THR A 1 721 ? -40.744 8.434 42.046 1.00 58.69 721 THR A N 1
ATOM 5553 C CA . THR A 1 721 ? -39.625 8.515 41.082 1.00 58.69 721 THR A CA 1
ATOM 5554 C C . THR A 1 721 ? -38.589 9.570 41.464 1.00 58.69 721 THR A C 1
ATOM 5556 O O . THR A 1 721 ? -37.530 9.638 40.851 1.00 58.69 721 THR A O 1
ATOM 5559 N N . VAL A 1 722 ? -38.895 10.435 42.432 1.00 70.00 722 VAL A N 1
ATOM 5560 C CA . VAL A 1 722 ? -37.993 11.478 42.910 1.00 70.00 722 VAL A CA 1
ATOM 5561 C C . VAL A 1 722 ? -37.307 10.974 44.174 1.00 70.00 722 VAL A C 1
ATOM 5563 O O . VAL A 1 722 ? -37.810 11.151 45.279 1.00 70.00 722 VAL A O 1
ATOM 5566 N N . SER A 1 723 ? -36.162 10.318 43.989 1.00 70.06 723 SER A N 1
ATOM 5567 C CA . SER A 1 723 ? -35.338 9.739 45.059 1.00 70.06 723 SER A CA 1
ATOM 5568 C C . SER A 1 723 ? -34.266 10.694 45.599 1.00 70.06 723 SER A C 1
ATOM 5570 O O . SER A 1 723 ? -33.569 10.364 46.559 1.00 70.06 723 SER A O 1
ATOM 5572 N N . GLN A 1 724 ? -34.132 11.879 44.995 1.00 79.81 724 GLN A N 1
ATOM 5573 C CA . GLN A 1 724 ? -33.174 12.908 45.390 1.00 79.81 724 GLN A CA 1
ATOM 5574 C C . GLN A 1 724 ? -33.874 14.170 45.900 1.00 79.81 724 GLN A C 1
ATOM 5576 O O . GLN A 1 724 ? -34.974 14.525 45.466 1.00 79.81 724 GLN A O 1
ATOM 5581 N N . ALA A 1 725 ? -33.209 14.828 46.847 1.00 84.19 725 ALA A N 1
ATOM 5582 C CA . ALA A 1 725 ? -33.624 16.104 47.405 1.00 84.19 725 ALA A CA 1
ATOM 5583 C C . ALA A 1 725 ? -33.426 17.226 46.373 1.00 84.19 725 ALA A C 1
ATOM 5585 O O . ALA A 1 725 ? -32.420 17.235 45.662 1.00 84.19 725 ALA A O 1
ATOM 5586 N N . SER A 1 726 ? -34.359 18.174 46.305 1.00 87.38 726 SER A N 1
ATOM 5587 C CA . SER A 1 726 ? -34.305 19.302 45.372 1.00 87.38 726 SER A CA 1
ATOM 5588 C C . SER A 1 726 ? -34.225 20.607 46.153 1.00 87.38 726 SER A C 1
ATOM 5590 O O . SER A 1 726 ? -35.151 20.989 46.865 1.00 87.38 726 SER A O 1
ATOM 5592 N N . ASP A 1 727 ? -33.139 21.358 45.985 1.00 88.31 727 ASP A N 1
ATOM 5593 C CA . ASP A 1 727 ? -32.947 22.646 46.665 1.00 88.31 727 ASP A CA 1
ATOM 5594 C C . ASP A 1 727 ? -33.811 23.791 46.089 1.00 88.31 727 ASP A C 1
ATOM 5596 O O . ASP A 1 727 ? -33.837 24.910 46.614 1.00 88.31 727 ASP A O 1
ATOM 5600 N N . THR A 1 728 ? -34.552 23.507 45.015 1.00 90.25 728 THR A N 1
ATOM 5601 C CA . THR A 1 728 ? -35.461 24.417 44.317 1.00 90.25 728 THR A CA 1
ATOM 5602 C C . THR A 1 728 ? -36.774 23.719 43.954 1.00 90.25 728 THR A C 1
ATOM 5604 O O . THR A 1 728 ? -36.821 22.514 43.735 1.00 90.25 728 THR A O 1
ATOM 5607 N N . TRP A 1 729 ? -37.869 24.485 43.885 1.00 91.69 729 TRP A N 1
ATOM 5608 C CA . TRP A 1 729 ? -39.187 23.945 43.537 1.00 91.69 729 TRP A CA 1
ATOM 5609 C C . TRP A 1 729 ? -39.264 23.486 42.081 1.00 91.69 729 TRP A C 1
ATOM 5611 O O . TRP A 1 729 ? -39.071 24.288 41.160 1.00 91.69 729 TRP A O 1
ATOM 5621 N N . ILE A 1 730 ? -39.684 22.237 41.877 1.00 89.56 730 ILE A N 1
ATOM 5622 C CA . ILE A 1 730 ? -39.916 21.654 40.558 1.00 89.56 730 ILE A CA 1
ATOM 5623 C C . ILE A 1 730 ? -41.329 21.060 40.518 1.00 89.56 730 ILE A C 1
ATOM 5625 O O . ILE A 1 730 ? -41.623 20.029 41.111 1.00 89.56 730 ILE A O 1
ATOM 5629 N N . ALA A 1 731 ? -42.229 21.696 39.766 1.00 85.25 731 ALA A N 1
ATOM 5630 C CA . ALA A 1 731 ? -43.642 21.302 39.729 1.00 85.25 731 ALA A CA 1
ATOM 5631 C C . ALA A 1 731 ? -43.879 19.860 39.239 1.00 85.25 731 ALA A C 1
ATOM 5633 O O . ALA A 1 731 ? -44.856 19.232 39.630 1.00 85.25 731 ALA A O 1
ATOM 5634 N N . SER A 1 732 ? -43.001 19.322 38.387 1.00 81.19 732 SER A N 1
ATOM 5635 C CA . SER A 1 732 ? -43.130 17.954 37.876 1.00 81.19 732 SER A CA 1
ATOM 5636 C C . SER A 1 732 ? -42.848 16.874 38.919 1.00 81.19 732 SER A C 1
ATOM 5638 O O . SER A 1 732 ? -43.181 15.722 38.654 1.00 81.19 732 SER A O 1
ATOM 5640 N N . GLU A 1 733 ? -42.271 17.218 40.072 1.00 84.69 733 GLU A N 1
ATOM 5641 C CA . GLU A 1 733 ? -41.951 16.282 41.159 1.00 84.69 733 GLU A CA 1
ATOM 5642 C C . GLU A 1 733 ? -43.135 16.012 42.092 1.00 84.69 733 GLU A C 1
ATOM 5644 O O . GLU A 1 733 ? -43.080 15.084 42.894 1.00 84.69 733 GLU A O 1
ATOM 5649 N N . TRP A 1 734 ? -44.208 16.799 41.985 1.00 86.00 734 TRP A N 1
ATOM 5650 C CA . TRP A 1 734 ? -45.292 16.816 42.962 1.00 86.00 734 TRP A CA 1
ATOM 5651 C C . TRP A 1 734 ? -46.651 16.528 42.328 1.00 86.00 734 TRP A C 1
ATOM 5653 O O . TRP A 1 734 ? -46.909 16.843 41.164 1.00 86.00 734 TRP A O 1
ATOM 5663 N N . ILE A 1 735 ? -47.532 15.929 43.124 1.00 79.75 735 ILE A N 1
ATOM 5664 C CA . ILE A 1 735 ? -48.954 15.744 42.839 1.00 79.75 735 ILE A CA 1
ATOM 5665 C C . ILE A 1 735 ? -49.716 16.497 43.924 1.00 79.75 735 ILE A C 1
ATOM 5667 O O . ILE A 1 735 ? -49.497 16.246 45.104 1.00 79.75 735 ILE A O 1
ATOM 5671 N N . ILE A 1 736 ? -50.593 17.420 43.531 1.00 85.75 736 ILE A N 1
ATOM 5672 C CA . ILE A 1 736 ? -51.432 18.182 44.461 1.00 85.75 736 ILE A CA 1
ATOM 5673 C C . ILE A 1 736 ? -52.882 17.792 44.223 1.00 85.75 736 ILE A C 1
ATOM 5675 O O . ILE A 1 736 ? -53.386 17.921 43.104 1.00 85.75 736 ILE A O 1
ATOM 5679 N N . GLU A 1 737 ? -53.552 17.330 45.273 1.00 81.38 737 GLU A N 1
ATOM 5680 C CA . GLU A 1 737 ? -54.937 16.882 45.202 1.00 81.38 737 GLU A CA 1
ATOM 5681 C C . GLU A 1 737 ? -55.769 17.377 46.383 1.00 81.38 737 GLU A C 1
ATOM 5683 O O . GLU A 1 737 ? -55.307 17.438 47.523 1.00 81.38 737 GLU A O 1
ATOM 5688 N N . GLY A 1 738 ? -57.019 17.741 46.092 1.00 81.06 738 GLY A N 1
ATOM 5689 C CA . GLY A 1 738 ? -57.960 18.215 47.099 1.00 81.06 738 GLY A CA 1
ATOM 5690 C C . GLY A 1 738 ? -58.395 17.083 48.021 1.00 81.06 738 GLY A C 1
ATOM 5691 O O . GLY A 1 738 ? -58.794 16.022 47.542 1.00 81.06 738 GLY A O 1
ATOM 5692 N N . ILE A 1 739 ? -58.382 17.342 49.326 1.00 72.25 739 ILE A N 1
ATOM 5693 C CA . ILE A 1 739 ? -58.796 16.385 50.355 1.00 72.25 739 ILE A CA 1
ATOM 5694 C C . ILE A 1 739 ? -59.948 16.948 51.184 1.00 72.25 739 ILE A C 1
ATOM 5696 O O . ILE A 1 739 ? -60.076 18.150 51.404 1.00 72.25 739 ILE A O 1
ATOM 5700 N N . THR A 1 740 ? -60.823 16.066 51.658 1.00 67.88 740 THR A N 1
ATOM 5701 C CA . THR A 1 740 ? -61.984 16.422 52.487 1.00 67.88 740 THR A CA 1
ATOM 5702 C C . THR A 1 740 ? -61.889 15.889 53.914 1.00 67.88 740 THR A C 1
ATOM 5704 O O . THR A 1 740 ? -62.636 16.340 54.790 1.00 67.88 740 THR A O 1
ATOM 5707 N N . SER A 1 741 ? -60.978 14.945 54.181 1.00 67.00 741 SER A N 1
ATOM 5708 C CA . SER A 1 741 ? -60.706 14.432 55.528 1.00 67.00 741 SER A CA 1
ATOM 5709 C C . SER A 1 741 ? -59.320 13.791 55.653 1.00 67.00 741 SER A C 1
ATOM 5711 O O . SER A 1 741 ? -58.795 13.271 54.680 1.00 67.00 741 SER A O 1
ATOM 5713 N N . TYR A 1 742 ? -58.784 13.731 56.876 1.00 59.56 742 TYR A N 1
ATOM 5714 C CA . TYR A 1 742 ? -57.509 13.069 57.202 1.00 59.56 742 TYR A CA 1
ATOM 5715 C C . TYR A 1 742 ? -57.441 11.582 56.806 1.00 59.56 742 TYR A C 1
ATOM 5717 O O . TYR A 1 742 ? -56.373 11.057 56.547 1.00 59.56 742 TYR A O 1
ATOM 5725 N N . ASN A 1 743 ? -58.570 10.873 56.701 1.00 64.12 743 ASN A N 1
ATOM 5726 C CA . ASN A 1 743 ? -58.552 9.463 56.278 1.00 64.12 743 ASN A CA 1
ATOM 5727 C C . ASN A 1 743 ? -58.133 9.273 54.805 1.00 64.12 743 ASN A C 1
ATOM 5729 O O . ASN A 1 743 ? -58.063 8.137 54.342 1.00 64.12 743 ASN A O 1
ATOM 5733 N N . GLU A 1 744 ? -57.936 10.369 54.073 1.00 64.25 744 GLU A N 1
ATOM 5734 C CA . GLU A 1 744 ? -57.427 10.398 52.703 1.00 64.25 744 GLU A CA 1
ATOM 5735 C C . GLU A 1 744 ? -55.901 10.616 52.663 1.00 64.25 744 GLU A C 1
ATOM 5737 O O . GLU A 1 744 ? -55.369 10.775 51.576 1.00 64.25 744 GLU A O 1
ATOM 5742 N N . THR A 1 745 ? -55.202 10.634 53.811 1.00 68.88 745 THR A N 1
ATOM 5743 C CA . THR A 1 745 ? -53.738 10.807 53.909 1.00 68.88 745 THR A CA 1
ATOM 5744 C C . THR A 1 745 ? -53.020 9.511 54.314 1.00 68.88 745 THR A C 1
ATOM 5746 O O . THR A 1 745 ? -53.639 8.627 54.910 1.00 68.88 745 THR A O 1
ATOM 5749 N N . THR A 1 746 ? -51.715 9.392 54.040 1.00 65.69 746 THR A N 1
ATOM 5750 C CA . THR A 1 746 ? -50.912 8.168 54.277 1.00 65.69 746 THR A CA 1
ATOM 5751 C C . THR A 1 746 ? -49.753 8.378 55.251 1.00 65.69 746 THR A C 1
ATOM 5753 O O . THR A 1 746 ? -48.607 8.029 54.963 1.00 65.69 746 THR A O 1
ATOM 5756 N N . ASP A 1 747 ? -50.059 8.919 56.430 1.00 67.69 747 ASP A N 1
ATOM 5757 C CA . ASP A 1 747 ? -49.072 9.285 57.446 1.00 67.69 747 ASP A CA 1
ATOM 5758 C C . ASP A 1 747 ? -48.140 8.119 57.827 1.00 67.69 747 ASP A C 1
ATOM 5760 O O . ASP A 1 747 ? -48.556 7.087 58.359 1.00 67.69 747 ASP A O 1
ATOM 5764 N N . GLY A 1 748 ? -46.842 8.277 57.571 1.00 58.56 748 GLY A N 1
ATOM 5765 C CA . GLY A 1 748 ? -45.792 7.380 58.045 1.00 58.56 748 GLY A CA 1
ATOM 5766 C C . GLY A 1 748 ? -45.758 5.992 57.395 1.00 58.56 748 GLY A C 1
ATOM 5767 O O . GLY A 1 748 ? -45.059 5.114 57.909 1.00 58.56 748 GLY A O 1
ATOM 5768 N N . THR A 1 749 ? -46.523 5.748 56.320 1.00 60.53 749 THR A N 1
ATOM 5769 C CA . THR A 1 749 ? -46.678 4.399 55.728 1.00 60.53 749 THR A CA 1
ATOM 5770 C C . THR A 1 749 ? -46.556 4.314 54.202 1.00 60.53 749 THR A C 1
ATOM 5772 O O . THR A 1 749 ? -46.333 3.208 53.703 1.00 60.53 749 THR A O 1
ATOM 5775 N N . GLY A 1 750 ? -46.643 5.432 53.471 1.00 61.59 750 GLY A N 1
ATOM 5776 C CA . GLY A 1 750 ? -46.601 5.462 52.001 1.00 61.59 750 GLY A CA 1
ATOM 5777 C C . GLY A 1 750 ? -47.878 4.938 51.308 1.00 61.59 750 GLY A C 1
ATOM 5778 O O . GLY A 1 750 ? -48.698 4.238 51.900 1.00 61.59 750 GLY A O 1
ATOM 5779 N N . GLU A 1 751 ? -48.058 5.277 50.026 1.00 63.47 751 GLU A N 1
ATOM 5780 C CA . GLU A 1 751 ? -49.253 4.962 49.214 1.00 63.47 751 GLU A CA 1
ATOM 5781 C C . GLU A 1 751 ? -49.200 3.545 48.588 1.00 63.47 751 GLU A C 1
ATOM 5783 O O . GLU A 1 751 ? -48.264 3.232 47.852 1.00 63.47 751 GLU A O 1
ATOM 5788 N N . ASN A 1 752 ? -50.216 2.692 48.810 1.00 64.31 752 ASN A N 1
ATOM 5789 C CA . ASN A 1 752 ? -50.395 1.390 48.127 1.00 64.31 752 ASN A CA 1
ATOM 5790 C C . ASN A 1 752 ? -51.746 1.361 47.368 1.00 64.31 752 ASN A C 1
ATOM 5792 O O . ASN A 1 752 ? -52.800 1.322 48.008 1.00 64.31 752 ASN A O 1
ATOM 5796 N N . ILE A 1 753 ? -51.741 1.344 46.024 1.00 71.06 753 ILE A N 1
ATOM 5797 C CA . ILE A 1 753 ? -52.956 1.430 45.172 1.00 71.06 753 ILE A CA 1
ATOM 5798 C C . ILE A 1 753 ? -53.029 0.251 44.180 1.00 71.06 753 ILE A C 1
ATOM 5800 O O . ILE A 1 753 ? -52.040 -0.071 43.533 1.00 71.06 753 ILE A O 1
ATOM 5804 N N . ASN A 1 754 ? -54.205 -0.378 44.016 1.00 81.75 754 ASN A N 1
ATOM 5805 C CA . ASN A 1 754 ? -54.459 -1.420 43.001 1.00 81.75 754 ASN A CA 1
ATOM 5806 C C . ASN A 1 754 ? -55.234 -0.867 41.797 1.00 81.75 754 ASN A C 1
ATOM 5808 O O . ASN A 1 754 ? -56.232 -0.167 41.987 1.00 81.75 754 ASN A O 1
ATOM 5812 N N . PHE A 1 755 ? -54.840 -1.263 40.584 1.00 87.12 755 PHE A N 1
ATOM 5813 C CA . PHE A 1 755 ? -55.471 -0.851 39.330 1.00 87.12 755 PHE A CA 1
ATOM 5814 C C . PHE A 1 755 ? -56.225 -1.999 38.656 1.00 87.12 755 PHE A C 1
ATOM 5816 O O . PHE A 1 755 ? -55.708 -3.103 38.487 1.00 87.12 755 PHE A O 1
ATOM 5823 N N . ILE A 1 756 ? -57.457 -1.727 38.223 1.00 90.88 756 ILE A N 1
ATOM 5824 C CA . ILE A 1 756 ? -58.272 -2.674 37.453 1.00 90.88 756 ILE A CA 1
ATOM 5825 C C . ILE A 1 756 ? -58.711 -2.003 36.156 1.00 90.88 756 ILE A C 1
ATOM 5827 O O . ILE A 1 756 ? -59.314 -0.926 36.193 1.00 90.88 756 ILE A O 1
ATOM 5831 N N . TYR A 1 757 ? -58.449 -2.661 35.026 1.00 94.25 757 TYR A N 1
ATOM 5832 C CA . TYR A 1 757 ? -58.993 -2.293 33.726 1.00 94.25 757 TYR A CA 1
ATOM 5833 C C . TYR A 1 757 ? -60.164 -3.209 33.345 1.00 94.25 757 TYR A C 1
ATOM 5835 O O . TYR A 1 757 ? -59.986 -4.395 33.055 1.00 94.25 757 TYR A O 1
ATOM 5843 N N . ASP A 1 758 ? -61.365 -2.634 33.294 1.00 94.00 758 ASP A N 1
ATOM 5844 C CA . ASP A 1 758 ? -62.579 -3.268 32.764 1.00 94.00 758 ASP A CA 1
ATOM 5845 C C . ASP A 1 758 ? -63.301 -2.273 31.844 1.00 94.00 758 ASP A C 1
ATOM 5847 O O . ASP A 1 758 ? -64.187 -1.528 32.263 1.00 94.00 758 ASP A O 1
ATOM 5851 N N . ASN A 1 759 ? -62.862 -2.197 30.581 1.00 90.94 759 ASN A N 1
ATOM 5852 C CA . ASN A 1 759 ? -63.248 -1.148 29.620 1.00 90.94 759 ASN A CA 1
ATOM 5853 C C . ASN A 1 759 ? -62.989 0.295 30.115 1.00 90.94 759 ASN A C 1
ATOM 5855 O O . ASN A 1 759 ? -63.626 1.249 29.656 1.00 90.94 759 ASN A O 1
ATOM 5859 N N . GLY A 1 760 ? -62.057 0.448 31.054 1.00 88.56 760 GLY A N 1
ATOM 5860 C CA . GLY A 1 760 ? -61.666 1.701 31.687 1.00 88.56 760 GLY A CA 1
ATOM 5861 C C . GLY A 1 760 ? -60.844 1.432 32.946 1.00 88.56 760 GLY A C 1
ATOM 5862 O O . GLY A 1 760 ? -61.134 0.485 33.678 1.00 88.56 760 GLY A O 1
ATOM 5863 N N . TRP A 1 761 ? -59.818 2.250 33.183 1.00 87.06 761 TRP A N 1
ATOM 5864 C CA . TRP A 1 761 ? -58.973 2.145 34.370 1.00 87.06 761 TRP A CA 1
ATOM 5865 C C . TRP A 1 761 ? -59.692 2.667 35.616 1.00 87.06 761 TRP A C 1
ATOM 5867 O O . TRP A 1 761 ? -60.314 3.732 35.599 1.00 87.06 761 TRP A O 1
ATOM 5877 N N . THR A 1 762 ? -59.585 1.916 36.707 1.00 76.38 762 THR A N 1
ATOM 5878 C CA . THR A 1 762 ? -60.050 2.306 38.041 1.00 76.38 762 THR A CA 1
ATOM 5879 C C . THR A 1 762 ? -58.919 2.115 39.057 1.00 76.38 762 THR A C 1
ATOM 5881 O O . THR A 1 762 ? -58.216 1.108 38.952 1.00 76.38 762 THR A O 1
ATOM 5884 N N . PRO A 1 763 ? -58.731 3.035 40.028 1.00 66.69 763 PRO A N 1
ATOM 5885 C CA . PRO A 1 763 ? -59.537 4.241 40.295 1.00 66.69 763 PRO A CA 1
ATOM 5886 C C . PRO A 1 763 ? -59.383 5.368 39.254 1.00 66.69 763 PRO A C 1
ATOM 5888 O O . PRO A 1 763 ? -60.298 6.177 39.103 1.00 66.69 763 PRO A O 1
ATOM 5891 N N . TYR A 1 764 ? -58.279 5.388 38.512 1.00 76.75 764 TYR A N 1
ATOM 5892 C CA . TYR A 1 764 ? -57.975 6.305 37.409 1.00 76.75 764 TYR A CA 1
ATOM 5893 C C . TYR A 1 764 ? -56.919 5.660 36.494 1.00 76.75 764 TYR A C 1
ATOM 5895 O O . TYR A 1 764 ? -56.469 4.551 36.770 1.00 76.75 764 TYR A O 1
ATOM 5903 N N . ASP A 1 765 ? -56.548 6.335 35.404 1.00 82.69 765 ASP A N 1
ATOM 5904 C CA . ASP A 1 765 ? -55.515 5.888 34.458 1.00 82.69 765 ASP A CA 1
ATOM 5905 C C . ASP A 1 765 ? -54.122 5.835 35.123 1.00 82.69 765 ASP A C 1
ATOM 5907 O O . ASP A 1 765 ? -53.656 6.874 35.594 1.00 82.69 765 ASP A O 1
ATOM 5911 N N . PRO A 1 766 ? -53.457 4.666 35.181 1.00 82.50 766 PRO A N 1
ATOM 5912 C CA . PRO A 1 766 ? -52.159 4.517 35.831 1.00 82.50 766 PRO A CA 1
ATOM 5913 C C . PRO A 1 766 ? -50.985 5.065 35.007 1.00 82.50 766 PRO A C 1
ATOM 5915 O O . PRO A 1 766 ? -49.872 5.079 35.524 1.00 82.50 766 PRO A O 1
ATOM 5918 N N . SER A 1 767 ? -51.194 5.509 33.762 1.00 83.69 767 SER A N 1
ATOM 5919 C CA . SER A 1 767 ? -50.117 5.981 32.880 1.00 83.69 767 SER A CA 1
ATOM 5920 C C . SER A 1 767 ? -49.282 7.092 33.530 1.00 83.69 767 SER A C 1
ATOM 5922 O O . SER A 1 767 ? -49.804 8.163 33.847 1.00 83.69 767 SER A O 1
ATOM 5924 N N . GLY A 1 768 ? -47.985 6.843 33.732 1.00 69.88 768 GLY A N 1
ATOM 5925 C CA . GLY A 1 768 ? -47.053 7.801 34.345 1.00 69.88 768 GLY A CA 1
ATOM 5926 C C . GLY A 1 768 ? -47.235 7.964 35.857 1.00 69.88 768 GLY A C 1
ATOM 5927 O O . GLY A 1 768 ? -46.590 8.811 36.482 1.00 69.88 768 GLY A O 1
ATOM 5928 N N . SER A 1 769 ? -48.133 7.178 36.461 1.00 65.00 769 SER A N 1
ATOM 5929 C CA . SER A 1 769 ? -48.285 7.117 37.907 1.00 65.00 769 SER A CA 1
ATOM 5930 C C . SER A 1 769 ? -47.126 6.317 38.486 1.00 65.00 769 SER A C 1
ATOM 5932 O O . SER A 1 769 ? -46.797 5.230 38.012 1.00 65.00 769 SER A O 1
ATOM 5934 N N . SER A 1 770 ? -46.473 6.890 39.492 1.00 50.56 770 SER A N 1
ATOM 5935 C CA . SER A 1 770 ? -45.287 6.283 40.072 1.00 50.56 770 SER A CA 1
ATOM 5936 C C . SER A 1 770 ? -45.534 5.609 41.407 1.00 50.56 770 SER A C 1
ATOM 5938 O O . SER A 1 770 ? -44.609 4.969 41.857 1.00 50.56 770 SER A O 1
ATOM 5940 N N . TYR A 1 771 ? -46.727 5.676 42.024 1.00 56.03 771 TYR A N 1
ATOM 5941 C CA . TYR A 1 771 ? -47.043 4.961 43.277 1.00 56.03 771 TYR A CA 1
ATOM 5942 C C . TYR A 1 771 ? -46.432 3.546 43.285 1.00 56.03 771 TYR A C 1
ATOM 5944 O O . TYR A 1 771 ? -46.332 2.933 42.222 1.00 56.03 771 TYR A O 1
ATOM 5952 N N . GLN A 1 772 ? -46.091 2.968 44.447 1.00 52.06 772 GLN A N 1
ATOM 5953 C CA . GLN A 1 772 ? -46.002 1.503 44.514 1.00 52.06 772 GLN A CA 1
ATOM 5954 C C . GLN A 1 772 ? -47.410 0.948 44.246 1.00 52.06 772 GLN A C 1
ATOM 5956 O O . GLN A 1 772 ? -48.157 0.604 45.162 1.00 52.06 772 GLN A O 1
ATOM 5961 N N . ALA A 1 773 ? -47.808 0.929 42.976 1.00 57.53 773 ALA A N 1
ATOM 5962 C CA . ALA A 1 773 ? -49.023 0.330 42.507 1.00 57.53 773 ALA A CA 1
ATOM 5963 C C . ALA A 1 773 ? -48.851 -1.150 42.793 1.00 57.53 773 ALA A C 1
ATOM 5965 O O . ALA A 1 773 ? -47.962 -1.794 42.232 1.00 57.53 773 ALA A O 1
ATOM 5966 N N . THR A 1 774 ? -49.621 -1.658 43.748 1.00 70.19 774 THR A N 1
ATOM 5967 C CA . THR A 1 774 ? -49.480 -3.031 44.209 1.00 70.19 774 THR A CA 1
ATOM 5968 C C . THR A 1 774 ? -49.740 -3.959 43.025 1.00 70.19 774 THR A C 1
ATOM 5970 O O . THR A 1 774 ? -48.793 -4.541 42.518 1.00 70.19 774 THR A O 1
ATOM 5973 N N . ASP A 1 775 ? -50.945 -3.990 42.456 1.00 85.31 775 ASP A N 1
ATOM 5974 C CA . ASP A 1 775 ? -51.238 -4.868 41.315 1.00 85.31 775 ASP A CA 1
ATOM 5975 C C . ASP A 1 775 ? -52.042 -4.160 40.210 1.00 85.31 775 ASP A C 1
ATOM 5977 O O . ASP A 1 775 ? -52.938 -3.363 40.499 1.00 85.31 775 ASP A O 1
ATOM 5981 N N . ALA A 1 776 ? -51.775 -4.505 38.947 1.00 91.00 776 ALA A N 1
ATOM 5982 C CA . ALA A 1 776 ? -52.609 -4.199 37.787 1.00 91.00 776 ALA A CA 1
ATOM 5983 C C . ALA A 1 776 ? -53.307 -5.463 37.271 1.00 91.00 776 ALA A C 1
ATOM 5985 O O . ALA A 1 776 ? -52.667 -6.478 37.003 1.00 91.00 776 ALA A O 1
ATOM 5986 N N . THR A 1 777 ? -54.629 -5.407 37.100 1.00 94.38 777 THR A N 1
ATOM 5987 C CA . THR A 1 777 ? -55.424 -6.499 36.511 1.00 94.38 777 THR A CA 1
ATOM 5988 C C . THR A 1 777 ? -56.225 -6.002 35.311 1.00 94.38 777 THR A C 1
ATOM 5990 O O . THR A 1 777 ? -57.078 -5.126 35.455 1.00 94.38 777 THR A O 1
ATOM 5993 N N . ILE A 1 778 ? -55.992 -6.581 34.133 1.00 96.38 778 ILE A N 1
ATOM 5994 C CA . ILE A 1 778 ? -56.693 -6.259 32.889 1.00 96.38 778 ILE A CA 1
ATOM 5995 C C . ILE A 1 778 ? -57.697 -7.381 32.600 1.00 96.38 778 ILE A C 1
ATOM 5997 O O . ILE A 1 778 ? -57.305 -8.492 32.256 1.00 96.38 778 ILE A O 1
ATOM 6001 N N . GLN A 1 779 ? -58.994 -7.088 32.745 1.00 95.31 779 GLN A N 1
ATOM 6002 C CA . GLN A 1 779 ? -60.070 -8.091 32.688 1.00 95.31 779 GLN A CA 1
ATOM 6003 C C . GLN A 1 779 ? -60.799 -8.125 31.341 1.00 95.31 779 GLN A C 1
ATOM 6005 O O . GLN A 1 779 ? -61.065 -9.194 30.800 1.00 95.31 779 GLN A O 1
ATOM 6010 N N . ASN A 1 780 ? -61.159 -6.954 30.796 1.00 90.94 780 ASN A N 1
ATOM 6011 C CA . ASN A 1 780 ? -61.879 -6.844 29.524 1.00 90.94 780 ASN A CA 1
ATOM 6012 C C . ASN A 1 780 ? -61.447 -5.601 28.741 1.00 90.94 780 ASN A C 1
ATOM 6014 O O . ASN A 1 780 ? -61.430 -4.500 29.291 1.00 90.94 780 ASN A O 1
ATOM 6018 N N . GLY A 1 781 ? -61.230 -5.763 27.434 1.00 92.12 781 GLY A N 1
ATOM 6019 C CA . GLY A 1 781 ? -60.857 -4.681 26.517 1.00 92.12 781 GLY A CA 1
ATOM 6020 C C . GLY A 1 781 ? -59.341 -4.550 26.338 1.00 92.12 781 GLY A C 1
ATOM 6021 O O . GLY A 1 781 ? -58.614 -5.506 26.589 1.00 92.12 781 GLY A O 1
ATOM 6022 N N . SER A 1 782 ? -58.891 -3.380 25.872 1.00 93.56 782 SER A N 1
ATOM 6023 C CA . SER A 1 782 ? -57.471 -3.065 25.647 1.00 93.56 782 SER A CA 1
ATOM 6024 C C . SER A 1 782 ? -57.056 -1.897 26.544 1.00 93.56 782 SER A C 1
ATOM 6026 O O . SER A 1 782 ? -57.456 -0.750 26.314 1.00 93.56 782 SER A O 1
ATOM 6028 N N . GLY A 1 783 ? -56.331 -2.215 27.617 1.00 91.19 783 GLY A N 1
ATOM 6029 C CA . GLY A 1 783 ? -55.829 -1.247 28.586 1.00 91.19 783 GLY A CA 1
ATOM 6030 C C . GLY A 1 783 ? -54.580 -0.571 28.051 1.00 91.19 783 GLY A C 1
ATOM 6031 O O . GLY A 1 783 ? -53.534 -1.203 27.978 1.00 91.19 783 GLY A O 1
ATOM 6032 N N . LEU A 1 784 ? -54.694 0.699 27.661 1.00 91.56 784 LEU A N 1
ATOM 6033 C CA . LEU A 1 784 ? -53.550 1.483 27.203 1.00 91.56 784 LEU A CA 1
ATOM 6034 C C . LEU A 1 784 ? -52.757 2.010 28.404 1.00 91.56 784 LEU A C 1
ATOM 6036 O O . LEU A 1 784 ? -53.352 2.613 29.299 1.00 91.56 784 LEU A O 1
ATOM 6040 N N . ILE A 1 785 ? -51.440 1.820 28.366 1.00 90.12 785 ILE A N 1
ATOM 6041 C CA . ILE A 1 785 ? -50.448 2.543 29.165 1.00 90.12 785 ILE A CA 1
ATOM 6042 C C . ILE A 1 785 ? -49.706 3.483 28.212 1.00 90.12 785 ILE A C 1
ATOM 6044 O O . ILE A 1 785 ? -49.114 3.030 27.229 1.00 90.12 785 ILE A O 1
ATOM 6048 N N . SER A 1 786 ? -49.806 4.793 28.443 1.00 86.88 786 SER A N 1
ATOM 6049 C CA . SER A 1 786 ? -49.266 5.823 27.535 1.00 86.88 786 SER A CA 1
ATOM 6050 C C . SER A 1 786 ? -48.023 6.555 28.038 1.00 86.88 786 SER A C 1
ATOM 6052 O O . SER A 1 786 ? -47.561 7.494 27.386 1.00 86.88 786 SER A O 1
ATOM 6054 N N . ASP A 1 787 ? -47.542 6.183 29.218 1.00 82.12 787 ASP A N 1
ATOM 6055 C CA . ASP A 1 787 ? -46.318 6.701 29.820 1.00 82.12 787 ASP A CA 1
ATOM 6056 C C . ASP A 1 787 ? -45.719 5.625 30.738 1.00 82.12 787 ASP A C 1
ATOM 6058 O O . ASP A 1 787 ? -46.451 4.744 31.207 1.00 82.12 787 ASP A O 1
ATOM 6062 N N . MET A 1 788 ? -44.413 5.688 31.003 1.00 82.50 788 MET A N 1
ATOM 6063 C CA . MET A 1 788 ? -43.704 4.687 31.806 1.00 82.50 788 MET A CA 1
ATOM 6064 C C . MET A 1 788 ? -44.369 4.519 33.178 1.00 82.50 788 MET A C 1
ATOM 6066 O O . MET A 1 788 ? -44.577 5.492 33.902 1.00 82.50 788 MET A O 1
ATOM 6070 N N . THR A 1 789 ? -44.738 3.285 33.524 1.00 81.88 789 THR A N 1
ATOM 6071 C CA . THR A 1 789 ? -45.539 2.986 34.724 1.00 81.88 789 THR A CA 1
ATOM 6072 C C . THR A 1 789 ? -44.977 1.786 35.485 1.00 81.88 789 THR A C 1
ATOM 6074 O O . THR A 1 789 ? -44.604 0.784 34.876 1.00 81.88 789 THR A O 1
ATOM 6077 N N . LEU A 1 790 ? -44.943 1.878 36.817 1.00 82.31 790 LEU A N 1
ATOM 6078 C CA . LEU A 1 790 ? -44.416 0.853 37.724 1.00 82.31 790 LEU A CA 1
ATOM 6079 C C . LEU A 1 790 ? -45.551 0.020 38.347 1.00 82.31 790 LEU A C 1
ATOM 6081 O O . LEU A 1 790 ? -46.493 0.585 38.896 1.00 82.31 790 LEU A O 1
ATOM 6085 N N . PHE A 1 791 ? -45.435 -1.310 38.337 1.00 85.94 791 PHE A N 1
ATOM 6086 C CA . PHE A 1 791 ? -46.356 -2.247 39.000 1.00 85.94 791 PHE A CA 1
ATOM 6087 C C . PHE A 1 791 ? -45.591 -3.287 39.841 1.00 85.94 791 PHE A C 1
ATOM 6089 O O . PHE A 1 791 ? -44.455 -3.633 39.505 1.00 85.94 791 PHE A O 1
ATOM 6096 N N . LYS A 1 792 ? -46.193 -3.853 40.906 1.00 83.88 792 LYS A N 1
ATOM 6097 C CA . LYS A 1 792 ? -45.659 -5.102 41.498 1.00 83.88 792 LYS A CA 1
ATOM 6098 C C . LYS A 1 792 ? -46.084 -6.293 40.664 1.00 83.88 792 LYS A C 1
ATOM 6100 O O . LYS A 1 792 ? -45.224 -6.934 40.071 1.00 83.88 792 LYS A O 1
ATOM 6105 N N . ASN A 1 793 ? -47.385 -6.549 40.543 1.00 88.06 793 ASN A N 1
ATOM 6106 C CA . ASN A 1 793 ? -47.886 -7.610 39.670 1.00 88.06 793 ASN A CA 1
ATOM 6107 C C . ASN A 1 793 ? -48.720 -7.057 38.514 1.00 88.06 793 ASN A C 1
ATOM 6109 O O . ASN A 1 793 ? -49.519 -6.140 38.688 1.00 88.06 793 ASN A O 1
ATOM 6113 N N . VAL A 1 794 ? -48.591 -7.671 37.340 1.00 93.12 794 VAL A N 1
ATOM 6114 C CA . VAL A 1 794 ? -49.457 -7.429 36.181 1.00 93.12 794 VAL A CA 1
ATOM 6115 C C . VAL A 1 794 ? -50.148 -8.736 35.816 1.00 93.12 794 VAL A C 1
ATOM 6117 O O . VAL A 1 794 ? -49.498 -9.757 35.608 1.00 93.12 794 VAL A O 1
ATOM 6120 N N . THR A 1 795 ? -51.476 -8.715 35.748 1.00 94.50 795 THR A N 1
ATOM 6121 C CA . THR A 1 795 ? -52.305 -9.859 35.349 1.00 94.50 795 THR A CA 1
ATOM 6122 C C . THR A 1 795 ? -53.182 -9.476 34.165 1.00 94.50 795 THR A C 1
ATOM 6124 O O . THR A 1 795 ? -53.920 -8.494 34.237 1.00 94.50 795 THR A O 1
ATOM 6127 N N . ILE A 1 796 ? -53.124 -10.254 33.086 1.00 95.06 796 ILE A N 1
ATOM 6128 C CA . ILE A 1 796 ? -53.928 -10.067 31.874 1.00 95.06 796 ILE A CA 1
ATOM 6129 C C . ILE A 1 796 ? -54.816 -11.297 31.700 1.00 95.06 796 ILE A C 1
ATOM 6131 O O . ILE A 1 796 ? -54.319 -12.400 31.461 1.00 95.06 796 ILE A O 1
ATOM 6135 N N . ASP A 1 797 ? -56.128 -11.107 31.818 1.00 95.44 797 ASP A N 1
ATOM 6136 C CA . ASP A 1 797 ? -57.105 -12.183 31.683 1.00 95.44 797 ASP A CA 1
ATOM 6137 C C . ASP A 1 797 ? -57.293 -12.606 30.216 1.00 95.44 797 ASP A C 1
ATOM 6139 O O . ASP A 1 797 ? -57.045 -11.864 29.260 1.00 95.44 797 ASP A O 1
ATOM 6143 N N . SER A 1 798 ? -57.806 -13.822 30.021 1.00 93.25 798 SER A N 1
ATOM 6144 C CA . SER A 1 798 ? -58.067 -14.362 28.688 1.00 93.25 798 SER A CA 1
ATOM 6145 C C . SER A 1 798 ? -59.037 -13.502 27.873 1.00 93.25 798 SER A C 1
ATOM 6147 O O . SER A 1 798 ? -60.190 -13.297 28.252 1.00 93.25 798 SER A O 1
ATOM 6149 N N . GLY A 1 799 ? -58.580 -13.053 26.700 1.00 88.31 799 GLY A N 1
ATOM 6150 C CA . GLY A 1 799 ? -59.342 -12.188 25.795 1.00 88.31 799 GLY A CA 1
ATOM 6151 C C . GLY A 1 799 ? -59.202 -10.687 26.072 1.00 88.31 799 GLY A C 1
ATOM 6152 O O . GLY A 1 799 ? -59.817 -9.900 25.349 1.00 88.31 799 GLY A O 1
ATOM 6153 N N . ALA A 1 800 ? -58.406 -10.299 27.071 1.00 95.06 800 ALA A N 1
ATOM 6154 C CA . ALA A 1 800 ? -57.987 -8.925 27.308 1.00 95.06 800 ALA A CA 1
ATOM 6155 C C . ALA A 1 800 ? -56.619 -8.626 26.669 1.00 95.06 800 ALA A C 1
ATOM 6157 O O . ALA A 1 800 ? -55.869 -9.542 26.323 1.00 95.06 800 ALA A O 1
ATOM 6158 N N . ASP A 1 801 ? -56.316 -7.338 26.511 1.00 93.50 801 ASP A N 1
ATOM 6159 C CA . ASP A 1 801 ? -55.082 -6.840 25.904 1.00 93.50 801 ASP A CA 1
ATOM 6160 C C . ASP A 1 801 ? -54.459 -5.724 26.756 1.00 93.50 801 ASP A C 1
ATOM 6162 O O . ASP A 1 801 ? -55.162 -4.822 27.220 1.00 93.50 801 ASP A O 1
ATOM 6166 N N . LEU A 1 802 ? -53.141 -5.780 26.947 1.00 93.25 802 LEU A N 1
ATOM 6167 C CA . LEU A 1 802 ? -52.346 -4.682 27.495 1.00 93.25 802 LEU A CA 1
ATOM 6168 C C . LEU A 1 802 ? -51.601 -4.000 26.346 1.00 93.25 802 LEU A C 1
ATOM 6170 O O . LEU A 1 802 ? -50.695 -4.587 25.755 1.00 93.25 802 LEU A O 1
ATOM 6174 N N . ALA A 1 803 ? -51.989 -2.767 26.027 1.00 91.62 803 ALA A N 1
ATOM 6175 C CA . ALA A 1 803 ? -51.361 -1.981 24.974 1.00 91.62 803 ALA A CA 1
ATOM 6176 C C . ALA A 1 803 ? -50.343 -1.014 25.582 1.00 91.62 803 ALA A C 1
ATOM 6178 O O . ALA A 1 803 ? -50.689 -0.210 26.451 1.00 91.62 803 ALA A O 1
ATOM 6179 N N . LEU A 1 804 ? -49.101 -1.070 25.104 1.00 91.25 804 LEU A N 1
ATOM 6180 C CA . LEU A 1 804 ? -48.010 -0.224 25.575 1.00 91.25 804 LEU A CA 1
ATOM 6181 C C . LEU A 1 804 ? -47.673 0.837 24.527 1.00 91.25 804 LEU A C 1
ATOM 6183 O O . LEU A 1 804 ? -47.541 0.557 23.335 1.00 91.25 804 LEU A O 1
ATOM 6187 N N . SER A 1 805 ? -47.550 2.082 24.973 1.00 83.75 805 SER A N 1
ATOM 6188 C CA . SER A 1 805 ? -47.075 3.185 24.144 1.00 83.75 805 SER A CA 1
ATOM 6189 C C . SER A 1 805 ? -46.242 4.141 24.983 1.00 83.75 805 SER A C 1
ATOM 6191 O O . SER A 1 805 ? -46.591 4.399 26.127 1.00 83.75 805 SER A O 1
ATOM 6193 N N . ASN A 1 806 ? -45.170 4.678 24.392 1.00 75.69 806 ASN A N 1
ATOM 6194 C CA . ASN A 1 806 ? -44.340 5.732 24.977 1.00 75.69 806 ASN A CA 1
ATOM 6195 C C . ASN A 1 806 ? -43.835 5.405 26.404 1.00 75.69 806 ASN A C 1
ATOM 6197 O O . ASN A 1 806 ? -44.423 5.834 27.384 1.00 75.69 806 ASN A O 1
ATOM 6201 N N . GLY A 1 807 ? -42.729 4.662 26.520 1.00 68.62 807 GLY A N 1
ATOM 6202 C CA . GLY A 1 807 ? -42.021 4.451 27.797 1.00 68.62 807 GLY A CA 1
ATOM 6203 C C . GLY A 1 807 ? -42.203 3.080 28.461 1.00 68.62 807 GLY A C 1
ATOM 6204 O O . GLY A 1 807 ? -41.352 2.702 29.252 1.00 68.62 807 GLY A O 1
ATOM 6205 N N . GLY A 1 808 ? -43.228 2.298 28.105 1.00 85.19 808 GLY A N 1
ATOM 6206 C CA . GLY A 1 808 ? -43.341 0.897 28.544 1.00 85.19 808 GLY A CA 1
ATOM 6207 C C . GLY A 1 808 ? -43.806 0.701 29.995 1.00 85.19 808 GLY A C 1
ATOM 6208 O O . GLY A 1 808 ? -44.504 1.552 30.551 1.00 85.19 808 GLY A O 1
ATOM 6209 N N . ILE A 1 809 ? -43.463 -0.441 30.600 1.00 89.06 809 ILE A N 1
ATOM 6210 C CA . ILE A 1 809 ? -43.785 -0.763 32.004 1.00 89.06 809 ILE A CA 1
ATOM 6211 C C . ILE A 1 809 ? -42.596 -1.372 32.745 1.00 89.06 809 ILE A C 1
ATOM 6213 O O . ILE A 1 809 ? -41.821 -2.137 32.175 1.00 89.06 809 ILE A O 1
ATOM 6217 N N . THR A 1 810 ? -42.538 -1.108 34.047 1.00 87.31 810 THR A N 1
ATOM 6218 C CA . THR A 1 810 ? -41.617 -1.757 34.982 1.00 87.31 810 THR A CA 1
ATOM 6219 C C . THR A 1 810 ? -42.406 -2.629 35.952 1.00 87.31 810 THR A C 1
ATOM 6221 O O . THR A 1 810 ? -43.402 -2.190 36.530 1.00 87.31 810 THR A O 1
ATOM 6224 N N . ILE A 1 811 ? -41.976 -3.874 36.137 1.00 88.94 811 ILE A N 1
ATOM 6225 C CA . ILE A 1 811 ? -42.620 -4.864 36.999 1.00 88.94 811 ILE A CA 1
ATOM 6226 C C . ILE A 1 811 ? -41.616 -5.297 38.065 1.00 88.94 811 ILE A C 1
ATOM 6228 O O . ILE A 1 811 ? -40.523 -5.756 37.742 1.00 88.94 811 ILE A O 1
ATOM 6232 N N . THR A 1 812 ? -41.991 -5.185 39.339 1.00 85.56 812 THR A N 1
ATOM 6233 C CA . THR A 1 812 ? -41.122 -5.530 40.487 1.00 85.56 812 THR A CA 1
ATOM 6234 C C . THR A 1 812 ? -41.427 -6.899 41.105 1.00 85.56 812 THR A C 1
ATOM 6236 O O . THR A 1 812 ? -40.604 -7.437 41.844 1.00 85.56 812 THR A O 1
ATOM 6239 N N . GLU A 1 813 ? -42.560 -7.519 40.750 1.00 89.19 813 GLU A N 1
ATOM 6240 C CA . GLU A 1 813 ? -42.911 -8.910 41.071 1.00 89.19 813 GLU A CA 1
ATOM 6241 C C . GLU A 1 813 ? -43.300 -9.693 39.797 1.00 89.19 813 GLU A C 1
ATOM 6243 O O . GLU A 1 813 ? -42.433 -9.961 38.975 1.00 89.19 813 GLU A O 1
ATOM 6248 N N . ASN A 1 814 ? -44.548 -10.119 39.586 1.00 89.75 814 ASN A N 1
ATOM 6249 C CA . ASN A 1 814 ? -44.858 -11.103 38.536 1.00 89.75 814 ASN A CA 1
ATOM 6250 C C . ASN A 1 814 ? -45.671 -10.544 37.364 1.00 89.75 814 ASN A C 1
ATOM 6252 O O . ASN A 1 814 ? -46.534 -9.684 37.534 1.00 89.75 814 ASN A O 1
ATOM 6256 N N . LEU A 1 815 ? -45.464 -11.135 36.185 1.00 91.62 815 LEU A N 1
ATOM 6257 C CA . LEU A 1 815 ? -46.300 -10.950 35.000 1.00 91.62 815 LEU A CA 1
ATOM 6258 C C . LEU A 1 815 ? -47.040 -12.256 34.677 1.00 91.62 815 LEU A C 1
ATOM 6260 O O . LEU A 1 815 ? -46.425 -13.279 34.367 1.00 91.62 815 LEU A O 1
ATOM 6264 N N . TYR A 1 816 ? -48.370 -12.210 34.717 1.00 91.00 816 TYR A N 1
ATOM 6265 C CA . TYR A 1 816 ? -49.257 -13.309 34.340 1.00 91.00 816 TYR A CA 1
ATOM 6266 C C . TYR A 1 816 ? -50.068 -12.917 33.102 1.00 91.00 816 TYR A C 1
ATOM 6268 O O . TYR A 1 816 ? -50.933 -12.047 33.185 1.00 91.00 816 TYR A O 1
ATOM 6276 N N . ASN A 1 817 ? -49.808 -13.547 31.956 1.00 90.25 817 ASN A N 1
ATOM 6277 C CA . ASN A 1 817 ? -50.450 -13.198 30.688 1.00 90.25 817 ASN A CA 1
ATOM 6278 C C . ASN A 1 817 ? -51.275 -14.348 30.083 1.00 90.25 817 ASN A C 1
ATOM 6280 O O . ASN A 1 817 ? -50.769 -15.118 29.272 1.00 90.25 817 ASN A O 1
ATOM 6284 N N . ASP A 1 818 ? -52.570 -14.422 30.384 1.00 89.50 818 ASP A N 1
ATOM 6285 C CA . ASP A 1 818 ? -53.507 -15.336 29.708 1.00 89.50 818 ASP A CA 1
ATOM 6286 C C . ASP A 1 818 ? -54.213 -14.684 28.492 1.00 89.50 818 ASP A C 1
ATOM 6288 O O . ASP A 1 818 ? -55.026 -15.334 27.817 1.00 89.50 818 ASP A O 1
ATOM 6292 N N . GLY A 1 819 ? -53.897 -13.417 28.191 1.00 90.06 819 GLY A N 1
ATOM 6293 C CA . GLY A 1 819 ? -54.434 -12.601 27.096 1.00 90.06 819 GLY A CA 1
ATOM 6294 C C . GLY A 1 819 ? -53.394 -12.277 26.013 1.00 90.06 819 GLY A C 1
ATOM 6295 O O . GLY A 1 819 ? -52.725 -13.186 25.511 1.00 90.06 819 GLY A O 1
ATOM 6296 N N . SER A 1 820 ? -53.305 -10.999 25.614 1.00 88.56 820 SER A N 1
ATOM 6297 C CA . SER A 1 820 ? -52.287 -10.464 24.694 1.00 88.56 820 SER A CA 1
ATOM 6298 C C . SER A 1 820 ? -51.590 -9.214 25.234 1.00 88.56 820 SER A C 1
ATOM 6300 O O . SER A 1 820 ? -52.144 -8.469 26.041 1.00 88.56 820 SER A O 1
ATOM 6302 N N . ILE A 1 821 ? -50.374 -8.974 24.740 1.00 89.19 821 ILE A N 1
ATOM 6303 C CA . ILE A 1 821 ? -49.653 -7.711 24.907 1.00 89.19 821 ILE A CA 1
ATOM 6304 C C . ILE A 1 821 ? -49.402 -7.139 23.516 1.00 89.19 821 ILE A C 1
ATOM 6306 O O . ILE A 1 821 ? -48.911 -7.847 22.634 1.00 89.19 821 ILE A O 1
ATOM 6310 N N . THR A 1 822 ? -49.760 -5.872 23.326 1.00 88.00 822 THR A N 1
ATOM 6311 C CA . THR A 1 822 ? -49.494 -5.124 22.099 1.00 88.00 822 THR A CA 1
ATOM 6312 C C . THR A 1 822 ? -48.407 -4.092 22.382 1.00 88.00 822 THR A C 1
ATOM 6314 O O . THR A 1 822 ? -48.676 -3.047 22.974 1.00 88.00 822 THR A O 1
ATOM 6317 N N . ASP A 1 823 ? -47.187 -4.402 21.951 1.00 77.88 823 ASP A N 1
ATOM 6318 C CA . ASP A 1 823 ? -46.016 -3.529 22.041 1.00 77.88 823 ASP A CA 1
ATOM 6319 C C . ASP A 1 823 ? -45.857 -2.703 20.748 1.00 77.88 823 ASP A C 1
ATOM 6321 O O . ASP A 1 823 ? -46.053 -3.208 19.640 1.00 77.88 823 ASP A O 1
ATOM 6325 N N . LEU A 1 824 ? -45.563 -1.410 20.887 1.00 75.88 824 LEU A N 1
ATOM 6326 C CA . LEU A 1 824 ? -45.371 -0.458 19.787 1.00 75.88 824 LEU A CA 1
ATOM 6327 C C . LEU A 1 824 ? -43.951 0.136 19.828 1.00 75.88 824 LEU A C 1
ATOM 6329 O O . LEU A 1 824 ? -43.792 1.353 19.700 1.00 75.88 824 LEU A O 1
ATOM 6333 N N . GLY A 1 825 ? -42.937 -0.717 20.014 1.00 71.50 825 GLY A N 1
ATOM 6334 C CA . GLY A 1 825 ? -41.531 -0.322 20.144 1.00 71.50 825 GLY A CA 1
ATOM 6335 C C . GLY A 1 825 ? -41.197 0.257 21.520 1.00 71.50 825 GLY A C 1
ATOM 6336 O O . GLY A 1 825 ? -40.549 1.300 21.618 1.00 71.50 825 GLY A O 1
ATOM 6337 N N . THR A 1 826 ? -41.717 -0.360 22.579 1.00 82.81 826 THR A N 1
ATOM 6338 C CA . THR A 1 826 ? -41.509 0.021 23.983 1.00 82.81 826 THR A CA 1
ATOM 6339 C C . THR A 1 826 ? -40.822 -1.104 24.760 1.00 82.81 826 THR A C 1
ATOM 6341 O O . THR A 1 826 ? -40.539 -2.160 24.203 1.00 82.81 826 THR A O 1
ATOM 6344 N N . SER A 1 827 ? -40.505 -0.871 26.037 1.00 84.25 827 SER A N 1
ATOM 6345 C CA . SER A 1 827 ? -39.831 -1.854 26.888 1.00 84.25 827 SER A CA 1
ATOM 6346 C C . SER A 1 827 ? -40.746 -2.447 27.961 1.00 84.25 827 SER A C 1
ATOM 6348 O O . SER A 1 827 ? -41.627 -1.780 28.512 1.00 84.25 827 SER A O 1
ATOM 6350 N N . ILE A 1 828 ? -40.502 -3.714 28.294 1.00 89.75 828 ILE A N 1
ATOM 6351 C CA . ILE A 1 828 ? -40.923 -4.305 29.568 1.00 89.75 828 ILE A CA 1
ATOM 6352 C C . ILE A 1 828 ? -39.666 -4.539 30.400 1.00 89.75 828 ILE A C 1
ATOM 6354 O O . ILE A 1 828 ? -38.762 -5.250 29.962 1.00 89.75 828 ILE A O 1
ATOM 6358 N N . ILE A 1 829 ? -39.629 -3.937 31.587 1.00 89.06 829 ILE A N 1
ATOM 6359 C CA . ILE A 1 829 ? -38.503 -4.002 32.519 1.00 89.06 829 ILE A CA 1
ATOM 6360 C C . ILE A 1 829 ? -38.908 -4.844 33.730 1.00 89.06 829 ILE A C 1
ATOM 6362 O O . ILE A 1 829 ? -39.932 -4.583 34.363 1.00 89.06 829 ILE A O 1
ATOM 6366 N N . MET A 1 830 ? -38.109 -5.850 34.067 1.00 89.19 830 MET A N 1
ATOM 6367 C CA . MET A 1 830 ? -38.277 -6.671 35.268 1.00 89.19 830 MET A CA 1
ATOM 6368 C C . MET A 1 830 ? -37.235 -6.245 36.311 1.00 89.19 830 MET A C 1
ATOM 6370 O O . MET A 1 830 ? -36.090 -6.666 36.198 1.00 89.19 830 MET A O 1
ATOM 6374 N N . SER A 1 831 ? -37.607 -5.419 37.298 1.00 83.50 831 SER A N 1
ATOM 6375 C CA . SER A 1 831 ? -36.651 -4.718 38.185 1.00 83.50 831 SER A CA 1
ATOM 6376 C C . SER A 1 831 ? -36.787 -5.054 39.689 1.00 83.50 831 SER A C 1
ATOM 6378 O O . SER A 1 831 ? -36.730 -4.185 40.564 1.00 83.50 831 SER A O 1
ATOM 6380 N N . GLY A 1 832 ? -37.134 -6.303 40.013 1.00 75.31 832 GLY A N 1
ATOM 6381 C CA . GLY A 1 832 ? -37.453 -6.731 41.384 1.00 75.31 832 GLY A CA 1
ATOM 6382 C C . GLY A 1 832 ? -36.246 -7.110 42.258 1.00 75.31 832 GLY A C 1
ATOM 6383 O O . GLY A 1 832 ? -35.184 -7.454 41.765 1.00 75.31 832 GLY A O 1
ATOM 6384 N N . THR A 1 833 ? -36.441 -7.155 43.581 1.00 77.75 833 THR A N 1
ATOM 6385 C CA . THR A 1 833 ? -35.465 -7.711 44.556 1.00 77.75 833 THR A CA 1
ATOM 6386 C C . THR A 1 833 ? -35.843 -9.115 45.051 1.00 77.75 833 THR A C 1
ATOM 6388 O O . THR A 1 833 ? -35.250 -9.661 45.985 1.00 77.75 833 THR A O 1
ATOM 6391 N N . VAL A 1 834 ? -36.877 -9.710 44.451 1.00 80.12 834 VAL A N 1
ATOM 6392 C CA . VAL A 1 834 ? -37.360 -11.070 44.726 1.00 80.12 834 VAL A CA 1
ATOM 6393 C C . VAL A 1 834 ? -37.472 -11.855 43.420 1.00 80.12 834 VAL A C 1
ATOM 6395 O O . VAL A 1 834 ? -37.648 -11.232 42.371 1.00 80.12 834 VAL A O 1
ATOM 6398 N N . PRO A 1 835 ? -37.428 -13.204 43.447 1.00 81.38 835 PRO A N 1
ATOM 6399 C CA . PRO A 1 835 ? -37.567 -13.990 42.229 1.00 81.38 835 PRO A CA 1
ATOM 6400 C C . PRO A 1 835 ? -38.894 -13.711 41.520 1.00 81.38 835 PRO A C 1
ATOM 6402 O O . PRO A 1 835 ? -39.963 -13.872 42.115 1.00 81.38 835 PRO A O 1
ATOM 6405 N N . GLN A 1 836 ? -38.822 -13.346 40.243 1.00 86.81 836 GLN A N 1
ATOM 6406 C CA . GLN A 1 836 ? -39.979 -12.988 39.425 1.00 86.81 836 GLN A CA 1
ATOM 6407 C C . GLN A 1 836 ? -40.362 -14.126 38.481 1.00 86.81 836 GLN A C 1
ATOM 6409 O O . GLN A 1 836 ? -39.536 -14.944 38.056 1.00 86.81 836 GLN A O 1
ATOM 6414 N N . GLN A 1 837 ? -41.646 -14.181 38.149 1.00 85.00 837 GLN A N 1
ATOM 6415 C CA . GLN A 1 837 ? -42.199 -15.109 37.174 1.00 85.00 837 GLN A CA 1
ATOM 6416 C C . GLN A 1 837 ? -42.875 -14.338 36.046 1.00 85.00 837 GLN A C 1
ATOM 6418 O O . GLN A 1 837 ? -43.727 -13.486 36.299 1.00 85.00 837 GLN A O 1
ATOM 6423 N N . VAL A 1 838 ? -42.544 -14.707 34.811 1.00 85.00 838 VAL A N 1
ATOM 6424 C CA . VAL A 1 838 ? -43.291 -14.329 33.614 1.00 85.00 838 VAL A CA 1
ATOM 6425 C C . VAL A 1 838 ? -43.907 -15.593 33.027 1.00 85.00 838 VAL A C 1
ATOM 6427 O O . VAL A 1 838 ? -43.209 -16.436 32.465 1.00 85.00 838 VAL A O 1
ATOM 6430 N N . ASN A 1 839 ? -45.218 -15.750 33.205 1.00 76.81 839 ASN A N 1
ATOM 6431 C CA . ASN A 1 839 ? -45.955 -16.963 32.849 1.00 76.81 839 ASN A CA 1
ATOM 6432 C C . ASN A 1 839 ? -47.218 -16.629 32.049 1.00 76.81 839 ASN A C 1
ATOM 6434 O O . ASN A 1 839 ? -47.824 -15.580 32.254 1.00 76.81 839 ASN A O 1
ATOM 6438 N N . GLY A 1 840 ? -47.658 -17.554 31.193 1.00 74.75 840 GLY A N 1
ATOM 6439 C CA . GLY A 1 840 ? -48.880 -17.397 30.404 1.00 74.75 840 GLY A CA 1
ATOM 6440 C C . GLY A 1 840 ? -48.722 -17.858 28.957 1.00 74.75 840 GLY A C 1
ATOM 6441 O O . GLY A 1 840 ? -47.877 -18.706 28.666 1.00 74.75 840 GLY A O 1
ATOM 6442 N N . ASN A 1 841 ? -49.552 -17.309 28.069 1.00 74.75 841 ASN A N 1
ATOM 6443 C CA . ASN A 1 841 ? -49.440 -17.459 26.620 1.00 74.75 841 ASN A CA 1
ATOM 6444 C C . ASN A 1 841 ? -48.102 -16.908 26.113 1.00 74.75 841 ASN A C 1
ATOM 6446 O O . ASN A 1 841 ? -47.558 -15.978 26.700 1.00 74.75 841 ASN A O 1
ATOM 6450 N N . ASP A 1 842 ? -47.627 -17.424 24.979 1.00 67.56 842 ASP A N 1
ATOM 6451 C CA . ASP A 1 842 ? -46.483 -16.846 24.272 1.00 67.56 842 ASP A CA 1
ATOM 6452 C C . ASP A 1 842 ? -46.873 -15.481 23.679 1.00 67.56 842 ASP A C 1
ATOM 6454 O O . ASP A 1 842 ? -47.939 -15.330 23.068 1.00 67.56 842 ASP A O 1
ATOM 6458 N N . PHE A 1 843 ? -45.998 -14.489 23.820 1.00 73.81 843 PHE A N 1
ATOM 6459 C CA . PHE A 1 843 ? -46.132 -13.178 23.188 1.00 73.81 843 PHE A CA 1
ATOM 6460 C C . PHE A 1 843 ? -44.774 -12.681 22.694 1.00 73.81 843 PHE A C 1
ATOM 6462 O O . PHE A 1 843 ? -43.732 -13.159 23.139 1.00 73.81 843 PHE A O 1
ATOM 6469 N N . ASN A 1 844 ? -44.812 -11.754 21.736 1.00 75.31 844 ASN A N 1
ATOM 6470 C CA . ASN A 1 844 ? -43.621 -11.110 21.192 1.00 75.31 844 ASN A CA 1
ATOM 6471 C C . ASN A 1 844 ? -43.443 -9.758 21.879 1.00 75.31 844 ASN A C 1
ATOM 6473 O O . ASN A 1 844 ? -44.421 -9.022 22.021 1.00 75.31 844 ASN A O 1
ATOM 6477 N N . ILE A 1 845 ? -42.211 -9.450 22.265 1.00 77.06 845 ILE A N 1
ATOM 6478 C CA . ILE A 1 845 ? -41.813 -8.161 22.833 1.00 77.06 845 ILE A CA 1
ATOM 6479 C C . ILE A 1 845 ? -40.633 -7.656 22.011 1.00 77.06 845 ILE A C 1
ATOM 6481 O O . ILE A 1 845 ? -39.722 -8.441 21.718 1.00 77.06 845 ILE A O 1
ATOM 6485 N N . ASP A 1 846 ? -40.647 -6.367 21.670 1.00 78.12 846 ASP A N 1
ATOM 6486 C CA . ASP A 1 846 ? -39.534 -5.752 20.960 1.00 78.12 846 ASP A CA 1
ATOM 6487 C C . ASP A 1 846 ? -38.341 -5.608 21.912 1.00 78.12 846 ASP A C 1
ATOM 6489 O O . ASP A 1 846 ? -37.298 -6.219 21.668 1.00 78.12 846 ASP A O 1
ATOM 6493 N N . VAL A 1 847 ? -38.512 -4.920 23.048 1.00 81.75 847 VAL A N 1
ATOM 6494 C CA . VAL A 1 847 ? -37.447 -4.715 24.045 1.00 81.75 847 VAL A CA 1
ATOM 6495 C C . VAL A 1 847 ? -37.817 -5.316 25.405 1.00 81.75 847 VAL A C 1
ATOM 6497 O O . VAL A 1 847 ? -38.773 -4.890 26.054 1.00 81.75 847 VA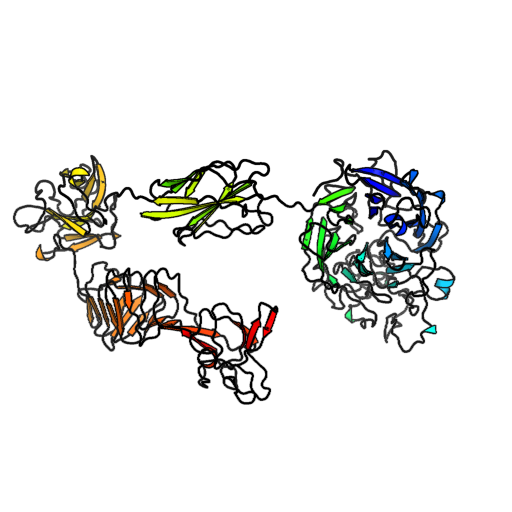L A O 1
ATOM 6500 N N . PHE A 1 848 ? -37.030 -6.286 25.874 1.00 86.31 848 PHE A N 1
ATOM 6501 C CA . PHE A 1 848 ? -37.177 -6.882 27.204 1.00 86.31 848 PHE A CA 1
ATOM 6502 C C . PHE A 1 848 ? -35.901 -6.690 28.026 1.00 86.31 848 PHE A C 1
ATOM 6504 O O . PHE A 1 848 ? -34.823 -7.087 27.581 1.00 86.31 848 PHE A O 1
ATOM 6511 N N . ILE A 1 849 ? -36.033 -6.091 29.210 1.00 85.00 849 ILE A N 1
ATOM 6512 C CA . ILE A 1 849 ? -34.914 -5.739 30.094 1.00 85.00 849 ILE A CA 1
ATOM 6513 C C . ILE A 1 849 ? -35.088 -6.450 31.440 1.00 85.00 849 ILE A C 1
ATOM 6515 O O . ILE A 1 849 ? -36.184 -6.475 32.008 1.00 85.00 849 ILE A O 1
ATOM 6519 N N . ILE A 1 850 ? -34.007 -7.040 31.946 1.00 84.56 850 ILE A N 1
ATOM 6520 C CA . ILE A 1 850 ? -33.955 -7.707 33.250 1.00 84.56 850 ILE A CA 1
ATOM 6521 C C . ILE A 1 850 ? -32.962 -6.965 34.145 1.00 84.56 850 ILE A C 1
ATOM 6523 O O . ILE A 1 850 ? -31.767 -7.070 33.911 1.00 84.56 850 ILE A O 1
ATOM 6527 N N . GLU A 1 851 ? -33.475 -6.297 35.176 1.00 83.88 851 GLU A N 1
ATOM 6528 C CA . GLU A 1 851 ? -32.762 -5.500 36.195 1.00 83.88 851 GLU A CA 1
ATOM 6529 C C . GLU A 1 851 ? -33.082 -6.051 37.602 1.00 83.88 851 GLU A C 1
ATOM 6531 O O . GLU A 1 851 ? -33.514 -5.336 38.509 1.00 83.88 851 GLU A O 1
ATOM 6536 N N . ASN A 1 852 ? -33.030 -7.374 37.764 1.00 78.38 852 ASN A N 1
ATOM 6537 C CA . ASN A 1 852 ? -33.443 -8.037 38.998 1.00 78.38 852 ASN A CA 1
ATOM 6538 C C . ASN A 1 852 ? -32.283 -8.795 39.632 1.00 78.38 852 ASN A C 1
ATOM 6540 O O . ASN A 1 852 ? -31.966 -9.892 39.178 1.00 78.38 852 ASN A O 1
ATOM 6544 N N . GLU A 1 853 ? -31.806 -8.311 40.781 1.00 70.38 853 GLU A N 1
ATOM 6545 C CA . GLU A 1 853 ? -30.683 -8.862 41.562 1.00 70.38 853 GLU A CA 1
ATOM 6546 C C . GLU A 1 853 ? -30.847 -10.336 42.029 1.00 70.38 853 GLU A C 1
ATOM 6548 O O . GLU A 1 853 ? -30.010 -10.871 42.762 1.00 70.38 853 GLU A O 1
ATOM 6553 N N . THR A 1 854 ? -31.952 -11.011 41.695 1.00 78.81 854 THR A N 1
ATOM 6554 C CA . THR A 1 854 ? -32.255 -12.395 42.080 1.00 78.81 854 THR A CA 1
ATOM 6555 C C . THR A 1 854 ? -32.430 -13.343 40.890 1.00 78.81 854 THR A C 1
ATOM 6557 O O . THR A 1 854 ? -31.465 -13.941 40.440 1.00 78.81 854 THR A O 1
ATOM 6560 N N . THR A 1 855 ? -33.651 -13.653 40.446 1.00 76.62 855 THR A N 1
ATOM 6561 C CA . THR A 1 855 ? -33.883 -14.571 39.319 1.00 76.62 855 THR A CA 1
ATOM 6562 C C . THR A 1 855 ? -35.215 -14.272 38.655 1.00 76.62 855 THR A C 1
ATOM 6564 O O . THR A 1 855 ? -36.269 -14.399 39.286 1.00 76.62 855 THR A O 1
ATOM 6567 N N . VAL A 1 856 ? -35.188 -14.003 37.353 1.00 77.12 856 VAL A N 1
ATOM 6568 C CA . VAL A 1 856 ? -36.401 -13.940 36.527 1.00 77.12 856 VAL A CA 1
ATOM 6569 C C . VAL A 1 856 ? -36.594 -15.266 35.796 1.00 77.12 856 VAL A C 1
ATOM 6571 O O . VAL A 1 856 ? -35.661 -15.797 35.196 1.00 77.12 856 VAL A O 1
ATOM 6574 N N . ASN A 1 857 ? -37.809 -15.821 35.855 1.00 76.75 857 ASN A N 1
ATOM 6575 C CA . ASN A 1 857 ? -38.180 -17.018 35.101 1.00 76.75 857 ASN A CA 1
ATOM 6576 C C . ASN A 1 857 ? -39.046 -16.645 33.899 1.00 76.75 857 ASN A C 1
ATOM 6578 O O . ASN A 1 857 ? -40.129 -16.088 34.079 1.00 76.75 857 ASN A O 1
ATOM 6582 N N . LEU A 1 858 ? -38.573 -16.974 32.693 1.00 74.88 858 LEU A N 1
ATOM 6583 C CA . LEU A 1 858 ? -39.185 -16.548 31.428 1.00 74.88 858 LEU A CA 1
ATOM 6584 C C . LEU A 1 858 ? -39.798 -17.690 30.604 1.00 74.88 858 LEU A C 1
ATOM 6586 O O . LEU A 1 858 ? -39.371 -18.850 30.675 1.00 74.88 858 LEU A O 1
ATOM 6590 N N . ASN A 1 859 ? -40.773 -17.319 29.766 1.00 68.06 859 ASN A N 1
ATOM 6591 C CA . ASN A 1 859 ? -41.367 -18.149 28.714 1.00 68.06 859 ASN A CA 1
ATOM 6592 C C . ASN A 1 859 ? -41.825 -17.305 27.502 1.00 68.06 859 ASN A C 1
ATOM 6594 O O . ASN A 1 859 ? -43.013 -17.009 27.417 1.00 68.06 859 ASN A O 1
ATOM 6598 N N . LEU A 1 860 ? -40.915 -16.841 26.627 1.00 74.00 860 LEU A N 1
ATOM 6599 C CA . LEU A 1 860 ? -41.230 -15.833 25.591 1.00 74.00 860 LEU A CA 1
ATOM 6600 C C . LEU A 1 860 ? -40.344 -15.910 24.329 1.00 74.00 860 LEU A C 1
ATOM 6602 O O . LEU A 1 860 ? -39.238 -16.453 24.367 1.00 74.00 860 LEU A O 1
ATOM 6606 N N . ASP A 1 861 ? -40.813 -15.282 23.244 1.00 77.62 861 ASP A N 1
ATOM 6607 C CA . ASP A 1 861 ? -40.070 -15.019 22.003 1.00 77.62 861 ASP A CA 1
ATOM 6608 C C . ASP A 1 861 ? -39.650 -13.530 21.930 1.00 77.62 861 ASP A C 1
ATOM 6610 O O . ASP A 1 861 ? -40.471 -12.646 22.174 1.00 77.62 861 ASP A O 1
ATOM 6614 N N . ILE A 1 862 ? -38.395 -13.240 21.552 1.00 83.62 862 ILE A N 1
ATOM 6615 C CA . ILE A 1 862 ? -37.840 -11.869 21.465 1.00 83.62 862 ILE A CA 1
ATOM 6616 C C . ILE A 1 862 ? -37.642 -11.451 20.004 1.00 83.62 862 ILE A C 1
ATOM 6618 O O . ILE A 1 862 ? -37.095 -12.230 19.212 1.00 83.62 862 ILE A O 1
ATOM 6622 N N . THR A 1 863 ? -38.051 -10.226 19.645 1.00 82.44 863 THR A N 1
ATOM 6623 C CA . THR A 1 863 ? -37.994 -9.706 18.265 1.00 82.44 863 THR A CA 1
ATOM 6624 C C . THR A 1 863 ? -36.914 -8.655 18.001 1.00 82.44 863 THR A C 1
ATOM 6626 O O . THR A 1 863 ? -36.427 -8.615 16.867 1.00 82.44 863 THR A O 1
ATOM 6629 N N . GLU A 1 864 ? -36.482 -7.872 18.998 1.00 84.75 864 GLU A N 1
ATOM 6630 C CA . GLU A 1 864 ? -35.449 -6.832 18.829 1.00 84.75 864 GLU A CA 1
ATOM 6631 C C . GLU A 1 864 ? -34.308 -6.927 19.859 1.00 84.75 864 GLU A C 1
ATOM 6633 O O . GLU A 1 864 ? -33.218 -7.365 19.483 1.00 84.75 864 GLU A O 1
ATOM 6638 N N . LEU A 1 865 ? -34.532 -6.580 21.130 1.00 84.56 865 LEU A N 1
ATOM 6639 C CA . LEU A 1 865 ? -33.491 -6.517 22.165 1.00 84.56 865 LEU A CA 1
ATOM 6640 C C . LEU A 1 865 ? -33.852 -7.355 23.394 1.00 84.56 865 LEU A C 1
ATOM 6642 O O . LEU A 1 865 ? -34.924 -7.199 23.980 1.00 84.56 865 LEU A O 1
ATOM 6646 N N . LEU A 1 866 ? -32.914 -8.201 23.817 1.00 86.31 866 LEU A N 1
ATOM 6647 C CA . LEU A 1 866 ? -32.906 -8.824 25.139 1.00 86.31 866 LEU A CA 1
ATOM 6648 C C . LEU A 1 866 ? -31.720 -8.270 25.937 1.00 86.31 866 LEU A C 1
ATOM 6650 O O . LEU A 1 866 ? -30.588 -8.635 25.632 1.00 86.31 866 LEU A O 1
ATOM 6654 N N . SER A 1 867 ? -31.978 -7.426 26.937 1.00 84.69 867 SER A N 1
ATOM 6655 C CA . SER A 1 867 ? -30.961 -6.968 27.897 1.00 84.69 867 SER A CA 1
ATOM 6656 C C . SER A 1 867 ? -31.074 -7.758 29.201 1.00 84.69 867 SER A C 1
ATOM 6658 O O . SER A 1 867 ? -32.180 -8.005 29.694 1.00 84.69 867 SER A O 1
ATOM 6660 N N . ILE A 1 868 ? -29.934 -8.215 29.721 1.00 83.94 868 ILE A N 1
ATOM 6661 C CA . ILE A 1 868 ? -29.857 -9.090 30.892 1.00 83.94 868 ILE A CA 1
ATOM 6662 C C . ILE A 1 868 ? -28.802 -8.529 31.842 1.00 83.94 868 ILE A C 1
ATOM 6664 O O . ILE A 1 868 ? -27.631 -8.906 31.774 1.00 83.94 868 ILE A O 1
ATOM 6668 N N . GLU A 1 869 ? -29.232 -7.653 32.744 1.00 79.00 869 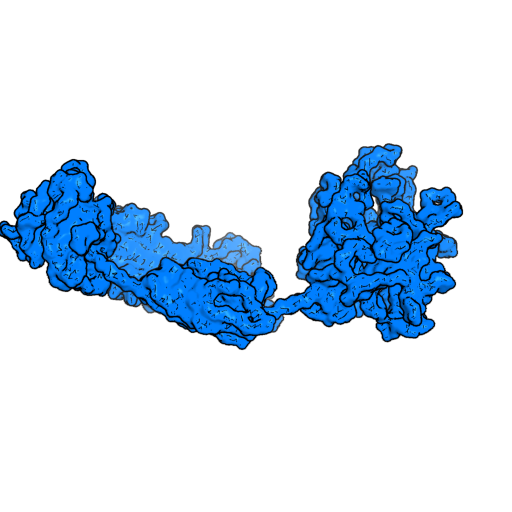GLU A N 1
ATOM 6669 C CA . GLU A 1 869 ? -28.336 -7.021 33.713 1.00 79.00 869 GLU A CA 1
ATOM 6670 C C . GLU A 1 869 ? -28.048 -7.941 34.923 1.00 79.00 869 GLU A C 1
ATOM 6672 O O . GLU A 1 869 ? -27.004 -7.848 35.567 1.00 79.00 869 GLU A O 1
ATOM 6677 N N . ASP A 1 870 ? -28.917 -8.927 35.167 1.00 80.25 870 ASP A N 1
ATOM 6678 C CA . ASP A 1 870 ? -28.815 -9.879 36.280 1.00 80.25 870 ASP A CA 1
ATOM 6679 C C . ASP A 1 870 ? -29.209 -11.325 35.895 1.00 80.25 870 ASP A C 1
ATOM 6681 O O . ASP A 1 870 ? -29.503 -11.642 34.743 1.00 80.25 870 ASP A O 1
ATOM 6685 N N . ASP A 1 871 ? -29.175 -12.255 36.857 1.00 79.75 871 ASP A N 1
ATOM 6686 C CA . ASP A 1 871 ? -29.403 -13.691 36.652 1.00 79.75 871 ASP A CA 1
ATOM 6687 C C . ASP A 1 871 ? -30.769 -14.020 35.993 1.00 79.75 871 ASP A C 1
ATOM 6689 O O . ASP A 1 871 ? -31.859 -13.748 36.511 1.00 79.75 871 ASP A O 1
ATOM 6693 N N . LEU A 1 872 ? -30.712 -14.752 34.876 1.00 79.56 872 LEU A N 1
ATOM 6694 C CA . LEU A 1 872 ? -31.861 -15.247 34.118 1.00 79.56 872 LEU A CA 1
ATOM 6695 C C . LEU A 1 872 ? -31.920 -16.779 34.159 1.00 79.56 872 LEU A C 1
ATOM 6697 O O . LEU A 1 872 ? -30.973 -17.469 33.778 1.00 79.56 872 LEU A O 1
ATOM 6701 N N . THR A 1 873 ? -33.077 -17.338 34.528 1.00 80.06 873 THR A N 1
ATOM 6702 C CA . THR A 1 873 ? -33.353 -18.776 34.384 1.00 80.06 873 THR A CA 1
ATOM 6703 C C . THR A 1 873 ? -34.507 -19.028 33.414 1.00 80.06 873 THR A C 1
ATOM 6705 O O . THR A 1 873 ? -35.626 -18.566 33.611 1.00 80.06 873 THR A O 1
ATOM 6708 N N . VAL A 1 874 ? -34.274 -19.828 32.375 1.00 73.94 874 VAL A N 1
ATOM 6709 C CA . VAL A 1 874 ? -35.334 -20.344 31.499 1.00 73.94 874 VAL A CA 1
ATOM 6710 C C . VAL A 1 874 ? -35.812 -21.682 32.046 1.00 73.94 874 VAL A C 1
ATOM 6712 O O . VAL A 1 874 ? -35.032 -22.619 32.242 1.00 73.94 874 VAL A O 1
ATOM 6715 N N . ASN A 1 875 ? -37.115 -21.786 32.298 1.00 67.88 875 ASN A N 1
ATOM 6716 C CA . ASN A 1 875 ? -37.718 -22.997 32.844 1.00 67.88 875 ASN A CA 1
ATOM 6717 C C . ASN A 1 875 ? -37.451 -24.215 31.942 1.00 67.88 875 ASN A C 1
ATOM 6719 O O . ASN A 1 875 ? -37.598 -24.142 30.729 1.00 67.88 875 ASN A O 1
ATOM 6723 N N . SER A 1 876 ? -37.157 -25.375 32.541 1.00 59.03 876 SER A N 1
ATOM 6724 C CA . SER A 1 876 ? -36.738 -26.610 31.835 1.00 59.03 876 SER A CA 1
ATOM 6725 C C . SER A 1 876 ? -37.677 -27.155 30.739 1.00 59.03 876 SER A C 1
ATOM 6727 O O . SER A 1 876 ? -37.278 -28.049 29.994 1.00 59.03 876 SER A O 1
ATOM 6729 N N . ASN A 1 877 ? -38.909 -26.648 30.642 1.00 63.41 877 ASN A N 1
ATOM 6730 C CA . ASN A 1 877 ? -39.893 -27.039 29.626 1.00 63.41 877 ASN A CA 1
ATOM 6731 C C . ASN A 1 877 ? -40.070 -25.992 28.511 1.00 63.41 877 ASN A C 1
ATOM 6733 O O . ASN A 1 877 ? -40.835 -26.246 27.583 1.00 63.41 877 ASN A O 1
ATOM 6737 N N . ASN A 1 878 ? -39.387 -24.848 28.607 1.00 65.44 878 ASN A N 1
ATOM 6738 C CA . ASN A 1 878 ? -39.570 -23.682 27.750 1.00 65.44 878 ASN A CA 1
ATOM 6739 C C . ASN A 1 878 ? -38.257 -23.328 27.038 1.00 65.44 878 ASN A C 1
ATOM 6741 O O . ASN A 1 878 ? -37.169 -23.658 27.513 1.00 65.44 878 ASN A O 1
ATOM 6745 N N . ILE A 1 879 ? -38.368 -22.676 25.882 1.00 72.38 879 ILE A N 1
ATOM 6746 C CA . ILE A 1 879 ? -37.242 -22.269 25.035 1.00 72.38 879 ILE A CA 1
ATOM 6747 C C . ILE A 1 879 ? -37.442 -20.792 24.709 1.00 72.38 879 ILE A C 1
ATOM 6749 O O . ILE A 1 879 ? -38.498 -20.438 24.193 1.00 72.38 879 ILE A O 1
ATOM 6753 N N . ILE A 1 880 ? -36.442 -19.950 24.970 1.00 79.25 880 ILE A N 1
ATOM 6754 C CA . ILE A 1 880 ? -36.460 -18.565 24.480 1.00 79.25 880 ILE A CA 1
ATOM 6755 C C . ILE A 1 880 ? -36.011 -18.561 23.021 1.00 79.25 880 ILE A C 1
ATOM 6757 O O . ILE A 1 880 ? -34.927 -19.063 22.722 1.00 79.25 880 ILE A O 1
ATOM 6761 N N . THR A 1 881 ? -36.795 -17.975 22.112 1.00 82.00 881 THR A N 1
ATOM 6762 C CA . THR A 1 881 ? -36.365 -17.796 20.715 1.00 82.00 881 THR A CA 1
ATOM 6763 C C . THR A 1 881 ? -35.948 -16.355 20.444 1.00 82.00 881 THR A C 1
ATOM 6765 O O . THR A 1 881 ? -36.773 -15.448 20.502 1.00 82.00 881 THR A O 1
ATOM 6768 N N . LEU A 1 882 ? -34.693 -16.154 20.041 1.00 87.69 882 LEU A N 1
ATOM 6769 C CA . LEU A 1 882 ? -34.231 -14.911 19.424 1.00 87.69 882 LEU A CA 1
ATOM 6770 C C . LEU A 1 882 ? -34.620 -14.938 17.944 1.00 87.69 882 LEU A C 1
ATOM 6772 O O . LEU A 1 882 ? -34.027 -15.678 17.148 1.00 87.69 882 LEU A O 1
ATOM 6776 N N . LYS A 1 883 ? -35.662 -14.189 17.576 1.00 85.81 883 LYS A N 1
ATOM 6777 C CA . LYS A 1 883 ? -36.243 -14.230 16.231 1.00 85.81 883 LYS A CA 1
ATOM 6778 C C . LYS A 1 883 ? -35.374 -13.510 15.212 1.00 85.81 883 LYS A C 1
ATOM 6780 O O . LYS A 1 883 ? -34.693 -12.533 15.491 1.00 85.81 883 LYS A O 1
ATOM 6785 N N . SER A 1 884 ? -35.452 -13.964 13.968 1.00 85.94 884 SER A N 1
ATOM 6786 C CA . SER A 1 884 ? -34.863 -13.265 12.833 1.00 85.94 884 SER A CA 1
ATOM 6787 C C . SER A 1 884 ? -35.770 -13.436 11.629 1.00 85.94 884 SER A C 1
ATOM 6789 O O . SER A 1 884 ? -36.087 -14.555 11.211 1.00 85.94 884 SER A O 1
ATOM 6791 N N . ASP A 1 885 ? -36.207 -12.318 11.064 1.00 82.56 885 ASP A N 1
ATOM 6792 C CA . ASP A 1 885 ? -37.101 -12.283 9.920 1.00 82.56 885 ASP A CA 1
ATOM 6793 C C . ASP A 1 885 ? -36.724 -11.171 8.923 1.00 82.56 885 ASP A C 1
ATOM 6795 O O . ASP A 1 885 ? -35.576 -10.736 8.845 1.00 82.56 885 ASP A O 1
ATOM 6799 N N . ILE A 1 886 ? -37.669 -10.784 8.064 1.00 80.69 886 ILE A N 1
ATOM 6800 C CA . ILE A 1 886 ? -37.444 -9.748 7.050 1.00 80.69 886 ILE A CA 1
ATOM 6801 C C . ILE A 1 886 ? -37.363 -8.335 7.648 1.00 80.69 886 ILE A C 1
ATOM 6803 O O . ILE A 1 886 ? -36.801 -7.449 7.005 1.00 80.69 886 ILE A O 1
ATOM 6807 N N . ASN A 1 887 ? -37.940 -8.125 8.831 1.00 79.88 887 ASN A N 1
ATOM 6808 C CA . ASN A 1 887 ? -38.027 -6.834 9.499 1.00 79.88 887 ASN A CA 1
ATOM 6809 C C . ASN A 1 887 ? -36.829 -6.598 10.421 1.00 79.88 887 ASN A C 1
ATOM 6811 O O . ASN A 1 887 ? -36.418 -5.453 10.580 1.00 79.88 887 ASN A O 1
ATOM 6815 N N . GLY A 1 888 ? -36.237 -7.657 10.975 1.00 82.75 888 GLY A N 1
ATOM 6816 C CA . GLY A 1 888 ? -35.129 -7.509 11.911 1.00 82.75 888 GLY A CA 1
ATOM 6817 C C . GLY A 1 888 ? -34.506 -8.823 12.357 1.00 82.75 888 GLY A C 1
ATOM 6818 O O . GLY A 1 888 ? -34.841 -9.914 11.896 1.00 82.75 888 GLY A O 1
ATOM 6819 N N . THR A 1 889 ? -33.515 -8.713 13.232 1.00 86.25 889 THR A N 1
ATOM 6820 C CA . THR A 1 889 ? -32.893 -9.843 13.923 1.00 86.25 889 THR A CA 1
ATOM 6821 C C . THR A 1 889 ? -32.744 -9.443 15.371 1.00 86.25 889 THR A C 1
ATOM 6823 O O . THR A 1 889 ? -32.096 -8.434 15.627 1.00 86.25 889 THR A O 1
ATOM 6826 N N . ALA A 1 890 ? -33.318 -10.238 16.267 1.00 87.56 890 ALA A N 1
ATOM 6827 C CA . ALA A 1 890 ? -33.143 -10.076 17.691 1.00 87.56 890 ALA A CA 1
ATOM 6828 C C . ALA A 1 890 ? -31.664 -10.236 18.048 1.00 87.56 890 ALA A C 1
ATOM 6830 O O . ALA A 1 890 ? -30.981 -11.137 17.542 1.00 87.56 890 ALA A O 1
ATOM 6831 N N . PHE A 1 891 ? -31.179 -9.370 18.921 1.00 86.00 891 PHE A N 1
ATOM 6832 C CA . PHE A 1 891 ? -29.851 -9.457 19.499 1.00 86.00 891 PHE A CA 1
ATOM 6833 C C . PHE A 1 891 ? -29.956 -9.402 21.021 1.00 86.00 891 PHE A C 1
ATOM 6835 O O . PHE A 1 891 ? -30.935 -8.920 21.587 1.00 86.00 891 PHE A O 1
ATOM 6842 N N . VAL A 1 892 ? -28.963 -9.998 21.667 1.00 84.69 892 VAL A N 1
ATOM 6843 C CA . VAL A 1 892 ? -28.799 -9.913 23.116 1.00 84.69 892 VAL A CA 1
ATOM 6844 C C . VAL A 1 892 ? -27.836 -8.764 23.357 1.00 84.69 892 VAL A C 1
ATOM 6846 O O . VAL A 1 892 ? -26.831 -8.674 22.642 1.00 84.69 892 VAL A O 1
ATOM 6849 N N . ASP A 1 893 ? -28.178 -7.891 24.295 1.00 83.69 893 ASP A N 1
ATOM 6850 C CA . ASP A 1 893 ? -27.265 -6.866 24.788 1.00 83.69 893 ASP A CA 1
ATOM 6851 C C . ASP A 1 893 ? -26.128 -7.501 25.602 1.00 83.69 893 ASP A C 1
ATOM 6853 O O . ASP A 1 893 ? -25.982 -8.731 25.652 1.00 83.69 893 ASP A O 1
ATOM 6857 N N . GLU A 1 894 ? -25.312 -6.680 26.253 1.00 76.19 894 GLU A N 1
ATOM 6858 C CA . GLU A 1 894 ? -24.419 -7.186 27.283 1.00 76.19 894 GLU A CA 1
ATOM 6859 C C . GLU A 1 894 ? -25.198 -7.976 28.349 1.00 76.19 894 GLU A C 1
ATOM 6861 O O . GLU A 1 894 ? -26.283 -7.605 28.794 1.00 76.19 894 GLU A O 1
ATOM 6866 N N . VAL A 1 895 ? -24.645 -9.135 28.705 1.00 79.44 895 VAL A N 1
ATOM 6867 C CA . VAL A 1 895 ? -25.197 -10.026 29.721 1.00 79.44 895 VAL A CA 1
ATOM 6868 C C . VAL A 1 895 ? -24.259 -9.973 30.917 1.00 79.44 895 VAL A C 1
ATOM 6870 O O . VAL A 1 895 ? -23.195 -10.596 30.883 1.00 79.44 895 VAL A O 1
ATOM 6873 N N . THR A 1 896 ? -24.639 -9.247 31.964 1.00 76.62 896 THR A N 1
ATOM 6874 C CA . THR A 1 896 ? -23.840 -9.118 33.196 1.00 76.62 896 THR A CA 1
ATOM 6875 C C . THR A 1 896 ? -24.191 -10.185 34.242 1.00 76.62 896 THR A C 1
ATOM 6877 O O . THR A 1 896 ? -23.359 -10.502 35.095 1.00 76.62 896 THR A O 1
ATOM 6880 N N . GLY A 1 897 ? -25.365 -10.820 34.131 1.00 70.50 897 GLY A N 1
ATOM 6881 C CA . GLY A 1 897 ? -25.808 -11.933 34.983 1.00 70.50 897 GLY A CA 1
ATOM 6882 C C . GLY A 1 897 ? -25.519 -13.350 34.459 1.00 70.50 897 GLY A C 1
ATOM 6883 O O . GLY A 1 897 ? -24.954 -13.569 33.385 1.00 70.50 897 GLY A O 1
ATOM 6884 N N . ILE A 1 898 ? -25.934 -14.372 35.217 1.00 77.69 898 ILE A N 1
ATOM 6885 C CA . ILE A 1 898 ? -25.876 -15.782 34.805 1.00 77.69 898 ILE A CA 1
ATOM 6886 C C . ILE A 1 898 ? -27.129 -16.147 34.009 1.00 77.69 898 ILE A C 1
ATOM 6888 O O . ILE A 1 898 ? -28.241 -16.149 34.529 1.00 77.69 898 ILE A O 1
ATOM 6892 N N . VAL A 1 899 ? -26.937 -16.592 32.767 1.00 78.75 899 VAL A N 1
ATOM 6893 C CA . VAL A 1 899 ? -28.013 -17.135 31.930 1.00 78.75 899 VAL A CA 1
ATOM 6894 C C . VAL A 1 899 ? -28.020 -18.660 31.997 1.00 78.75 899 VAL A C 1
ATOM 6896 O O . VAL A 1 899 ? -27.101 -19.322 31.517 1.00 78.75 899 VAL A O 1
ATOM 6899 N N . ASN A 1 900 ? -29.080 -19.232 32.568 1.00 77.38 900 ASN A N 1
ATOM 6900 C CA . ASN A 1 900 ? -29.288 -20.675 32.668 1.00 77.38 900 ASN A CA 1
ATOM 6901 C C . ASN A 1 900 ? -30.555 -21.098 31.918 1.00 77.38 900 ASN A C 1
ATOM 6903 O O . ASN A 1 900 ? -31.658 -20.776 32.346 1.00 77.38 900 ASN A O 1
ATOM 6907 N N . GLY A 1 901 ? -30.429 -21.893 30.854 1.00 74.88 901 GLY A N 1
ATOM 6908 C CA . GLY A 1 901 ? -31.575 -22.532 30.202 1.00 74.88 901 GLY A CA 1
ATOM 6909 C C . GLY A 1 901 ? -31.479 -22.604 28.679 1.00 74.88 901 GLY A C 1
ATOM 6910 O O . GLY A 1 901 ? -30.427 -22.349 28.102 1.00 74.88 901 GLY A O 1
ATOM 6911 N N . LEU A 1 902 ? -32.574 -23.010 28.026 1.00 73.19 902 LEU A N 1
ATOM 6912 C CA . LEU A 1 902 ? -32.581 -23.316 26.592 1.00 73.19 902 LEU A CA 1
ATOM 6913 C C . LEU A 1 902 ? -32.920 -22.088 25.748 1.00 73.19 902 LEU A C 1
ATOM 6915 O O . LEU A 1 902 ? -33.971 -21.469 25.921 1.00 73.19 902 LEU A O 1
ATOM 6919 N N . PHE A 1 903 ? -32.069 -21.819 24.762 1.00 79.44 903 PHE A N 1
ATOM 6920 C CA . PHE A 1 903 ? -32.269 -20.759 23.778 1.00 79.44 903 PHE A CA 1
ATOM 6921 C C . PHE A 1 903 ? -32.308 -21.340 22.371 1.00 79.44 903 PHE A C 1
ATOM 6923 O O . PHE A 1 903 ? -31.612 -22.308 22.063 1.00 79.44 903 PHE A O 1
ATOM 6930 N N . THR A 1 904 ? -33.097 -20.724 21.499 1.00 80.19 904 THR A N 1
ATOM 6931 C CA . THR A 1 904 ? -33.027 -20.915 20.055 1.00 80.19 904 THR A CA 1
ATOM 6932 C C . THR A 1 904 ? -32.663 -19.600 19.392 1.00 80.19 904 THR A C 1
ATOM 6934 O O . THR A 1 904 ? -33.314 -18.588 19.628 1.00 80.19 904 THR A O 1
ATOM 6937 N N . THR A 1 905 ? -31.639 -19.601 18.542 1.00 84.56 905 THR A N 1
ATOM 6938 C CA . THR A 1 905 ? -31.311 -18.434 17.717 1.00 84.56 905 THR A CA 1
ATOM 6939 C C . THR A 1 905 ? -31.748 -18.665 16.280 1.00 84.56 905 THR A C 1
ATOM 6941 O O . THR A 1 905 ? -31.481 -19.714 15.687 1.00 84.56 905 THR A O 1
ATOM 6944 N N . GLU A 1 906 ? -32.458 -17.690 15.715 1.00 85.19 906 GLU A N 1
ATOM 6945 C CA . GLU A 1 906 ? -32.842 -17.695 14.310 1.00 85.19 906 GLU A CA 1
ATOM 6946 C C . GLU A 1 906 ? -31.921 -16.786 13.493 1.00 85.19 906 GLU A C 1
ATOM 6948 O O . GLU A 1 906 ? -31.507 -15.712 13.926 1.00 85.19 906 GLU A O 1
ATOM 6953 N N . ARG A 1 907 ? -31.638 -17.181 12.250 1.00 85.88 907 ARG A N 1
ATOM 6954 C CA . ARG A 1 907 ? -31.012 -16.304 11.257 1.00 85.88 907 ARG A CA 1
ATOM 6955 C C . ARG A 1 907 ? -31.795 -16.320 9.957 1.00 85.88 907 ARG A C 1
ATOM 6957 O O . ARG A 1 907 ? -31.795 -17.315 9.227 1.00 85.88 907 ARG A O 1
ATOM 6964 N N . PHE A 1 908 ? -32.397 -15.182 9.635 1.00 83.31 908 PHE A N 1
ATOM 6965 C CA . PHE A 1 908 ? -33.005 -14.913 8.345 1.00 83.31 908 PHE A CA 1
ATOM 6966 C C . PHE A 1 908 ? -31.926 -14.671 7.295 1.00 83.31 908 PHE A C 1
ATOM 6968 O O . PHE A 1 908 ? -31.065 -13.799 7.435 1.00 83.31 908 PHE A O 1
ATOM 6975 N N . ILE A 1 909 ? -31.975 -15.437 6.206 1.00 81.00 909 ILE A N 1
ATOM 6976 C CA . ILE A 1 909 ? -31.098 -15.227 5.057 1.00 81.00 909 ILE A CA 1
ATOM 6977 C C . ILE A 1 909 ? -31.970 -15.031 3.812 1.00 81.00 909 ILE A C 1
ATOM 6979 O O . ILE A 1 909 ? -32.712 -15.943 3.430 1.00 81.00 909 ILE A O 1
ATOM 6983 N N . PRO A 1 910 ? -31.861 -13.879 3.119 1.00 72.81 910 PRO A N 1
ATOM 6984 C CA . PRO A 1 910 ? -32.596 -13.647 1.883 1.00 72.81 910 PRO A CA 1
ATOM 6985 C C . PRO A 1 910 ? -32.317 -14.735 0.837 1.00 72.81 910 PRO A C 1
ATOM 6987 O O . PRO A 1 910 ? -31.175 -15.173 0.665 1.00 72.81 910 PRO A O 1
ATOM 6990 N N . ALA A 1 911 ? -33.353 -15.128 0.091 1.00 67.88 911 ALA A N 1
ATOM 6991 C CA . ALA A 1 911 ? -33.331 -16.217 -0.888 1.00 67.88 911 ALA A CA 1
ATOM 6992 C C . ALA A 1 911 ? -32.462 -15.912 -2.131 1.00 67.88 911 ALA A C 1
ATOM 6994 O O . ALA A 1 911 ? -32.962 -15.695 -3.235 1.00 67.88 911 ALA A O 1
ATOM 6995 N N . LYS A 1 912 ? -31.134 -15.901 -1.970 1.00 73.75 912 LYS A N 1
ATOM 6996 C CA . LYS A 1 912 ? -30.157 -15.673 -3.044 1.00 73.75 912 LYS A CA 1
ATOM 6997 C C . LYS A 1 912 ? -29.167 -16.829 -3.115 1.00 73.75 912 LYS A C 1
ATOM 6999 O O . LYS A 1 912 ? -28.343 -16.987 -2.220 1.00 73.75 912 LYS A O 1
ATOM 7004 N N . ARG A 1 913 ? -29.218 -17.572 -4.228 1.00 79.38 913 ARG A N 1
ATOM 7005 C CA . ARG A 1 913 ? -28.311 -18.687 -4.544 1.00 79.38 913 ARG A CA 1
ATOM 7006 C C . ARG A 1 913 ? -26.859 -18.220 -4.585 1.00 79.38 913 ARG A C 1
ATOM 7008 O O . ARG A 1 913 ? -26.440 -17.621 -5.573 1.00 79.38 913 ARG A O 1
ATOM 7015 N N . ALA A 1 914 ? -26.111 -18.469 -3.519 1.00 84.94 914 ALA A N 1
ATOM 7016 C CA . ALA A 1 914 ? -24.705 -18.107 -3.407 1.00 84.94 914 ALA A CA 1
ATOM 7017 C C . ALA A 1 914 ? -24.051 -18.817 -2.220 1.00 84.94 914 ALA A C 1
ATOM 7019 O O . ALA A 1 914 ? -24.714 -19.174 -1.246 1.00 84.94 914 ALA A O 1
ATOM 7020 N N . PHE A 1 915 ? -22.727 -18.955 -2.270 1.00 88.00 915 PHE A N 1
ATOM 7021 C CA . PHE A 1 915 ? -21.969 -19.267 -1.066 1.00 88.00 915 PHE A CA 1
ATOM 7022 C C . PHE A 1 915 ? -22.010 -18.083 -0.093 1.00 88.00 915 PHE A C 1
ATOM 7024 O O . PHE A 1 915 ? -21.942 -16.914 -0.492 1.00 88.00 915 PHE A O 1
ATOM 7031 N N . ARG A 1 916 ? -22.150 -18.405 1.188 1.00 89.31 916 ARG A N 1
ATOM 7032 C CA . ARG A 1 916 ? -22.101 -17.488 2.321 1.00 89.31 916 ARG A CA 1
ATOM 7033 C C . ARG A 1 916 ? -21.066 -17.998 3.305 1.00 89.31 916 ARG A C 1
ATOM 7035 O O . ARG A 1 916 ? -20.986 -19.205 3.532 1.00 89.31 916 ARG A O 1
ATOM 7042 N N . PHE A 1 917 ? -20.300 -17.076 3.869 1.00 90.88 917 PHE A N 1
ATOM 7043 C CA . PHE A 1 917 ? -19.532 -17.352 5.069 1.00 90.88 917 PHE A CA 1
ATOM 7044 C C . PHE A 1 917 ? -20.460 -17.153 6.257 1.00 90.88 917 PHE A C 1
ATOM 7046 O O . PHE A 1 917 ? -21.057 -16.088 6.400 1.00 90.88 917 PHE A O 1
ATOM 7053 N N . ILE A 1 918 ? -20.648 -18.212 7.028 1.00 89.25 918 ILE A N 1
ATOM 7054 C CA . ILE A 1 918 ? -21.486 -18.228 8.218 1.00 89.25 918 ILE A CA 1
ATOM 7055 C C . ILE A 1 918 ? -20.706 -18.903 9.337 1.00 89.25 918 ILE A C 1
ATOM 7057 O O . ILE A 1 918 ? -19.965 -19.854 9.100 1.00 89.25 918 ILE A O 1
ATOM 7061 N N . SER A 1 919 ? -20.878 -18.421 10.552 1.00 88.81 919 SER A N 1
ATOM 7062 C CA . SER A 1 919 ? -20.420 -19.085 11.763 1.00 88.81 919 SER A CA 1
ATOM 7063 C C . SER A 1 919 ? -21.607 -19.229 12.700 1.00 88.81 919 SER A C 1
ATOM 7065 O O . SER A 1 919 ? -22.607 -18.519 12.581 1.00 88.81 919 SER A O 1
ATOM 7067 N N . SER A 1 920 ? -21.503 -20.188 13.609 1.00 85.19 920 SER A N 1
ATOM 7068 C CA . SER A 1 920 ? -22.430 -20.270 14.726 1.00 85.19 920 SER A CA 1
ATOM 7069 C C . SER A 1 920 ? -22.046 -19.214 15.761 1.00 85.19 920 SER A C 1
ATOM 7071 O O . SER A 1 920 ? -20.858 -19.074 16.063 1.00 85.19 920 SER A O 1
ATOM 7073 N N . SER A 1 921 ? -23.020 -18.481 16.299 1.00 75.38 921 SER A N 1
ATOM 7074 C CA . SER A 1 921 ? -22.807 -17.585 17.446 1.00 75.38 921 SER A CA 1
ATOM 7075 C C . SER A 1 921 ? -22.705 -18.353 18.765 1.00 75.38 921 SER A C 1
ATOM 7077 O O . SER A 1 921 ? -22.202 -17.816 19.742 1.00 75.38 921 SER A O 1
ATOM 7079 N N . VAL A 1 922 ? -23.123 -19.624 18.782 1.00 75.38 922 VAL A N 1
ATOM 7080 C CA . VAL A 1 922 ? -23.102 -20.482 19.973 1.00 75.38 922 VAL A CA 1
ATOM 7081 C C . VAL A 1 922 ? -22.646 -21.908 19.656 1.00 75.38 922 VAL A C 1
ATOM 7083 O O . VAL A 1 922 ? -22.608 -22.326 18.495 1.00 75.38 922 VAL A O 1
ATOM 7086 N N . ASN A 1 923 ? -22.284 -22.674 20.683 1.00 83.44 923 ASN A N 1
ATOM 7087 C CA . ASN A 1 923 ? -22.026 -24.105 20.534 1.00 83.44 923 ASN A CA 1
ATOM 7088 C C . ASN A 1 923 ? -23.363 -24.848 20.447 1.00 83.44 923 ASN A C 1
ATOM 7090 O O . ASN A 1 923 ? -24.200 -24.695 21.332 1.00 83.44 923 ASN A O 1
ATOM 7094 N N . SER A 1 924 ? -23.568 -25.657 19.406 1.00 83.81 924 SER A N 1
ATOM 7095 C CA . SER A 1 924 ? -24.771 -26.482 19.309 1.00 83.81 924 SER A CA 1
ATOM 7096 C C . SER A 1 924 ? -24.603 -27.779 20.082 1.00 83.81 924 SER A C 1
ATOM 7098 O O . SER A 1 924 ? -23.534 -28.395 20.106 1.00 83.81 924 SER A O 1
ATOM 7100 N N . THR A 1 925 ? -25.697 -28.226 20.677 1.00 78.31 925 THR A N 1
ATOM 7101 C CA . THR A 1 925 ? -25.765 -29.513 21.372 1.00 78.31 925 THR A CA 1
ATOM 7102 C C . THR A 1 925 ? -26.278 -30.624 20.476 1.00 78.31 925 THR A C 1
ATOM 7104 O O . THR A 1 925 ? -25.840 -31.768 20.598 1.00 78.31 925 THR A O 1
ATOM 7107 N N . GLY A 1 926 ? -27.147 -30.264 19.532 1.00 85.88 926 GLY A N 1
ATOM 7108 C CA . GLY A 1 926 ? -27.518 -31.101 18.406 1.00 85.88 926 GLY A CA 1
ATOM 7109 C C . GLY A 1 926 ? -26.522 -31.024 17.249 1.00 85.88 926 GLY A C 1
ATOM 7110 O O . GLY A 1 926 ? -25.659 -30.141 17.171 1.00 85.88 926 GLY A O 1
ATOM 7111 N N . SER A 1 927 ? -26.667 -31.950 16.314 1.00 93.31 927 SER A N 1
ATOM 7112 C CA . SER A 1 927 ? -25.861 -32.026 15.097 1.00 93.31 927 SER A CA 1
ATOM 7113 C C . SER A 1 927 ? -26.245 -30.955 14.061 1.00 93.31 927 SER A C 1
ATOM 7115 O O . SER A 1 927 ? -27.283 -30.297 14.165 1.00 93.31 927 SER A O 1
ATOM 7117 N N . ILE A 1 928 ? -25.426 -30.777 13.020 1.00 92.44 928 ILE A N 1
ATOM 7118 C CA . ILE A 1 928 ? -25.757 -29.934 11.857 1.00 92.44 928 ILE A CA 1
ATOM 7119 C C . ILE A 1 928 ? -27.071 -30.395 11.207 1.00 92.44 928 ILE A C 1
ATOM 7121 O O . ILE A 1 928 ? -27.833 -29.559 10.718 1.00 92.44 928 ILE A O 1
ATOM 7125 N N . TYR A 1 929 ? -27.347 -31.702 11.217 1.00 91.50 929 TYR A N 1
ATOM 7126 C CA . TYR A 1 929 ? -28.593 -32.255 10.698 1.00 91.50 929 TYR A CA 1
ATOM 7127 C C . TYR A 1 929 ? -29.816 -31.815 11.515 1.00 91.50 929 TYR A C 1
ATOM 7129 O O . TYR A 1 929 ? -30.846 -31.447 10.954 1.00 91.50 929 TYR A O 1
ATOM 7137 N N . GLU A 1 930 ? -29.698 -31.821 12.840 1.00 89.56 930 GLU A N 1
ATOM 7138 C CA . GLU A 1 930 ? -30.784 -31.422 13.740 1.00 89.56 930 GLU A CA 1
ATOM 7139 C C . GLU A 1 930 ? -31.046 -29.914 13.683 1.00 89.56 930 GLU A C 1
ATOM 7141 O O . GLU A 1 930 ? -32.204 -29.524 13.645 1.00 89.56 930 GLU A O 1
ATOM 7146 N N . ASN A 1 931 ? -29.987 -29.097 13.609 1.00 89.06 931 ASN A N 1
ATOM 7147 C CA . ASN A 1 931 ? -30.074 -27.633 13.604 1.00 89.06 931 ASN A CA 1
ATOM 7148 C C . ASN A 1 931 ? -30.232 -27.085 12.177 1.00 89.06 931 ASN A C 1
ATOM 7150 O O . ASN A 1 931 ? -31.325 -26.931 11.654 1.00 89.06 931 ASN A O 1
ATOM 7154 N N . TRP A 1 932 ? -29.132 -26.855 11.455 1.00 88.38 932 TRP A N 1
ATOM 7155 C CA . TRP A 1 932 ? -29.197 -26.183 10.154 1.00 88.38 932 TRP A CA 1
ATOM 7156 C C . TRP A 1 932 ? -30.001 -26.934 9.084 1.00 88.38 932 TRP A C 1
ATOM 7158 O O . TRP A 1 932 ? -30.460 -26.282 8.148 1.00 88.38 932 TRP A O 1
ATOM 7168 N N . GLN A 1 933 ? -30.187 -28.256 9.180 1.00 86.38 933 GLN A N 1
ATOM 7169 C CA . GLN A 1 933 ? -31.063 -29.021 8.274 1.00 86.38 933 GLN A CA 1
ATOM 7170 C C . GLN A 1 933 ? -32.458 -29.311 8.854 1.00 86.38 933 GLN A C 1
ATOM 7172 O O . GLN A 1 933 ? -33.275 -29.893 8.136 1.00 86.38 933 GLN A O 1
ATOM 7177 N N . GLU A 1 934 ? -32.741 -28.907 10.096 1.00 84.81 934 GLU A N 1
ATOM 7178 C CA . GLU A 1 934 ? -34.029 -29.074 10.781 1.00 84.81 934 GLU A CA 1
ATOM 7179 C C . GLU A 1 934 ? -34.570 -30.507 10.729 1.00 84.81 934 GLU A C 1
ATOM 7181 O O . GLU A 1 934 ? -35.692 -30.765 10.282 1.00 84.81 934 GLU A O 1
ATOM 7186 N N . ASN A 1 935 ? -33.736 -31.480 11.106 1.00 87.31 935 ASN A N 1
ATOM 7187 C CA . ASN A 1 935 ? -34.058 -32.911 11.038 1.00 87.31 935 ASN A CA 1
ATOM 7188 C C . ASN A 1 935 ? -34.528 -33.362 9.643 1.00 87.31 935 ASN A C 1
ATOM 7190 O O . ASN A 1 935 ? -35.362 -34.257 9.482 1.00 87.31 935 ASN A O 1
ATOM 7194 N N . GLY A 1 936 ? -34.023 -32.696 8.606 1.00 81.56 936 GLY A N 1
ATOM 7195 C CA . GLY A 1 936 ? -34.372 -32.966 7.224 1.00 81.56 936 GLY A CA 1
ATOM 7196 C C . GLY A 1 936 ? -35.757 -32.469 6.791 1.00 81.56 936 GLY A C 1
ATOM 7197 O O . GLY A 1 936 ? -36.205 -32.869 5.712 1.00 81.56 936 GLY A O 1
ATOM 7198 N N . SER A 1 937 ? -36.422 -31.616 7.580 1.00 76.06 937 SER A N 1
ATOM 7199 C CA . SER A 1 937 ? -37.770 -31.091 7.315 1.00 76.06 937 SER A CA 1
ATOM 7200 C C . SER A 1 937 ? -37.924 -30.526 5.897 1.00 76.06 937 SER A C 1
ATOM 7202 O O . SER A 1 937 ? -37.013 -29.923 5.337 1.00 76.06 937 SER A O 1
ATOM 7204 N N . THR A 1 938 ? -39.089 -30.725 5.275 1.00 69.06 938 THR A N 1
ATOM 7205 C CA . THR A 1 938 ? -39.410 -30.177 3.941 1.00 69.06 938 THR A CA 1
ATOM 7206 C C . THR A 1 938 ? -40.425 -29.037 3.998 1.00 69.06 938 THR A C 1
ATOM 7208 O O . THR A 1 938 ? -40.935 -28.622 2.958 1.00 69.06 938 THR A O 1
ATOM 7211 N N . LEU A 1 939 ? -40.791 -28.581 5.199 1.00 65.62 939 LEU A N 1
ATOM 7212 C CA . LEU A 1 939 ? -41.682 -27.438 5.368 1.00 65.62 939 LEU A CA 1
ATOM 7213 C C . LEU A 1 939 ? -40.956 -26.170 4.900 1.00 65.62 939 LEU A C 1
ATOM 7215 O O . LEU A 1 939 ? -39.795 -25.951 5.235 1.00 65.62 939 LEU A O 1
ATOM 7219 N N . GLY A 1 940 ? -41.631 -25.350 4.088 1.00 56.59 940 GLY A N 1
ATOM 7220 C CA . GLY A 1 940 ? -41.081 -24.069 3.639 1.00 56.59 940 GLY A CA 1
ATOM 7221 C C . GLY A 1 940 ? -40.729 -23.185 4.835 1.00 56.59 940 GLY A C 1
ATOM 7222 O O . GLY A 1 940 ? -41.360 -23.311 5.882 1.00 56.59 940 GLY A O 1
ATOM 7223 N N . SER A 1 941 ? -39.762 -22.280 4.666 1.00 58.97 941 SER A N 1
ATOM 7224 C CA . SER A 1 941 ? -39.248 -21.309 5.655 1.00 58.97 941 SER A CA 1
ATOM 7225 C C . SER A 1 941 ? -38.339 -21.796 6.794 1.00 58.97 941 SER A C 1
ATOM 7227 O O . SER A 1 941 ? -37.784 -20.931 7.463 1.00 58.97 941 SER A O 1
ATOM 7229 N N . PHE A 1 942 ? -38.062 -23.098 6.949 1.00 65.50 942 PHE A N 1
ATOM 7230 C CA . PHE A 1 942 ? -37.144 -23.611 7.985 1.00 65.50 942 PHE A CA 1
ATOM 7231 C C . PHE A 1 942 ? -36.100 -24.589 7.421 1.00 65.50 942 PHE A C 1
ATOM 7233 O O . PHE A 1 942 ? -36.431 -25.475 6.631 1.00 65.50 942 PHE A O 1
ATOM 7240 N N . GLY A 1 943 ? -34.839 -24.421 7.833 1.00 74.56 943 GLY A N 1
ATOM 7241 C CA . GLY A 1 943 ? -33.724 -25.313 7.502 1.00 74.56 943 GLY A CA 1
ATOM 7242 C C . GLY A 1 943 ? -33.150 -25.134 6.090 1.00 74.56 943 GLY A C 1
ATOM 7243 O O . GLY A 1 943 ? -33.839 -24.794 5.127 1.00 74.56 943 GLY A O 1
ATOM 7244 N N . THR A 1 944 ? -31.848 -25.380 5.942 1.00 81.12 944 THR A N 1
ATOM 7245 C CA . THR A 1 944 ? -31.106 -25.294 4.675 1.00 81.12 944 THR A CA 1
ATOM 7246 C C . THR A 1 944 ? -30.844 -26.669 4.073 1.00 81.12 944 THR A C 1
ATOM 7248 O O . THR A 1 944 ? -30.856 -27.692 4.757 1.00 81.12 944 THR A O 1
ATOM 7251 N N . HIS A 1 945 ? -30.608 -26.702 2.762 1.00 84.88 945 HIS A N 1
ATOM 7252 C CA . HIS A 1 945 ? -30.317 -27.933 2.033 1.00 84.88 945 HIS A CA 1
ATOM 7253 C C . HIS A 1 945 ? -28.800 -28.175 1.937 1.00 84.88 945 HIS A C 1
ATOM 7255 O O . HIS A 1 945 ? -28.124 -27.661 1.033 1.00 84.88 945 HIS A O 1
ATOM 7261 N N . ILE A 1 946 ? -28.261 -28.965 2.864 1.00 90.56 946 ILE A N 1
ATOM 7262 C CA . ILE A 1 946 ? -26.844 -29.316 2.986 1.00 90.56 946 ILE A CA 1
ATOM 7263 C C . ILE A 1 946 ? -26.581 -30.652 2.302 1.00 90.56 946 ILE A C 1
ATOM 7265 O O . ILE A 1 946 ? -26.994 -31.711 2.745 1.00 90.56 946 ILE A O 1
ATOM 7269 N N . THR A 1 947 ? -25.846 -30.599 1.205 1.00 90.94 947 THR A N 1
ATOM 7270 C CA . THR A 1 947 ? -25.609 -31.702 0.275 1.00 90.94 947 THR A CA 1
ATOM 7271 C C . THR A 1 947 ? -24.194 -32.234 0.426 1.00 90.94 947 THR A C 1
ATOM 7273 O O . THR A 1 947 ? -23.323 -31.551 0.964 1.00 90.94 947 THR A O 1
ATOM 7276 N N . GLY A 1 948 ? -23.984 -33.455 -0.056 1.00 90.31 948 GLY A N 1
ATOM 7277 C CA . GLY A 1 948 ? -22.728 -34.204 0.071 1.00 90.31 948 GLY A CA 1
ATOM 7278 C C . GLY A 1 948 ? -22.885 -35.705 -0.193 1.00 90.31 948 GLY A C 1
ATOM 7279 O O . GLY A 1 948 ? -21.914 -36.454 -0.139 1.00 90.31 948 GLY A O 1
ATOM 7280 N N . SER A 1 949 ? -24.110 -36.164 -0.485 1.00 89.50 949 SER A N 1
ATOM 7281 C CA . SER A 1 949 ? -24.419 -37.571 -0.722 1.00 89.50 949 SER A CA 1
ATOM 7282 C C . SER A 1 949 ? -25.426 -37.759 -1.859 1.00 89.50 949 SER A C 1
ATOM 7284 O O . SER A 1 949 ? -26.340 -36.955 -2.049 1.00 89.50 949 SER A O 1
ATOM 7286 N N . ILE A 1 950 ? -25.275 -38.862 -2.600 1.00 91.44 950 ILE A N 1
ATOM 7287 C CA . ILE A 1 950 ? -26.270 -39.340 -3.577 1.00 91.44 950 ILE A CA 1
ATOM 7288 C C . ILE A 1 950 ? -27.319 -40.271 -2.947 1.00 91.44 950 ILE A C 1
ATOM 7290 O O . ILE A 1 950 ? -28.320 -40.582 -3.585 1.00 91.44 950 ILE A O 1
ATOM 7294 N N . THR A 1 951 ? -27.093 -40.740 -1.714 1.00 90.88 951 THR A N 1
ATOM 7295 C CA . THR A 1 951 ? -27.988 -41.672 -1.001 1.00 90.88 951 THR A CA 1
ATOM 7296 C C . THR A 1 951 ? -28.556 -41.097 0.292 1.00 90.88 951 THR A C 1
ATOM 7298 O O . THR A 1 951 ? -29.342 -41.769 0.950 1.00 90.88 951 THR A O 1
ATOM 7301 N N . GLY A 1 952 ? -28.119 -39.900 0.684 1.00 88.81 952 GLY A N 1
ATOM 7302 C CA . GLY A 1 952 ? -28.441 -39.290 1.973 1.00 88.81 952 GLY A CA 1
ATOM 7303 C C . GLY A 1 952 ? -27.670 -39.893 3.148 1.00 88.81 952 GLY A C 1
ATOM 7304 O O . GLY A 1 952 ? -28.100 -39.809 4.290 1.00 88.81 952 GLY A O 1
ATOM 7305 N N . ALA A 1 953 ? -26.552 -40.573 2.869 1.00 92.25 953 ALA A N 1
ATOM 7306 C CA . ALA A 1 953 ? -25.698 -41.120 3.917 1.00 92.25 953 ALA A CA 1
ATOM 7307 C C . ALA A 1 953 ? -25.126 -39.994 4.791 1.00 92.25 953 ALA A C 1
ATOM 7309 O O . ALA A 1 953 ? -24.742 -38.956 4.251 1.00 92.25 953 ALA A O 1
ATOM 7310 N N . ASN A 1 954 ? -24.992 -40.258 6.094 1.00 94.19 954 ASN A N 1
ATOM 7311 C CA . ASN A 1 954 ? -24.361 -39.369 7.072 1.00 94.19 954 ASN A CA 1
ATOM 7312 C C . ASN A 1 954 ? -25.047 -37.991 7.200 1.00 94.19 954 ASN A C 1
ATOM 7314 O O . ASN A 1 954 ? -24.364 -36.966 7.215 1.00 94.19 954 ASN A O 1
ATOM 7318 N N . GLY A 1 955 ? -26.380 -37.973 7.195 1.00 92.19 955 GLY A N 1
ATOM 7319 C CA . GLY A 1 955 ? -27.204 -36.777 7.392 1.00 92.19 955 GLY A CA 1
ATOM 7320 C C . GLY A 1 955 ? -27.311 -35.834 6.195 1.00 92.19 955 GLY A C 1
ATOM 7321 O O . GLY A 1 955 ? -28.129 -34.919 6.209 1.00 92.19 955 GLY A O 1
ATOM 7322 N N . PHE A 1 956 ? -26.532 -36.025 5.126 1.00 92.94 956 PHE A N 1
ATOM 7323 C CA . PHE A 1 956 ? -26.579 -35.132 3.966 1.00 92.94 956 PHE A CA 1
ATOM 7324 C C . PHE A 1 956 ? -27.893 -35.226 3.193 1.00 92.94 956 PHE A C 1
ATOM 7326 O O . PHE A 1 956 ? -28.466 -36.294 3.000 1.00 92.94 956 PHE A O 1
ATOM 7333 N N . ASP A 1 957 ? -28.296 -34.110 2.604 1.00 88.75 957 ASP A N 1
ATOM 7334 C CA . ASP A 1 957 ? -29.413 -34.058 1.681 1.00 88.75 957 ASP A CA 1
ATOM 7335 C C . ASP A 1 957 ? -29.047 -34.612 0.306 1.00 88.75 957 ASP A C 1
ATOM 7337 O O . ASP A 1 957 ? -27.954 -34.392 -0.237 1.00 88.75 957 ASP A O 1
ATOM 7341 N N . ILE A 1 958 ? -30.006 -35.331 -0.274 1.00 86.88 958 ILE A N 1
ATOM 7342 C CA . ILE A 1 958 ? -29.821 -36.088 -1.508 1.00 86.88 958 ILE A CA 1
ATOM 7343 C C . ILE A 1 958 ? -29.723 -35.138 -2.703 1.00 86.88 958 ILE A C 1
ATOM 7345 O O . ILE A 1 958 ? -30.590 -34.298 -2.943 1.00 86.88 958 ILE A O 1
ATOM 7349 N N . THR A 1 959 ? -28.692 -35.329 -3.525 1.00 85.31 959 THR A N 1
ATOM 7350 C CA . THR A 1 959 ? -28.605 -34.732 -4.867 1.00 85.31 959 THR A CA 1
ATOM 7351 C C . THR A 1 959 ? -28.135 -35.751 -5.891 1.00 85.31 959 THR A C 1
ATOM 7353 O O . THR A 1 959 ? -27.496 -36.740 -5.550 1.00 85.31 959 THR A O 1
ATOM 7356 N N . ALA A 1 960 ? -28.403 -35.494 -7.173 1.00 85.12 960 ALA A N 1
ATOM 7357 C CA . ALA A 1 960 ? -27.951 -36.372 -8.252 1.00 85.12 960 ALA A CA 1
ATOM 7358 C C . ALA A 1 960 ? -26.416 -36.433 -8.390 1.00 85.12 960 ALA A C 1
ATOM 7360 O O . ALA A 1 960 ? -25.892 -37.430 -8.879 1.00 85.12 960 ALA A O 1
ATOM 7361 N N . THR A 1 961 ? -25.694 -35.381 -7.982 1.00 87.56 961 THR A N 1
ATOM 7362 C CA . THR A 1 961 ? -24.228 -35.303 -8.112 1.00 87.56 961 THR A CA 1
ATOM 7363 C C . THR A 1 961 ? -23.484 -35.690 -6.837 1.00 87.56 961 THR A C 1
ATOM 7365 O O . THR A 1 961 ? -22.305 -36.024 -6.914 1.00 87.56 961 THR A O 1
ATOM 7368 N N . GLY A 1 962 ? -24.135 -35.614 -5.670 1.00 87.62 962 GLY A N 1
ATOM 7369 C CA . GLY A 1 962 ? -23.488 -35.792 -4.367 1.00 87.62 962 GLY A CA 1
ATOM 7370 C C . GLY A 1 962 ? -22.466 -34.702 -4.037 1.00 87.62 962 GLY A C 1
ATOM 7371 O O . GLY A 1 962 ? -21.666 -34.877 -3.125 1.00 87.62 962 GLY A O 1
ATOM 7372 N N . SER A 1 963 ? -22.453 -33.593 -4.784 1.00 90.81 963 SER A N 1
ATOM 7373 C CA . SER A 1 963 ? -21.500 -32.505 -4.563 1.00 90.81 963 SER A CA 1
ATOM 7374 C C . SER A 1 963 ? -21.762 -31.836 -3.210 1.00 90.81 963 SER A C 1
ATOM 7376 O O . SER A 1 963 ? -22.922 -31.574 -2.901 1.00 90.81 963 SER A O 1
ATOM 7378 N N . PRO A 1 964 ? -20.722 -31.539 -2.418 1.00 92.38 964 PRO A N 1
ATOM 7379 C CA . PRO A 1 964 ? -20.887 -30.927 -1.109 1.00 92.38 964 PRO A CA 1
ATOM 7380 C C . PRO A 1 964 ? -21.283 -29.451 -1.217 1.00 92.38 964 PRO A C 1
ATOM 7382 O O . PRO A 1 964 ? -20.721 -28.710 -2.028 1.00 92.38 964 PRO A O 1
ATOM 7385 N N . SER A 1 965 ? -22.226 -29.010 -0.380 1.00 92.50 965 SER A N 1
ATOM 7386 C CA . SER A 1 965 ? -22.630 -27.595 -0.286 1.00 92.50 965 SER A CA 1
ATOM 7387 C C . SER A 1 965 ? -22.201 -26.898 1.004 1.00 92.50 965 SER A C 1
ATOM 7389 O O . SER A 1 965 ? -22.435 -25.698 1.137 1.00 92.50 965 SER A O 1
ATOM 7391 N N . LEU A 1 966 ? -21.546 -27.612 1.920 1.00 94.00 966 LEU A N 1
ATOM 7392 C CA . LEU A 1 966 ? -20.993 -27.079 3.162 1.00 94.00 966 LEU A CA 1
ATOM 7393 C C . LEU A 1 966 ? -19.504 -27.420 3.262 1.00 94.00 966 LEU A C 1
ATOM 7395 O O . LEU A 1 966 ? -19.102 -28.557 3.012 1.00 94.00 966 LEU A O 1
ATOM 7399 N N . PHE A 1 967 ? -18.704 -26.435 3.662 1.00 95.25 967 PHE A N 1
ATOM 7400 C CA . PHE A 1 967 ? -17.275 -26.590 3.912 1.00 95.25 967 PHE A CA 1
ATOM 7401 C C . PHE A 1 967 ? -16.906 -25.907 5.231 1.00 95.25 967 PHE A C 1
ATOM 7403 O O . PHE A 1 967 ? -17.278 -24.754 5.426 1.00 95.25 967 PHE A O 1
ATOM 7410 N N . GLY A 1 968 ? -16.175 -26.590 6.107 1.00 93.00 968 GLY A N 1
ATOM 7411 C CA . GLY A 1 968 ? -15.496 -25.982 7.253 1.00 93.00 968 GLY A CA 1
ATOM 7412 C C . GLY A 1 968 ? -14.090 -25.530 6.862 1.00 93.00 968 GLY A C 1
ATOM 7413 O O . GLY A 1 968 ? -13.505 -26.066 5.916 1.00 93.00 968 GLY A O 1
ATOM 7414 N N . TYR A 1 969 ? -13.547 -24.536 7.555 1.00 91.25 969 TYR A N 1
ATOM 7415 C CA . TYR A 1 969 ? -12.169 -24.104 7.336 1.00 91.25 969 TYR A CA 1
ATOM 7416 C C . TYR A 1 969 ? -11.215 -24.826 8.293 1.00 91.25 969 TYR A C 1
ATOM 7418 O O . TYR A 1 969 ? -11.376 -24.775 9.510 1.00 91.25 969 TYR A O 1
ATOM 7426 N N . ASP A 1 970 ? -10.216 -25.503 7.738 1.00 85.38 970 ASP A N 1
ATOM 7427 C CA . ASP A 1 970 ? -9.104 -26.066 8.490 1.00 85.38 970 ASP A CA 1
ATOM 7428 C C . ASP A 1 970 ? -8.016 -24.997 8.628 1.00 85.38 970 ASP A C 1
ATOM 7430 O O . ASP A 1 970 ? -7.259 -24.742 7.687 1.00 85.38 970 ASP A O 1
ATOM 7434 N N . ASN A 1 971 ? -7.948 -24.381 9.810 1.00 79.25 971 ASN A N 1
ATOM 7435 C CA . ASN A 1 971 ? -6.964 -23.346 10.127 1.00 79.25 971 ASN A CA 1
ATOM 7436 C C . ASN A 1 971 ? -5.513 -23.841 10.036 1.00 79.25 971 ASN A C 1
ATOM 7438 O O . ASN A 1 971 ? -4.631 -23.046 9.725 1.00 79.25 971 ASN A O 1
ATOM 7442 N N . ILE A 1 972 ? -5.248 -25.127 10.289 1.00 86.06 972 ILE A N 1
ATOM 7443 C CA . ILE A 1 972 ? -3.882 -25.672 10.290 1.00 86.06 972 ILE A CA 1
ATOM 7444 C C . ILE A 1 972 ? -3.359 -25.755 8.860 1.00 86.06 972 ILE A C 1
ATOM 7446 O O . ILE A 1 972 ? -2.222 -25.381 8.584 1.00 86.06 972 ILE A O 1
ATOM 7450 N N . ASN A 1 973 ? -4.201 -26.233 7.946 1.00 90.00 973 ASN A N 1
ATOM 7451 C CA . ASN A 1 973 ? -3.827 -26.433 6.548 1.00 90.00 973 ASN A CA 1
ATOM 7452 C C . ASN A 1 973 ? -4.257 -25.276 5.631 1.00 90.00 973 ASN A C 1
ATOM 7454 O O . ASN A 1 973 ? -4.073 -25.370 4.419 1.00 90.00 973 ASN A O 1
ATOM 7458 N N . GLN A 1 974 ? -4.864 -24.222 6.191 1.00 88.94 974 GLN A N 1
ATOM 7459 C CA . GLN A 1 974 ? -5.439 -23.081 5.469 1.00 88.94 974 GLN A CA 1
ATOM 7460 C C . GLN A 1 974 ? -6.322 -23.508 4.285 1.00 88.94 974 GLN A C 1
ATOM 7462 O O . GLN A 1 974 ? -6.190 -23.021 3.161 1.00 88.94 974 GLN A O 1
ATOM 7467 N N . SER A 1 975 ? -7.210 -24.480 4.513 1.00 92.31 975 SER A N 1
ATOM 7468 C CA . SER A 1 975 ? -7.978 -25.109 3.433 1.00 92.31 975 SER A CA 1
ATOM 7469 C C . SER A 1 975 ? -9.436 -25.363 3.800 1.00 92.31 975 SER A C 1
ATOM 7471 O O . SER A 1 975 ? -9.788 -25.566 4.958 1.00 92.31 975 SER A O 1
ATOM 7473 N N . TRP A 1 976 ? -10.309 -25.366 2.790 1.00 90.62 976 TRP A N 1
ATOM 7474 C CA . TRP A 1 976 ? -11.720 -25.710 2.960 1.00 90.62 976 TRP A CA 1
ATOM 7475 C C . TRP A 1 976 ? -11.905 -27.223 2.900 1.00 90.62 976 TRP A C 1
ATOM 7477 O O . TRP A 1 976 ? -11.630 -27.849 1.876 1.00 90.62 976 TRP A O 1
ATOM 7487 N N . THR A 1 977 ? -12.430 -27.798 3.975 1.00 92.88 977 THR A N 1
ATOM 7488 C CA . THR A 1 977 ? -12.691 -29.231 4.101 1.00 92.88 977 THR A CA 1
ATOM 7489 C C . THR A 1 977 ? -14.187 -29.493 4.203 1.00 92.88 977 THR A C 1
ATOM 7491 O O . THR A 1 977 ? -14.957 -28.695 4.732 1.00 92.88 977 THR A O 1
ATOM 7494 N N . THR A 1 978 ? -14.640 -30.609 3.646 1.00 91.25 978 THR A N 1
ATOM 7495 C CA . THR A 1 978 ? -16.049 -31.001 3.722 1.00 91.25 978 THR A CA 1
ATOM 7496 C C . THR A 1 978 ? -16.285 -31.778 5.012 1.00 91.25 978 THR A C 1
ATOM 7498 O O . THR A 1 978 ? -15.571 -32.770 5.233 1.00 91.25 978 THR A O 1
ATOM 7501 N N . PRO A 1 979 ? -17.292 -31.414 5.829 1.00 90.00 979 PRO A N 1
ATOM 7502 C CA . PRO A 1 979 ? -17.746 -32.276 6.912 1.00 90.00 979 PRO A CA 1
ATOM 7503 C C . PRO A 1 979 ? -18.022 -33.682 6.373 1.00 90.00 979 PRO A C 1
ATOM 7505 O O . PRO A 1 979 ? -18.484 -33.837 5.246 1.00 90.00 979 PRO A O 1
ATOM 7508 N N . GLN A 1 980 ? -17.689 -34.713 7.145 1.00 90.25 980 GLN A N 1
ATOM 7509 C CA . GLN A 1 980 ? -17.865 -36.102 6.701 1.00 90.25 980 GLN A CA 1
ATOM 7510 C C . GLN A 1 980 ? -19.230 -36.675 7.101 1.00 90.25 980 GLN A C 1
ATOM 7512 O O . GLN A 1 980 ? -19.677 -37.661 6.508 1.00 90.25 980 GLN A O 1
ATOM 7517 N N . ASN A 1 981 ? -19.878 -36.086 8.115 1.00 94.62 981 ASN A N 1
ATOM 7518 C CA . ASN A 1 981 ? -21.144 -36.575 8.646 1.00 94.62 981 ASN A CA 1
ATOM 7519 C C . ASN A 1 981 ? -21.918 -35.497 9.417 1.00 94.62 981 ASN A C 1
ATOM 7521 O O . ASN A 1 981 ? -21.510 -35.126 10.518 1.00 94.62 981 ASN A O 1
ATOM 7525 N N . THR A 1 982 ? -23.032 -35.011 8.868 1.00 94.88 982 THR A N 1
ATOM 7526 C CA . THR A 1 982 ? -23.850 -33.980 9.522 1.00 94.88 982 THR A CA 1
ATOM 7527 C C . THR A 1 982 ? -24.739 -34.519 10.639 1.00 94.88 982 THR A C 1
ATOM 7529 O O . THR A 1 982 ? -25.161 -33.705 11.448 1.00 94.88 982 THR A O 1
ATOM 7532 N N . ASP A 1 983 ? -24.934 -35.841 10.768 1.00 94.44 983 ASP A N 1
ATOM 7533 C CA . ASP A 1 983 ? -25.663 -36.464 11.896 1.00 94.44 983 ASP A CA 1
ATOM 7534 C C . ASP A 1 983 ? -24.885 -36.390 13.220 1.00 94.44 983 ASP A C 1
ATOM 7536 O O . ASP A 1 983 ? -25.444 -36.595 14.293 1.00 94.44 983 ASP A O 1
ATOM 7540 N N . VAL A 1 984 ? -23.569 -36.160 13.157 1.00 93.81 984 VAL A N 1
ATOM 7541 C CA . VAL A 1 984 ? -22.689 -36.165 14.344 1.00 93.81 984 VAL A CA 1
ATOM 7542 C C . VAL A 1 984 ? -21.803 -34.931 14.456 1.00 93.81 984 VAL A C 1
ATOM 7544 O O . VAL A 1 984 ? -21.227 -34.693 15.513 1.00 93.81 984 VAL A O 1
ATOM 7547 N N . THR A 1 985 ? -21.646 -34.159 13.377 1.00 92.62 985 THR A N 1
ATOM 7548 C CA . THR A 1 985 ? -20.876 -32.912 13.431 1.00 92.62 985 THR A CA 1
ATOM 7549 C C . THR A 1 985 ? -21.722 -31.863 14.136 1.00 92.62 985 THR A C 1
ATOM 7551 O O . THR A 1 985 ? -22.811 -31.554 13.661 1.00 92.62 985 THR A O 1
ATOM 7554 N N . THR A 1 986 ? -21.227 -31.321 15.243 1.00 92.50 986 THR A N 1
ATOM 7555 C CA . THR A 1 986 ? -21.838 -30.195 15.956 1.00 92.50 986 THR A CA 1
ATOM 7556 C C . THR A 1 986 ? -21.257 -28.867 15.470 1.00 92.50 986 THR A C 1
ATOM 7558 O O . THR A 1 986 ? -20.180 -28.811 14.868 1.00 92.50 986 THR A O 1
ATOM 7561 N N . LEU A 1 987 ? -21.988 -27.781 15.701 1.00 89.56 987 LEU A N 1
ATOM 7562 C CA . LEU A 1 987 ? -21.540 -26.425 15.418 1.00 89.56 987 LEU A CA 1
ATOM 7563 C C . LEU A 1 987 ? -20.799 -25.878 16.635 1.00 89.56 987 LEU A C 1
ATOM 7565 O O . LEU A 1 987 ? -21.261 -26.002 17.765 1.00 89.56 987 LEU A O 1
ATOM 7569 N N . VAL A 1 988 ? -19.647 -25.262 16.393 1.00 88.94 988 VAL A N 1
ATOM 7570 C CA . VAL A 1 988 ? -18.833 -24.622 17.430 1.00 88.94 988 VAL A CA 1
ATOM 7571 C C . VAL A 1 988 ? -18.864 -23.119 17.195 1.00 88.94 988 VAL A C 1
ATOM 7573 O O . VAL A 1 988 ? -18.707 -22.668 16.053 1.00 88.94 988 VAL A O 1
ATOM 7576 N N . ALA A 1 989 ? -19.069 -22.358 18.267 1.00 85.56 989 ALA A N 1
ATOM 7577 C CA . ALA A 1 989 ? -19.083 -20.905 18.236 1.00 85.56 989 ALA A CA 1
ATOM 7578 C C . ALA A 1 989 ? -17.806 -20.371 17.568 1.00 85.56 989 ALA A C 1
ATOM 7580 O O . ALA A 1 989 ? -16.703 -20.866 17.809 1.00 85.56 989 ALA A O 1
ATOM 7581 N N . GLY A 1 990 ? -17.959 -19.404 16.663 1.00 83.00 990 GLY A N 1
ATOM 7582 C CA . GLY A 1 990 ? -16.838 -18.786 15.947 1.00 83.00 990 GLY A CA 1
ATOM 7583 C C . GLY A 1 990 ? -16.184 -19.647 14.855 1.00 83.00 990 GLY A C 1
ATOM 7584 O O . GLY A 1 990 ? -15.358 -19.134 14.104 1.00 83.00 990 GLY A O 1
ATOM 7585 N N . SER A 1 991 ? -16.561 -20.922 14.688 1.00 88.69 991 SER A N 1
ATOM 7586 C CA . SER A 1 991 ? -16.027 -21.750 13.596 1.00 88.69 991 SER A CA 1
ATOM 7587 C C . SER A 1 991 ? -16.600 -21.311 12.241 1.00 88.69 991 SER A C 1
ATOM 7589 O O . SER A 1 991 ? -17.825 -21.311 12.074 1.00 88.69 991 SER A O 1
ATOM 7591 N N . PRO A 1 992 ? -15.757 -20.950 11.255 1.00 89.25 992 PRO A N 1
ATOM 7592 C CA . PRO A 1 992 ? -16.232 -20.433 9.981 1.00 89.25 992 PRO A CA 1
ATOM 7593 C C . PRO A 1 992 ? -16.595 -21.563 9.013 1.00 89.25 992 PRO A C 1
ATOM 7595 O O . PRO A 1 992 ? -15.806 -22.469 8.724 1.00 89.25 992 PRO A O 1
ATOM 7598 N N . TYR A 1 993 ? -17.789 -21.454 8.442 1.00 92.75 993 TYR A N 1
ATOM 7599 C CA . TYR A 1 993 ? -18.305 -22.335 7.409 1.00 92.75 993 TYR A CA 1
ATOM 7600 C C . TYR A 1 993 ? -18.592 -21.563 6.128 1.00 92.75 993 TYR A C 1
ATOM 7602 O O . TYR A 1 993 ? -19.134 -20.460 6.137 1.00 92.75 993 TYR A O 1
ATOM 7610 N N . ARG A 1 994 ? -18.297 -22.184 4.990 1.00 93.44 994 ARG A N 1
ATOM 7611 C CA . ARG A 1 994 ? -18.765 -21.750 3.676 1.00 93.44 994 ARG A CA 1
ATOM 7612 C C . ARG A 1 994 ? -19.954 -22.620 3.273 1.00 93.44 994 ARG A C 1
ATOM 7614 O O . ARG A 1 994 ? -19.766 -23.763 2.856 1.00 93.44 994 ARG A O 1
ATOM 7621 N N . LEU A 1 995 ? -21.166 -22.079 3.381 1.00 91.62 995 LEU A N 1
ATOM 7622 C CA . LEU A 1 995 ? -22.424 -22.758 3.050 1.00 91.62 995 LEU A CA 1
ATOM 7623 C C . LEU A 1 995 ? -23.020 -22.199 1.754 1.00 91.62 995 LEU A C 1
ATOM 7625 O O . LEU A 1 995 ? -23.170 -20.989 1.599 1.00 91.62 995 LEU A O 1
ATOM 7629 N N . PHE A 1 996 ? -23.405 -23.067 0.821 1.00 88.88 996 PHE A N 1
ATOM 7630 C CA . PHE A 1 996 ? -24.196 -22.668 -0.341 1.00 88.88 996 PHE A CA 1
ATOM 7631 C C . PHE A 1 996 ? -25.664 -22.500 0.055 1.00 88.88 996 PHE A C 1
ATOM 7633 O O . PHE A 1 996 ? -26.411 -23.473 0.166 1.00 88.88 996 PHE A O 1
ATOM 7640 N N . VAL A 1 997 ? -26.088 -21.254 0.243 1.00 83.44 997 VAL A N 1
ATOM 7641 C CA . VAL A 1 997 ? -27.481 -20.916 0.533 1.00 83.44 997 VAL A CA 1
ATOM 7642 C C . VAL A 1 997 ? -28.245 -20.854 -0.781 1.00 83.44 997 VAL A C 1
ATOM 7644 O O . VAL A 1 997 ? -27.869 -20.098 -1.675 1.00 83.44 997 VAL A O 1
ATOM 7647 N N . ARG A 1 998 ? -29.315 -21.646 -0.918 1.00 72.38 998 ARG A N 1
ATOM 7648 C CA . ARG A 1 998 ? -30.099 -21.739 -2.164 1.00 72.38 998 ARG A CA 1
ATOM 7649 C C . ARG A 1 998 ? -31.591 -21.406 -2.035 1.00 72.38 998 ARG A C 1
ATOM 7651 O O . ARG A 1 998 ? -32.278 -21.444 -3.058 1.00 72.38 998 ARG A O 1
ATOM 7658 N N . GLY A 1 999 ? -32.038 -21.042 -0.833 1.00 66.25 999 GLY A N 1
ATOM 7659 C CA . GLY A 1 999 ? -33.446 -20.923 -0.441 1.00 66.25 999 GLY A CA 1
ATOM 7660 C C . GLY A 1 999 ? -33.872 -22.100 0.438 1.00 66.25 999 GLY A C 1
ATOM 7661 O O . GLY A 1 999 ? -33.006 -22.737 1.044 1.00 66.25 999 GLY A O 1
ATOM 7662 N N . ASP A 1 1000 ? -35.174 -22.387 0.483 1.00 64.81 1000 ASP A N 1
ATOM 7663 C CA . ASP A 1 1000 ? -35.712 -23.567 1.171 1.00 64.81 1000 ASP A CA 1
ATOM 7664 C C . ASP A 1 1000 ? -35.189 -24.910 0.612 1.00 64.81 1000 ASP A C 1
ATOM 7666 O O . ASP A 1 1000 ? -34.430 -25.002 -0.364 1.00 64.81 1000 ASP A O 1
ATOM 7670 N N . ARG A 1 1001 ? -35.592 -25.994 1.279 1.00 68.06 1001 ARG A N 1
ATOM 7671 C CA . ARG A 1 1001 ? -35.195 -27.365 0.945 1.00 68.06 1001 ARG A CA 1
ATOM 7672 C C . ARG A 1 1001 ? -35.925 -27.943 -0.273 1.00 68.06 1001 ARG A C 1
ATOM 7674 O O . ARG A 1 1001 ? -35.605 -29.063 -0.674 1.00 68.06 1001 ARG A O 1
ATOM 7681 N N . THR A 1 1002 ? -36.836 -27.208 -0.916 1.00 61.66 1002 THR A N 1
ATOM 7682 C CA . THR A 1 1002 ? -37.498 -27.668 -2.143 1.00 61.66 1002 THR A CA 1
ATOM 7683 C C . THR A 1 1002 ? -36.556 -27.561 -3.350 1.00 61.66 1002 THR A C 1
ATOM 7685 O O . THR A 1 1002 ? -35.649 -26.729 -3.421 1.00 61.66 1002 THR A O 1
ATOM 7688 N N . THR A 1 1003 ? -36.691 -28.484 -4.304 1.00 57.62 1003 THR A N 1
ATOM 7689 C CA . THR A 1 1003 ? -35.864 -28.507 -5.524 1.00 57.62 1003 THR A CA 1
ATOM 7690 C C . THR A 1 1003 ? -36.297 -27.460 -6.549 1.00 57.62 1003 THR A C 1
ATOM 7692 O O . THR A 1 1003 ? -35.495 -27.072 -7.401 1.00 57.62 1003 THR A O 1
ATOM 7695 N N . ASP A 1 1004 ? -37.535 -26.979 -6.437 1.00 52.62 1004 ASP A N 1
ATOM 7696 C CA . ASP A 1 1004 ? -38.196 -26.126 -7.411 1.00 52.62 1004 ASP A CA 1
ATOM 7697 C C . ASP A 1 1004 ? -38.654 -24.826 -6.733 1.00 52.62 1004 ASP A C 1
ATOM 7699 O O . ASP A 1 1004 ? -39.598 -24.830 -5.955 1.00 52.62 1004 ASP A O 1
ATOM 7703 N N . TYR A 1 1005 ? -38.006 -23.722 -7.126 1.00 46.16 1005 TYR A N 1
ATOM 7704 C CA . TYR A 1 1005 ? -38.239 -22.308 -6.769 1.00 46.16 1005 TYR A CA 1
ATOM 7705 C C . TYR A 1 1005 ? -37.480 -21.734 -5.550 1.00 46.16 1005 TYR A C 1
ATOM 7707 O O . TYR A 1 1005 ? -37.309 -22.397 -4.537 1.00 46.16 1005 TYR A O 1
ATOM 7715 N N . PRO A 1 1006 ? -36.971 -20.483 -5.644 1.00 49.50 1006 PRO A N 1
ATOM 7716 C CA . PRO A 1 1006 ? -36.359 -19.799 -4.510 1.00 49.50 1006 PRO A CA 1
ATOM 7717 C C . PRO A 1 1006 ? -37.448 -19.326 -3.541 1.00 49.50 1006 PRO A C 1
ATOM 7719 O O . PRO A 1 1006 ? -38.238 -18.447 -3.879 1.00 49.50 1006 PRO A O 1
ATOM 7722 N N . SER A 1 1007 ? -37.467 -19.880 -2.333 1.00 54.41 1007 SER A N 1
ATOM 7723 C CA . SER A 1 1007 ? -38.210 -19.320 -1.202 1.00 54.41 1007 SER A CA 1
ATOM 7724 C C . SER A 1 1007 ? -37.254 -18.959 -0.051 1.00 54.41 1007 SER A C 1
ATOM 7726 O O . SER A 1 1007 ? -36.054 -19.244 -0.113 1.00 54.41 1007 SER A O 1
ATOM 7728 N N . ILE A 1 1008 ? -37.770 -18.231 0.940 1.00 52.25 1008 ILE A N 1
ATOM 7729 C CA . ILE A 1 1008 ? -37.040 -17.658 2.081 1.00 52.25 1008 ILE A CA 1
ATOM 7730 C C . ILE A 1 1008 ? -36.421 -18.759 2.964 1.00 52.25 1008 ILE A C 1
ATOM 7732 O O . ILE A 1 1008 ? -37.014 -19.823 3.125 1.00 52.25 1008 ILE A O 1
ATOM 7736 N N . LEU A 1 1009 ? -35.251 -18.486 3.560 1.00 55.44 1009 LEU A N 1
ATOM 7737 C CA . LEU A 1 1009 ? -34.546 -19.394 4.470 1.00 55.44 1009 LEU A CA 1
ATOM 7738 C C . LEU A 1 1009 ? -34.461 -18.810 5.893 1.00 55.44 1009 LEU A C 1
ATOM 7740 O O . LEU A 1 1009 ? -33.949 -17.700 6.059 1.00 55.44 1009 LEU A O 1
ATOM 7744 N N . ARG A 1 1010 ? -34.871 -19.589 6.905 1.00 53.47 1010 ARG A N 1
ATOM 7745 C CA . ARG A 1 1010 ? -34.477 -19.398 8.311 1.00 53.47 1010 ARG A CA 1
ATOM 7746 C C . ARG A 1 1010 ? -33.599 -20.559 8.766 1.00 53.47 1010 ARG A C 1
ATOM 7748 O O . ARG A 1 1010 ? -33.941 -21.720 8.540 1.00 53.47 1010 ARG A O 1
ATOM 7755 N N . LEU A 1 1011 ? -32.463 -20.238 9.375 1.00 55.88 1011 LEU A N 1
ATOM 7756 C CA . LEU A 1 1011 ? -31.643 -21.198 10.113 1.00 55.88 1011 LEU A CA 1
ATOM 7757 C C . LEU A 1 1011 ? -32.024 -21.112 11.586 1.00 55.88 1011 LEU A C 1
ATOM 7759 O O . LEU A 1 1011 ? -32.095 -20.001 12.103 1.00 55.88 1011 LEU A O 1
ATOM 7763 N N . GLN A 1 1012 ? -32.251 -22.254 12.224 1.00 56.69 1012 GLN A N 1
ATOM 7764 C CA . GLN A 1 1012 ? -32.528 -22.371 13.651 1.00 56.69 1012 GLN A CA 1
ATOM 7765 C C . GLN A 1 1012 ? -31.383 -23.133 14.326 1.00 56.69 1012 GLN A C 1
ATOM 7767 O O . GLN A 1 1012 ? -30.680 -23.940 13.702 1.00 56.69 1012 GLN A O 1
ATOM 7772 N N . LEU A 1 1013 ? -31.131 -22.786 15.584 1.00 57.19 1013 LEU A N 1
ATOM 7773 C CA . LEU A 1 1013 ? -30.038 -23.334 16.371 1.00 57.19 1013 LEU A CA 1
ATOM 7774 C C . LEU A 1 1013 ? -30.448 -23.400 17.839 1.00 57.19 1013 LEU A C 1
ATOM 7776 O O . LEU A 1 1013 ? -30.658 -22.353 18.443 1.00 57.19 1013 LEU A O 1
ATOM 7780 N N . THR A 1 1014 ? -30.535 -24.602 18.409 1.00 50.81 1014 THR A N 1
ATOM 7781 C CA . THR A 1 1014 ? -30.951 -24.816 19.806 1.00 50.81 1014 THR A CA 1
ATOM 7782 C C . THR A 1 1014 ? -29.743 -25.065 20.721 1.00 50.81 1014 THR A C 1
ATOM 7784 O O . THR A 1 1014 ? -28.850 -25.853 20.394 1.00 50.81 1014 THR A O 1
ATOM 7787 N N . LEU A 1 1015 ? -29.725 -24.397 21.878 1.00 51.81 1015 LEU A N 1
ATOM 7788 C CA . LEU A 1 1015 ? -28.677 -24.424 22.907 1.00 51.81 1015 LEU A CA 1
ATOM 7789 C C . LEU A 1 1015 ? -29.115 -25.224 24.154 1.00 51.81 1015 LEU A C 1
ATOM 7791 O O . LEU A 1 1015 ? -30.308 -25.262 24.448 1.00 51.81 1015 LEU A O 1
ATOM 7795 N N . TYR A 1 1016 ? -28.152 -25.808 24.888 1.00 45.34 1016 TYR A N 1
ATOM 7796 C CA . TYR A 1 1016 ? -28.269 -26.209 26.304 1.00 45.34 1016 TYR A CA 1
ATOM 7797 C C . TYR A 1 1016 ? -27.378 -25.339 27.175 1.00 45.34 1016 TYR A C 1
ATOM 7799 O O . TYR A 1 1016 ? -26.242 -25.062 26.717 1.00 45.34 1016 TYR A O 1
#

Radius of gyration: 44.21 Å; chains: 1; bounding box: 108×78×118 Å

Foldseek 3Di:
DDFQDPDFQLDAQWFDWACFLVRWIWTAHFWQCHPCPPVDGGGLFTWTAHSNRRDIDTQGHCSVFADADPFPFGKHEKEAQVVCNVPVQDPPSQKMKTKHWGAQPPDPPPQRIKMWIWMFHADSVVRHTDPVRIDTLAIDAGEESDQQQWYWYQFPVRWIKTFGAQRQACFDPNVLGDGLLQFDDFQVCQVVSNNPSVHQFIFIAHPNNHFDPPADWFQGDDDDNLPDDDPDPDARHRQRPPVVDDPVRTDGDRGFETQHHRWNAWEADPVRWIWTWHDDDLFAGFIATRDGPAHQQPPLDHADLDQFQDKDWNLSQAVPSDDDRLDRDDRTDIGRSVNHDQRPRHDGGLDGLQGTHRHHDDDDSLPRSDFAFQYKDWQAPQEDDPAGIKIWTFGANQQFIWIFHADPVRHGDDHIGTPDGDLFGWRYWYADPNRFKIKTWTAQFQADPHPPSVDGRDHPRHGIIDIDGDDQFDEQPDAWAPWEWDADAQKIKTFTHAGDDPHGFQWKKKKKFLDPPPDDDDDFLAADDFALDCVVRMTIDIGGTPPRMDMNHRHDAQTKMKMWMWTWHDDHSHIGTPPVDGTDMYIDTRHHPDPWQWEFFKFAALVAPKTKIKIAGQDQAKDAQQVQAKWKFKDAQLAQDTQIDRDGDIHGHGWMAMEIDDDPHDDHPHYDNVTRHYQQFMKMFIAHDPDHGQAIQDDHRHGRVVHLRRQHQWMKGFQPVCSGGDSGDDSVRIDIDHDDHPVPDDPTHFDEAEWEADVAIPPHQQAVRRGQDAEYEYAEEERERAHEGEYQEYAYDDHYEYEYHYAEYEYAAEYHDQYAYHYDQYEYEHAHADEHEYDHDEYEDAYYAYNYQPEYEDAYEYEAEAEAQEHYAYDAVHEYEQDDDPVGTYDYDDHNYHYHDKYKGKYWDAQDFDKDKDADQAWFPFFCLCFQCVVVDQDFAEHFQFFQDCVCPQSHHHDPVSDGQKWWADPVVRDTHGDPHRRPHIGHRPTIMTGGGRAGPDPDDHHIYMTMGMDD

InterPro domains:
  IPR001322 Lamin tail domain [PS51841] (588-701)
  IPR011041 Soluble quinoprotein glucose/sorbosone dehydrogenase, beta-propeller domain superfamily [SSF50952] (13-446)
  IPR011042 Six-bladed beta-propeller, TolB-like [G3DSA:2.120.10.30] (4-473)
  IPR012938 Glucose/Sorbosone dehydrogenase [PF07995] (63-217)
  IPR012938 Glucose/Sorbosone dehydrogenase [PF07995] (247-311)
  IPR013783 Immunoglobulin-like fold [G3DSA:2.60.40.10] (475-582)
  IPR036116 Fibronectin type III superfamily [SSF49265] (481-573)
  IPR036415 Lamin tail domain superfamily [SSF74853] (586-697)

Sequence (1016 aa):
MTKLANTNQLVSYPNEISYGPDAWLWITERATNDNNDDGTLYGERVVRVNPSTGVKTIMLDLHNEVYSDAGQDGLMGMAIHPDLFSDVTTTVNNYVYLAYTYYDNTDTTGQPRRLRITRFEYDNPTSTLIPASRFVLIEGINASNDHNSGRMKIGPDLKIYYTVGDQGHNQFANKCKLVQAQALPTQSQVNSQDWSSYQGKLLRINLDGSIPSDNPKFYPFEVPDGSVANPFSNSPFPDNADTNRPDSDKVRSHIYTYGHRNAQGIIFDNNGTLFQSEHGDRVDDEVNIIVPGKNYGWPLIVGEQDDQGYEQCIKASAPGCNTNDNECPAGSVTHKETDFTLPVDFQGPIATYGSTVSSVPQGGFLSWPTVAPSSIDIYEDNGNFPFSKNIFVPTLKKGAIYRYGVDATNTVNTDLIEFHSSIDRYRDIAISPDGNTIYAVTDSGGSTSGPSGSSFLTIQNPGAVFKFEYQVFPEPSNQVTGFTATDAGLDIVLNWTDVIGTNLADGYAIAISTTSGNFPVFIDGTQPSQDLDIADGSGLVLVNNGLETYTFDDLDENTTYYFQITAYANIGSDIDFLTTQAAPKANATTTISLEPTVIISEVVSTDVNDAYVEIFNYGSSPVDLQSEDFKLAITYDGGSNFNSVSLTGILQPSQYYTIGRAEGSSNPDLVAYSYINGNGNDAYILHTGTSQIVDIYGVVGQNGDGQAWDYNDSRAIRKITVSQASDTWIASEWIIEGITSYNETTDGTGENINFIYDNGWTPYDPSGSSYQATDATIQNGSGLISDMTLFKNVTIDSGADLALSNGGITITENLYNDGSITDLGTSIIMSGTVPQQVNGNDFNIDVFIIENETTVNLNLDITELLSIEDDLTVNSNNIITLKSDINGTAFVDEVTGIVNGLFTTERFIPAKRAFRFISSSVNSTGSIYENWQENGSTLGSFGTHITGSITGANGFDITATGSPSLFGYDNINQSWTTPQNTDVTTLVAGSPYRLFVRGDRTTDYPSILRLQLTLY

Organism: Nonlabens ulvanivorans (NCBI:txid906888)

Secondary structure (DSSP, 8-state):
-EESSSSS-SSSSEEEEEE-TTSSEEEEE-SSB---TTS-SB--EEEEE-TTT--EEEEEE-TTT----SSS-SEEEEEE-HHHHH-TT-SSS-EEEEEEEEE-TT--SS--EEEEEEEEEEETTTTEE-GGG-EEEEEEEE--SS--EEEEEE-TTSEEEEEE--TTTTSGGGTTSPP-TT-B--HHHHHTT--TT-SSEEEEEETTSPPPTTS-EE--B----S-SS---SS--S--TT-TTS-GGGPEE-SEEEE--S---EEEE-TT--EEEEE--SSS--EEEEE-TT-B--TTT-SSSSS-SS--EEEGGGSGGG---TTSPPTT-EEE-GGGSPPPTTB---SEE-S---SSPPPS-TTTSS---B---EEEES-SSSS-SEEEEEEBSSS-EEEEEEB-TTS-B-S--EEEEE-SS-EEEEEE-TTSSEEEEEE-SS---SSS-TT-PPP-SSTT-EEEEE---PPPPSS--EEEEEEE-SS-EEEEEE---SSS--SEEEEEEESSTT------TT-PPPPB---TTSEEEEEEETT--EEEE-SPPTT-EEEEEEEEEES-GGG-EE--SSPPPEEEEE--------EEEEEEE-TTSTT-EEEEEE-SSS-EETTTTTEEEEEE-TT----EEEE--SEE-TT-EEEEE-TTT-S--SEE-TTT----SS-EEEEEETTTEEEEEES-TTS--TTSTT--TTEEEEE-TT--S--SS--GGGEEEEE-SSGGG--TTT--EEEEEEESSEESS--TT--SEEEEEEEEESEEEE-S-EEEEEEEE-TT-EEEE-SS-EEESS-EEESSEEE-SS-EEEE--SS-EEEEES--EEEEEEE--SS-EEE--EEEEEEEESS-EEE-TT--EEE-B-SS-B-EEEEE-S-EES-EEEEEEE-S--EEEEEEBSS--SSBTTTTTTGGG--STTS----EEESS-GGGPEE-SS----EEEEETTTTEEE--S-TTTPBP-BT-EEEEEE-SSS-SSS---EEEEEE--

pLDDT: mean 85.37, std 12.31, range [37.03, 98.88]